Protein AF-0000000083729531 (afdb_homodimer)

Radius of gyration: 39.13 Å; Cα contacts (8 Å, |Δi|>4): 2425; chains: 2; bounding box: 114×126×84 Å

Sequence (1424 aa):
MNERRRVGYNVHRDVLDEGEVDILAEKSNVTVPFSRKIKEAMRCSGPRLKSCMLSCVPVLSWLPRYSFRENTMGDLISGISVGIMHLPQGMAYALLAGVPPVFGLFSSFYPILIYFIFGTSKHISVGTYAVMSVMIGGVTERLAPNLNFMIWDNATNQTVLDIVNRDAERVKVAAAVTFLSGLFQVLLGLVQFGFVVTYLSEPLVRGYTTGAAIHVIVSQLKYTFGISPDRHSGPFSLIFTVIEVCNLLPKTNVGTLVVSLVTIVSLIVVKELNTYLGKKLPVPIPVELLGIIIATVISWQVNLHGKYGVEVVGEIPSGLQPPVLPEASIFGQVIGDAFALSVVGYGIAISLGRIFALKYGYKVDSNQELIALGLSNSIGGIFQCFAISCSMSRSMVQESTGGKTQVAGALSAMVILIITMWIGSLFEELPKAVLAAIIYVNLHGMMKQFMDIPTLWRSNKVDMLVWLATLILTVLFNPDMGLAASIAFSMLTVIFRTQLPKYSLLGQVPETDIYRPVEGYNKVKEIPGIVIFRSSATLYFANAEMYQDALADKSGIDITKLISQKRKAEAKRLRREKKEARNAKKIKNNTAKSPEVEPDQLNKDVEKDGAVSTLPHAIILDLSPVNFLDTVGVKTLRGIQRDYSVIGVEVVLCGCQTAIIENLENCGFFSDGVTKACIFSSIHDAVLYCQTDKAQMDNDDGVKHTLTITHYMNERRRVGYNVHRDVLDEGEVDILAEKSNVTVPFSRKIKEAMRCSGPRLKSCMLSCVPVLSWLPRYSFRENTMGDLISGISVGIMHLPQGMAYALLAGVPPVFGLFSSFYPILIYFIFGTSKHISVGTYAVMSVMIGGVTERLAPNLNFMIWDNATNQTVLDIVNRDAERVKVAAAVTFLSGLFQVLLGLVQFGFVVTYLSEPLVRGYTTGAAIHVIVSQLKYTFGISPDRHSGPFSLIFTVIEVCNLLPKTNVGTLVVSLVTIVSLIVVKELNTYLGKKLPVPIPVELLGIIIATVISWQVNLHGKYGVEVVGEIPSGLQPPVLPEASIFGQVIGDAFALSVVGYGIAISLGRIFALKYGYKVDSNQELIALGLSNSIGGIFQCFAISCSMSRSMVQESTGGKTQVAGALSAMVILIITMWIGSLFEELPKAVLAAIIYVNLHGMMKQFMDIPTLWRSNKVDMLVWLATLILTVLFNPDMGLAASIAFSMLTVIFRTQLPKYSLLGQVPETDIYRPVEGYNKVKEIPGIVIFRSSATLYFANAEMYQDALADKSGIDITKLISQKRKAEAKRLRREKKEARNAKKIKNNTAKSPEVEPDQLNKDVEKDGAVSTLPHAIILDLSPVNFLDTVGVKTLRGIQRDYSVIGVEVVLCGCQTAIIENLENCGFFSDGVTKACIFSSIHDAVLYCQTDKAQMDNDDGVKHTLTITHY

Organism: Esox lucius (NCBI:txid8010)

Structure (mmCIF, N/CA/C/O backbone):
data_AF-0000000083729531-model_v1
#
loop_
_entity.id
_entity.type
_entity.pdbx_description
1 polymer 'STAS domain-containing protein'
#
loop_
_atom_site.group_PDB
_atom_site.id
_atom_site.type_symbol
_atom_site.label_atom_id
_atom_site.label_alt_id
_atom_site.label_comp_id
_atom_site.label_asym_id
_atom_site.label_entity_id
_atom_site.label_seq_id
_atom_site.pdbx_PDB_ins_code
_atom_site.Cartn_x
_atom_site.Cartn_y
_atom_site.Cartn_z
_atom_site.occupancy
_atom_site.B_iso_or_equiv
_atom_site.auth_seq_id
_atom_site.auth_comp_id
_atom_site.auth_asym_id
_atom_site.auth_atom_id
_atom_site.pdbx_PDB_model_num
ATOM 1 N N . MET A 1 1 ? 44.188 -20.906 -1.683 1 27.17 1 MET A N 1
ATOM 2 C CA . MET A 1 1 ? 43.781 -19.531 -1.428 1 27.17 1 MET A CA 1
ATOM 3 C C . MET A 1 1 ? 44.406 -18.578 -2.422 1 27.17 1 MET A C 1
ATOM 5 O O . MET A 1 1 ? 45.625 -18.359 -2.375 1 27.17 1 MET A O 1
ATOM 9 N N . ASN A 1 2 ? 44.031 -18.562 -3.639 1 36.22 2 ASN A N 1
ATOM 10 C CA . ASN A 1 2 ? 44.75 -17.891 -4.723 1 36.22 2 ASN A CA 1
ATOM 11 C C . ASN A 1 2 ? 45.094 -16.438 -4.355 1 36.22 2 ASN A C 1
ATOM 13 O O . ASN A 1 2 ? 44.25 -15.719 -3.828 1 36.22 2 ASN A O 1
ATOM 17 N N . GLU A 1 3 ? 46.25 -16.234 -4.117 1 39.81 3 GLU A N 1
ATOM 18 C CA . GLU A 1 3 ? 46.875 -14.961 -3.812 1 39.81 3 GLU A CA 1
ATOM 19 C C . GLU A 1 3 ? 46.406 -13.867 -4.766 1 39.81 3 GLU A C 1
ATOM 21 O O . GLU A 1 3 ? 46.781 -13.852 -5.941 1 39.81 3 GLU A O 1
ATOM 26 N N . ARG A 1 4 ? 45.188 -13.453 -4.691 1 51.22 4 ARG A N 1
ATOM 27 C CA . ARG A 1 4 ? 44.719 -12.328 -5.508 1 51.22 4 ARG A CA 1
ATOM 28 C C . ARG A 1 4 ? 45.719 -11.164 -5.426 1 51.22 4 ARG A C 1
ATOM 30 O O . ARG A 1 4 ? 46.125 -10.781 -4.332 1 51.22 4 ARG A O 1
ATOM 37 N N . ARG A 1 5 ? 46.562 -10.992 -6.383 1 51.84 5 ARG A N 1
ATOM 38 C CA . ARG A 1 5 ? 47.5 -9.891 -6.465 1 51.84 5 ARG A CA 1
ATOM 39 C C . ARG A 1 5 ? 46.844 -8.57 -6.09 1 51.84 5 ARG A C 1
ATOM 41 O O . ARG A 1 5 ? 45.688 -8.312 -6.461 1 51.84 5 ARG A O 1
ATOM 48 N N . ARG A 1 6 ? 47.406 -7.812 -5.172 1 64.94 6 ARG A N 1
ATOM 49 C CA . ARG A 1 6 ? 47.062 -6.523 -4.586 1 64.94 6 ARG A CA 1
ATOM 50 C C . ARG A 1 6 ? 47 -5.434 -5.652 1 64.94 6 ARG A C 1
ATOM 52 O O . ARG A 1 6 ? 48.031 -5.16 -6.312 1 64.94 6 ARG A O 1
ATOM 59 N N . VAL A 1 7 ? 45.938 -5.172 -6.301 1 72.56 7 VAL A N 1
ATOM 60 C CA . VAL A 1 7 ? 45.719 -4.047 -7.211 1 72.56 7 VAL A CA 1
ATOM 61 C C . VAL A 1 7 ? 45.656 -2.748 -6.414 1 72.56 7 VAL A C 1
ATOM 63 O O . VAL A 1 7 ? 45 -2.695 -5.367 1 72.56 7 VAL A O 1
ATOM 66 N N . GLY A 1 8 ? 46.5 -1.736 -6.828 1 80.94 8 GLY A N 1
ATOM 67 C CA . GLY A 1 8 ? 46.562 -0.464 -6.125 1 80.94 8 GLY A CA 1
ATOM 68 C C . GLY A 1 8 ? 45.438 0.49 -6.527 1 80.94 8 GLY A C 1
ATOM 69 O O . GLY A 1 8 ? 45.031 0.511 -7.688 1 80.94 8 GLY A O 1
ATOM 70 N N . TYR A 1 9 ? 44.844 1.143 -5.66 1 86.44 9 TYR A N 1
ATOM 71 C CA . TYR A 1 9 ? 43.906 2.242 -5.805 1 86.44 9 TYR A CA 1
ATOM 72 C C . TYR A 1 9 ? 44.594 3.586 -5.59 1 86.44 9 TYR A C 1
ATOM 74 O O . TYR A 1 9 ? 45.031 3.896 -4.48 1 86.44 9 TYR A O 1
ATOM 82 N N . ASN A 1 10 ? 44.812 4.324 -6.652 1 84.94 10 ASN A N 1
ATOM 83 C CA . ASN A 1 10 ? 45.469 5.625 -6.578 1 84.94 10 ASN A CA 1
ATOM 84 C C . ASN A 1 10 ? 44.625 6.711 -7.254 1 84.94 10 ASN A C 1
ATOM 86 O O . ASN A 1 10 ? 44.375 6.641 -8.461 1 84.94 10 ASN A O 1
ATOM 90 N N . VAL A 1 11 ? 44.219 7.641 -6.488 1 87.5 11 VAL A N 1
ATOM 91 C CA . VAL A 1 11 ? 43.438 8.734 -7.031 1 87.5 11 VAL A CA 1
ATOM 92 C C . VAL A 1 11 ? 44 10.07 -6.527 1 87.5 11 VAL A C 1
ATOM 94 O O . VAL A 1 11 ? 44.25 10.234 -5.332 1 87.5 11 VAL A O 1
ATOM 97 N N . HIS A 1 12 ? 44.281 11.031 -7.488 1 86.19 12 HIS A N 1
ATOM 98 C CA . HIS A 1 12 ? 44.688 12.406 -7.188 1 86.19 12 HIS A CA 1
ATOM 99 C C . HIS A 1 12 ? 43.812 13.398 -7.953 1 86.19 12 HIS A C 1
ATOM 101 O O . HIS A 1 12 ? 43.906 13.5 -9.18 1 86.19 12 HIS A O 1
ATOM 107 N N . ARG A 1 13 ? 43 14.039 -7.199 1 86.12 13 ARG A N 1
ATOM 108 C CA . ARG A 1 13 ? 42.125 15.023 -7.816 1 86.12 13 ARG A CA 1
ATOM 109 C C . ARG A 1 13 ? 41.688 16.078 -6.805 1 86.12 13 ARG A C 1
ATOM 111 O O . ARG A 1 13 ? 42.031 15.992 -5.625 1 86.12 13 ARG A O 1
ATOM 118 N N . ASP A 1 14 ? 40.812 17.125 -7.223 1 83.44 14 ASP A N 1
ATOM 119 C CA . ASP A 1 14 ? 40.25 18.125 -6.324 1 83.44 14 ASP A CA 1
ATOM 120 C C . ASP A 1 14 ? 38.938 17.609 -5.707 1 83.44 14 ASP A C 1
ATOM 122 O O . ASP A 1 14 ? 38.312 16.703 -6.246 1 83.44 14 ASP A O 1
ATOM 126 N N . VAL A 1 15 ? 38.781 18.078 -4.535 1 81 15 VAL A N 1
ATOM 127 C CA . VAL A 1 15 ? 37.469 17.828 -3.934 1 81 15 VAL A CA 1
ATOM 128 C C . VAL A 1 15 ? 36.375 18.391 -4.832 1 81 15 VAL A C 1
ATOM 130 O O . VAL A 1 15 ? 36.469 19.516 -5.316 1 81 15 VAL A O 1
ATOM 133 N N . LEU A 1 16 ? 35.375 17.609 -5.156 1 80.94 16 LEU A N 1
ATOM 134 C CA . LEU A 1 16 ? 34.406 18 -6.16 1 80.94 16 LEU A CA 1
ATOM 135 C C . LEU A 1 16 ? 33 18.062 -5.551 1 80.94 16 LEU A C 1
ATOM 137 O O . LEU A 1 16 ? 32.531 17.078 -4.984 1 80.94 16 LEU A O 1
ATOM 141 N N . ASP A 1 17 ? 32.375 19.203 -5.672 1 81.06 17 ASP A N 1
ATOM 142 C CA . ASP A 1 17 ? 30.953 19.328 -5.406 1 81.06 17 ASP A CA 1
ATOM 143 C C . ASP A 1 17 ? 30.141 19.047 -6.668 1 81.06 17 ASP A C 1
ATOM 145 O O . ASP A 1 17 ? 30.703 18.828 -7.742 1 81.06 17 ASP A O 1
ATOM 149 N N . GLU A 1 18 ? 28.922 18.938 -6.527 1 85 18 GLU A N 1
ATOM 150 C CA . GLU A 1 18 ? 28.062 18.531 -7.637 1 85 18 GLU A CA 1
ATOM 151 C C . GLU A 1 18 ? 28.125 19.547 -8.773 1 85 18 GLU A C 1
ATOM 153 O O . GLU A 1 18 ? 28 19.188 -9.945 1 85 18 GLU A O 1
ATOM 158 N N . GLY A 1 19 ? 28.172 20.812 -8.414 1 81.25 19 GLY A N 1
ATOM 159 C CA . GLY A 1 19 ? 28.328 21.812 -9.453 1 81.25 19 GLY A CA 1
ATOM 160 C C . GLY A 1 19 ? 29.578 21.625 -10.297 1 81.25 19 GLY A C 1
ATOM 161 O O . GLY A 1 19 ? 29.531 21.734 -11.516 1 81.25 19 GLY A O 1
ATOM 162 N N . GLU A 1 20 ? 30.656 21.312 -9.672 1 83.25 20 GLU A N 1
ATOM 163 C CA . GLU A 1 20 ? 31.922 21.094 -10.344 1 83.25 20 GLU A CA 1
ATOM 164 C C . GLU A 1 20 ? 31.891 19.828 -11.195 1 83.25 20 GLU A C 1
ATOM 166 O O . GLU A 1 20 ? 32.469 19.766 -12.273 1 83.25 20 GLU A O 1
ATOM 171 N N . VAL A 1 21 ? 31.312 18.875 -10.719 1 86.06 21 VAL A N 1
ATOM 172 C CA . VAL A 1 21 ? 31.188 17.641 -11.484 1 86.06 21 VAL A CA 1
ATOM 173 C C . VAL A 1 21 ? 30.375 17.891 -12.758 1 86.06 21 VAL A C 1
ATOM 175 O O . VAL A 1 21 ? 30.719 17.375 -13.82 1 86.06 21 VAL A O 1
ATOM 178 N N . ASP A 1 22 ? 29.281 18.656 -12.633 1 85.44 22 ASP A N 1
ATOM 179 C CA . ASP A 1 22 ? 28.453 18.984 -13.789 1 85.44 22 ASP A CA 1
ATOM 180 C C . ASP A 1 22 ? 29.266 19.688 -14.867 1 85.44 22 ASP A C 1
ATOM 182 O O . ASP A 1 22 ? 29.031 19.484 -16.062 1 85.44 22 ASP A O 1
ATOM 186 N N . ILE A 1 23 ? 30.156 20.516 -14.406 1 83 23 ILE A N 1
ATOM 187 C CA . ILE A 1 23 ? 31 21.266 -15.328 1 83 23 ILE A CA 1
ATOM 188 C C . ILE A 1 23 ? 32.031 20.328 -15.969 1 83 23 ILE A C 1
ATOM 190 O O . ILE A 1 23 ? 32.219 20.344 -17.188 1 83 23 ILE A O 1
ATOM 194 N N . LEU A 1 24 ? 32.656 19.5 -15.125 1 85.31 24 LEU A N 1
ATOM 195 C CA . LEU A 1 24 ? 33.688 18.578 -15.594 1 85.31 24 LEU A CA 1
ATOM 196 C C . LEU A 1 24 ? 33.125 17.547 -16.562 1 85.31 24 LEU A C 1
ATOM 198 O O . LEU A 1 24 ? 33.75 17.188 -17.547 1 85.31 24 LEU A O 1
ATOM 202 N N . ALA A 1 25 ? 31.969 17.062 -16.281 1 88.38 25 ALA A N 1
ATOM 203 C CA . ALA A 1 25 ? 31.328 16.016 -17.062 1 88.38 25 ALA A CA 1
ATOM 204 C C . ALA A 1 25 ? 30.453 16.609 -18.172 1 88.38 25 ALA A C 1
ATOM 206 O O . ALA A 1 25 ? 30.062 15.906 -19.109 1 88.38 25 ALA A O 1
ATOM 207 N N . GLU A 1 26 ? 30.156 17.844 -18.203 1 85.75 26 GLU A N 1
ATOM 208 C CA . GLU A 1 26 ? 29.297 18.547 -19.156 1 85.75 26 GLU A CA 1
ATOM 209 C C . GLU A 1 26 ? 27.906 17.922 -19.188 1 85.75 26 GLU A C 1
ATOM 211 O O . GLU A 1 26 ? 27.609 17.078 -20.047 1 85.75 26 GLU A O 1
ATOM 216 N N . LYS A 1 27 ? 27.094 18.375 -18.344 1 84.88 27 LYS A N 1
ATOM 217 C CA . LYS A 1 27 ? 25.719 17.859 -18.25 1 84.88 27 LYS A CA 1
ATOM 218 C C . LYS A 1 27 ? 24.938 18.188 -19.516 1 84.88 27 LYS A C 1
ATOM 220 O O . LYS A 1 27 ? 25.031 19.281 -20.062 1 84.88 27 LYS A O 1
ATOM 225 N N . SER A 1 28 ? 24.297 17.078 -20.031 1 80.62 28 SER A N 1
ATOM 226 C CA . SER A 1 28 ? 23.516 17.234 -21.25 1 80.62 28 SER A CA 1
ATOM 227 C C . SER A 1 28 ? 22.078 17.609 -20.922 1 80.62 28 SER A C 1
ATOM 229 O O . SER A 1 28 ? 21.484 17.078 -19.984 1 80.62 28 SER A O 1
ATOM 231 N N . ASN A 1 29 ? 21.578 18.656 -21.391 1 70.44 29 ASN A N 1
ATOM 232 C CA . ASN A 1 29 ? 20.203 19.062 -21.172 1 70.44 29 ASN A CA 1
ATOM 233 C C . ASN A 1 29 ? 19.281 18.5 -22.25 1 70.44 29 ASN A C 1
ATOM 235 O O . ASN A 1 29 ? 18.266 19.109 -22.594 1 70.44 29 ASN A O 1
ATOM 239 N N . VAL A 1 30 ? 19.625 17.422 -22.828 1 67.25 30 VAL A N 1
ATOM 240 C CA . VAL A 1 30 ? 18.781 16.938 -23.922 1 67.25 30 VAL A CA 1
ATOM 241 C C . VAL A 1 30 ? 17.547 16.25 -23.359 1 67.25 30 VAL A C 1
ATOM 243 O O . VAL A 1 30 ? 17.656 15.289 -22.594 1 67.25 30 VAL A O 1
ATOM 246 N N . THR A 1 31 ? 16.469 16.953 -23.297 1 67.81 31 THR A N 1
ATOM 247 C CA . THR A 1 31 ? 15.211 16.312 -22.938 1 67.81 31 THR A CA 1
ATOM 248 C C . THR A 1 31 ? 14.461 15.852 -24.172 1 67.81 31 THR A C 1
ATOM 250 O O . THR A 1 31 ? 14.312 16.609 -25.141 1 67.81 31 THR A O 1
ATOM 253 N N . VAL A 1 32 ? 14.328 14.578 -24.328 1 68.44 32 VAL A N 1
ATOM 254 C CA . VAL A 1 32 ? 13.516 14.086 -25.438 1 68.44 32 VAL A CA 1
ATOM 255 C C . VAL A 1 32 ? 12.039 14.344 -25.156 1 68.44 32 VAL A C 1
ATOM 257 O O . VAL A 1 32 ? 11.516 13.898 -24.125 1 68.44 32 VAL A O 1
ATOM 260 N N . PRO A 1 33 ? 11.406 15.117 -25.953 1 72.56 33 PRO A N 1
ATOM 261 C CA . PRO A 1 33 ? 10 15.445 -25.703 1 72.56 33 PRO A CA 1
ATOM 262 C C . PRO A 1 33 ? 9.094 14.219 -25.766 1 72.56 33 PRO A C 1
ATOM 264 O O . PRO A 1 33 ? 9.359 13.289 -26.531 1 72.56 33 PRO A O 1
ATOM 267 N N . PHE A 1 34 ? 8.203 14.109 -24.922 1 72.25 34 PHE A N 1
ATOM 268 C CA . PHE A 1 34 ? 7.23 13.031 -24.812 1 72.25 34 PHE A CA 1
ATOM 269 C C . PHE A 1 34 ? 6.531 12.789 -26.141 1 72.25 34 PHE A C 1
ATOM 271 O O . PHE A 1 34 ? 6.223 11.648 -26.5 1 72.25 34 PHE A O 1
ATOM 278 N N . SER A 1 35 ? 6.266 13.812 -26.938 1 70.31 35 SER A N 1
ATOM 279 C CA . SER A 1 35 ? 5.57 13.711 -28.219 1 70.31 35 SER A CA 1
ATOM 280 C C . SER A 1 35 ? 6.363 12.867 -29.203 1 70.31 35 SER A C 1
ATOM 282 O O . SER A 1 35 ? 5.785 12.086 -29.969 1 70.31 35 SER A O 1
ATOM 284 N N . ARG A 1 36 ? 7.578 12.984 -29.188 1 66.62 36 ARG A N 1
ATOM 285 C CA . ARG A 1 36 ? 8.406 12.211 -30.109 1 66.62 36 ARG A CA 1
ATOM 286 C C . ARG A 1 36 ? 8.391 10.734 -29.766 1 66.62 36 ARG A C 1
ATOM 288 O O . ARG A 1 36 ? 8.359 9.875 -30.656 1 66.62 36 ARG A O 1
ATOM 295 N N . LYS A 1 37 ? 8.32 10.539 -28.453 1 70.56 37 LYS A N 1
ATOM 296 C CA . LYS A 1 37 ? 8.266 9.148 -28.016 1 70.56 37 LYS A CA 1
ATOM 297 C C . LYS A 1 37 ? 6.973 8.477 -28.469 1 70.56 37 LYS A C 1
ATOM 299 O O . LYS A 1 37 ? 6.984 7.328 -28.922 1 70.56 37 LYS A O 1
ATOM 304 N N . ILE A 1 38 ? 5.918 9.227 -28.406 1 71.06 38 ILE A N 1
ATOM 305 C CA . ILE A 1 38 ? 4.621 8.695 -28.797 1 71.06 38 ILE A CA 1
ATOM 306 C C . ILE A 1 38 ? 4.586 8.508 -30.312 1 71.06 38 ILE A C 1
ATOM 308 O O . ILE A 1 38 ? 4.055 7.512 -30.812 1 71.06 38 ILE A O 1
ATOM 312 N N . LYS A 1 39 ? 5.109 9.492 -31.062 1 68.38 39 LYS A N 1
ATOM 313 C CA . LYS A 1 39 ? 5.113 9.414 -32.531 1 68.38 39 LYS A CA 1
ATOM 314 C C . LYS A 1 39 ? 5.918 8.219 -33 1 68.38 39 LYS A C 1
ATOM 316 O O . LYS A 1 39 ? 5.52 7.539 -33.969 1 68.38 39 LYS A O 1
ATOM 321 N N . GLU A 1 40 ? 6.945 7.996 -32.375 1 70.44 40 GLU A N 1
ATOM 322 C CA . GLU A 1 40 ? 7.773 6.855 -32.75 1 70.44 40 GLU A CA 1
ATOM 323 C C . GLU A 1 40 ? 7.086 5.535 -32.406 1 70.44 40 GLU A C 1
ATOM 325 O O . GLU A 1 40 ? 7.207 4.555 -33.125 1 70.44 40 GLU A O 1
ATOM 330 N N . ALA A 1 41 ? 6.359 5.699 -31.297 1 68.12 41 ALA A N 1
ATOM 331 C CA . ALA A 1 41 ? 5.648 4.5 -30.875 1 68.12 41 ALA A CA 1
ATOM 332 C C . ALA A 1 41 ? 4.461 4.207 -31.781 1 68.12 41 ALA A C 1
ATOM 334 O O . ALA A 1 41 ? 4.09 3.045 -31.984 1 68.12 41 ALA A O 1
ATOM 335 N N . MET A 1 42 ? 3.854 5.219 -32.406 1 66.94 42 MET A N 1
ATOM 336 C CA . MET A 1 42 ? 2.648 5.082 -33.219 1 66.94 42 MET A CA 1
ATOM 337 C C . MET A 1 42 ? 3.002 4.859 -34.688 1 66.94 42 MET A C 1
ATOM 339 O O . MET A 1 42 ? 2.115 4.691 -35.531 1 66.94 42 MET A O 1
ATOM 343 N N . ARG A 1 43 ? 4.215 4.871 -35.062 1 67.12 43 ARG A N 1
ATOM 344 C CA . ARG A 1 43 ? 4.566 4.664 -36.438 1 67.12 43 ARG A CA 1
ATOM 345 C C . ARG A 1 43 ? 4.371 3.205 -36.844 1 67.12 43 ARG A C 1
ATOM 347 O O . ARG A 1 43 ? 4.887 2.301 -36.188 1 67.12 43 ARG A O 1
ATOM 354 N N . CYS A 1 44 ? 3.252 2.838 -37.406 1 65 44 CYS A N 1
ATOM 355 C CA . CYS A 1 44 ? 2.912 1.489 -37.875 1 65 44 CYS A CA 1
ATOM 356 C C . CYS A 1 44 ? 3.521 1.191 -39.219 1 65 44 CYS A C 1
ATOM 358 O O . CYS A 1 44 ? 3.23 1.881 -40.219 1 65 44 CYS A O 1
ATOM 360 N N . SER A 1 45 ? 4.734 0.789 -39.312 1 71.62 45 SER A N 1
ATOM 361 C CA . SER A 1 45 ? 5.277 0.333 -40.594 1 71.62 45 SER A CA 1
ATOM 362 C C . SER A 1 45 ? 4.848 -1.099 -40.875 1 71.62 45 SER A C 1
ATOM 364 O O . SER A 1 45 ? 4.434 -1.831 -40 1 71.62 45 SER A O 1
ATOM 366 N N . GLY A 1 46 ? 4.605 -1.515 -42.156 1 66.12 46 GLY A N 1
ATOM 367 C CA . GLY A 1 46 ? 4.254 -2.844 -42.625 1 66.12 46 GLY A CA 1
ATOM 368 C C . GLY A 1 46 ? 4.992 -3.951 -41.875 1 66.12 46 GLY A C 1
ATOM 369 O O . GLY A 1 46 ? 4.367 -4.84 -41.312 1 66.12 46 GLY A O 1
ATOM 370 N N . PRO A 1 47 ? 6.281 -3.826 -41.906 1 74.31 47 PRO A N 1
ATOM 371 C CA . PRO A 1 47 ? 7.02 -4.855 -41.188 1 74.31 47 PRO A CA 1
ATOM 372 C C . PRO A 1 47 ? 6.684 -4.875 -39.688 1 74.31 47 PRO A C 1
ATOM 374 O O . PRO A 1 47 ? 6.672 -5.941 -39.062 1 74.31 47 PRO A O 1
ATOM 377 N N . ARG A 1 48 ? 6.316 -3.771 -39.156 1 74.31 48 ARG A N 1
ATOM 378 C CA . ARG A 1 48 ? 5.941 -3.709 -37.75 1 74.31 48 ARG A CA 1
ATOM 379 C C . ARG A 1 48 ? 4.594 -4.383 -37.5 1 74.31 48 ARG A C 1
ATOM 381 O O . ARG A 1 48 ? 4.383 -5.016 -36.469 1 74.31 48 ARG A O 1
ATOM 388 N N . LEU A 1 49 ? 3.775 -4.191 -38.562 1 75.88 49 LEU A N 1
ATOM 389 C CA . LEU A 1 49 ? 2.473 -4.84 -38.469 1 75.88 49 LEU A CA 1
ATOM 390 C C . LEU A 1 49 ? 2.619 -6.359 -38.531 1 75.88 49 LEU A C 1
ATOM 392 O O . LEU A 1 49 ? 1.938 -7.082 -37.812 1 75.88 49 LEU A O 1
ATOM 396 N N . LYS A 1 50 ? 3.4 -6.824 -39.438 1 76.81 50 LYS A N 1
ATOM 397 C CA . LYS A 1 50 ? 3.643 -8.258 -39.562 1 76.81 50 LYS A CA 1
ATOM 398 C C . LYS A 1 50 ? 4.258 -8.805 -38.25 1 76.81 50 LYS A C 1
ATOM 400 O O . LYS A 1 50 ? 3.855 -9.859 -37.781 1 76.81 50 LYS A O 1
ATOM 405 N N . SER A 1 51 ? 5.152 -8.094 -37.781 1 77.81 51 SER A N 1
ATOM 406 C CA . SER A 1 51 ? 5.773 -8.523 -36.531 1 77.81 51 SER A CA 1
ATOM 407 C C . SER A 1 51 ? 4.77 -8.508 -35.406 1 77.81 51 SER A C 1
ATOM 409 O O . SER A 1 51 ? 4.797 -9.383 -34.531 1 77.81 51 SER A O 1
ATOM 411 N N . CYS A 1 52 ? 3.934 -7.559 -35.5 1 77.38 52 CYS A N 1
ATOM 412 C CA . CYS A 1 52 ? 2.895 -7.469 -34.469 1 77.38 52 CYS A CA 1
ATOM 413 C C . CYS A 1 52 ? 1.907 -8.625 -34.594 1 77.38 52 CYS A C 1
ATOM 415 O O . CYS A 1 52 ? 1.489 -9.195 -33.594 1 77.38 52 CYS A O 1
ATOM 417 N N . MET A 1 53 ? 1.581 -8.969 -35.812 1 74.88 53 MET A N 1
ATOM 418 C CA . MET A 1 53 ? 0.655 -10.07 -36.062 1 74.88 53 MET A CA 1
ATOM 419 C C . MET A 1 53 ? 1.272 -11.398 -35.625 1 74.88 53 MET A C 1
ATOM 421 O O . MET A 1 53 ? 0.599 -12.234 -35.031 1 74.88 53 MET A O 1
ATOM 425 N N . LEU A 1 54 ? 2.482 -11.57 -35.938 1 77.69 54 LEU A N 1
ATOM 426 C CA . LEU A 1 54 ? 3.166 -12.805 -35.562 1 77.69 54 LEU A CA 1
ATOM 427 C C . LEU A 1 54 ? 3.375 -12.891 -34.062 1 77.69 54 LEU A C 1
ATOM 429 O O . LEU A 1 54 ? 3.412 -13.984 -33.5 1 77.69 54 LEU A O 1
ATOM 433 N N . SER A 1 55 ? 3.41 -11.719 -33.531 1 80.75 55 SER A N 1
ATOM 434 C CA . SER A 1 55 ? 3.559 -11.695 -32.062 1 80.75 55 SER A CA 1
ATOM 435 C C . SER A 1 55 ? 2.223 -11.945 -31.375 1 80.75 55 SER A C 1
ATOM 437 O O . SER A 1 55 ? 2.184 -12.445 -30.25 1 80.75 55 SER A O 1
ATOM 439 N N . CYS A 1 56 ? 1.193 -11.688 -32.094 1 85.38 56 CYS A N 1
ATOM 440 C CA . CYS A 1 56 ? -0.137 -11.852 -31.531 1 85.38 56 CYS A CA 1
ATOM 441 C C . CYS A 1 56 ? -0.624 -13.289 -31.688 1 85.38 56 CYS A C 1
ATOM 443 O O . CYS A 1 56 ? -1.465 -13.75 -30.922 1 85.38 56 CYS A O 1
ATOM 445 N N . VAL A 1 57 ? -0.145 -13.984 -32.75 1 92.12 57 VAL A N 1
ATOM 446 C CA . VAL A 1 57 ? -0.486 -15.383 -33 1 92.12 57 VAL A CA 1
ATOM 447 C C . VAL A 1 57 ? 0.791 -16.219 -33.125 1 92.12 57 VAL A C 1
ATOM 449 O O . VAL A 1 57 ? 1.154 -16.641 -34.219 1 92.12 57 VAL A O 1
ATOM 452 N N . PRO A 1 58 ? 1.333 -16.594 -32 1 90.38 58 PRO A N 1
ATOM 453 C CA . PRO A 1 58 ? 2.654 -17.219 -31.953 1 90.38 58 PRO A CA 1
ATOM 454 C C . PRO A 1 58 ? 2.715 -18.516 -32.75 1 90.38 58 PRO A C 1
ATOM 456 O O . PRO A 1 58 ? 3.773 -18.875 -33.281 1 90.38 58 PRO A O 1
ATOM 459 N N . VAL A 1 59 ? 1.626 -19.25 -32.938 1 91.94 59 VAL A N 1
ATOM 460 C CA . VAL A 1 59 ? 1.623 -20.531 -33.656 1 91.94 59 VAL A CA 1
ATOM 461 C C . VAL A 1 59 ? 2.074 -20.344 -35.094 1 91.94 59 VAL A C 1
ATOM 463 O O . VAL A 1 59 ? 2.713 -21.219 -35.688 1 91.94 59 VAL A O 1
ATOM 466 N N . LEU A 1 60 ? 1.826 -19.234 -35.656 1 90.56 60 LEU A N 1
ATOM 467 C CA . LEU A 1 60 ? 2.178 -18.938 -37.031 1 90.56 60 LEU A CA 1
ATOM 468 C C . LEU A 1 60 ? 3.68 -18.703 -37.188 1 90.56 60 LEU A C 1
ATOM 470 O O . LEU A 1 60 ? 4.23 -18.859 -38.281 1 90.56 60 LEU A O 1
ATOM 474 N N . SER A 1 61 ? 4.293 -18.406 -36.094 1 87.06 61 SER A N 1
ATOM 475 C CA . SER A 1 61 ? 5.727 -18.141 -36.125 1 87.06 61 SER A CA 1
ATOM 476 C C . SER A 1 61 ? 6.531 -19.391 -35.844 1 87.06 61 SER A C 1
ATOM 478 O O . SER A 1 61 ? 7.504 -19.688 -36.562 1 87.06 61 SER A O 1
ATOM 480 N N . TRP A 1 62 ? 6.16 -20.188 -34.906 1 87.5 62 TRP A N 1
ATOM 481 C CA . TRP A 1 62 ? 7.027 -21.281 -34.5 1 87.5 62 TRP A CA 1
ATOM 482 C C . TRP A 1 62 ? 6.617 -22.578 -35.188 1 87.5 62 TRP A C 1
ATOM 484 O O . TRP A 1 62 ? 7.438 -23.484 -35.344 1 87.5 62 TRP A O 1
ATOM 494 N N . LEU A 1 63 ? 5.34 -22.781 -35.656 1 90 63 LEU A N 1
ATOM 495 C CA . LEU A 1 63 ? 4.871 -24.047 -36.219 1 90 63 LEU A CA 1
ATOM 496 C C . LEU A 1 63 ? 5.574 -24.344 -37.531 1 90 63 LEU A C 1
ATOM 498 O O . LEU A 1 63 ? 5.945 -25.5 -37.781 1 90 63 LEU A O 1
ATOM 502 N N . PRO A 1 64 ? 5.746 -23.328 -38.375 1 89.38 64 PRO A N 1
ATOM 503 C CA . PRO A 1 64 ? 6.457 -23.594 -39.625 1 89.38 64 PRO A CA 1
ATOM 504 C C . PRO A 1 64 ? 7.918 -23.984 -39.406 1 89.38 64 PRO A C 1
ATOM 506 O O . PRO A 1 64 ? 8.531 -24.625 -40.281 1 89.38 64 PRO A O 1
ATOM 509 N N . ARG A 1 65 ? 8.43 -23.609 -38.312 1 87.69 65 ARG A N 1
ATOM 510 C CA . ARG A 1 65 ? 9.812 -23.922 -38 1 87.69 65 ARG A CA 1
ATOM 511 C C . ARG A 1 65 ? 9.914 -25.172 -37.156 1 87.69 65 ARG A C 1
ATOM 513 O O . ARG A 1 65 ? 10.984 -25.484 -36.594 1 87.69 65 ARG A O 1
ATOM 520 N N . TYR A 1 66 ? 8.891 -25.844 -37.062 1 91 66 TYR A N 1
ATOM 521 C CA . TYR A 1 66 ? 8.844 -27.062 -36.25 1 91 66 TYR A CA 1
ATOM 522 C C . TYR A 1 66 ? 9.727 -28.141 -36.875 1 91 66 TYR A C 1
ATOM 524 O O . TYR A 1 66 ? 9.555 -28.5 -38.031 1 91 66 TYR A O 1
ATOM 532 N N . SER A 1 67 ? 10.711 -28.547 -36.094 1 89 67 SER A N 1
ATOM 533 C CA . SER A 1 67 ? 11.578 -29.625 -36.562 1 89 67 SER A CA 1
ATOM 534 C C . SER A 1 67 ? 10.891 -30.984 -36.406 1 89 67 SER A C 1
ATOM 536 O O . SER A 1 67 ? 10.891 -31.562 -35.312 1 89 67 SER A O 1
ATOM 538 N N . PHE A 1 68 ? 10.422 -31.609 -37.406 1 89.5 68 PHE A N 1
ATOM 539 C CA . PHE A 1 68 ? 9.664 -32.844 -37.406 1 89.5 68 PHE A CA 1
ATOM 540 C C . PHE A 1 68 ? 10.547 -34.031 -36.969 1 89.5 68 PHE A C 1
ATOM 542 O O . PHE A 1 68 ? 10.094 -34.906 -36.219 1 89.5 68 PHE A O 1
ATOM 549 N N . ARG A 1 69 ? 11.742 -34 -37.312 1 86.62 69 ARG A N 1
ATOM 550 C CA . ARG A 1 69 ? 12.625 -35.125 -37 1 86.62 69 ARG A CA 1
ATOM 551 C C . ARG A 1 69 ? 13.07 -35.125 -35.562 1 86.62 69 ARG A C 1
ATOM 553 O O . ARG A 1 69 ? 13.117 -36.156 -34.906 1 86.62 69 ARG A O 1
ATOM 560 N N . GLU A 1 70 ? 13.219 -33.969 -35.031 1 85.31 70 GLU A N 1
ATOM 561 C CA . GLU A 1 70 ? 13.797 -33.844 -33.688 1 85.31 70 GLU A CA 1
ATOM 562 C C . GLU A 1 70 ? 12.703 -33.781 -32.625 1 85.31 70 GLU A C 1
ATOM 564 O O . GLU A 1 70 ? 12.883 -34.281 -31.5 1 85.31 70 GLU A O 1
ATOM 569 N N . ASN A 1 71 ? 11.492 -33.219 -32.969 1 91.19 71 ASN A N 1
ATOM 570 C CA . ASN A 1 71 ? 10.539 -32.906 -31.906 1 91.19 71 ASN A CA 1
ATOM 571 C C . ASN A 1 71 ? 9.305 -33.781 -31.953 1 91.19 71 ASN A C 1
ATOM 573 O O . ASN A 1 71 ? 8.578 -33.906 -30.969 1 91.19 71 ASN A O 1
ATOM 577 N N . THR A 1 72 ? 9.047 -34.5 -33 1 92.94 72 THR A N 1
ATOM 578 C CA . THR A 1 72 ? 7.777 -35.156 -33.188 1 92.94 72 THR A CA 1
ATOM 579 C C . THR A 1 72 ? 7.625 -36.344 -32.219 1 92.94 72 THR A C 1
ATOM 581 O O . THR A 1 72 ? 6.566 -36.531 -31.625 1 92.94 72 THR A O 1
ATOM 584 N N . MET A 1 73 ? 8.648 -37.156 -32.094 1 92.38 73 MET A N 1
ATOM 585 C CA . MET A 1 73 ? 8.555 -38.312 -31.203 1 92.38 73 MET A CA 1
ATOM 586 C C . MET A 1 73 ? 8.383 -37.875 -29.75 1 92.38 73 MET A C 1
ATOM 588 O O . MET A 1 73 ? 7.559 -38.438 -29.031 1 92.38 73 MET A O 1
ATOM 592 N N . GLY A 1 74 ? 9.141 -36.969 -29.312 1 92.75 74 GLY A N 1
ATOM 593 C CA . GLY A 1 74 ? 9.016 -36.438 -27.953 1 92.75 74 GLY A CA 1
ATOM 594 C C . GLY A 1 74 ? 7.66 -35.844 -27.688 1 92.75 74 GLY A C 1
ATOM 595 O O . GLY A 1 74 ? 7.051 -36.094 -26.641 1 92.75 74 GLY A O 1
ATOM 596 N N . ASP A 1 75 ? 7.199 -35.031 -28.578 1 95.62 75 ASP A N 1
ATOM 597 C CA . ASP A 1 75 ? 5.914 -34.375 -28.406 1 95.62 75 ASP A CA 1
ATOM 598 C C . ASP A 1 75 ? 4.762 -35.375 -28.469 1 95.62 75 ASP A C 1
ATOM 600 O O . ASP A 1 75 ? 3.746 -35.188 -27.781 1 95.62 75 ASP A O 1
ATOM 604 N N . LEU A 1 76 ? 4.902 -36.406 -29.25 1 95 76 LEU A N 1
ATOM 605 C CA . LEU A 1 76 ? 3.865 -37.438 -29.344 1 95 76 LEU A CA 1
ATOM 606 C C . LEU A 1 76 ? 3.746 -38.188 -28.031 1 95 76 LEU A C 1
ATOM 608 O O . LEU A 1 76 ? 2.646 -38.344 -27.5 1 95 76 LEU A O 1
ATOM 612 N N . ILE A 1 77 ? 4.855 -38.656 -27.547 1 93.19 77 ILE A N 1
ATOM 613 C CA . ILE A 1 77 ? 4.859 -39.406 -26.297 1 93.19 77 ILE A CA 1
ATOM 614 C C . ILE A 1 77 ? 4.348 -38.531 -25.156 1 93.19 77 ILE A C 1
ATOM 616 O O . ILE A 1 77 ? 3.539 -38.969 -24.344 1 93.19 77 ILE A O 1
ATOM 620 N N . SER A 1 78 ? 4.836 -37.344 -25.156 1 94.75 78 SER A N 1
ATOM 621 C CA . SER A 1 78 ? 4.426 -36.406 -24.125 1 94.75 78 SER A CA 1
ATOM 622 C C . SER A 1 78 ? 2.938 -36.094 -24.234 1 94.75 78 SER A C 1
ATOM 624 O O . SER A 1 78 ? 2.232 -36.031 -23.234 1 94.75 78 SER A O 1
ATOM 626 N N . GLY A 1 79 ? 2.477 -35.812 -25.391 1 95.38 79 GLY A N 1
ATOM 627 C CA . GLY A 1 79 ? 1.071 -35.5 -25.609 1 95.38 79 GLY A CA 1
ATOM 628 C C . GLY A 1 79 ? 0.14 -36.625 -25.156 1 95.38 79 GLY A C 1
ATOM 629 O O . GLY A 1 79 ? -0.891 -36.344 -24.531 1 95.38 79 GLY A O 1
ATOM 630 N N . ILE A 1 80 ? 0.489 -37.781 -25.391 1 93.75 80 ILE A N 1
ATOM 631 C CA . ILE A 1 80 ? -0.318 -38.938 -25 1 93.75 80 ILE A CA 1
ATOM 632 C C . ILE A 1 80 ? -0.273 -39.094 -23.469 1 93.75 80 ILE A C 1
ATOM 634 O O . ILE A 1 80 ? -1.309 -39.281 -22.828 1 93.75 80 ILE A O 1
ATOM 638 N N . SER A 1 81 ? 0.942 -39 -22.953 1 92 81 SER A N 1
ATOM 639 C CA . SER A 1 81 ? 1.106 -39.156 -21.516 1 92 81 SER A CA 1
ATOM 640 C C . SER A 1 81 ? 0.313 -38.094 -20.75 1 92 81 SER A C 1
ATOM 642 O O . SER A 1 81 ? -0.412 -38.406 -19.812 1 92 81 SER A O 1
ATOM 644 N N . VAL A 1 82 ? 0.444 -36.844 -21.141 1 94.31 82 VAL A N 1
ATOM 645 C CA . VAL A 1 82 ? -0.252 -35.75 -20.484 1 94.31 82 VAL A CA 1
ATOM 646 C C . VAL A 1 82 ? -1.753 -35.844 -20.734 1 94.31 82 VAL A C 1
ATOM 648 O O . VAL A 1 82 ? -2.564 -35.531 -19.859 1 94.31 82 VAL A O 1
ATOM 651 N N . GLY A 1 83 ? -2.141 -36.25 -21.953 1 93.94 83 GLY A N 1
ATOM 652 C CA . GLY A 1 83 ? -3.545 -36.469 -22.266 1 93.94 83 GLY A CA 1
ATOM 653 C C . GLY A 1 83 ? -4.207 -37.5 -21.344 1 93.94 83 GLY A C 1
ATOM 654 O O . GLY A 1 83 ? -5.34 -37.281 -20.906 1 93.94 83 GLY A O 1
ATOM 655 N N . ILE A 1 84 ? -3.521 -38.469 -21.109 1 89.62 84 ILE A N 1
ATOM 656 C CA . ILE A 1 84 ? -4.016 -39.5 -20.234 1 89.62 84 ILE A CA 1
ATOM 657 C C . ILE A 1 84 ? -4.199 -38.969 -18.828 1 89.62 84 ILE A C 1
ATOM 659 O O . ILE A 1 84 ? -5.137 -39.344 -18.125 1 89.62 84 ILE A O 1
ATOM 663 N N . MET A 1 85 ? -3.361 -38.094 -18.422 1 90.31 85 MET A N 1
ATOM 664 C CA . MET A 1 85 ? -3.451 -37.5 -17.094 1 90.31 85 MET A CA 1
ATOM 665 C C . MET A 1 85 ? -4.625 -36.531 -17.016 1 90.31 85 MET A C 1
ATOM 667 O O . MET A 1 85 ? -5.223 -36.375 -15.961 1 90.31 85 MET A O 1
ATOM 671 N N . HIS A 1 86 ? -4.977 -35.875 -18.125 1 94.25 86 HIS A N 1
ATOM 672 C CA . HIS A 1 86 ? -6.066 -34.906 -18.188 1 94.25 86 HIS A CA 1
ATOM 673 C C . HIS A 1 86 ? -7.406 -35.562 -17.859 1 94.25 86 HIS A C 1
ATOM 675 O O . HIS A 1 86 ? -8.32 -34.906 -17.359 1 94.25 86 HIS A O 1
ATOM 681 N N . LEU A 1 87 ? -7.516 -36.844 -18.156 1 93.12 87 LEU A N 1
ATOM 682 C CA . LEU A 1 87 ? -8.797 -37.5 -18.031 1 93.12 87 LEU A CA 1
ATOM 683 C C . LEU A 1 87 ? -9.234 -37.562 -16.562 1 93.12 87 LEU A C 1
ATOM 685 O O . LEU A 1 87 ? -10.219 -36.938 -16.172 1 93.12 87 LEU A O 1
ATOM 689 N N . PRO A 1 88 ? -8.453 -38.281 -15.727 1 91.94 88 PRO A N 1
ATOM 690 C CA . PRO A 1 88 ? -8.883 -38.344 -14.328 1 91.94 88 PRO A CA 1
ATOM 691 C C . PRO A 1 88 ? -8.883 -37 -13.648 1 91.94 88 PRO A C 1
ATOM 693 O O . PRO A 1 88 ? -9.805 -36.688 -12.883 1 91.94 88 PRO A O 1
ATOM 696 N N . GLN A 1 89 ? -7.926 -36.156 -13.898 1 92.94 89 GLN A N 1
ATOM 697 C CA . GLN A 1 89 ? -7.836 -34.844 -13.273 1 92.94 89 GLN A CA 1
ATOM 698 C C . GLN A 1 89 ? -8.969 -33.938 -13.727 1 92.94 89 GLN A C 1
ATOM 700 O O . GLN A 1 89 ? -9.547 -33.188 -12.922 1 92.94 89 GLN A O 1
ATOM 705 N N . GLY A 1 90 ? -9.219 -34 -14.984 1 94.31 90 GLY A N 1
ATOM 706 C CA . GLY A 1 90 ? -10.32 -33.188 -15.5 1 94.31 90 GLY A CA 1
ATOM 707 C C . GLY A 1 90 ? -11.648 -33.531 -14.844 1 94.31 90 GLY A C 1
ATOM 708 O O . GLY A 1 90 ? -12.398 -32.625 -14.469 1 94.31 90 GLY A O 1
ATOM 709 N N . MET A 1 91 ? -11.953 -34.781 -14.695 1 93.44 91 MET A N 1
ATOM 710 C CA . MET A 1 91 ? -13.203 -35.188 -14.07 1 93.44 91 MET A CA 1
ATOM 711 C C . MET A 1 91 ? -13.219 -34.812 -12.594 1 93.44 91 MET A C 1
ATOM 713 O O . MET A 1 91 ? -14.227 -34.312 -12.086 1 93.44 91 MET A O 1
ATOM 717 N N . ALA A 1 92 ? -12.094 -35.031 -12 1 93.88 92 ALA A N 1
ATOM 718 C CA . ALA A 1 92 ? -11.992 -34.75 -10.578 1 93.88 92 ALA A CA 1
ATOM 719 C C . ALA A 1 92 ? -12.164 -33.25 -10.32 1 93.88 92 ALA A C 1
ATOM 721 O O . ALA A 1 92 ? -12.875 -32.844 -9.398 1 93.88 92 ALA A O 1
ATOM 722 N N . TYR A 1 93 ? -11.555 -32.406 -11.086 1 95.69 93 TYR A N 1
ATOM 723 C CA . TYR A 1 93 ? -11.562 -30.953 -10.867 1 95.69 93 TYR A CA 1
ATOM 724 C C . TYR A 1 93 ? -12.898 -30.344 -11.289 1 95.69 93 TYR A C 1
ATOM 726 O O . TYR A 1 93 ? -13.273 -29.281 -10.812 1 95.69 93 TYR A O 1
ATOM 734 N N . ALA A 1 94 ? -13.641 -31.047 -12.133 1 95.75 94 ALA A N 1
ATOM 735 C CA . ALA A 1 94 ? -15 -30.609 -12.438 1 95.75 94 ALA A CA 1
ATOM 736 C C . ALA A 1 94 ? -15.891 -30.703 -11.203 1 95.75 94 ALA A C 1
ATOM 738 O O . ALA A 1 94 ? -16.703 -29.812 -10.945 1 95.75 94 ALA A O 1
ATOM 739 N N . LEU A 1 95 ? -15.711 -31.781 -10.523 1 92.44 95 LEU A N 1
ATOM 740 C CA . LEU A 1 95 ? -16.469 -31.938 -9.281 1 92.44 95 LEU A CA 1
ATOM 741 C C . LEU A 1 95 ? -16.109 -30.844 -8.289 1 92.44 95 LEU A C 1
ATOM 743 O O . LEU A 1 95 ? -16.969 -30.344 -7.566 1 92.44 95 LEU A O 1
ATOM 747 N N . LEU A 1 96 ? -14.891 -30.516 -8.305 1 92.69 96 LEU A N 1
ATOM 748 C CA . LEU A 1 96 ? -14.406 -29.453 -7.438 1 92.69 96 LEU A CA 1
ATOM 749 C C . LEU A 1 96 ? -15.016 -28.109 -7.828 1 92.69 96 LEU A C 1
ATOM 751 O O . LEU A 1 96 ? -15.266 -27.266 -6.969 1 92.69 96 LEU A O 1
ATOM 755 N N . ALA A 1 97 ? -15.25 -27.938 -9.062 1 95.62 97 ALA A N 1
ATOM 756 C CA . ALA A 1 97 ? -15.836 -26.719 -9.586 1 95.62 97 ALA A CA 1
ATOM 757 C C . ALA A 1 97 ? -17.359 -26.719 -9.43 1 95.62 97 ALA A C 1
ATOM 759 O O . ALA A 1 97 ? -18.016 -25.719 -9.727 1 95.62 97 ALA A O 1
ATOM 760 N N . GLY A 1 98 ? -17.906 -27.844 -9 1 93.44 98 GLY A N 1
ATOM 761 C CA . GLY A 1 98 ? -19.344 -27.953 -8.766 1 93.44 98 GLY A CA 1
ATOM 762 C C . GLY A 1 98 ? -20.141 -28.25 -10.023 1 93.44 98 GLY A C 1
ATOM 763 O O . GLY A 1 98 ? -21.328 -27.938 -10.102 1 93.44 98 GLY A O 1
ATOM 764 N N . VAL A 1 99 ? -19.5 -28.781 -11.031 1 95.81 99 VAL A N 1
ATOM 765 C CA . VAL A 1 99 ? -20.172 -29.109 -12.289 1 95.81 99 VAL A CA 1
ATOM 766 C C . VAL A 1 99 ? -19.969 -30.578 -12.609 1 95.81 99 VAL A C 1
ATOM 768 O O . VAL A 1 99 ? -19.109 -31.25 -12.023 1 95.81 99 VAL A O 1
ATOM 771 N N . PRO A 1 100 ? -20.781 -31.109 -13.516 1 94.38 100 PRO A N 1
ATOM 772 C CA . PRO A 1 100 ? -20.625 -32.531 -13.875 1 94.38 100 PRO A CA 1
ATOM 773 C C . PRO A 1 100 ? -19.266 -32.812 -14.492 1 94.38 100 PRO A C 1
ATOM 775 O O . PRO A 1 100 ? -18.703 -31.984 -15.195 1 94.38 100 PRO A O 1
ATOM 778 N N . PRO A 1 101 ? -18.734 -34 -14.32 1 93.5 101 PRO A N 1
ATOM 779 C CA . PRO A 1 101 ? -17.375 -34.375 -14.719 1 93.5 101 PRO A CA 1
ATOM 780 C C . PRO A 1 101 ? -17.125 -34.188 -16.219 1 93.5 101 PRO A C 1
ATOM 782 O O . PRO A 1 101 ? -15.984 -33.938 -16.625 1 93.5 101 PRO A O 1
ATOM 785 N N . VAL A 1 102 ? -18.141 -34.281 -17.031 1 93.25 102 VAL A N 1
ATOM 786 C CA . VAL A 1 102 ? -17.969 -34.188 -18.469 1 93.25 102 VAL A CA 1
ATOM 787 C C . VAL A 1 102 ? -17.422 -32.812 -18.828 1 93.25 102 VAL A C 1
ATOM 789 O O . VAL A 1 102 ? -16.656 -32.656 -19.781 1 93.25 102 VAL A O 1
ATOM 792 N N . PHE A 1 103 ? -17.734 -31.828 -18.078 1 95.56 103 PHE A N 1
ATOM 793 C CA . PHE A 1 103 ? -17.297 -30.469 -18.344 1 95.56 103 PHE A CA 1
ATOM 794 C C . PHE A 1 103 ? -15.82 -30.297 -18.016 1 95.56 103 PHE A C 1
ATOM 796 O O . PHE A 1 103 ? -15.18 -29.359 -18.5 1 95.56 103 PHE A O 1
ATOM 803 N N . GLY A 1 104 ? -15.312 -31.156 -17.172 1 95.69 104 GLY A N 1
ATOM 804 C CA . GLY A 1 104 ? -13.867 -31.219 -17 1 95.69 104 GLY A CA 1
ATOM 805 C C . GLY A 1 104 ? -13.133 -31.688 -18.234 1 95.69 104 GLY A C 1
ATOM 806 O O . GLY A 1 104 ? -12.031 -31.234 -18.531 1 95.69 104 GLY A O 1
ATOM 807 N N . LEU A 1 105 ? -13.789 -32.594 -18.938 1 94.44 105 LEU A N 1
ATOM 808 C CA . LEU A 1 105 ? -13.211 -33.094 -20.188 1 94.44 105 LEU A CA 1
ATOM 809 C C . LEU A 1 105 ? -13.227 -32 -21.25 1 94.44 105 LEU A C 1
ATOM 811 O O . LEU A 1 105 ? -12.234 -31.812 -21.969 1 94.44 105 LEU A O 1
ATOM 815 N N . PHE A 1 106 ? -14.336 -31.281 -21.297 1 96.19 106 PHE A N 1
ATOM 816 C CA . PHE A 1 106 ? -14.406 -30.172 -22.234 1 96.19 106 PHE A CA 1
ATOM 817 C C . PHE A 1 106 ? -13.336 -29.141 -21.938 1 96.19 106 PHE A C 1
ATOM 819 O O . PHE A 1 106 ? -12.711 -28.594 -22.859 1 96.19 106 PHE A O 1
ATOM 826 N N . SER A 1 107 ? -13.133 -28.891 -20.656 1 97.5 107 SER A N 1
ATOM 827 C CA . SER A 1 107 ? -12.172 -27.891 -20.219 1 97.5 107 SER A CA 1
ATOM 828 C C . SER A 1 107 ? -10.734 -28.344 -20.484 1 97.5 107 SER A C 1
ATOM 830 O O . SER A 1 107 ? -9.82 -27.516 -20.516 1 97.5 107 SER A O 1
ATOM 832 N N . SER A 1 108 ? -10.562 -29.625 -20.625 1 96.81 108 SER A N 1
ATOM 833 C CA . SER A 1 108 ? -9.258 -30.172 -20.969 1 96.81 108 SER A CA 1
ATOM 834 C C . SER A 1 108 ? -9.094 -30.344 -22.469 1 96.81 108 SER A C 1
ATOM 836 O O . SER A 1 108 ? -8.195 -31.047 -22.922 1 96.81 108 SER A O 1
ATOM 838 N N . PHE A 1 109 ? -9.977 -29.75 -23.25 1 96.69 109 PHE A N 1
ATOM 839 C CA . PHE A 1 109 ? -9.922 -29.891 -24.703 1 96.69 109 PHE A CA 1
ATOM 840 C C . PHE A 1 109 ? -9.898 -28.516 -25.359 1 96.69 109 PHE A C 1
ATOM 842 O O . PHE A 1 109 ? -8.844 -28.031 -25.766 1 96.69 109 PHE A O 1
ATOM 849 N N . TYR A 1 110 ? -10.984 -27.734 -25.281 1 96.81 110 TYR A N 1
ATOM 850 C CA . TYR A 1 110 ? -11.156 -26.5 -26.031 1 96.81 110 TYR A CA 1
ATOM 851 C C . TYR A 1 110 ? -10.117 -25.469 -25.641 1 96.81 110 TYR A C 1
ATOM 853 O O . TYR A 1 110 ? -9.391 -24.953 -26.5 1 96.81 110 TYR A O 1
ATOM 861 N N . PRO A 1 111 ? -10.047 -25.141 -24.359 1 97.5 111 PRO A N 1
ATOM 862 C CA . PRO A 1 111 ? -9.102 -24.094 -24 1 97.5 111 PRO A CA 1
ATOM 863 C C . PRO A 1 111 ? -7.652 -24.453 -24.312 1 97.5 111 PRO A C 1
ATOM 865 O O . PRO A 1 111 ? -6.848 -23.578 -24.641 1 97.5 111 PRO A O 1
ATOM 868 N N . ILE A 1 112 ? -7.32 -25.719 -24.219 1 97.44 112 ILE A N 1
ATOM 869 C CA . ILE A 1 112 ? -5.961 -26.188 -24.5 1 97.44 112 ILE A CA 1
ATOM 870 C C . ILE A 1 112 ? -5.621 -25.938 -25.969 1 97.44 112 ILE A C 1
ATOM 872 O O . ILE A 1 112 ? -4.5 -25.531 -26.281 1 97.44 112 ILE A O 1
ATOM 876 N N . LEU A 1 113 ? -6.586 -26.125 -26.844 1 96.94 113 LEU A N 1
ATOM 877 C CA . LEU A 1 113 ? -6.383 -25.891 -28.266 1 96.94 113 LEU A CA 1
ATOM 878 C C . LEU A 1 113 ? -6.168 -24.422 -28.547 1 96.94 113 LEU A C 1
ATOM 880 O O . LEU A 1 113 ? -5.367 -24.047 -29.422 1 96.94 113 LEU A O 1
ATOM 884 N N . ILE A 1 114 ? -6.879 -23.641 -27.875 1 97.38 114 ILE A N 1
ATOM 885 C CA . ILE A 1 114 ? -6.734 -22.203 -28.062 1 97.38 114 ILE A CA 1
ATOM 886 C C . ILE A 1 114 ? -5.359 -21.75 -27.562 1 97.38 114 ILE A C 1
ATOM 888 O O . ILE A 1 114 ? -4.711 -20.922 -28.203 1 97.38 114 ILE A O 1
ATOM 892 N N . TYR A 1 115 ? -4.949 -22.281 -26.438 1 97.5 115 TYR A N 1
ATOM 893 C CA . TYR A 1 115 ? -3.629 -21.938 -25.922 1 97.5 115 TYR A CA 1
ATOM 894 C C . TYR A 1 115 ? -2.537 -22.359 -26.891 1 97.5 115 TYR A C 1
ATOM 896 O O . TYR A 1 115 ? -1.517 -21.672 -27.031 1 97.5 115 TYR A O 1
ATOM 904 N N . PHE A 1 116 ? -2.738 -23.453 -27.531 1 96.44 116 PHE A N 1
ATOM 905 C CA . PHE A 1 116 ? -1.813 -23.922 -28.562 1 96.44 116 PHE A CA 1
ATOM 906 C C . PHE A 1 116 ? -1.596 -22.859 -29.625 1 96.44 116 PHE A C 1
ATOM 908 O O . PHE A 1 116 ? -0.473 -22.672 -30.094 1 96.44 116 PHE A O 1
ATOM 915 N N . ILE A 1 117 ? -2.562 -22.156 -29.906 1 96.19 117 ILE A N 1
ATOM 916 C CA . ILE A 1 117 ? -2.514 -21.172 -30.969 1 96.19 117 ILE A CA 1
ATOM 917 C C . ILE A 1 117 ? -1.842 -19.891 -30.469 1 96.19 117 ILE A C 1
ATOM 919 O O . ILE A 1 117 ? -1.026 -19.297 -31.172 1 96.19 117 ILE A O 1
ATOM 923 N N . PHE A 1 118 ? -2.141 -19.516 -29.234 1 96.06 118 PHE A N 1
ATOM 924 C CA . PHE A 1 118 ? -1.784 -18.156 -28.828 1 96.06 118 PHE A CA 1
ATOM 925 C C . PHE A 1 118 ? -0.697 -18.188 -27.75 1 96.06 118 PHE A C 1
ATOM 927 O O . PHE A 1 118 ? -0.101 -17.156 -27.453 1 96.06 118 PHE A O 1
ATOM 934 N N . GLY A 1 119 ? -0.386 -19.312 -27.172 1 94.62 119 GLY A N 1
ATOM 935 C CA . GLY A 1 119 ? 0.572 -19.391 -26.094 1 94.62 119 GLY A CA 1
ATOM 936 C C . GLY A 1 119 ? 2.01 -19.25 -26.547 1 94.62 119 GLY A C 1
ATOM 937 O O . GLY A 1 119 ? 2.336 -19.547 -27.688 1 94.62 119 GLY A O 1
ATOM 938 N N . THR A 1 120 ? 2.893 -18.766 -25.578 1 93.19 120 THR A N 1
ATOM 939 C CA . THR A 1 120 ? 4.305 -18.594 -25.906 1 93.19 120 THR A CA 1
ATOM 940 C C . THR A 1 120 ? 5.168 -19.578 -25.109 1 93.19 120 THR A C 1
ATOM 942 O O . THR A 1 120 ? 6.332 -19.797 -25.453 1 93.19 120 THR A O 1
ATOM 945 N N . SER A 1 121 ? 4.609 -20.141 -24.062 1 93.31 121 SER A N 1
ATOM 946 C CA . SER A 1 121 ? 5.359 -21.125 -23.281 1 93.31 121 SER A CA 1
ATOM 947 C C . SER A 1 121 ? 5.402 -22.469 -23.984 1 93.31 121 SER A C 1
ATOM 949 O O . SER A 1 121 ? 4.363 -23.016 -24.375 1 93.31 121 SER A O 1
ATOM 951 N N . LYS A 1 122 ? 6.527 -23.047 -24.062 1 93.12 122 LYS A N 1
ATOM 952 C CA . LYS A 1 122 ? 6.703 -24.266 -24.844 1 93.12 122 LYS A CA 1
ATOM 953 C C . LYS A 1 122 ? 6.477 -25.5 -24 1 93.12 122 LYS A C 1
ATOM 955 O O . LYS A 1 122 ? 6.051 -26.547 -24.5 1 93.12 122 LYS A O 1
ATOM 960 N N . HIS A 1 123 ? 6.75 -25.406 -22.734 1 92.69 123 HIS A N 1
ATOM 961 C CA . HIS A 1 123 ? 6.871 -26.625 -21.938 1 92.69 123 HIS A CA 1
ATOM 962 C C . HIS A 1 123 ? 5.754 -26.719 -20.906 1 92.69 123 HIS A C 1
ATOM 964 O O . HIS A 1 123 ? 5.637 -27.719 -20.203 1 92.69 123 HIS A O 1
ATOM 970 N N . ILE A 1 124 ? 4.883 -25.734 -20.812 1 94.38 124 ILE A N 1
ATOM 971 C CA . ILE A 1 124 ? 3.863 -25.781 -19.766 1 94.38 124 ILE A CA 1
ATOM 972 C C . ILE A 1 124 ? 2.637 -26.531 -20.281 1 94.38 124 ILE A C 1
ATOM 974 O O . ILE A 1 124 ? 2.305 -26.453 -21.469 1 94.38 124 ILE A O 1
ATOM 978 N N . SER A 1 125 ? 2.053 -27.281 -19.422 1 95.75 125 SER A N 1
ATOM 979 C CA . SER A 1 125 ? 0.792 -27.953 -19.719 1 95.75 125 SER A CA 1
ATOM 980 C C . SER A 1 125 ? -0.395 -27.172 -19.156 1 95.75 125 SER A C 1
ATOM 982 O O . SER A 1 125 ? -0.575 -27.109 -17.938 1 95.75 125 SER A O 1
ATOM 984 N N . VAL A 1 126 ? -1.197 -26.656 -20.016 1 96.19 126 VAL A N 1
ATOM 985 C CA . VAL A 1 126 ? -2.373 -25.875 -19.625 1 96.19 126 VAL A CA 1
ATOM 986 C C . VAL A 1 126 ? -3.578 -26.812 -19.484 1 96.19 126 VAL A C 1
ATOM 988 O O . VAL A 1 126 ? -3.725 -27.766 -20.25 1 96.19 126 VAL A O 1
ATOM 991 N N . GLY A 1 127 ? -4.387 -26.609 -18.547 1 96.25 127 GLY A N 1
ATOM 992 C CA . GLY A 1 127 ? -5.57 -27.406 -18.281 1 96.25 127 GLY A CA 1
ATOM 993 C C . GLY A 1 127 ? -6.219 -27.094 -16.953 1 96.25 127 GLY A C 1
ATOM 994 O O . GLY A 1 127 ? -6 -26.016 -16.391 1 96.25 127 GLY A O 1
ATOM 995 N N . THR A 1 128 ? -7.039 -28 -16.547 1 95.88 128 THR A N 1
ATOM 996 C CA . THR A 1 128 ? -7.75 -27.828 -15.289 1 95.88 128 THR A CA 1
ATOM 997 C C . THR A 1 128 ? -6.777 -27.828 -14.117 1 95.88 128 THR A C 1
ATOM 999 O O . THR A 1 128 ? -5.742 -28.484 -14.164 1 95.88 128 THR A O 1
ATOM 1002 N N . TYR A 1 129 ? -7.055 -27.047 -13.203 1 93.44 129 TYR A N 1
ATOM 1003 C CA . TYR A 1 129 ? -6.203 -26.891 -12.023 1 93.44 129 TYR A CA 1
ATOM 1004 C C . TYR A 1 129 ? -7.039 -26.812 -10.75 1 93.44 129 TYR A C 1
ATOM 1006 O O . TYR A 1 129 ? -8.094 -26.172 -10.742 1 93.44 129 TYR A O 1
ATOM 1014 N N . ALA A 1 130 ? -6.566 -27.422 -9.734 1 90.69 130 ALA A N 1
ATOM 1015 C CA . ALA A 1 130 ? -7.32 -27.609 -8.5 1 90.69 130 ALA A CA 1
ATOM 1016 C C . ALA A 1 130 ? -7.719 -26.281 -7.883 1 90.69 130 ALA A C 1
ATOM 1018 O O . ALA A 1 130 ? -8.867 -26.078 -7.492 1 90.69 130 ALA A O 1
ATOM 1019 N N . VAL A 1 131 ? -6.801 -25.391 -7.758 1 87.94 131 VAL A N 1
ATOM 1020 C CA . VAL A 1 131 ? -7.043 -24.125 -7.082 1 87.94 131 VAL A CA 1
ATOM 1021 C C . VAL A 1 131 ? -8.078 -23.312 -7.859 1 87.94 131 VAL A C 1
ATOM 1023 O O . VAL A 1 131 ? -8.992 -22.719 -7.27 1 87.94 131 VAL A O 1
ATOM 1026 N N . MET A 1 132 ? -7.973 -23.297 -9.102 1 93.81 132 MET A N 1
ATOM 1027 C CA . MET A 1 132 ? -8.945 -22.609 -9.938 1 93.81 132 MET A CA 1
ATOM 1028 C C . MET A 1 132 ? -10.328 -23.234 -9.789 1 93.81 132 MET A C 1
ATOM 1030 O O . MET A 1 132 ? -11.336 -22.531 -9.734 1 93.81 132 MET A O 1
ATOM 1034 N N . SER A 1 133 ? -10.359 -24.5 -9.734 1 95.06 133 SER A N 1
ATOM 1035 C CA . SER A 1 133 ? -11.617 -25.234 -9.664 1 95.06 133 SER A CA 1
ATOM 1036 C C . SER A 1 133 ? -12.336 -24.969 -8.344 1 95.06 133 SER A C 1
ATOM 1038 O O . SER A 1 133 ? -13.562 -24.859 -8.312 1 95.06 133 SER A O 1
ATOM 1040 N N . VAL A 1 134 ? -11.578 -24.953 -7.328 1 89.88 134 VAL A N 1
ATOM 1041 C CA . VAL A 1 134 ? -12.211 -24.703 -6.039 1 89.88 134 VAL A CA 1
ATOM 1042 C C . VAL A 1 134 ? -12.773 -23.281 -6.016 1 89.88 134 VAL A C 1
ATOM 1044 O O . VAL A 1 134 ? -13.836 -23.031 -5.438 1 89.88 134 VAL A O 1
ATOM 1047 N N . MET A 1 135 ? -12.062 -22.344 -6.578 1 91.25 135 MET A N 1
ATOM 1048 C CA . MET A 1 135 ? -12.555 -20.969 -6.668 1 91.25 135 MET A CA 1
ATOM 1049 C C . MET A 1 135 ? -13.867 -20.906 -7.441 1 91.25 135 MET A C 1
ATOM 1051 O O . MET A 1 135 ? -14.812 -20.234 -7.023 1 91.25 135 MET A O 1
ATOM 1055 N N . ILE A 1 136 ? -13.938 -21.641 -8.5 1 95.69 136 ILE A N 1
ATOM 1056 C CA . ILE A 1 136 ? -15.148 -21.688 -9.32 1 95.69 136 ILE A CA 1
ATOM 1057 C C . ILE A 1 136 ? -16.266 -22.391 -8.547 1 95.69 136 ILE A C 1
ATOM 1059 O O . ILE A 1 136 ? -17.422 -21.969 -8.609 1 95.69 136 ILE A O 1
ATOM 1063 N N . GLY A 1 137 ? -15.891 -23.438 -7.922 1 93 137 GLY A N 1
ATOM 1064 C CA . GLY A 1 137 ? -16.859 -24.141 -7.098 1 93 137 GLY A CA 1
ATOM 1065 C C . GLY A 1 137 ? -17.516 -23.266 -6.051 1 93 137 GLY A C 1
ATOM 1066 O O . GLY A 1 137 ? -18.703 -23.391 -5.785 1 93 137 GLY A O 1
ATOM 1067 N N . GLY A 1 138 ? -16.703 -22.422 -5.477 1 88.94 138 GLY A N 1
ATOM 1068 C CA . GLY A 1 138 ? -17.25 -21.469 -4.52 1 88.94 138 GLY A CA 1
ATOM 1069 C C . GLY A 1 138 ? -18.297 -20.547 -5.121 1 88.94 138 GLY A C 1
ATOM 1070 O O . GLY A 1 138 ? -19.297 -20.234 -4.477 1 88.94 138 GLY A O 1
ATOM 1071 N N . VAL A 1 139 ? -18.109 -20.188 -6.289 1 92.81 139 VAL A N 1
ATOM 1072 C CA . VAL A 1 139 ? -19.016 -19.266 -6.973 1 92.81 139 VAL A CA 1
ATOM 1073 C C . VAL A 1 139 ? -20.281 -20.016 -7.383 1 92.81 139 VAL A C 1
ATOM 1075 O O . VAL A 1 139 ? -21.391 -19.516 -7.191 1 92.81 139 VAL A O 1
ATOM 1078 N N . THR A 1 140 ? -20.141 -21.203 -7.953 1 95.19 140 THR A N 1
ATOM 1079 C CA . THR A 1 140 ? -21.281 -21.984 -8.43 1 95.19 140 THR A CA 1
ATOM 1080 C C . THR A 1 140 ? -22.188 -22.375 -7.266 1 95.19 140 THR A C 1
ATOM 1082 O O . THR A 1 140 ? -23.422 -22.297 -7.375 1 95.19 140 THR A O 1
ATOM 1085 N N . GLU A 1 141 ? -21.547 -22.75 -6.246 1 90.75 141 GLU A N 1
ATOM 1086 C CA . GLU A 1 141 ? -22.344 -23.172 -5.094 1 90.75 141 GLU A CA 1
ATOM 1087 C C . GLU A 1 141 ? -23.016 -21.984 -4.418 1 90.75 141 GLU A C 1
ATOM 1089 O O . GLU A 1 141 ? -24.094 -22.125 -3.84 1 90.75 141 GLU A O 1
ATOM 1094 N N . ARG A 1 142 ? -22.391 -20.859 -4.434 1 89.06 142 ARG A N 1
ATOM 1095 C CA . ARG A 1 142 ? -22.953 -19.656 -3.844 1 89.06 142 ARG A CA 1
ATOM 1096 C C . ARG A 1 142 ? -24.156 -19.172 -4.645 1 89.06 142 ARG A C 1
ATOM 1098 O O . ARG A 1 142 ? -25.188 -18.797 -4.074 1 89.06 142 ARG A O 1
ATOM 1105 N N . LEU A 1 143 ? -24.125 -19.25 -5.941 1 93.62 143 LEU A N 1
ATOM 1106 C CA . LEU A 1 143 ? -25.172 -18.672 -6.797 1 93.62 143 LEU A CA 1
ATOM 1107 C C . LEU A 1 143 ? -26.234 -19.719 -7.121 1 93.62 143 LEU A C 1
ATOM 1109 O O . LEU A 1 143 ? -27.375 -19.375 -7.441 1 93.62 143 LEU A O 1
ATOM 1113 N N . ALA A 1 144 ? -25.859 -21.016 -7.082 1 94.12 144 ALA A N 1
ATOM 1114 C CA . ALA A 1 144 ? -26.797 -22.109 -7.309 1 94.12 144 ALA A CA 1
ATOM 1115 C C . ALA A 1 144 ? -26.75 -23.125 -6.176 1 94.12 144 ALA A C 1
ATOM 1117 O O . ALA A 1 144 ? -26.406 -24.297 -6.391 1 94.12 144 ALA A O 1
ATOM 1118 N N . PRO A 1 145 ? -27.266 -22.672 -5.047 1 90.69 145 PRO A N 1
ATOM 1119 C CA . PRO A 1 145 ? -27.266 -23.578 -3.9 1 90.69 145 PRO A CA 1
ATOM 1120 C C . PRO A 1 145 ? -28.312 -24.688 -4.023 1 90.69 145 PRO A C 1
ATOM 1122 O O . PRO A 1 145 ? -29.281 -24.531 -4.766 1 90.69 145 PRO A O 1
ATOM 1125 N N . ASN A 1 146 ? -28.078 -25.781 -3.322 1 88.38 146 ASN A N 1
ATOM 1126 C CA . ASN A 1 146 ? -29.016 -26.906 -3.342 1 88.38 146 ASN A CA 1
ATOM 1127 C C . ASN A 1 146 ? -30.422 -26.469 -2.906 1 88.38 146 ASN A C 1
ATOM 1129 O O . ASN A 1 146 ? -31.422 -26.969 -3.438 1 88.38 146 ASN A O 1
ATOM 1133 N N . LEU A 1 147 ? -30.469 -25.562 -2.016 1 86.31 147 LEU A N 1
ATOM 1134 C CA . LEU A 1 147 ? -31.734 -25.125 -1.408 1 86.31 147 LEU A CA 1
ATOM 1135 C C . LEU A 1 147 ? -32.656 -24.531 -2.457 1 86.31 147 LEU A C 1
ATOM 1137 O O . LEU A 1 147 ? -33.875 -24.641 -2.334 1 86.31 147 LEU A O 1
ATOM 1141 N N . ASN A 1 148 ? -32.094 -24 -3.477 1 90.62 148 ASN A N 1
ATOM 1142 C CA . ASN A 1 148 ? -32.875 -23.344 -4.504 1 90.62 148 ASN A CA 1
ATOM 1143 C C . ASN A 1 148 ? -33.5 -24.359 -5.465 1 90.62 148 ASN A C 1
ATOM 1145 O O . ASN A 1 148 ? -34.375 -24.016 -6.262 1 90.62 148 ASN A O 1
ATOM 1149 N N . PHE A 1 149 ? -33.125 -25.656 -5.328 1 92.31 149 PHE A N 1
ATOM 1150 C CA . PHE A 1 149 ? -33.562 -26.625 -6.324 1 92.31 149 PHE A CA 1
ATOM 1151 C C . PHE A 1 149 ? -34.25 -27.812 -5.656 1 92.31 149 PHE A C 1
ATOM 1153 O O . PHE A 1 149 ? -34.25 -28.922 -6.195 1 92.31 149 PHE A O 1
ATOM 1160 N N . MET A 1 150 ? -34.781 -27.547 -4.543 1 90.38 150 MET A N 1
ATOM 1161 C CA . MET A 1 150 ? -35.562 -28.562 -3.855 1 90.38 150 MET A CA 1
ATOM 1162 C C . MET A 1 150 ? -37 -28.641 -4.414 1 90.38 150 MET A C 1
ATOM 1164 O O . MET A 1 150 ? -37.688 -27.625 -4.492 1 90.38 150 MET A O 1
ATOM 1168 N N . ILE A 1 151 ? -37.312 -29.797 -4.965 1 88.5 151 ILE A N 1
ATOM 1169 C CA . ILE A 1 151 ? -38.656 -29.969 -5.523 1 88.5 151 ILE A CA 1
ATOM 1170 C C . ILE A 1 151 ? -39.406 -31.016 -4.727 1 88.5 151 ILE A C 1
ATOM 1172 O O . ILE A 1 151 ? -38.844 -32 -4.273 1 88.5 151 ILE A O 1
ATOM 1176 N N . TRP A 1 152 ? -40.719 -30.781 -4.574 1 84.75 152 TRP A N 1
ATOM 1177 C CA . TRP A 1 152 ? -41.594 -31.703 -3.873 1 84.75 152 TRP A CA 1
ATOM 1178 C C . TRP A 1 152 ? -42.031 -32.875 -4.785 1 84.75 152 TRP A C 1
ATOM 1180 O O . TRP A 1 152 ? -42.531 -32.625 -5.883 1 84.75 152 TRP A O 1
ATOM 1190 N N . ASP A 1 153 ? -41.469 -34.031 -4.41 1 78.5 153 ASP A N 1
ATOM 1191 C CA . ASP A 1 153 ? -41.875 -35.219 -5.148 1 78.5 153 ASP A CA 1
ATOM 1192 C C . ASP A 1 153 ? -43.156 -35.812 -4.578 1 78.5 153 ASP A C 1
ATOM 1194 O O . ASP A 1 153 ? -43.188 -36.281 -3.449 1 78.5 153 ASP A O 1
ATOM 1198 N N . ASN A 1 154 ? -44.312 -35.719 -5.332 1 76.25 154 ASN A N 1
ATOM 1199 C CA . ASN A 1 154 ? -45.625 -36.188 -4.922 1 76.25 154 ASN A CA 1
ATOM 1200 C C . ASN A 1 154 ? -45.656 -37.719 -4.75 1 76.25 154 ASN A C 1
ATOM 1202 O O . ASN A 1 154 ? -46.438 -38.25 -3.959 1 76.25 154 ASN A O 1
ATOM 1206 N N . ALA A 1 155 ? -44.906 -38.406 -5.375 1 75 155 ALA A N 1
ATOM 1207 C CA . ALA A 1 155 ? -44.938 -39.875 -5.328 1 75 155 ALA A CA 1
ATOM 1208 C C . ALA A 1 155 ? -44.344 -40.375 -4.012 1 75 155 ALA A C 1
ATOM 1210 O O . ALA A 1 155 ? -44.875 -41.312 -3.416 1 75 155 ALA A O 1
ATOM 1211 N N . THR A 1 156 ? -43.312 -39.812 -3.514 1 75.81 156 THR A N 1
ATOM 1212 C CA . THR A 1 156 ? -42.656 -40.281 -2.322 1 75.81 156 THR A CA 1
ATOM 1213 C C . THR A 1 156 ? -42.906 -39.375 -1.132 1 75.81 156 THR A C 1
ATOM 1215 O O . THR A 1 156 ? -42.5 -39.688 -0.006 1 75.81 156 THR A O 1
ATOM 1218 N N . ASN A 1 157 ? -43.719 -38.312 -1.313 1 76.31 157 ASN A N 1
ATOM 1219 C CA . ASN A 1 157 ? -44.062 -37.344 -0.283 1 76.31 157 ASN A CA 1
ATOM 1220 C C . ASN A 1 157 ? -42.812 -36.812 0.427 1 76.31 157 ASN A C 1
ATOM 1222 O O . ASN A 1 157 ? -42.812 -36.719 1.655 1 76.31 157 ASN A O 1
ATOM 1226 N N . GLN A 1 158 ? -41.719 -36.812 -0.368 1 82.12 158 GLN A N 1
ATOM 1227 C CA . GLN A 1 158 ? -40.469 -36.281 0.186 1 82.12 158 GLN A CA 1
ATOM 1228 C C . GLN A 1 158 ? -39.906 -35.188 -0.707 1 82.12 158 GLN A C 1
ATOM 1230 O O . GLN A 1 158 ? -40.219 -35.125 -1.9 1 82.12 158 GLN A O 1
ATOM 1235 N N . THR A 1 159 ? -39.25 -34.156 -0.139 1 84.56 159 THR A N 1
ATOM 1236 C CA . THR A 1 159 ? -38.531 -33.156 -0.879 1 84.56 159 THR A CA 1
ATOM 1237 C C . THR A 1 159 ? -37.219 -33.688 -1.42 1 84.56 159 THR A C 1
ATOM 1239 O O . THR A 1 159 ? -36.406 -34.25 -0.667 1 84.56 159 THR A O 1
ATOM 1242 N N . VAL A 1 160 ? -37.219 -33.719 -2.758 1 86.88 160 VAL A N 1
ATOM 1243 C CA . VAL A 1 160 ? -36.031 -34.281 -3.377 1 86.88 160 VAL A CA 1
ATOM 1244 C C . VAL A 1 160 ? -35.25 -33.156 -4.113 1 86.88 160 VAL A C 1
ATOM 1246 O O . VAL A 1 160 ? -35.844 -32.188 -4.539 1 86.88 160 VAL A O 1
ATOM 1249 N N . LEU A 1 161 ? -33.938 -33.312 -4.211 1 87.56 161 LEU A N 1
ATOM 1250 C CA . LEU A 1 161 ? -33.094 -32.375 -4.906 1 87.56 161 LEU A CA 1
ATOM 1251 C C . LEU A 1 161 ? -33.125 -32.594 -6.41 1 87.56 161 LEU A C 1
ATOM 1253 O O . LEU A 1 161 ? -32.969 -33.75 -6.879 1 87.56 161 LEU A O 1
ATOM 1257 N N . ASP A 1 162 ? -33.438 -31.578 -7.172 1 91.62 162 ASP A N 1
ATOM 1258 C CA . ASP A 1 162 ? -33.406 -31.625 -8.625 1 91.62 162 ASP A CA 1
ATOM 1259 C C . ASP A 1 162 ? -31.984 -31.453 -9.141 1 91.62 162 ASP A C 1
ATOM 1261 O O . ASP A 1 162 ? -31.594 -30.344 -9.523 1 91.62 162 ASP A O 1
ATOM 1265 N N . ILE A 1 163 ? -31.297 -32.5 -9.312 1 89.06 163 ILE A N 1
ATOM 1266 C CA . ILE A 1 163 ? -29.875 -32.5 -9.633 1 89.06 163 ILE A CA 1
ATOM 1267 C C . ILE A 1 163 ? -29.672 -31.984 -11.055 1 89.06 163 ILE A C 1
ATOM 1269 O O . ILE A 1 163 ? -28.703 -31.25 -11.312 1 89.06 163 ILE A O 1
ATOM 1273 N N . VAL A 1 164 ? -30.531 -32.25 -11.961 1 90.62 164 VAL A N 1
ATOM 1274 C CA . VAL A 1 164 ? -30.391 -31.906 -13.367 1 90.62 164 VAL A CA 1
ATOM 1275 C C . VAL A 1 164 ? -30.438 -30.391 -13.539 1 90.62 164 VAL A C 1
ATOM 1277 O O . VAL A 1 164 ? -29.562 -29.797 -14.164 1 90.62 164 VAL A O 1
ATOM 1280 N N . ASN A 1 165 ? -31.438 -29.812 -12.938 1 93.88 165 ASN A N 1
ATOM 1281 C CA . ASN A 1 165 ? -31.578 -28.359 -13.055 1 93.88 165 ASN A CA 1
ATOM 1282 C C . ASN A 1 165 ? -30.484 -27.625 -12.281 1 93.88 165 ASN A C 1
ATOM 1284 O O . ASN A 1 165 ? -30.031 -26.562 -12.703 1 93.88 165 ASN A O 1
ATOM 1288 N N . ARG A 1 166 ? -30.156 -28.109 -11.148 1 94.25 166 ARG A N 1
ATOM 1289 C CA . ARG A 1 166 ? -29.062 -27.531 -10.367 1 94.25 166 ARG A CA 1
ATOM 1290 C C . ARG A 1 166 ? -27.766 -27.531 -11.172 1 94.25 166 ARG A C 1
ATOM 1292 O O . ARG A 1 166 ? -27.094 -26.5 -11.258 1 94.25 166 ARG A O 1
ATOM 1299 N N . ASP A 1 167 ? -27.484 -28.688 -11.758 1 94.56 167 ASP A N 1
ATOM 1300 C CA . ASP A 1 167 ? -26.234 -28.828 -12.516 1 94.56 167 ASP A CA 1
ATOM 1301 C C . ASP A 1 167 ? -26.25 -27.938 -13.75 1 94.56 167 ASP A C 1
ATOM 1303 O O . ASP A 1 167 ? -25.219 -27.359 -14.125 1 94.56 167 ASP A O 1
ATOM 1307 N N . ALA A 1 168 ? -27.359 -27.781 -14.344 1 94.62 168 ALA A N 1
ATOM 1308 C CA . ALA A 1 168 ? -27.469 -26.906 -15.508 1 94.62 168 ALA A CA 1
ATOM 1309 C C . ALA A 1 168 ? -27.188 -25.453 -15.141 1 94.62 168 ALA A C 1
ATOM 1311 O O . ALA A 1 168 ? -26.5 -24.734 -15.875 1 94.62 168 ALA A O 1
ATOM 1312 N N . GLU A 1 169 ? -27.719 -25.062 -14.023 1 96.25 169 GLU A N 1
ATOM 1313 C CA . GLU A 1 169 ? -27.484 -23.703 -13.562 1 96.25 169 GLU A CA 1
ATOM 1314 C C . GLU A 1 169 ? -26.031 -23.484 -13.156 1 96.25 169 GLU A C 1
ATOM 1316 O O . GLU A 1 169 ? -25.453 -22.438 -13.414 1 96.25 169 GLU A O 1
ATOM 1321 N N . ARG A 1 170 ? -25.484 -24.469 -12.508 1 96.75 170 ARG A N 1
ATOM 1322 C CA . ARG A 1 170 ? -24.094 -24.375 -12.078 1 96.75 170 ARG A CA 1
ATOM 1323 C C . ARG A 1 170 ? -23.156 -24.297 -13.281 1 96.75 170 ARG A C 1
ATOM 1325 O O . ARG A 1 170 ? -22.156 -23.578 -13.242 1 96.75 170 ARG A O 1
ATOM 1332 N N . VAL A 1 171 ? -23.516 -25 -14.328 1 96.62 171 VAL A N 1
ATOM 1333 C CA . VAL A 1 171 ? -22.703 -24.938 -15.547 1 96.62 171 VAL A CA 1
ATOM 1334 C C . VAL A 1 171 ? -22.781 -23.547 -16.156 1 96.62 171 VAL A C 1
ATOM 1336 O O . VAL A 1 171 ? -21.766 -23 -16.609 1 96.62 171 VAL A O 1
ATOM 1339 N N . LYS A 1 172 ? -23.953 -22.969 -16.109 1 96.81 172 LYS A N 1
ATOM 1340 C CA . LYS A 1 172 ? -24.125 -21.609 -16.625 1 96.81 172 LYS A CA 1
ATOM 1341 C C . LYS A 1 172 ? -23.297 -20.609 -15.844 1 96.81 172 LYS A C 1
ATOM 1343 O O . LYS A 1 172 ? -22.656 -19.734 -16.438 1 96.81 172 LYS A O 1
ATOM 1348 N N . VAL A 1 173 ? -23.297 -20.781 -14.555 1 97.19 173 VAL A N 1
ATOM 1349 C CA . VAL A 1 173 ? -22.562 -19.875 -13.68 1 97.19 173 VAL A CA 1
ATOM 1350 C C . VAL A 1 173 ? -21.062 -20.062 -13.906 1 97.19 173 VAL A C 1
ATOM 1352 O O . VAL A 1 173 ? -20.312 -19.078 -14.023 1 97.19 173 VAL A O 1
ATOM 1355 N N . ALA A 1 174 ? -20.625 -21.297 -13.953 1 97.75 174 ALA A N 1
ATOM 1356 C CA . ALA A 1 174 ? -19.219 -21.609 -14.164 1 97.75 174 ALA A CA 1
ATOM 1357 C C . ALA A 1 174 ? -18.734 -21.047 -15.5 1 97.75 174 ALA A C 1
ATOM 1359 O O . ALA A 1 174 ? -17.641 -20.469 -15.578 1 97.75 174 ALA A O 1
ATOM 1360 N N . ALA A 1 175 ? -19.578 -21.188 -16.516 1 97.31 175 ALA A N 1
ATOM 1361 C CA . ALA A 1 175 ? -19.234 -20.688 -17.844 1 97.31 175 ALA A CA 1
ATOM 1362 C C . ALA A 1 175 ? -19.156 -19.156 -17.859 1 97.31 175 ALA A C 1
ATOM 1364 O O . ALA A 1 175 ? -18.266 -18.578 -18.484 1 97.31 175 ALA A O 1
ATOM 1365 N N . ALA A 1 176 ? -20.031 -18.562 -17.156 1 97.69 176 ALA A N 1
ATOM 1366 C CA . ALA A 1 176 ? -20.094 -17.109 -17.125 1 97.69 176 ALA A CA 1
ATOM 1367 C C . ALA A 1 176 ? -18.875 -16.516 -16.438 1 97.69 176 ALA A C 1
ATOM 1369 O O . ALA A 1 176 ? -18.266 -15.562 -16.922 1 97.69 176 ALA A O 1
ATOM 1370 N N . VAL A 1 177 ? -18.578 -17.031 -15.266 1 97.44 177 VAL A N 1
ATOM 1371 C CA . VAL A 1 177 ? -17.453 -16.516 -14.516 1 97.44 177 VAL A CA 1
ATOM 1372 C C . VAL A 1 177 ? -16.156 -16.781 -15.281 1 97.44 177 VAL A C 1
ATOM 1374 O O . VAL A 1 177 ? -15.234 -15.953 -15.258 1 97.44 177 VAL A O 1
ATOM 1377 N N . THR A 1 178 ? -16.078 -17.891 -15.977 1 98 178 THR A N 1
ATOM 1378 C CA . THR A 1 178 ? -14.922 -18.234 -16.797 1 98 178 THR A CA 1
ATOM 1379 C C . THR A 1 178 ? -14.781 -17.266 -17.969 1 98 178 THR A C 1
ATOM 1381 O O . THR A 1 178 ? -13.688 -16.781 -18.25 1 98 178 THR A O 1
ATOM 1384 N N . PHE A 1 179 ? -15.844 -17 -18.594 1 98 179 PHE A N 1
ATOM 1385 C CA . PHE A 1 179 ? -15.867 -16.094 -19.734 1 98 179 PHE A CA 1
ATOM 1386 C C . PHE A 1 179 ? -15.406 -14.695 -19.312 1 98 179 PHE A C 1
ATOM 1388 O O . PHE A 1 179 ? -14.547 -14.102 -19.969 1 98 179 PHE A O 1
ATOM 1395 N N . LEU A 1 180 ? -15.977 -14.281 -18.25 1 97.56 180 LEU A N 1
ATOM 1396 C CA . LEU A 1 180 ? -15.633 -12.953 -17.75 1 97.56 180 LEU A CA 1
ATOM 1397 C C . LEU A 1 180 ? -14.18 -12.891 -17.297 1 97.56 180 LEU A C 1
ATOM 1399 O O . LEU A 1 180 ? -13.508 -11.875 -17.484 1 97.56 180 LEU A O 1
ATOM 1403 N N . SER A 1 181 ? -13.68 -13.93 -16.656 1 96.94 181 SER A N 1
ATOM 1404 C CA . SER A 1 181 ? -12.273 -14.008 -16.266 1 96.94 181 SER A CA 1
ATOM 1405 C C . SER A 1 181 ? -11.359 -13.914 -17.484 1 96.94 181 SER A C 1
ATOM 1407 O O . SER A 1 181 ? -10.344 -13.211 -17.453 1 96.94 181 SER A O 1
ATOM 1409 N N . GLY A 1 182 ? -11.773 -14.617 -18.516 1 97.88 182 GLY A N 1
ATOM 1410 C CA . GLY A 1 182 ? -11.016 -14.547 -19.766 1 97.88 182 GLY A CA 1
ATOM 1411 C C . GLY A 1 182 ? -11.008 -13.156 -20.375 1 97.88 182 GLY A C 1
ATOM 1412 O O . GLY A 1 182 ? -9.977 -12.695 -20.859 1 97.88 182 GLY A O 1
ATOM 1413 N N . LEU A 1 183 ? -12.102 -12.523 -20.297 1 97 183 LEU A N 1
ATOM 1414 C CA . LEU A 1 183 ? -12.195 -11.172 -20.828 1 97 183 LEU A CA 1
ATOM 1415 C C . LEU A 1 183 ? -11.305 -10.219 -20.062 1 97 183 LEU A C 1
ATOM 1417 O O . LEU A 1 183 ? -10.656 -9.344 -20.656 1 97 183 LEU A O 1
ATOM 1421 N N . PHE A 1 184 ? -11.312 -10.383 -18.781 1 94.88 184 PHE A N 1
ATOM 1422 C CA . PHE A 1 184 ? -10.422 -9.57 -17.969 1 94.88 184 PHE A CA 1
ATOM 1423 C C . PHE A 1 184 ? -8.969 -9.797 -18.359 1 94.88 184 PHE A C 1
ATOM 1425 O O . PHE A 1 184 ? -8.188 -8.844 -18.453 1 94.88 184 PHE A O 1
ATOM 1432 N N . GLN A 1 185 ? -8.617 -11.008 -18.562 1 95.94 185 GLN A N 1
ATOM 1433 C CA . GLN A 1 185 ? -7.242 -11.336 -18.922 1 95.94 185 GLN A CA 1
ATOM 1434 C C . GLN A 1 185 ? -6.879 -10.727 -20.281 1 95.94 185 GLN A C 1
ATOM 1436 O O . GLN A 1 185 ? -5.781 -10.195 -20.453 1 95.94 185 GLN A O 1
ATOM 1441 N N . VAL A 1 186 ? -7.797 -10.773 -21.219 1 95.75 186 VAL A N 1
ATOM 1442 C CA . VAL A 1 186 ? -7.555 -10.203 -22.531 1 95.75 186 VAL A CA 1
ATOM 1443 C C . VAL A 1 186 ? -7.398 -8.688 -22.422 1 95.75 186 VAL A C 1
ATOM 1445 O O . VAL A 1 186 ? -6.473 -8.109 -23 1 95.75 186 VAL A O 1
ATOM 1448 N N . LEU A 1 187 ? -8.281 -8.102 -21.672 1 93.81 187 LEU A N 1
ATOM 1449 C CA . LEU A 1 187 ? -8.234 -6.656 -21.5 1 93.81 187 LEU A CA 1
ATOM 1450 C C . LEU A 1 187 ? -6.945 -6.234 -20.797 1 93.81 187 LEU A C 1
ATOM 1452 O O . LEU A 1 187 ? -6.305 -5.262 -21.219 1 93.81 187 LEU A O 1
ATOM 1456 N N . LEU A 1 188 ? -6.574 -6.977 -19.812 1 90.19 188 LEU A N 1
ATOM 1457 C CA . LEU A 1 188 ? -5.348 -6.664 -19.094 1 90.19 188 LEU A CA 1
ATOM 1458 C C . LEU A 1 188 ? -4.121 -6.887 -19.969 1 90.19 188 LEU A C 1
ATOM 1460 O O . LEU A 1 188 ? -3.135 -6.156 -19.859 1 90.19 188 LEU A O 1
ATOM 1464 N N . GLY A 1 189 ? -4.172 -7.887 -20.797 1 90 189 GLY A N 1
ATOM 1465 C CA . GLY A 1 189 ? -3.08 -8.133 -21.719 1 90 189 GLY A CA 1
ATOM 1466 C C . GLY A 1 189 ? -2.938 -7.043 -22.766 1 90 189 GLY A C 1
ATOM 1467 O O . GLY A 1 189 ? -1.822 -6.66 -23.125 1 90 189 GLY A O 1
ATOM 1468 N N . LEU A 1 190 ? -4.055 -6.531 -23.188 1 89.12 190 LEU A N 1
ATOM 1469 C CA . LEU A 1 190 ? -4.059 -5.5 -24.219 1 89.12 190 LEU A CA 1
ATOM 1470 C C . LEU A 1 190 ? -3.51 -4.184 -23.672 1 89.12 190 LEU A C 1
ATOM 1472 O O . LEU A 1 190 ? -2.834 -3.443 -24.375 1 89.12 190 LEU A O 1
ATOM 1476 N N . VAL A 1 191 ? -3.732 -3.961 -22.406 1 85.19 191 VAL A N 1
ATOM 1477 C CA . VAL A 1 191 ? -3.23 -2.727 -21.812 1 85.19 191 VAL A CA 1
ATOM 1478 C C . VAL A 1 191 ? -1.846 -2.965 -21.219 1 85.19 191 VAL A C 1
ATOM 1480 O O . VAL A 1 191 ? -1.326 -2.121 -20.484 1 85.19 191 VAL A O 1
ATOM 1483 N N . GLN A 1 192 ? -1.27 -4.098 -21.453 1 80.75 192 GLN A N 1
ATOM 1484 C CA . GLN A 1 192 ? 0.085 -4.469 -21.062 1 80.75 192 GLN A CA 1
ATOM 1485 C C . GLN A 1 192 ? 0.227 -4.492 -19.547 1 80.75 192 GLN A C 1
ATOM 1487 O O . GLN A 1 192 ? 1.176 -3.928 -18.984 1 80.75 192 GLN A O 1
ATOM 1492 N N . PHE A 1 193 ? -0.805 -4.988 -18.953 1 74.88 193 PHE A N 1
ATOM 1493 C CA . PHE A 1 193 ? -0.834 -5.094 -17.5 1 74.88 193 PHE A CA 1
ATOM 1494 C C . PHE A 1 193 ? -0.182 -6.391 -17.031 1 74.88 193 PHE A C 1
ATOM 1496 O O . PHE A 1 193 ? -0.422 -6.848 -15.914 1 74.88 193 PHE A O 1
ATOM 1503 N N . GLY A 1 194 ? 0.632 -6.949 -17.859 1 71.81 194 GLY A N 1
ATOM 1504 C CA . GLY A 1 194 ? 1.327 -8.164 -17.469 1 71.81 194 GLY A CA 1
ATOM 1505 C C . GLY A 1 194 ? 2.268 -7.961 -16.297 1 71.81 194 GLY A C 1
ATOM 1506 O O . GLY A 1 194 ? 2.627 -8.922 -15.609 1 71.81 194 GLY A O 1
ATOM 1507 N N . PHE A 1 195 ? 2.463 -6.684 -15.969 1 70.31 195 PHE A N 1
ATOM 1508 C CA . PHE A 1 195 ? 3.396 -6.363 -14.891 1 70.31 195 PHE A CA 1
ATOM 1509 C C . PHE A 1 195 ? 2.742 -6.559 -13.531 1 70.31 195 PHE A C 1
ATOM 1511 O O . PHE A 1 195 ? 3.432 -6.664 -12.516 1 70.31 195 PHE A O 1
ATOM 1518 N N . VAL A 1 196 ? 1.441 -6.645 -13.516 1 70.06 196 VAL A N 1
ATOM 1519 C CA . VAL A 1 196 ? 0.709 -6.75 -12.258 1 70.06 196 VAL A CA 1
ATOM 1520 C C . VAL A 1 196 ? 1.142 -8.016 -11.516 1 70.06 196 VAL A C 1
ATOM 1522 O O . VAL A 1 196 ? 1.103 -8.062 -10.281 1 70.06 196 VAL A O 1
ATOM 1525 N N . VAL A 1 197 ? 1.578 -8.953 -12.289 1 72.94 197 VAL A N 1
ATOM 1526 C CA . VAL A 1 197 ? 1.947 -10.227 -11.68 1 72.94 197 VAL A CA 1
ATOM 1527 C C . VAL A 1 197 ? 3.209 -10.055 -10.844 1 72.94 197 VAL A C 1
ATOM 1529 O O . VAL A 1 197 ? 3.482 -10.859 -9.945 1 72.94 197 VAL A O 1
ATOM 1532 N N . THR A 1 198 ? 3.836 -8.898 -11.086 1 74.81 198 THR A N 1
ATOM 1533 C CA . THR A 1 198 ? 5.062 -8.648 -10.336 1 74.81 198 THR A CA 1
ATOM 1534 C C . THR A 1 198 ? 4.762 -8.453 -8.852 1 74.81 198 THR A C 1
ATOM 1536 O O . THR A 1 198 ? 5.645 -8.617 -8.008 1 74.81 198 THR A O 1
ATOM 1539 N N . TYR A 1 199 ? 3.521 -8.211 -8.594 1 78.5 199 TYR A N 1
ATOM 1540 C CA . TYR A 1 199 ? 3.154 -8 -7.195 1 78.5 199 TYR A CA 1
ATOM 1541 C C . TYR A 1 199 ? 2.895 -9.328 -6.492 1 78.5 199 TYR A C 1
ATOM 1543 O O . TYR A 1 199 ? 2.734 -9.367 -5.27 1 78.5 199 TYR A O 1
ATOM 1551 N N . LEU A 1 200 ? 2.898 -10.367 -7.305 1 84.44 200 LEU A N 1
ATOM 1552 C CA . LEU A 1 200 ? 2.785 -11.703 -6.734 1 84.44 200 LEU A CA 1
ATOM 1553 C C . LEU A 1 200 ? 4.164 -12.305 -6.469 1 84.44 200 LEU A C 1
ATOM 1555 O O . LEU A 1 200 ? 4.668 -13.094 -7.273 1 84.44 200 LEU A O 1
ATOM 1559 N N . SER A 1 201 ? 4.711 -11.984 -5.328 1 87.94 201 SER A N 1
ATOM 1560 C CA . SER A 1 201 ? 6.027 -12.508 -4.973 1 87.94 201 SER A CA 1
ATOM 1561 C C . SER A 1 201 ? 5.984 -14.016 -4.773 1 87.94 201 SER A C 1
ATOM 1563 O O . SER A 1 201 ? 4.922 -14.586 -4.52 1 87.94 201 SER A O 1
ATOM 1565 N N . GLU A 1 202 ? 7.066 -14.617 -4.871 1 87.25 202 GLU A N 1
ATOM 1566 C CA . GLU A 1 202 ? 7.148 -16.078 -4.746 1 87.25 202 GLU A CA 1
ATOM 1567 C C . GLU A 1 202 ? 6.629 -16.547 -3.391 1 87.25 202 GLU A C 1
ATOM 1569 O O . GLU A 1 202 ? 5.812 -17.453 -3.316 1 87.25 202 GLU A O 1
ATOM 1574 N N . PRO A 1 203 ? 7.062 -15.891 -2.287 1 92 203 PRO A N 1
ATOM 1575 C CA . PRO A 1 203 ? 6.508 -16.312 -1.002 1 92 203 PRO A CA 1
ATOM 1576 C C . PRO A 1 203 ? 4.992 -16.141 -0.921 1 92 203 PRO A C 1
ATOM 1578 O O . PRO A 1 203 ? 4.305 -16.969 -0.312 1 92 203 PRO A O 1
ATOM 1581 N N . LEU A 1 204 ? 4.48 -15.078 -1.521 1 92.06 204 LEU A N 1
ATOM 1582 C CA . LEU A 1 204 ? 3.041 -14.844 -1.528 1 92.06 204 LEU A CA 1
ATOM 1583 C C . LEU A 1 204 ? 2.316 -15.938 -2.314 1 92.06 204 LEU A C 1
ATOM 1585 O O . LEU A 1 204 ? 1.324 -16.5 -1.841 1 92.06 204 LEU A O 1
ATOM 1589 N N . VAL A 1 205 ? 2.838 -16.281 -3.516 1 86.44 205 VAL A N 1
ATOM 1590 C CA . VAL A 1 205 ? 2.211 -17.281 -4.371 1 86.44 205 VAL A CA 1
ATOM 1591 C C . VAL A 1 205 ? 2.223 -18.641 -3.67 1 86.44 205 VAL A C 1
ATOM 1593 O O . VAL A 1 205 ? 1.224 -19.359 -3.689 1 86.44 205 VAL A O 1
ATOM 1596 N N . ARG A 1 206 ? 3.307 -18.969 -3.066 1 90.06 206 ARG A N 1
ATOM 1597 C CA . ARG A 1 206 ? 3.438 -20.25 -2.387 1 90.06 206 ARG A CA 1
ATOM 1598 C C . ARG A 1 206 ? 2.523 -20.312 -1.168 1 90.06 206 ARG A C 1
ATOM 1600 O O . ARG A 1 206 ? 1.889 -21.344 -0.92 1 90.06 206 ARG A O 1
ATOM 1607 N N . GLY A 1 207 ? 2.459 -19.25 -0.403 1 93.31 207 GLY A N 1
ATOM 1608 C CA . GLY A 1 207 ? 1.513 -19.203 0.7 1 93.31 207 GLY A CA 1
ATOM 1609 C C . GLY A 1 207 ? 0.066 -19.281 0.25 1 93.31 207 GLY A C 1
ATOM 1610 O O . GLY A 1 207 ? -0.753 -19.938 0.89 1 93.31 207 GLY A O 1
ATOM 1611 N N . TYR A 1 208 ? -0.223 -18.625 -0.791 1 90.62 208 TYR A N 1
ATOM 1612 C CA . TYR A 1 208 ? -1.573 -18.594 -1.339 1 90.62 208 TYR A CA 1
ATOM 1613 C C . TYR A 1 208 ? -1.992 -19.969 -1.834 1 90.62 208 TYR A C 1
ATOM 1615 O O . TYR A 1 208 ? -3.092 -20.438 -1.53 1 90.62 208 TYR A O 1
ATOM 1623 N N . THR A 1 209 ? -1.167 -20.594 -2.645 1 87.94 209 THR A N 1
ATOM 1624 C CA . THR A 1 209 ? -1.489 -21.906 -3.188 1 87.94 209 THR A CA 1
ATOM 1625 C C . THR A 1 209 ? -1.655 -22.938 -2.066 1 87.94 209 THR A C 1
ATOM 1627 O O . THR A 1 209 ? -2.496 -23.828 -2.156 1 87.94 209 THR A O 1
ATOM 1630 N N . THR A 1 210 ? -0.833 -22.812 -1.018 1 92.94 210 THR A N 1
ATOM 1631 C CA . THR A 1 210 ? -0.984 -23.703 0.133 1 92.94 210 THR A CA 1
ATOM 1632 C C . THR A 1 210 ? -2.326 -23.469 0.82 1 92.94 210 THR A C 1
ATOM 1634 O O . THR A 1 210 ? -3.01 -24.422 1.195 1 92.94 210 THR A O 1
ATOM 1637 N N . GLY A 1 211 ? -2.65 -22.234 1.034 1 93.19 211 GLY A N 1
ATOM 1638 C CA . GLY A 1 211 ? -3.953 -21.938 1.6 1 93.19 211 GLY A CA 1
ATOM 1639 C C . GLY A 1 211 ? -5.105 -22.422 0.745 1 93.19 211 GLY A C 1
ATOM 1640 O O . GLY A 1 211 ? -6.082 -22.969 1.266 1 93.19 211 GLY A O 1
ATOM 1641 N N . ALA A 1 212 ? -4.965 -22.25 -0.525 1 88.31 212 ALA A N 1
ATOM 1642 C CA . ALA A 1 212 ? -5.984 -22.719 -1.454 1 88.31 212 ALA A CA 1
ATOM 1643 C C . ALA A 1 212 ? -6.09 -24.25 -1.416 1 88.31 212 ALA A C 1
ATOM 1645 O O . ALA A 1 212 ? -7.18 -24.797 -1.557 1 88.31 212 ALA A O 1
ATOM 1646 N N . ALA A 1 213 ? -4.953 -24.891 -1.291 1 91.56 213 ALA A N 1
ATOM 1647 C CA . ALA A 1 213 ? -4.945 -26.344 -1.182 1 91.56 213 ALA A CA 1
ATOM 1648 C C . ALA A 1 213 ? -5.758 -26.812 0.024 1 91.56 213 ALA A C 1
ATOM 1650 O O . ALA A 1 213 ? -6.441 -27.844 -0.037 1 91.56 213 ALA A O 1
ATOM 1651 N N . ILE A 1 214 ? -5.691 -26.078 1.084 1 94.38 214 ILE A N 1
ATOM 1652 C CA . ILE A 1 214 ? -6.469 -26.422 2.271 1 94.38 214 ILE A CA 1
ATOM 1653 C C . ILE A 1 214 ? -7.957 -26.312 1.961 1 94.38 214 ILE A C 1
ATOM 1655 O O . ILE A 1 214 ? -8.75 -27.156 2.387 1 94.38 214 ILE A O 1
ATOM 1659 N N . HIS A 1 215 ? -8.273 -25.297 1.271 1 91.62 215 HIS A N 1
ATOM 1660 C CA . HIS A 1 215 ? -9.664 -25.172 0.833 1 91.62 215 HIS A CA 1
ATOM 1661 C C . HIS A 1 215 ? -10.086 -26.375 -0.011 1 91.62 215 HIS A C 1
ATOM 1663 O O . HIS A 1 215 ? -11.203 -26.875 0.127 1 91.62 215 HIS A O 1
ATOM 1669 N N . VAL A 1 216 ? -9.227 -26.828 -0.898 1 91.38 216 VAL A N 1
ATOM 1670 C CA . VAL A 1 216 ? -9.508 -27.969 -1.764 1 91.38 216 VAL A CA 1
ATOM 1671 C C . VAL A 1 216 ? -9.688 -29.234 -0.918 1 91.38 216 VAL A C 1
ATOM 1673 O O . VAL A 1 216 ? -10.617 -30.016 -1.136 1 91.38 216 VAL A O 1
ATOM 1676 N N . ILE A 1 217 ? -8.867 -29.406 0.027 1 93.94 217 ILE A N 1
ATOM 1677 C CA . ILE A 1 217 ? -8.922 -30.562 0.905 1 93.94 217 ILE A CA 1
ATOM 1678 C C . ILE A 1 217 ? -10.266 -30.594 1.631 1 93.94 217 ILE A C 1
ATOM 1680 O O . ILE A 1 217 ? -10.945 -31.625 1.649 1 93.94 217 ILE A O 1
ATOM 1684 N N . VAL A 1 218 ? -10.641 -29.5 2.152 1 93 218 VAL A N 1
ATOM 1685 C CA . VAL A 1 218 ? -11.875 -29.422 2.926 1 93 218 VAL A CA 1
ATOM 1686 C C . VAL A 1 218 ? -13.078 -29.641 2.01 1 93 218 VAL A C 1
ATOM 1688 O O . VAL A 1 218 ? -14.039 -30.312 2.391 1 93 218 VAL A O 1
ATOM 1691 N N . SER A 1 219 ? -12.969 -29.172 0.844 1 89.81 219 SER A N 1
ATOM 1692 C CA . SER A 1 219 ? -14.062 -29.297 -0.108 1 89.81 219 SER A CA 1
ATOM 1693 C C . SER A 1 219 ? -14.266 -30.75 -0.521 1 89.81 219 SER A C 1
ATOM 1695 O O . SER A 1 219 ? -15.359 -31.141 -0.924 1 89.81 219 SER A O 1
ATOM 1697 N N . GLN A 1 220 ? -13.234 -31.547 -0.408 1 92.38 220 GLN A N 1
ATOM 1698 C CA . GLN A 1 220 ? -13.312 -32.938 -0.858 1 92.38 220 GLN A CA 1
ATOM 1699 C C . GLN A 1 220 ? -13.75 -33.875 0.274 1 92.38 220 GLN A C 1
ATOM 1701 O O . GLN A 1 220 ? -14.102 -35.031 0.037 1 92.38 220 GLN A O 1
ATOM 1706 N N . LEU A 1 221 ? -13.891 -33.375 1.435 1 94.5 221 LEU A N 1
ATOM 1707 C CA . LEU A 1 221 ? -14.258 -34.219 2.578 1 94.5 221 LEU A CA 1
ATOM 1708 C C . LEU A 1 221 ? -15.664 -34.781 2.412 1 94.5 221 LEU A C 1
ATOM 1710 O O . LEU A 1 221 ? -15.945 -35.875 2.855 1 94.5 221 LEU A O 1
ATOM 1714 N N . LYS A 1 222 ? -16.531 -34.094 1.791 1 92.94 222 LYS A N 1
ATOM 1715 C CA . LYS A 1 222 ? -17.891 -34.562 1.594 1 92.94 222 LYS A CA 1
ATOM 1716 C C . LYS A 1 222 ? -17.922 -35.844 0.739 1 92.94 222 LYS A C 1
ATOM 1718 O O . LYS A 1 222 ? -18.719 -36.75 0.983 1 92.94 222 LYS A O 1
ATOM 1723 N N . TYR A 1 223 ? -17.016 -35.969 -0.197 1 93.31 223 TYR A N 1
ATOM 1724 C CA . TYR A 1 223 ? -16.938 -37.125 -1.061 1 93.31 223 TYR A CA 1
ATOM 1725 C C . TYR A 1 223 ? -16.203 -38.281 -0.375 1 93.31 223 TYR A C 1
ATOM 1727 O O . TYR A 1 223 ? -16.484 -39.438 -0.623 1 93.31 223 TYR A O 1
ATOM 1735 N N . THR A 1 224 ? -15.281 -37.906 0.485 1 95.31 224 THR A N 1
ATOM 1736 C CA . THR A 1 224 ? -14.492 -38.906 1.191 1 95.31 224 THR A CA 1
ATOM 1737 C C . THR A 1 224 ? -15.336 -39.625 2.223 1 95.31 224 THR A C 1
ATOM 1739 O O . THR A 1 224 ? -15.211 -40.844 2.389 1 95.31 224 THR A O 1
ATOM 1742 N N . PHE A 1 225 ? -16.25 -38.906 2.828 1 95.81 225 PHE A N 1
ATOM 1743 C CA . PHE A 1 225 ? -17.047 -39.469 3.902 1 95.81 225 PHE A CA 1
ATOM 1744 C C . PHE A 1 225 ? -18.453 -39.781 3.416 1 95.81 225 PHE A C 1
ATOM 1746 O O . PHE A 1 225 ? -19.219 -40.469 4.102 1 95.81 225 PHE A O 1
ATOM 1753 N N . GLY A 1 226 ? -18.766 -39.406 2.244 1 94.88 226 GLY A N 1
ATOM 1754 C CA . GLY A 1 226 ? -20.109 -39.625 1.724 1 94.88 226 GLY A CA 1
ATOM 1755 C C . GLY A 1 226 ? -21.172 -38.875 2.492 1 94.88 226 GLY A C 1
ATOM 1756 O O . GLY A 1 226 ? -22.219 -39.438 2.83 1 94.88 226 GLY A O 1
ATOM 1757 N N . ILE A 1 227 ? -20.828 -37.625 2.887 1 93 227 ILE A N 1
ATOM 1758 C CA . ILE A 1 227 ? -21.75 -36.781 3.645 1 93 227 ILE A CA 1
ATOM 1759 C C . ILE A 1 227 ? -22.109 -35.562 2.828 1 93 227 ILE A C 1
ATOM 1761 O O . ILE A 1 227 ? -21.484 -35.281 1.812 1 93 227 ILE A O 1
ATOM 1765 N N . SER A 1 228 ? -23.219 -34.906 3.248 1 88.12 228 SER A N 1
ATOM 1766 C CA . SER A 1 228 ? -23.688 -33.688 2.561 1 88.12 228 SER A CA 1
ATOM 1767 C C . SER A 1 228 ? -23.766 -32.5 3.518 1 88.12 228 SER A C 1
ATOM 1769 O O . SER A 1 228 ? -24.859 -32.156 3.984 1 88.12 228 SER A O 1
ATOM 1771 N N . PRO A 1 229 ? -22.625 -31.844 3.736 1 88.38 229 PRO A N 1
ATOM 1772 C CA . PRO A 1 229 ? -22.656 -30.672 4.633 1 88.38 229 PRO A CA 1
ATOM 1773 C C . PRO A 1 229 ? -23.359 -29.469 4.012 1 88.38 229 PRO A C 1
ATOM 1775 O O . PRO A 1 229 ? -23.438 -29.359 2.787 1 88.38 229 PRO A O 1
ATOM 1778 N N . ASP A 1 230 ? -23.844 -28.578 4.941 1 82.62 230 ASP A N 1
ATOM 1779 C CA . ASP A 1 230 ? -24.438 -27.328 4.473 1 82.62 230 ASP A CA 1
ATOM 1780 C C . ASP A 1 230 ? -23.359 -26.391 3.934 1 82.62 230 ASP A C 1
ATOM 1782 O O . ASP A 1 230 ? -22.203 -26.422 4.383 1 82.62 230 ASP A O 1
ATOM 1786 N N . ARG A 1 231 ? -23.734 -25.641 3.008 1 77.25 231 ARG A N 1
ATOM 1787 C CA . ARG A 1 231 ? -22.766 -24.766 2.381 1 77.25 231 ARG A CA 1
ATOM 1788 C C . ARG A 1 231 ? -22.75 -23.391 3.051 1 77.25 231 ARG A C 1
ATOM 1790 O O . ARG A 1 231 ? -23.812 -22.844 3.389 1 77.25 231 ARG A O 1
ATOM 1797 N N . HIS A 1 232 ? -21.578 -22.938 3.322 1 80.62 232 HIS A N 1
ATOM 1798 C CA . HIS A 1 232 ? -21.375 -21.625 3.906 1 80.62 232 HIS A CA 1
ATOM 1799 C C . HIS A 1 232 ? -20.578 -20.719 2.967 1 80.62 232 HIS A C 1
ATOM 1801 O O . HIS A 1 232 ? -19.688 -21.188 2.258 1 80.62 232 HIS A O 1
ATOM 1807 N N . SER A 1 233 ? -21.172 -19.531 2.758 1 77.69 233 SER A N 1
ATOM 1808 C CA . SER A 1 233 ? -20.453 -18.562 1.934 1 77.69 233 SER A CA 1
ATOM 1809 C C . SER A 1 233 ? -19.969 -17.375 2.768 1 77.69 233 SER A C 1
ATOM 1811 O O . SER A 1 233 ? -20.453 -17.156 3.877 1 77.69 233 SER A O 1
ATOM 1813 N N . GLY A 1 234 ? -18.875 -16.703 2.33 1 76.88 234 GLY A N 1
ATOM 1814 C CA . GLY A 1 234 ? -18.375 -15.523 3.023 1 76.88 234 GLY A CA 1
ATOM 1815 C C . GLY A 1 234 ? -17.078 -15.773 3.771 1 76.88 234 GLY A C 1
ATOM 1816 O O . GLY A 1 234 ? -16.469 -16.828 3.615 1 76.88 234 GLY A O 1
ATOM 1817 N N . PRO A 1 235 ? -16.75 -14.758 4.547 1 85.25 235 PRO A N 1
ATOM 1818 C CA . PRO A 1 235 ? -15.531 -14.906 5.344 1 85.25 235 PRO A CA 1
ATOM 1819 C C . PRO A 1 235 ? -15.664 -15.984 6.422 1 85.25 235 PRO A C 1
ATOM 1821 O O . PRO A 1 235 ? -16.734 -16.141 7.008 1 85.25 235 PRO A O 1
ATOM 1824 N N . PHE A 1 236 ? -14.727 -16.844 6.672 1 90.56 236 PHE A N 1
ATOM 1825 C CA . PHE A 1 236 ? -14.625 -17.891 7.676 1 90.56 236 PHE A CA 1
ATOM 1826 C C . PHE A 1 236 ? -15.453 -19.109 7.27 1 90.56 236 PHE A C 1
ATOM 1828 O O . PHE A 1 236 ? -15.773 -19.953 8.102 1 90.56 236 PHE A O 1
ATOM 1835 N N . SER A 1 237 ? -15.875 -19.125 6.07 1 89.88 237 SER A N 1
ATOM 1836 C CA . SER A 1 237 ? -16.703 -20.234 5.57 1 89.88 237 SER A CA 1
ATOM 1837 C C . SER A 1 237 ? -15.992 -21.562 5.734 1 89.88 237 SER A C 1
ATOM 1839 O O . SER A 1 237 ? -16.641 -22.594 5.996 1 89.88 237 SER A O 1
ATOM 1841 N N . LEU A 1 238 ? -14.703 -21.562 5.543 1 92.62 238 LEU A N 1
ATOM 1842 C CA . LEU A 1 238 ? -13.945 -22.797 5.664 1 92.62 238 LEU A CA 1
ATOM 1843 C C . LEU A 1 238 ? -14.062 -23.375 7.07 1 92.62 238 LEU A C 1
ATOM 1845 O O . LEU A 1 238 ? -14.227 -24.594 7.238 1 92.62 238 LEU A O 1
ATOM 1849 N N . ILE A 1 239 ? -13.992 -22.547 8.07 1 92.62 239 ILE A N 1
ATOM 1850 C CA . ILE A 1 239 ? -14.07 -22.984 9.461 1 92.62 239 ILE A CA 1
ATOM 1851 C C . ILE A 1 239 ? -15.453 -23.547 9.75 1 92.62 239 ILE A C 1
ATOM 1853 O O . ILE A 1 239 ? -15.586 -24.609 10.375 1 92.62 239 ILE A O 1
ATOM 1857 N N . PHE A 1 240 ? -16.453 -22.891 9.266 1 92 240 PHE A N 1
ATOM 1858 C CA . PHE A 1 240 ? -17.812 -23.359 9.469 1 92 240 PHE A CA 1
ATOM 1859 C C . PHE A 1 240 ? -18.031 -24.703 8.766 1 92 240 PHE A C 1
ATOM 1861 O O . PHE A 1 240 ? -18.734 -25.578 9.289 1 92 240 PHE A O 1
ATOM 1868 N N . THR A 1 241 ? -17.453 -24.859 7.609 1 92.06 241 THR A N 1
ATOM 1869 C CA . THR A 1 241 ? -17.578 -26.109 6.871 1 92.06 241 THR A CA 1
ATOM 1870 C C . THR A 1 241 ? -16.922 -27.25 7.625 1 92.06 241 THR A C 1
ATOM 1872 O O . THR A 1 241 ? -17.469 -28.359 7.691 1 92.06 241 THR A O 1
ATOM 1875 N N . VAL A 1 242 ? -15.773 -26.953 8.18 1 94.75 242 VAL A N 1
ATOM 1876 C CA . VAL A 1 242 ? -15.062 -27.984 8.93 1 94.75 242 VAL A CA 1
ATOM 1877 C C . VAL A 1 242 ? -15.867 -28.391 10.156 1 94.75 242 VAL A C 1
ATOM 1879 O O . VAL A 1 242 ? -15.961 -29.562 10.492 1 94.75 242 VAL A O 1
ATOM 1882 N N . ILE A 1 243 ? -16.5 -27.406 10.797 1 94.06 243 ILE A N 1
ATOM 1883 C CA . ILE A 1 243 ? -17.328 -27.688 11.969 1 94.06 243 ILE A CA 1
ATOM 1884 C C . ILE A 1 243 ? -18.531 -28.531 11.555 1 94.06 243 ILE A C 1
ATOM 1886 O O . ILE A 1 243 ? -18.875 -29.484 12.242 1 94.06 243 ILE A O 1
ATOM 1890 N N . GLU A 1 244 ? -19.062 -28.203 10.469 1 93.31 244 GLU A N 1
ATOM 1891 C CA . GLU A 1 244 ? -20.219 -28.938 9.969 1 93.31 244 GLU A CA 1
ATOM 1892 C C . GLU A 1 244 ? -19.844 -30.375 9.602 1 93.31 244 GLU A C 1
ATOM 1894 O O . GLU A 1 244 ? -20.578 -31.312 9.883 1 93.31 244 GLU A O 1
ATOM 1899 N N . VAL A 1 245 ? -18.766 -30.562 8.984 1 94.31 245 VAL A N 1
ATOM 1900 C CA . VAL A 1 245 ? -18.297 -31.891 8.609 1 94.31 245 VAL A CA 1
ATOM 1901 C C . VAL A 1 245 ? -18.047 -32.719 9.859 1 94.31 245 VAL A C 1
ATOM 1903 O O . VAL A 1 245 ? -18.391 -33.906 9.906 1 94.31 245 VAL A O 1
ATOM 1906 N N . CYS A 1 246 ? -17.469 -32.094 10.867 1 94.75 246 CYS A N 1
ATOM 1907 C CA . CYS A 1 246 ? -17.203 -32.812 12.117 1 94.75 246 CYS A CA 1
ATOM 1908 C C . CYS A 1 246 ? -18.5 -33.25 12.781 1 94.75 246 CYS A C 1
ATOM 1910 O O . CYS A 1 246 ? -18.578 -34.312 13.367 1 94.75 246 CYS A O 1
ATOM 1912 N N . ASN A 1 247 ? -19.5 -32.438 12.609 1 94.44 247 ASN A N 1
ATOM 1913 C CA . ASN A 1 247 ? -20.797 -32.781 13.18 1 94.44 247 ASN A CA 1
ATOM 1914 C C . ASN A 1 247 ? -21.484 -33.906 12.398 1 94.44 247 ASN A C 1
ATOM 1916 O O . ASN A 1 247 ? -22.266 -34.656 12.961 1 94.44 247 ASN A O 1
ATOM 1920 N N . LEU A 1 248 ? -21.125 -34.031 11.188 1 94.81 248 LEU A N 1
ATOM 1921 C CA . LEU A 1 248 ? -21.781 -35.031 10.328 1 94.81 248 LEU A CA 1
ATOM 1922 C C . LEU A 1 248 ? -20.984 -36.312 10.266 1 94.81 248 LEU A C 1
ATOM 1924 O O . LEU A 1 248 ? -21.406 -37.281 9.648 1 94.81 248 LEU A O 1
ATOM 1928 N N . LEU A 1 249 ? -19.875 -36.438 10.922 1 94.06 249 LEU A N 1
ATOM 1929 C CA . LEU A 1 249 ? -18.969 -37.562 10.828 1 94.06 249 LEU A CA 1
ATOM 1930 C C . LEU A 1 249 ? -19.672 -38.844 11.242 1 94.06 249 LEU A C 1
ATOM 1932 O O . LEU A 1 249 ? -19.422 -39.906 10.656 1 94.06 249 LEU A O 1
ATOM 1936 N N . PRO A 1 250 ? -20.641 -38.75 12.195 1 94.44 250 PRO A N 1
ATOM 1937 C CA . PRO A 1 250 ? -21.344 -39.969 12.57 1 94.44 250 PRO A CA 1
ATOM 1938 C C . PRO A 1 250 ? -22.266 -40.5 11.461 1 94.44 250 PRO A C 1
ATOM 1940 O O . PRO A 1 250 ? -22.609 -41.656 11.445 1 94.44 250 PRO A O 1
ATOM 1943 N N . LYS A 1 251 ? -22.578 -39.688 10.516 1 94.38 251 LYS A N 1
ATOM 1944 C CA . LYS A 1 251 ? -23.438 -40.094 9.406 1 94.38 251 LYS A CA 1
ATOM 1945 C C . LYS A 1 251 ? -22.609 -40.531 8.195 1 94.38 251 LYS A C 1
ATOM 1947 O O . LYS A 1 251 ? -23.125 -40.625 7.078 1 94.38 251 LYS A O 1
ATOM 1952 N N . THR A 1 252 ? -21.406 -40.906 8.406 1 95.94 252 THR A N 1
ATOM 1953 C CA . THR A 1 252 ? -20.484 -41.312 7.348 1 95.94 252 THR A CA 1
ATOM 1954 C C . THR A 1 252 ? -20.938 -42.594 6.695 1 95.94 252 THR A C 1
ATOM 1956 O O . THR A 1 252 ? -21.359 -43.531 7.383 1 95.94 252 THR A O 1
ATOM 1959 N N . ASN A 1 253 ? -20.891 -42.625 5.332 1 96.56 253 ASN A N 1
ATOM 1960 C CA . ASN A 1 253 ? -21.109 -43.844 4.594 1 96.56 253 ASN A CA 1
ATOM 1961 C C . ASN A 1 253 ? -19.859 -44.75 4.605 1 96.56 253 ASN A C 1
ATOM 1963 O O . ASN A 1 253 ? -18.859 -44.406 3.965 1 96.56 253 ASN A O 1
ATOM 1967 N N . VAL A 1 254 ? -19.953 -45.844 5.18 1 95.69 254 VAL A N 1
ATOM 1968 C CA . VAL A 1 254 ? -18.797 -46.719 5.398 1 95.69 254 VAL A CA 1
ATOM 1969 C C . VAL A 1 254 ? -18.266 -47.219 4.055 1 95.69 254 VAL A C 1
ATOM 1971 O O . VAL A 1 254 ? -17.062 -47.344 3.873 1 95.69 254 VAL A O 1
ATOM 1974 N N . GLY A 1 255 ? -19.188 -47.531 3.178 1 95.38 255 GLY A N 1
ATOM 1975 C CA . GLY A 1 255 ? -18.766 -47.938 1.85 1 95.38 255 GLY A CA 1
ATOM 1976 C C . GLY A 1 255 ? -17.906 -46.906 1.157 1 95.38 255 GLY A C 1
ATOM 1977 O O . GLY A 1 255 ? -16.859 -47.219 0.601 1 95.38 255 GLY A O 1
ATOM 1978 N N . THR A 1 256 ? -18.359 -45.719 1.226 1 96.88 256 THR A N 1
ATOM 1979 C CA . THR A 1 256 ? -17.641 -44.594 0.61 1 96.88 256 THR A CA 1
ATOM 1980 C C . THR A 1 256 ? -16.281 -44.375 1.283 1 96.88 256 THR A C 1
ATOM 1982 O O . THR A 1 256 ? -15.289 -44.125 0.61 1 96.88 256 THR A O 1
ATOM 1985 N N . LEU A 1 257 ? -16.219 -44.5 2.547 1 97.19 257 LEU A N 1
ATOM 1986 C CA . LEU A 1 257 ? -14.984 -44.312 3.307 1 97.19 257 LEU A CA 1
ATOM 1987 C C . LEU A 1 257 ? -13.953 -45.375 2.936 1 97.19 257 LEU A C 1
ATOM 1989 O O . LEU A 1 257 ? -12.773 -45.062 2.791 1 97.19 257 LEU A O 1
ATOM 1993 N N . VAL A 1 258 ? -14.414 -46.562 2.814 1 96.44 258 VAL A N 1
ATOM 1994 C CA . VAL A 1 258 ? -13.523 -47.656 2.469 1 96.44 258 VAL A CA 1
ATOM 1995 C C . VAL A 1 258 ? -12.953 -47.438 1.066 1 96.44 258 VAL A C 1
ATOM 1997 O O . VAL A 1 258 ? -11.758 -47.625 0.843 1 96.44 258 VAL A O 1
ATOM 2000 N N . VAL A 1 259 ? -13.852 -47.125 0.173 1 96.62 259 VAL A N 1
ATOM 2001 C CA . VAL A 1 259 ? -13.414 -46.875 -1.194 1 96.62 259 VAL A CA 1
ATOM 2002 C C . VAL A 1 259 ? -12.367 -45.75 -1.196 1 96.62 259 VAL A C 1
ATOM 2004 O O . VAL A 1 259 ? -11.352 -45.844 -1.889 1 96.62 259 VAL A O 1
ATOM 2007 N N . SER A 1 260 ? -12.562 -44.719 -0.459 1 97.31 260 SER A N 1
ATOM 2008 C CA . SER A 1 260 ? -11.656 -43.594 -0.382 1 97.31 260 SER A CA 1
ATOM 2009 C C . SER A 1 260 ? -10.305 -44 0.183 1 97.31 260 SER A C 1
ATOM 2011 O O . SER A 1 260 ? -9.258 -43.688 -0.397 1 97.31 260 SER A O 1
ATOM 2013 N N . LEU A 1 261 ? -10.289 -44.688 1.271 1 97.31 261 LEU A N 1
ATOM 2014 C CA . LEU A 1 261 ? -9.055 -45.094 1.946 1 97.31 261 LEU A CA 1
ATOM 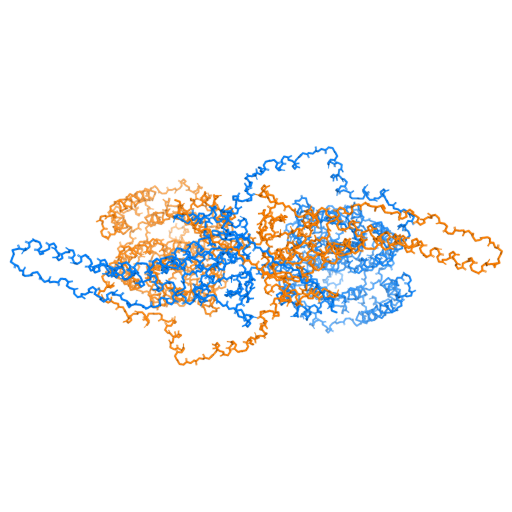2015 C C . LEU A 1 261 ? -8.227 -46.031 1.071 1 97.31 261 LEU A C 1
ATOM 2017 O O . LEU A 1 261 ? -7.008 -45.875 0.96 1 97.31 261 LEU A O 1
ATOM 2021 N N . VAL A 1 262 ? -8.922 -46.938 0.484 1 96.38 262 VAL A N 1
ATOM 2022 C CA . VAL A 1 262 ? -8.234 -47.906 -0.367 1 96.38 262 VAL A CA 1
ATOM 2023 C C . VAL A 1 262 ? -7.637 -47.188 -1.577 1 96.38 262 VAL A C 1
ATOM 2025 O O . VAL A 1 262 ? -6.5 -47.469 -1.971 1 96.38 262 VAL A O 1
ATOM 2028 N N . THR A 1 263 ? -8.43 -46.344 -2.129 1 96.88 263 THR A N 1
ATOM 2029 C CA . THR A 1 263 ? -7.957 -45.594 -3.301 1 96.88 263 THR A CA 1
ATOM 2030 C C . THR A 1 263 ? -6.773 -44.719 -2.938 1 96.88 263 THR A C 1
ATOM 2032 O O . THR A 1 263 ? -5.773 -44.688 -3.66 1 96.88 263 THR A O 1
ATOM 2035 N N . ILE A 1 264 ? -6.809 -43.969 -1.887 1 96.25 264 ILE A N 1
ATOM 2036 C CA . ILE A 1 264 ? -5.754 -43.062 -1.459 1 96.25 264 ILE A CA 1
ATOM 2037 C C . ILE A 1 264 ? -4.461 -43.844 -1.22 1 96.25 264 ILE A C 1
ATOM 2039 O O . ILE A 1 264 ? -3.402 -43.469 -1.729 1 96.25 264 ILE A O 1
ATOM 2043 N N . VAL A 1 265 ? -4.543 -44.906 -0.495 1 95.81 265 VAL A N 1
ATOM 2044 C CA . VAL A 1 265 ? -3.377 -45.719 -0.16 1 95.81 265 VAL A CA 1
ATOM 2045 C C . VAL A 1 265 ? -2.781 -46.312 -1.432 1 95.81 265 VAL A C 1
ATOM 2047 O O . VAL A 1 265 ? -1.562 -46.312 -1.618 1 95.81 265 VAL A O 1
ATOM 2050 N N . SER A 1 266 ? -3.652 -46.844 -2.266 1 95.19 266 SER A N 1
ATOM 2051 C CA . SER A 1 266 ? -3.186 -47.469 -3.51 1 95.19 266 SER A CA 1
ATOM 2052 C C . SER A 1 266 ? -2.473 -46.438 -4.387 1 95.19 266 SER A C 1
ATOM 2054 O O . SER A 1 266 ? -1.418 -46.719 -4.957 1 95.19 266 SER A O 1
ATOM 2056 N N . LEU A 1 267 ? -3.041 -45.281 -4.559 1 94.19 267 LEU A N 1
ATOM 2057 C CA . LEU A 1 267 ? -2.445 -44.219 -5.383 1 94.19 267 LEU A CA 1
ATOM 2058 C C . LEU A 1 267 ? -1.099 -43.781 -4.816 1 94.19 267 LEU A C 1
ATOM 2060 O O . LEU A 1 267 ? -0.137 -43.625 -5.566 1 94.19 267 LEU A O 1
ATOM 2064 N N . ILE A 1 268 ? -0.975 -43.625 -3.527 1 93.12 268 ILE A N 1
ATOM 2065 C CA . ILE A 1 268 ? 0.265 -43.219 -2.883 1 93.12 268 ILE A CA 1
ATOM 2066 C C . ILE A 1 268 ? 1.344 -44.281 -3.098 1 93.12 268 ILE A C 1
ATOM 2068 O O . ILE A 1 268 ? 2.488 -43.938 -3.422 1 93.12 268 ILE A O 1
ATOM 2072 N N . VAL A 1 269 ? 0.998 -45.469 -2.92 1 92.12 269 VAL A N 1
ATOM 2073 C CA . VAL A 1 269 ? 1.937 -46.594 -3.047 1 92.12 269 VAL A CA 1
ATOM 2074 C C . VAL A 1 269 ? 2.455 -46.656 -4.48 1 92.12 269 VAL A C 1
ATOM 2076 O O . VAL A 1 269 ? 3.658 -46.812 -4.707 1 92.12 269 VAL A O 1
ATOM 2079 N N . VAL A 1 270 ? 1.583 -46.562 -5.402 1 89.31 270 VAL A N 1
ATOM 2080 C CA . VAL A 1 270 ? 1.985 -46.688 -6.801 1 89.31 270 VAL A CA 1
ATOM 2081 C C . VAL A 1 270 ? 2.828 -45.469 -7.199 1 89.31 270 VAL A C 1
ATOM 2083 O O . VAL A 1 270 ? 3.771 -45.594 -7.98 1 89.31 270 VAL A O 1
ATOM 2086 N N . LYS A 1 271 ? 2.455 -44.344 -6.77 1 87.06 271 LYS A N 1
ATOM 2087 C CA . LYS A 1 271 ? 3.238 -43.156 -7.055 1 87.06 271 LYS A CA 1
ATOM 2088 C C . LYS A 1 271 ? 4.656 -43.281 -6.504 1 87.06 271 LYS A C 1
ATOM 2090 O O . LYS A 1 271 ? 5.617 -42.844 -7.148 1 87.06 271 LYS A O 1
ATOM 2095 N N . GLU A 1 272 ? 4.82 -43.875 -5.305 1 86.56 272 GLU A N 1
ATOM 2096 C CA . GLU A 1 272 ? 6.137 -44.094 -4.719 1 86.56 272 GLU A CA 1
ATOM 2097 C C . GLU A 1 272 ? 6.922 -45.156 -5.512 1 86.56 272 GLU A C 1
ATOM 2099 O O . GLU A 1 272 ? 8.141 -45.031 -5.645 1 86.56 272 GLU A O 1
ATOM 2104 N N . LEU A 1 273 ? 6.219 -46.062 -5.965 1 85.75 273 LEU A N 1
ATOM 2105 C CA . LEU A 1 273 ? 6.844 -47.094 -6.797 1 85.75 273 LEU A CA 1
ATOM 2106 C C . LEU A 1 273 ? 7.348 -46.469 -8.109 1 85.75 273 LEU A C 1
ATOM 2108 O O . LEU A 1 273 ? 8.414 -46.844 -8.602 1 85.75 273 LEU A O 1
ATOM 2112 N N . ASN A 1 274 ? 6.539 -45.625 -8.641 1 85.06 274 ASN A N 1
ATOM 2113 C CA . ASN A 1 274 ? 6.945 -44.906 -9.844 1 85.06 274 ASN A CA 1
ATOM 2114 C C . ASN A 1 274 ? 8.227 -44.125 -9.617 1 85.06 274 ASN A C 1
ATOM 2116 O O . ASN A 1 274 ? 9.086 -44.031 -10.5 1 85.06 274 ASN A O 1
ATOM 2120 N N . THR A 1 275 ? 8.32 -43.469 -8.523 1 79.19 275 THR A N 1
ATOM 2121 C CA . THR A 1 275 ? 9.5 -42.688 -8.203 1 79.19 275 THR A CA 1
ATOM 2122 C C . THR A 1 275 ? 10.719 -43.562 -8.016 1 79.19 275 THR A C 1
ATOM 2124 O O . THR A 1 275 ? 11.828 -43.188 -8.398 1 79.19 275 THR A O 1
ATOM 2127 N N . TYR A 1 276 ? 10.445 -44.656 -7.465 1 80.62 276 TYR A N 1
ATOM 2128 C CA . TYR A 1 276 ? 11.539 -45.594 -7.223 1 80.62 276 TYR A CA 1
ATOM 2129 C C . TYR A 1 276 ? 12 -46.25 -8.523 1 80.62 276 TYR A C 1
ATOM 2131 O O . TYR A 1 276 ? 13.195 -46.438 -8.734 1 80.62 276 TYR A O 1
ATOM 2139 N N . LEU A 1 277 ? 11.047 -46.531 -9.312 1 76.56 277 LEU A N 1
ATOM 2140 C CA . LEU A 1 277 ? 11.359 -47.219 -10.555 1 76.56 277 LEU A CA 1
ATOM 2141 C C . LEU A 1 277 ? 11.672 -46.25 -11.672 1 76.56 277 LEU A C 1
ATOM 2143 O O . LEU A 1 277 ? 12.062 -46.625 -12.773 1 76.56 277 LEU A O 1
ATOM 2147 N N . GLY A 1 278 ? 11.289 -45.031 -11.484 1 69 278 GLY A N 1
ATOM 2148 C CA . GLY A 1 278 ? 11.383 -43.969 -12.461 1 69 278 GLY A CA 1
ATOM 2149 C C . GLY A 1 278 ? 12.734 -43.906 -13.148 1 69 278 GLY A C 1
ATOM 2150 O O . GLY A 1 278 ? 12.812 -43.562 -14.336 1 69 278 GLY A O 1
ATOM 2151 N N . LYS A 1 279 ? 13.797 -44.25 -12.477 1 63.09 279 LYS A N 1
ATOM 2152 C CA . LYS A 1 279 ? 15.109 -44.219 -13.117 1 63.09 279 LYS A CA 1
ATOM 2153 C C . LYS A 1 279 ? 15.203 -45.25 -14.227 1 63.09 279 LYS A C 1
ATOM 2155 O O . LYS A 1 279 ? 15.969 -45.094 -15.18 1 63.09 279 LYS A O 1
ATOM 2160 N N . LYS A 1 280 ? 14.227 -46.188 -14.141 1 66.44 280 LYS A N 1
ATOM 2161 C CA . LYS A 1 280 ? 14.375 -47.281 -15.07 1 66.44 280 LYS A CA 1
ATOM 2162 C C . LYS A 1 280 ? 13.258 -47.281 -16.109 1 66.44 280 LYS A C 1
ATOM 2164 O O . LYS A 1 280 ? 13.375 -47.938 -17.156 1 66.44 280 LYS A O 1
ATOM 2169 N N . LEU A 1 281 ? 12.18 -46.562 -15.891 1 70 281 LEU A N 1
ATOM 2170 C CA . LEU A 1 281 ? 11.039 -46.594 -16.797 1 70 281 LEU A CA 1
ATOM 2171 C C . LEU A 1 281 ? 11.055 -45.375 -17.719 1 70 281 LEU A C 1
ATOM 2173 O O . LEU A 1 281 ? 11.18 -44.25 -17.25 1 70 281 LEU A O 1
ATOM 2177 N N . PRO A 1 282 ? 11.078 -45.625 -19.016 1 66.19 282 PRO A N 1
ATOM 2178 C CA . PRO A 1 282 ? 11.07 -44.5 -19.953 1 66.19 282 PRO A CA 1
ATOM 2179 C C . PRO A 1 282 ? 9.836 -43.625 -19.828 1 66.19 282 PRO A C 1
ATOM 2181 O O . PRO A 1 282 ? 9.898 -42.406 -20.078 1 66.19 282 PRO A O 1
ATOM 2184 N N . VAL A 1 283 ? 8.586 -44.281 -19.578 1 75.38 283 VAL A N 1
ATOM 2185 C CA . VAL A 1 283 ? 7.344 -43.531 -19.422 1 75.38 283 VAL A CA 1
ATOM 2186 C C . VAL A 1 283 ? 6.742 -43.781 -18.047 1 75.38 283 VAL A C 1
ATOM 2188 O O . VAL A 1 283 ? 6.652 -44.938 -17.625 1 75.38 283 VAL A O 1
ATOM 2191 N N . PRO A 1 284 ? 6.422 -42.688 -17.375 1 77.38 284 PRO A N 1
ATOM 2192 C CA . PRO A 1 284 ? 5.812 -42.906 -16.062 1 77.38 284 PRO A CA 1
ATOM 2193 C C . PRO A 1 284 ? 4.484 -43.656 -16.141 1 77.38 284 PRO A C 1
ATOM 2195 O O . PRO A 1 284 ? 3.729 -43.5 -17.094 1 77.38 284 PRO A O 1
ATOM 2198 N N . ILE A 1 285 ? 4.258 -44.594 -15.266 1 78.81 285 ILE A N 1
ATOM 2199 C CA . ILE A 1 285 ? 3.008 -45.344 -15.188 1 78.81 285 ILE A CA 1
ATOM 2200 C C . ILE A 1 285 ? 1.854 -44.375 -14.875 1 78.81 285 ILE A C 1
ATOM 2202 O O . ILE A 1 285 ? 1.927 -43.594 -13.93 1 78.81 285 ILE A O 1
ATOM 2206 N N . PRO A 1 286 ? 0.869 -44.375 -15.734 1 85.56 286 PRO A N 1
ATOM 2207 C CA . PRO A 1 286 ? -0.292 -43.531 -15.453 1 85.56 286 PRO A CA 1
ATOM 2208 C C . PRO A 1 286 ? -1.14 -44.062 -14.297 1 85.56 286 PRO A C 1
ATOM 2210 O O . PRO A 1 286 ? -2.213 -44.625 -14.523 1 85.56 286 PRO A O 1
ATOM 2213 N N . VAL A 1 287 ? -0.736 -43.781 -13.133 1 87.25 287 VAL A N 1
ATOM 2214 C CA . VAL A 1 287 ? -1.305 -44.344 -11.906 1 87.25 287 VAL A CA 1
ATOM 2215 C C . VAL A 1 287 ? -2.764 -43.938 -11.773 1 87.25 287 VAL A C 1
ATOM 2217 O O . VAL A 1 287 ? -3.621 -44.719 -11.398 1 87.25 287 VAL A O 1
ATOM 2220 N N . GLU A 1 288 ? -3.111 -42.75 -12.07 1 90.56 288 GLU A N 1
ATOM 2221 C CA . GLU A 1 288 ? -4.465 -42.219 -11.914 1 90.56 288 GLU A CA 1
ATOM 2222 C C . GLU A 1 288 ? -5.43 -42.875 -12.891 1 90.56 288 GLU A C 1
ATOM 2224 O O . GLU A 1 288 ? -6.559 -43.219 -12.531 1 90.56 288 GLU A O 1
ATOM 2229 N N . LEU A 1 289 ? -4.953 -43.062 -14.117 1 88.56 289 LEU A N 1
ATOM 2230 C CA . LEU A 1 289 ? -5.797 -43.719 -15.109 1 88.56 289 LEU A CA 1
ATOM 2231 C C . LEU A 1 289 ? -6.102 -45.156 -14.703 1 88.56 289 LEU A C 1
ATOM 2233 O O . LEU A 1 289 ? -7.254 -45.594 -14.766 1 88.56 289 LEU A O 1
ATOM 2237 N N . LEU A 1 290 ? -5.113 -45.812 -14.328 1 89.81 290 LEU A N 1
ATOM 2238 C CA . LEU A 1 290 ? -5.301 -47.188 -13.867 1 89.81 290 LEU A CA 1
ATOM 2239 C C . LEU A 1 290 ? -6.242 -47.25 -12.672 1 89.81 290 LEU A C 1
ATOM 2241 O O . LEU A 1 290 ? -7.082 -48.125 -12.578 1 89.81 290 LEU A O 1
ATOM 2245 N N . GLY A 1 291 ? -6.031 -46.344 -11.805 1 91.69 291 GLY A N 1
ATOM 2246 C CA . GLY A 1 291 ? -6.891 -46.25 -10.633 1 91.69 291 GLY A CA 1
ATOM 2247 C C . GLY A 1 291 ? -8.359 -46.094 -10.984 1 91.69 291 GLY A C 1
ATOM 2248 O O . GLY A 1 291 ? -9.211 -46.781 -10.43 1 91.69 291 GLY A O 1
ATOM 2249 N N . ILE A 1 292 ? -8.695 -45.188 -11.875 1 92.56 292 ILE A N 1
ATOM 2250 C CA . ILE A 1 292 ? -10.094 -44.938 -12.195 1 92.56 292 ILE A CA 1
ATOM 2251 C C . ILE A 1 292 ? -10.672 -46.125 -12.969 1 92.56 292 ILE A C 1
ATOM 2253 O O . ILE A 1 292 ? -11.844 -46.5 -12.789 1 92.56 292 ILE A O 1
ATOM 2257 N N . ILE A 1 293 ? -9.93 -46.781 -13.812 1 92.19 293 ILE A N 1
ATOM 2258 C CA . ILE A 1 293 ? -10.406 -47.938 -14.57 1 92.19 293 ILE A CA 1
ATOM 2259 C C . ILE A 1 293 ? -10.734 -49.094 -13.617 1 92.19 293 ILE A C 1
ATOM 2261 O O . ILE A 1 293 ? -11.82 -49.656 -13.672 1 92.19 293 ILE A O 1
ATOM 2265 N N . ILE A 1 294 ? -9.797 -49.375 -12.766 1 94.94 294 ILE A N 1
ATOM 2266 C CA . ILE A 1 294 ? -9.984 -50.469 -11.828 1 94.94 294 ILE A CA 1
ATOM 2267 C C . ILE A 1 294 ? -11.18 -50.188 -10.914 1 94.94 294 ILE A C 1
ATOM 2269 O O . ILE A 1 294 ? -12.016 -51.062 -10.68 1 94.94 294 ILE A O 1
ATOM 2273 N N . ALA A 1 295 ? -11.203 -49 -10.422 1 95.81 295 ALA A N 1
ATOM 2274 C CA . ALA A 1 295 ? -12.289 -48.625 -9.531 1 95.81 295 ALA A CA 1
ATOM 2275 C C . ALA A 1 295 ? -13.641 -48.719 -10.242 1 95.81 295 ALA A C 1
ATOM 2277 O O . ALA A 1 295 ? -14.641 -49.125 -9.641 1 95.81 295 ALA A O 1
ATOM 2278 N N . THR A 1 296 ? -13.68 -48.281 -11.477 1 94.75 296 THR A N 1
ATOM 2279 C CA . THR A 1 296 ? -14.914 -48.312 -12.25 1 94.75 296 THR A CA 1
ATOM 2280 C C . THR A 1 296 ? -15.375 -49.75 -12.453 1 94.75 296 THR A C 1
ATOM 2282 O O . THR A 1 296 ? -16.562 -50.062 -12.289 1 94.75 296 THR A O 1
ATOM 2285 N N . VAL A 1 297 ? -14.461 -50.625 -12.766 1 95.19 297 VAL A N 1
ATOM 2286 C CA . VAL A 1 297 ? -14.781 -52.031 -13 1 95.19 297 VAL A CA 1
ATOM 2287 C C . VAL A 1 297 ? -15.289 -52.656 -11.703 1 95.19 297 VAL A C 1
ATOM 2289 O O . VAL A 1 297 ? -16.281 -53.375 -11.711 1 95.19 297 VAL A O 1
ATOM 2292 N N . ILE A 1 298 ? -14.641 -52.375 -10.648 1 95.69 298 ILE A N 1
ATOM 2293 C CA . ILE A 1 298 ? -15.047 -52.938 -9.359 1 95.69 298 ILE A CA 1
ATOM 2294 C C . ILE A 1 298 ? -16.438 -52.406 -8.992 1 95.69 298 ILE A C 1
ATOM 2296 O O . ILE A 1 298 ? -17.297 -53.156 -8.539 1 95.69 298 ILE A O 1
ATOM 2300 N N . SER A 1 299 ? -16.609 -51.125 -9.133 1 95.81 299 SER A N 1
ATOM 2301 C CA . SER A 1 299 ? -17.875 -50.531 -8.805 1 95.81 299 SER A CA 1
ATOM 2302 C C . SER A 1 299 ? -19.016 -51.094 -9.633 1 95.81 299 SER A C 1
ATOM 2304 O O . SER A 1 299 ? -20.109 -51.312 -9.133 1 95.81 299 SER A O 1
ATOM 2306 N N . TRP A 1 300 ? -18.688 -51.375 -10.891 1 93.38 300 TRP A N 1
ATOM 2307 C CA . TRP A 1 300 ? -19.672 -51.938 -11.797 1 93.38 300 TRP A CA 1
ATOM 2308 C C . TRP A 1 300 ? -19.969 -53.406 -11.414 1 93.38 300 TRP A C 1
ATOM 2310 O O . TRP A 1 300 ? -21.141 -53.812 -11.359 1 93.38 300 TRP A O 1
ATOM 2320 N N . GLN A 1 301 ? -19.031 -54.188 -11.078 1 95 301 GLN A N 1
ATOM 2321 C CA . GLN A 1 301 ? -19.172 -55.625 -10.789 1 95 301 GLN A CA 1
ATOM 2322 C C . GLN A 1 301 ? -19.859 -55.844 -9.445 1 95 301 GLN A C 1
ATOM 2324 O O . GLN A 1 301 ? -20.672 -56.75 -9.297 1 95 301 GLN A O 1
ATOM 2329 N N . VAL A 1 302 ? -19.531 -55 -8.508 1 94.12 302 VAL A N 1
ATOM 2330 C CA . VAL A 1 302 ? -20.031 -55.188 -7.148 1 94.12 302 VAL A CA 1
ATOM 2331 C C . VAL A 1 302 ? -21.266 -54.312 -6.926 1 94.12 302 VAL A C 1
ATOM 2333 O O . VAL A 1 302 ? -21.969 -54.469 -5.934 1 94.12 302 VAL A O 1
ATOM 2336 N N . ASN A 1 303 ? -21.609 -53.469 -7.789 1 93.88 303 ASN A N 1
ATOM 2337 C CA . ASN A 1 303 ? -22.719 -52.531 -7.66 1 93.88 303 ASN A CA 1
ATOM 2338 C C . ASN A 1 303 ? -22.609 -51.719 -6.367 1 93.88 303 ASN A C 1
ATOM 2340 O O . ASN A 1 303 ? -23.547 -51.688 -5.562 1 93.88 303 ASN A O 1
ATOM 2344 N N . LEU A 1 304 ? -21.594 -51.031 -6.23 1 93.69 304 LEU A N 1
ATOM 2345 C CA . LEU A 1 304 ? -21.312 -50.281 -5.016 1 93.69 304 LEU A CA 1
ATOM 2346 C C . LEU A 1 304 ? -22.375 -49.219 -4.773 1 93.69 304 LEU A C 1
ATOM 2348 O O . LEU A 1 304 ? -22.688 -48.875 -3.625 1 93.69 304 LEU A O 1
ATOM 2352 N N . HIS A 1 305 ? -22.922 -48.625 -5.812 1 92.62 305 HIS A N 1
ATOM 2353 C CA . HIS A 1 305 ? -23.953 -47.625 -5.695 1 92.62 305 HIS A CA 1
ATOM 2354 C C . HIS A 1 305 ? -25.219 -48.188 -5.082 1 92.62 305 HIS A C 1
ATOM 2356 O O . HIS A 1 305 ? -25.781 -47.594 -4.148 1 92.62 305 HIS A O 1
ATOM 2362 N N . GLY A 1 306 ? -25.703 -49.281 -5.547 1 90.69 306 GLY A N 1
ATOM 2363 C CA . GLY A 1 306 ? -26.953 -49.875 -5.109 1 90.69 306 GLY A CA 1
ATOM 2364 C C . GLY A 1 306 ? -26.844 -50.562 -3.764 1 90.69 306 GLY A C 1
ATOM 2365 O O . GLY A 1 306 ? -27.734 -50.438 -2.916 1 90.69 306 GLY A O 1
ATOM 2366 N N . LYS A 1 307 ? -25.734 -51.188 -3.576 1 93.81 307 LYS A N 1
ATOM 2367 C CA . LYS A 1 307 ? -25.594 -52.031 -2.398 1 93.81 307 LYS A CA 1
ATOM 2368 C C . LYS A 1 307 ? -25.078 -51.25 -1.202 1 93.81 307 LYS A C 1
ATOM 2370 O O . LYS A 1 307 ? -25.484 -51.5 -0.065 1 93.81 307 LYS A O 1
ATOM 2375 N N . TYR A 1 308 ? -24.234 -50.344 -1.441 1 93.69 308 TYR A N 1
ATOM 2376 C CA . TYR A 1 308 ? -23.547 -49.719 -0.317 1 93.69 308 TYR A CA 1
ATOM 2377 C C . TYR A 1 308 ? -23.797 -48.219 -0.31 1 93.69 308 TYR A C 1
ATOM 2379 O O . TYR A 1 308 ? -23.281 -47.5 0.555 1 93.69 308 TYR A O 1
ATOM 2387 N N . GLY A 1 309 ? -24.453 -47.719 -1.274 1 92.5 309 GLY A N 1
ATOM 2388 C CA . GLY A 1 309 ? -24.812 -46.312 -1.299 1 92.5 309 GLY A CA 1
ATOM 2389 C C . GLY A 1 309 ? -23.656 -45.406 -1.677 1 92.5 309 GLY A C 1
ATOM 2390 O O . GLY A 1 309 ? -23.625 -44.219 -1.297 1 92.5 309 GLY A O 1
ATOM 2391 N N . VAL A 1 310 ? -22.703 -45.938 -2.311 1 94.62 310 VAL A N 1
ATOM 2392 C CA . VAL A 1 310 ? -21.562 -45.156 -2.76 1 94.62 310 VAL A CA 1
ATOM 2393 C C . VAL A 1 310 ? -21.969 -44.281 -3.957 1 94.62 310 VAL A C 1
ATOM 2395 O O . VAL A 1 310 ? -22.5 -44.812 -4.941 1 94.62 310 VAL A O 1
ATOM 2398 N N . GLU A 1 311 ? -21.719 -43 -3.811 1 93.44 311 GLU A N 1
ATOM 2399 C CA . GLU A 1 311 ? -22.094 -42.094 -4.891 1 93.44 311 GLU A CA 1
ATOM 2400 C C . GLU A 1 311 ? -21.172 -42.25 -6.094 1 93.44 311 GLU A C 1
ATOM 2402 O O . GLU A 1 311 ? -19.953 -42.281 -5.941 1 93.44 311 GLU A O 1
ATOM 2407 N N . VAL A 1 312 ? -21.75 -42.344 -7.273 1 93.62 312 VAL A N 1
ATOM 2408 C CA . VAL A 1 312 ? -20.984 -42.5 -8.5 1 93.62 312 VAL A CA 1
ATOM 2409 C C . VAL A 1 312 ? -21.188 -41.281 -9.398 1 93.62 312 VAL A C 1
ATOM 2411 O O . VAL A 1 312 ? -22.078 -40.438 -9.133 1 93.62 312 VAL A O 1
ATOM 2414 N N . VAL A 1 313 ? -20.438 -41.094 -10.445 1 91 313 VAL A N 1
ATOM 2415 C CA . VAL A 1 313 ? -20.422 -39.938 -11.336 1 91 313 VAL A CA 1
ATOM 2416 C C . VAL A 1 313 ? -21.734 -39.844 -12.094 1 91 313 VAL A C 1
ATOM 2418 O O . VAL A 1 313 ? -22.297 -38.75 -12.25 1 91 313 VAL A O 1
ATOM 2421 N N . GLY A 1 314 ? -22.25 -40.938 -12.516 1 85 314 GLY A N 1
ATOM 2422 C CA . GLY A 1 314 ? -23.516 -40.938 -13.227 1 85 314 GLY A CA 1
ATOM 2423 C C . GLY A 1 314 ? -23.359 -40.844 -14.734 1 85 314 GLY A C 1
ATOM 2424 O O . GLY A 1 314 ? -22.266 -41.062 -15.258 1 85 314 GLY A O 1
ATOM 2425 N N . GLU A 1 315 ? -24.391 -40.344 -15.383 1 83.56 315 GLU A N 1
ATOM 2426 C CA . GLU A 1 315 ? -24.422 -40.375 -16.844 1 83.56 315 GLU A CA 1
ATOM 2427 C C . GLU A 1 315 ? -23.5 -39.344 -17.438 1 83.56 315 GLU A C 1
ATOM 2429 O O . GLU A 1 315 ? -23.547 -38.156 -17.047 1 83.56 315 GLU A O 1
ATOM 2434 N N . ILE A 1 316 ? -22.594 -39.75 -18.266 1 85 316 ILE A N 1
ATOM 2435 C CA . ILE A 1 316 ? -21.719 -38.875 -19.016 1 85 316 ILE A CA 1
ATOM 2436 C C . ILE A 1 316 ? -22.141 -38.875 -20.5 1 85 316 ILE A C 1
ATOM 2438 O O . ILE A 1 316 ? -21.875 -39.844 -21.219 1 85 316 ILE A O 1
ATOM 2442 N N . PRO A 1 317 ? -22.75 -37.812 -20.922 1 82.81 317 PRO A N 1
ATOM 2443 C CA . PRO A 1 317 ? -23.172 -37.75 -22.328 1 82.81 317 PRO A CA 1
ATOM 2444 C C . PRO A 1 317 ? -21.984 -37.812 -23.297 1 82.81 317 PRO A C 1
ATOM 2446 O O . PRO A 1 317 ? -20.922 -37.25 -23.016 1 82.81 317 PRO A O 1
ATOM 2449 N N . SER A 1 318 ? -22.172 -38.594 -24.375 1 85.25 318 SER A N 1
ATOM 2450 C CA . SER A 1 318 ? -21.125 -38.688 -25.391 1 85.25 318 SER A CA 1
ATOM 2451 C C . SER A 1 318 ? -21.281 -37.562 -26.422 1 85.25 318 SER A C 1
ATOM 2453 O O . SER A 1 318 ? -22.391 -37.125 -26.703 1 85.25 318 SER A O 1
ATOM 2455 N N . GLY A 1 319 ? -20.156 -37.094 -26.875 1 85.81 319 GLY A N 1
ATOM 2456 C CA . GLY A 1 319 ? -20.172 -36.062 -27.922 1 85.81 319 GLY A CA 1
ATOM 2457 C C . GLY A 1 319 ? -19.797 -34.688 -27.406 1 85.81 319 GLY A C 1
ATOM 2458 O O . GLY A 1 319 ? -19.484 -34.531 -26.219 1 85.81 319 GLY A O 1
ATOM 2459 N N . LEU A 1 320 ? -19.734 -33.75 -28.328 1 89.38 320 LEU A N 1
ATOM 2460 C CA . LEU A 1 320 ? -19.359 -32.375 -28.031 1 89.38 320 LEU A CA 1
ATOM 2461 C C . LEU A 1 320 ? -20.594 -31.484 -27.875 1 89.38 320 LEU A C 1
ATOM 2463 O O . LEU A 1 320 ? -21.641 -31.766 -28.469 1 89.38 320 LEU A O 1
ATOM 2467 N N . GLN A 1 321 ? -20.562 -30.625 -27.031 1 89.31 321 GLN A N 1
ATOM 2468 C CA . GLN A 1 321 ? -21.672 -29.703 -26.812 1 89.31 321 GLN A CA 1
ATOM 2469 C C . GLN A 1 321 ? -21.484 -28.422 -27.625 1 89.31 321 GLN A C 1
ATOM 2471 O O . GLN A 1 321 ? -20.359 -27.922 -27.766 1 89.31 321 GLN A O 1
ATOM 2476 N N . PRO A 1 322 ? -22.578 -27.969 -28.156 1 91.88 322 PRO A N 1
ATOM 2477 C CA . PRO A 1 322 ? -22.484 -26.719 -28.906 1 91.88 322 PRO A CA 1
ATOM 2478 C C . PRO A 1 322 ? -22.141 -25.516 -28.031 1 91.88 322 PRO A C 1
ATOM 2480 O O . PRO A 1 322 ? -22.438 -25.516 -26.828 1 91.88 322 PRO A O 1
ATOM 2483 N N . PRO A 1 323 ? -21.578 -24.516 -28.641 1 95.38 323 PRO A N 1
ATOM 2484 C CA . PRO A 1 323 ? -21.25 -23.297 -27.891 1 95.38 323 PRO A CA 1
ATOM 2485 C C . PRO A 1 323 ? -22.5 -22.531 -27.453 1 95.38 323 PRO A C 1
ATOM 2487 O O . PRO A 1 323 ? -23.516 -22.531 -28.156 1 95.38 323 PRO A O 1
ATOM 2490 N N . VAL A 1 324 ? -22.484 -22.031 -26.297 1 95.38 324 VAL A N 1
ATOM 2491 C CA . VAL A 1 324 ? -23.547 -21.203 -25.719 1 95.38 324 VAL A CA 1
ATOM 2492 C C . VAL A 1 324 ? -22.953 -19.938 -25.125 1 95.38 324 VAL A C 1
ATOM 2494 O O . VAL A 1 324 ? -22.047 -20 -24.297 1 95.38 324 VAL A O 1
ATOM 2497 N N . LEU A 1 325 ? -23.531 -18.812 -25.547 1 95.44 325 LEU A N 1
ATOM 2498 C CA . LEU A 1 325 ? -23.062 -17.562 -24.984 1 95.44 325 LEU A CA 1
ATOM 2499 C C . LEU A 1 325 ? -23.516 -17.422 -23.531 1 95.44 325 LEU A C 1
ATOM 2501 O O . LEU A 1 325 ? -24.703 -17.578 -23.25 1 95.44 325 LEU A O 1
ATOM 2505 N N . PRO A 1 326 ? -22.578 -17.203 -22.672 1 95.12 326 PRO A N 1
ATOM 2506 C CA . PRO A 1 326 ? -22.969 -17.047 -21.266 1 95.12 326 PRO A CA 1
ATOM 2507 C C . PRO A 1 326 ? -23.922 -15.867 -21.047 1 95.12 326 PRO A C 1
ATOM 2509 O O . PRO A 1 326 ? -23.812 -14.844 -21.734 1 95.12 326 PRO A O 1
ATOM 2512 N N . GLU A 1 327 ? -24.766 -15.969 -20.078 1 93.19 327 GLU A N 1
ATOM 2513 C CA . GLU A 1 327 ? -25.781 -14.961 -19.781 1 93.19 327 GLU A CA 1
ATOM 2514 C C . GLU A 1 327 ? -25.156 -13.734 -19.109 1 93.19 327 GLU A C 1
ATOM 2516 O O . GLU A 1 327 ? -24.547 -13.844 -18.047 1 93.19 327 GLU A O 1
ATOM 2521 N N . ALA A 1 328 ? -25.469 -12.594 -19.625 1 92.25 328 ALA A N 1
ATOM 2522 C CA . ALA A 1 328 ? -24.875 -11.344 -19.172 1 92.25 328 ALA A CA 1
ATOM 2523 C C . ALA A 1 328 ? -25.453 -10.922 -17.828 1 92.25 328 ALA A C 1
ATOM 2525 O O . ALA A 1 328 ? -24.828 -10.164 -17.078 1 92.25 328 ALA A O 1
ATOM 2526 N N . SER A 1 329 ? -26.625 -11.438 -17.469 1 92.5 329 SER A N 1
ATOM 2527 C CA . SER A 1 329 ? -27.297 -11.055 -16.234 1 92.5 329 SER A CA 1
ATOM 2528 C C . SER A 1 329 ? -26.5 -11.531 -15.016 1 92.5 329 SER A C 1
ATOM 2530 O O . SER A 1 329 ? -26.641 -10.969 -13.93 1 92.5 329 SER A O 1
ATOM 2532 N N . ILE A 1 330 ? -25.672 -12.539 -15.297 1 93.94 330 ILE A N 1
ATOM 2533 C CA . ILE A 1 330 ? -24.922 -13.141 -14.203 1 93.94 330 ILE A CA 1
ATOM 2534 C C . ILE A 1 330 ? -23.609 -12.383 -14.008 1 93.94 330 ILE A C 1
ATOM 2536 O O . ILE A 1 330 ? -22.984 -12.477 -12.945 1 93.94 330 ILE A O 1
ATOM 2540 N N . PHE A 1 331 ? -23.219 -11.539 -14.883 1 94.38 331 PHE A N 1
ATOM 2541 C CA . PHE A 1 331 ? -21.906 -10.906 -14.891 1 94.38 331 PHE A CA 1
ATOM 2542 C C . PHE A 1 331 ? -21.734 -9.992 -13.688 1 94.38 331 PHE A C 1
ATOM 2544 O O . PHE A 1 331 ? -20.656 -9.961 -13.078 1 94.38 331 PHE A O 1
ATOM 2551 N N . GLY A 1 332 ? -22.781 -9.297 -13.336 1 92 332 GLY A N 1
ATOM 2552 C CA . GLY A 1 332 ? -22.703 -8.383 -12.211 1 92 332 GLY A CA 1
ATOM 2553 C C . GLY A 1 332 ? -22.453 -9.094 -10.891 1 92 332 GLY A C 1
ATOM 2554 O O . GLY A 1 332 ? -21.75 -8.562 -10.023 1 92 332 GLY A O 1
ATOM 2555 N N . GLN A 1 333 ? -22.891 -10.289 -10.781 1 91.69 333 GLN A N 1
ATOM 2556 C CA . GLN A 1 333 ? -22.797 -11.031 -9.531 1 91.69 333 GLN A CA 1
ATOM 2557 C C . GLN A 1 333 ? -21.438 -11.727 -9.414 1 91.69 333 GLN A C 1
ATOM 2559 O O . GLN A 1 333 ? -21.016 -12.086 -8.312 1 91.69 333 GLN A O 1
ATOM 2564 N N . VAL A 1 334 ? -20.781 -11.867 -10.57 1 94.06 334 VAL A N 1
ATOM 2565 C CA . VAL A 1 334 ? -19.578 -12.68 -10.508 1 94.06 334 VAL A CA 1
ATOM 2566 C C . VAL A 1 334 ? -18.359 -11.836 -10.898 1 94.06 334 VAL A C 1
ATOM 2568 O O . VAL A 1 334 ? -17.266 -12.359 -11.07 1 94.06 334 VAL A O 1
ATOM 2571 N N . ILE A 1 335 ? -18.438 -10.562 -11.016 1 92.62 335 ILE A N 1
ATOM 2572 C CA . ILE A 1 335 ? -17.375 -9.695 -11.531 1 92.62 335 ILE A CA 1
ATOM 2573 C C . ILE A 1 335 ? -16.156 -9.773 -10.633 1 92.62 335 ILE A C 1
ATOM 2575 O O . ILE A 1 335 ? -15.023 -9.836 -11.117 1 92.62 335 ILE A O 1
ATOM 2579 N N . GLY A 1 336 ? -16.375 -9.742 -9.312 1 85.62 336 GLY A N 1
ATOM 2580 C CA . GLY A 1 336 ? -15.266 -9.836 -8.383 1 85.62 336 GLY A CA 1
ATOM 2581 C C . GLY A 1 336 ? -14.562 -11.18 -8.43 1 85.62 336 GLY A C 1
ATOM 2582 O O . GLY A 1 336 ? -13.336 -11.242 -8.398 1 85.62 336 GLY A O 1
ATOM 2583 N N . ASP A 1 337 ? -15.297 -12.203 -8.57 1 90.56 337 ASP A N 1
ATOM 2584 C CA . ASP A 1 337 ? -14.742 -13.555 -8.672 1 90.56 337 ASP A CA 1
ATOM 2585 C C . ASP A 1 337 ? -13.945 -13.727 -9.961 1 90.56 337 ASP A C 1
ATOM 2587 O O . ASP A 1 337 ? -12.867 -14.32 -9.953 1 90.56 337 ASP A O 1
ATOM 2591 N N . ALA A 1 338 ? -14.562 -13.148 -10.961 1 95.44 338 ALA A N 1
ATOM 2592 C CA . ALA A 1 338 ? -13.922 -13.273 -12.273 1 95.44 338 ALA A CA 1
ATOM 2593 C C . ALA A 1 338 ? -12.57 -12.578 -12.289 1 95.44 338 ALA A C 1
ATOM 2595 O O . ALA A 1 338 ? -11.609 -13.078 -12.883 1 95.44 338 ALA A O 1
ATOM 2596 N N . PHE A 1 339 ? -12.438 -11.523 -11.695 1 90.31 339 PHE A N 1
ATOM 2597 C CA . PHE A 1 339 ? -11.18 -10.789 -11.641 1 90.31 339 PHE A CA 1
ATOM 2598 C C . PHE A 1 339 ? -10.133 -11.57 -10.852 1 90.31 339 PHE A C 1
ATOM 2600 O O . PHE A 1 339 ? -8.977 -11.672 -11.273 1 90.31 339 PHE A O 1
ATOM 2607 N N . ALA A 1 340 ? -10.578 -12.07 -9.742 1 86.06 340 ALA A N 1
ATOM 2608 C CA . ALA A 1 340 ? -9.664 -12.859 -8.914 1 86.06 340 ALA A CA 1
ATOM 2609 C C . ALA A 1 340 ? -9.148 -14.078 -9.672 1 86.06 340 ALA A C 1
ATOM 2611 O O . ALA A 1 340 ? -7.957 -14.391 -9.625 1 86.06 340 ALA A O 1
ATOM 2612 N N . LEU A 1 341 ? -10.023 -14.734 -10.359 1 92.81 341 LEU A N 1
ATOM 2613 C CA . LEU A 1 341 ? -9.664 -15.906 -11.156 1 92.81 341 LEU A CA 1
ATOM 2614 C C . LEU A 1 341 ? -8.664 -15.539 -12.242 1 92.81 341 LEU A C 1
ATOM 2616 O O . LEU A 1 341 ? -7.738 -16.297 -12.523 1 92.81 341 LEU A O 1
ATOM 2620 N N . SER A 1 342 ? -8.906 -14.367 -12.82 1 93.56 342 SER A N 1
ATOM 2621 C CA . SER A 1 342 ? -8.031 -13.914 -13.891 1 93.56 342 SER A CA 1
ATOM 2622 C C . SER A 1 342 ? -6.605 -13.703 -13.391 1 93.56 342 SER A C 1
ATOM 2624 O O . SER A 1 342 ? -5.648 -14.125 -14.047 1 93.56 342 SER A O 1
ATOM 2626 N N . VAL A 1 343 ? -6.453 -13.203 -12.258 1 88 343 VAL A N 1
ATOM 2627 C CA . VAL A 1 343 ? -5.141 -12.859 -11.727 1 88 343 VAL A CA 1
ATOM 2628 C C . VAL A 1 343 ? -4.438 -14.117 -11.227 1 88 343 VAL A C 1
ATOM 2630 O O . VAL A 1 343 ? -3.256 -14.328 -11.516 1 88 343 VAL A O 1
ATOM 2633 N N . VAL A 1 344 ? -5.152 -14.945 -10.578 1 85.88 344 VAL A N 1
ATOM 2634 C CA . VAL A 1 344 ? -4.574 -16.156 -10.008 1 85.88 344 VAL A CA 1
ATOM 2635 C C . VAL A 1 344 ? -4.152 -17.109 -11.117 1 85.88 344 VAL A C 1
ATOM 2637 O O . VAL A 1 344 ? -3.035 -17.625 -11.109 1 85.88 344 VAL A O 1
ATOM 2640 N N . GLY A 1 345 ? -5.074 -17.266 -11.977 1 91.31 345 GLY A N 1
ATOM 2641 C CA . GLY A 1 345 ? -4.762 -18.156 -13.086 1 91.31 345 GLY A CA 1
ATOM 2642 C C . GLY A 1 345 ? -3.543 -17.719 -13.875 1 91.31 345 GLY A C 1
ATOM 2643 O O . GLY A 1 345 ? -2.672 -18.531 -14.188 1 91.31 345 GLY A O 1
ATOM 2644 N N . TYR A 1 346 ? -3.461 -16.422 -14.102 1 91.69 346 TYR A N 1
ATOM 2645 C CA . TYR A 1 346 ? -2.33 -15.867 -14.836 1 91.69 346 TYR A CA 1
ATOM 2646 C C . TYR A 1 346 ? -1.04 -16 -14.039 1 91.69 346 TYR A C 1
ATOM 2648 O O . TYR A 1 346 ? 0.001 -16.375 -14.586 1 91.69 346 TYR A O 1
ATOM 2656 N N . GLY A 1 347 ? -1.132 -15.711 -12.836 1 84.81 347 GLY A N 1
ATOM 2657 C CA . GLY A 1 347 ? 0.049 -15.758 -11.984 1 84.81 347 GLY A CA 1
ATOM 2658 C C . GLY A 1 347 ? 0.705 -17.125 -11.961 1 84.81 347 GLY A C 1
ATOM 2659 O O . GLY A 1 347 ? 1.929 -17.234 -12.062 1 84.81 347 GLY A O 1
ATOM 2660 N N . ILE A 1 348 ? -0.058 -18.125 -11.898 1 84.88 348 ILE A N 1
ATOM 2661 C CA . ILE A 1 348 ? 0.46 -19.5 -11.859 1 84.88 348 ILE A CA 1
ATOM 2662 C C . ILE A 1 348 ? 1.063 -19.859 -13.219 1 84.88 348 ILE A C 1
ATOM 2664 O O . ILE A 1 348 ? 2.168 -20.391 -13.289 1 84.88 348 ILE A O 1
ATOM 2668 N N . ALA A 1 349 ? 0.369 -19.484 -14.203 1 91.25 349 ALA A N 1
ATOM 2669 C CA . ALA A 1 349 ? 0.808 -19.828 -15.555 1 91.25 349 ALA A CA 1
ATOM 2670 C C . ALA A 1 349 ? 2.127 -19.141 -15.891 1 91.25 349 ALA A C 1
ATOM 2672 O O . ALA A 1 349 ? 3.049 -19.766 -16.406 1 91.25 349 ALA A O 1
ATOM 2673 N N . ILE A 1 350 ? 2.24 -17.875 -15.609 1 87.19 350 ILE A N 1
ATOM 2674 C CA . ILE A 1 350 ? 3.43 -17.125 -15.984 1 87.19 350 ILE A CA 1
ATOM 2675 C C . ILE A 1 350 ? 4.613 -17.562 -15.125 1 87.19 350 ILE A C 1
ATOM 2677 O O . ILE A 1 350 ? 5.754 -17.578 -15.594 1 87.19 350 ILE A O 1
ATOM 2681 N N . SER A 1 351 ? 4.371 -17.875 -13.922 1 81.19 351 SER A N 1
ATOM 2682 C CA . SER A 1 351 ? 5.426 -18.344 -13.031 1 81.19 351 SER A CA 1
ATOM 2683 C C . SER A 1 351 ? 6.035 -19.641 -13.547 1 81.19 351 SER A C 1
ATOM 2685 O O . SER A 1 351 ? 7.258 -19.781 -13.609 1 81.19 351 SER A O 1
ATOM 2687 N N . LEU A 1 352 ? 5.227 -20.531 -13.922 1 86.5 352 LEU A N 1
ATOM 2688 C CA . LEU A 1 352 ? 5.695 -21.797 -14.453 1 86.5 352 LEU A CA 1
ATOM 2689 C C . LEU A 1 352 ? 6.367 -21.609 -15.812 1 86.5 352 LEU A C 1
ATOM 2691 O O . LEU A 1 352 ? 7.387 -22.234 -16.094 1 86.5 352 LEU A O 1
ATOM 2695 N N . GLY A 1 353 ? 5.75 -20.797 -16.578 1 88.56 353 GLY A N 1
ATOM 2696 C CA . GLY A 1 353 ? 6.352 -20.5 -17.875 1 88.56 353 GLY A CA 1
ATOM 2697 C C . GLY A 1 353 ? 7.762 -19.953 -17.766 1 88.56 353 GLY A C 1
ATOM 2698 O O . GLY A 1 353 ? 8.648 -20.375 -18.516 1 88.56 353 GLY A O 1
ATOM 2699 N N . ARG A 1 354 ? 7.996 -19.203 -16.906 1 78.69 354 ARG A N 1
ATOM 2700 C CA . ARG A 1 354 ? 9.305 -18.578 -16.734 1 78.69 354 ARG A CA 1
ATOM 2701 C C . ARG A 1 354 ? 10.32 -19.578 -16.203 1 78.69 354 ARG A C 1
ATOM 2703 O O . ARG A 1 354 ? 11.5 -19.516 -16.562 1 78.69 354 ARG A O 1
ATOM 2710 N N . ILE A 1 355 ? 9.93 -20.422 -15.398 1 76.31 355 ILE A N 1
ATOM 2711 C CA . ILE A 1 355 ? 10.812 -21.469 -14.867 1 76.31 355 ILE A CA 1
ATOM 2712 C C . ILE A 1 355 ? 11.375 -22.312 -16 1 76.31 355 ILE A C 1
ATOM 2714 O O . ILE A 1 355 ? 12.586 -22.531 -16.094 1 76.31 355 ILE A O 1
ATOM 2718 N N . PHE A 1 356 ? 10.539 -22.688 -16.859 1 85.94 356 PHE A N 1
ATOM 2719 C CA . PHE A 1 356 ? 10.977 -23.531 -17.953 1 85.94 356 PHE A CA 1
ATOM 2720 C C . PHE A 1 356 ? 11.719 -22.719 -19 1 85.94 356 PHE A C 1
ATOM 2722 O O . PHE A 1 356 ? 12.648 -23.219 -19.641 1 85.94 356 PHE A O 1
ATOM 2729 N N . ALA A 1 357 ? 11.273 -21.484 -19.141 1 83.31 357 ALA A N 1
ATOM 2730 C CA . ALA A 1 357 ? 11.977 -20.609 -20.078 1 83.31 357 ALA A CA 1
ATOM 2731 C C . ALA A 1 357 ? 13.43 -20.406 -19.656 1 83.31 357 ALA A C 1
ATOM 2733 O O . ALA A 1 357 ? 14.336 -20.422 -20.484 1 83.31 357 ALA A O 1
ATOM 2734 N N . LEU A 1 358 ? 13.586 -20.234 -18.516 1 69.69 358 LEU A N 1
ATOM 2735 C CA . LEU A 1 358 ? 14.93 -20.062 -17.969 1 69.69 358 LEU A CA 1
ATOM 2736 C C . LEU A 1 358 ? 15.742 -21.344 -18.109 1 69.69 358 LEU A C 1
ATOM 2738 O O . LEU A 1 358 ? 16.922 -21.297 -18.484 1 69.69 358 LEU A O 1
ATOM 2742 N N . LYS A 1 359 ? 15.172 -22.438 -17.859 1 73.56 359 LYS A N 1
ATOM 2743 C CA . LYS A 1 359 ? 15.836 -23.734 -17.922 1 73.56 359 LYS A CA 1
ATOM 2744 C C . LYS A 1 359 ? 16.266 -24.062 -19.359 1 73.56 359 LYS A C 1
ATOM 2746 O O . LYS A 1 359 ? 17.328 -24.625 -19.578 1 73.56 359 LYS A O 1
ATOM 2751 N N . TYR A 1 360 ? 15.445 -23.703 -20.266 1 80.5 360 TYR A N 1
ATOM 2752 C CA . TYR A 1 360 ? 15.695 -24.125 -21.641 1 80.5 360 TYR A CA 1
ATOM 2753 C C . TYR A 1 360 ? 16.141 -22.953 -22.5 1 80.5 360 TYR A C 1
ATOM 2755 O O . TYR A 1 360 ? 16.297 -23.094 -23.719 1 80.5 360 TYR A O 1
ATOM 2763 N N . GLY A 1 361 ? 16.25 -21.812 -21.906 1 73.19 361 GLY A N 1
ATOM 2764 C CA . GLY A 1 361 ? 16.906 -20.688 -22.547 1 73.19 361 GLY A CA 1
ATOM 2765 C C . GLY A 1 361 ? 16.047 -19.984 -23.578 1 73.19 361 GLY A C 1
ATOM 2766 O O . GLY A 1 361 ? 16.469 -19.75 -24.703 1 73.19 361 GLY A O 1
ATOM 2767 N N . TYR A 1 362 ? 14.82 -19.812 -23.344 1 79.75 362 TYR A N 1
ATOM 2768 C CA . TYR A 1 362 ? 13.961 -19 -24.188 1 79.75 362 TYR A CA 1
ATOM 2769 C C . TYR A 1 362 ? 13.203 -17.969 -23.375 1 79.75 362 TYR A C 1
ATOM 2771 O O . TYR A 1 362 ? 13.406 -17.859 -22.156 1 79.75 362 TYR A O 1
ATOM 2779 N N . LYS A 1 363 ? 12.484 -17.078 -24.078 1 79.12 363 LYS A N 1
ATOM 2780 C CA . LYS A 1 363 ? 11.766 -16.016 -23.375 1 79.12 363 LYS A CA 1
ATOM 2781 C C . LYS A 1 363 ? 10.258 -16.188 -23.547 1 79.12 363 LYS A C 1
ATOM 2783 O O . LYS A 1 363 ? 9.781 -16.641 -24.594 1 79.12 363 LYS A O 1
ATOM 2788 N N . VAL A 1 364 ? 9.562 -15.93 -22.5 1 86.94 364 VAL A N 1
ATOM 2789 C CA . VAL A 1 364 ? 8.102 -15.938 -22.516 1 86.94 364 VAL A CA 1
ATOM 2790 C C . VAL A 1 364 ? 7.582 -14.5 -22.422 1 86.94 364 VAL A C 1
ATOM 2792 O O . VAL A 1 364 ? 8.062 -13.711 -21.594 1 86.94 364 VAL A O 1
ATOM 2795 N N . ASP A 1 365 ? 6.727 -14.141 -23.281 1 87.31 365 ASP A N 1
ATOM 2796 C CA . ASP A 1 365 ? 6.117 -12.812 -23.25 1 87.31 365 ASP A CA 1
ATOM 2797 C C . ASP A 1 365 ? 4.949 -12.773 -22.266 1 87.31 365 ASP A C 1
ATOM 2799 O O . ASP A 1 365 ? 3.902 -13.375 -22.5 1 87.31 365 ASP A O 1
ATOM 2803 N N . SER A 1 366 ? 5.086 -12 -21.281 1 86.25 366 SER A N 1
ATOM 2804 C CA . SER A 1 366 ? 4.109 -11.969 -20.203 1 86.25 366 SER A CA 1
ATOM 2805 C C . SER A 1 366 ? 2.756 -11.469 -20.703 1 86.25 366 SER A C 1
ATOM 2807 O O . SER A 1 366 ? 1.714 -12 -20.312 1 86.25 366 SER A O 1
ATOM 2809 N N . ASN A 1 367 ? 2.701 -10.43 -21.547 1 89.31 367 ASN A N 1
ATOM 2810 C CA . ASN A 1 367 ? 1.439 -9.891 -22.031 1 89.31 367 ASN A CA 1
ATOM 2811 C C . ASN A 1 367 ? 0.747 -10.852 -22.984 1 89.31 367 ASN A C 1
ATOM 2813 O O . ASN A 1 367 ? -0.476 -11 -22.953 1 89.31 367 ASN A O 1
ATOM 2817 N N . GLN A 1 368 ? 1.523 -11.484 -23.797 1 91.88 368 GLN A N 1
ATOM 2818 C CA . GLN A 1 368 ? 0.958 -12.453 -24.734 1 91.88 368 GLN A CA 1
ATOM 2819 C C . GLN A 1 368 ? 0.416 -13.672 -23.984 1 91.88 368 GLN A C 1
ATOM 2821 O O . GLN A 1 368 ? -0.587 -14.258 -24.406 1 91.88 368 GLN A O 1
ATOM 2826 N N . GLU A 1 369 ? 1.14 -14.039 -22.969 1 93.25 369 GLU A N 1
ATOM 2827 C CA . GLU A 1 369 ? 0.646 -15.148 -22.156 1 93.25 369 GLU A CA 1
ATOM 2828 C C . GLU A 1 369 ? -0.7 -14.812 -21.531 1 93.25 369 GLU A C 1
ATOM 2830 O O . GLU A 1 369 ? -1.569 -15.68 -21.406 1 93.25 369 GLU A O 1
ATOM 2835 N N . LEU A 1 370 ? -0.782 -13.586 -21.094 1 93.12 370 LEU A N 1
ATOM 2836 C CA . LEU A 1 370 ? -2.037 -13.125 -20.516 1 93.12 370 LEU A CA 1
ATOM 2837 C C . LEU A 1 370 ? -3.164 -13.172 -21.547 1 93.12 370 LEU A C 1
ATOM 2839 O O . LEU A 1 370 ? -4.262 -13.641 -21.234 1 93.12 370 LEU A O 1
ATOM 2843 N N . ILE A 1 371 ? -2.93 -12.781 -22.75 1 95.19 371 ILE A N 1
ATOM 2844 C CA . ILE A 1 371 ? -3.912 -12.805 -23.828 1 95.19 371 ILE A CA 1
ATOM 2845 C C . ILE A 1 371 ? -4.234 -14.25 -24.203 1 95.19 371 ILE A C 1
ATOM 2847 O O . ILE A 1 371 ? -5.398 -14.602 -24.422 1 95.19 371 ILE A O 1
ATOM 2851 N N . ALA A 1 372 ? -3.213 -15.055 -24.266 1 96.5 372 ALA A N 1
ATOM 2852 C CA . ALA A 1 372 ? -3.4 -16.453 -24.625 1 96.5 372 ALA A CA 1
ATOM 2853 C C . ALA A 1 372 ? -4.301 -17.172 -23.625 1 96.5 372 ALA A C 1
ATOM 2855 O O . ALA A 1 372 ? -5.242 -17.859 -24 1 96.5 372 ALA A O 1
ATOM 2856 N N . LEU A 1 373 ? -4.012 -16.969 -22.391 1 96.56 373 LEU A N 1
ATOM 2857 C CA . LEU A 1 373 ? -4.832 -17.578 -21.344 1 96.56 373 LEU A CA 1
ATOM 2858 C C . LEU A 1 373 ? -6.234 -16.984 -21.328 1 96.56 373 LEU A C 1
ATOM 2860 O O . LEU A 1 373 ? -7.215 -17.688 -21.078 1 96.56 373 LEU A O 1
ATOM 2864 N N . GLY A 1 374 ? -6.281 -15.656 -21.516 1 97.5 374 GLY A N 1
ATOM 2865 C CA . GLY A 1 374 ? -7.57 -14.984 -21.578 1 97.5 374 GLY A CA 1
ATOM 2866 C C . GLY A 1 374 ? -8.453 -15.5 -22.703 1 97.5 374 GLY A C 1
ATOM 2867 O O . GLY A 1 374 ? -9.648 -15.742 -22.5 1 97.5 374 GLY A O 1
ATOM 2868 N N . LEU A 1 375 ? -7.863 -15.688 -23.828 1 97.69 375 LEU A N 1
ATOM 2869 C CA . LEU A 1 375 ? -8.617 -16.219 -24.969 1 97.69 375 LEU A CA 1
ATOM 2870 C C . LEU A 1 375 ? -9.016 -17.672 -24.703 1 97.69 375 LEU A C 1
ATOM 2872 O O . LEU A 1 375 ? -10.109 -18.094 -25.078 1 97.69 375 LEU A O 1
ATOM 2876 N N . SER A 1 376 ? -8.141 -18.406 -24.125 1 98.12 376 SER A N 1
ATOM 2877 C CA . SER A 1 376 ? -8.461 -19.797 -23.766 1 98.12 376 SER A CA 1
ATOM 2878 C C . SER A 1 376 ? -9.68 -19.859 -22.859 1 98.12 376 SER A C 1
ATOM 2880 O O . SER A 1 376 ? -10.586 -20.656 -23.078 1 98.12 376 SER A O 1
ATOM 2882 N N . ASN A 1 377 ? -9.703 -19 -21.859 1 98.38 377 ASN A N 1
ATOM 2883 C CA . ASN A 1 377 ? -10.805 -19.016 -20.906 1 98.38 377 ASN A CA 1
ATOM 2884 C C . ASN A 1 377 ? -12.07 -18.375 -21.5 1 98.38 377 ASN A C 1
ATOM 2886 O O . ASN A 1 377 ? -13.18 -18.859 -21.25 1 98.38 377 ASN A O 1
ATOM 2890 N N . SER A 1 378 ? -11.945 -17.297 -22.266 1 97.88 378 SER A N 1
ATOM 2891 C CA . SER A 1 378 ? -13.109 -16.641 -22.844 1 97.88 378 SER A CA 1
ATOM 2892 C C . SER A 1 378 ? -13.805 -17.547 -23.859 1 97.88 378 SER A C 1
ATOM 2894 O O . SER A 1 378 ? -15.023 -17.734 -23.812 1 97.88 378 SER A O 1
ATOM 2896 N N . ILE A 1 379 ? -13.023 -18.109 -24.719 1 97.5 379 ILE A N 1
ATOM 2897 C CA . ILE A 1 379 ? -13.594 -19.016 -25.703 1 97.5 379 ILE A CA 1
ATOM 2898 C C . ILE A 1 379 ? -14.047 -20.297 -25.031 1 97.5 379 ILE A C 1
ATOM 2900 O O . ILE A 1 379 ? -15.078 -20.875 -25.391 1 97.5 379 ILE A O 1
ATOM 2904 N N . GLY A 1 380 ? -13.273 -20.766 -24.094 1 97.06 380 GLY A N 1
ATOM 2905 C CA . GLY A 1 380 ? -13.719 -21.906 -23.297 1 97.06 380 GLY A CA 1
ATOM 2906 C C . GLY A 1 380 ? -15.062 -21.672 -22.641 1 97.06 380 GLY A C 1
ATOM 2907 O O . GLY A 1 380 ? -15.906 -22.578 -22.609 1 97.06 380 GLY A O 1
ATOM 2908 N N . GLY A 1 381 ? -15.211 -20.453 -22.094 1 97.25 381 GLY A N 1
ATOM 2909 C CA . GLY A 1 381 ? -16.484 -20.125 -21.484 1 97.25 381 GLY A CA 1
ATOM 2910 C C . GLY A 1 381 ? -17.656 -20.219 -22.438 1 97.25 381 GLY A C 1
ATOM 2911 O O . GLY A 1 381 ? -18.75 -20.625 -22.047 1 97.25 381 GLY A O 1
ATOM 2912 N N . ILE A 1 382 ? -17.438 -19.953 -23.656 1 97.44 382 ILE A N 1
ATOM 2913 C CA . ILE A 1 382 ? -18.484 -20.047 -24.672 1 97.44 382 ILE A CA 1
ATOM 2914 C C . ILE A 1 382 ? -18.828 -21.516 -24.938 1 97.44 382 ILE A C 1
ATOM 2916 O O . ILE A 1 382 ? -19.984 -21.844 -25.203 1 97.44 382 ILE A O 1
ATOM 2920 N N . PHE A 1 383 ? -17.875 -22.406 -24.734 1 96.81 383 PHE A N 1
ATOM 2921 C CA . PHE A 1 383 ? -18.109 -23.828 -24.891 1 96.81 383 PHE A CA 1
ATOM 2922 C C . PHE A 1 383 ? -18.453 -24.484 -23.562 1 96.81 383 PHE A C 1
ATOM 2924 O O . PHE A 1 383 ? -18.312 -25.688 -23.391 1 96.81 383 PHE A O 1
ATOM 2931 N N . GLN A 1 384 ? -18.766 -23.641 -22.578 1 95.88 384 GLN A N 1
ATOM 2932 C CA . GLN A 1 384 ? -19.266 -24.062 -21.281 1 95.88 384 GLN A CA 1
ATOM 2933 C C . GLN A 1 384 ? -18.172 -24.781 -20.469 1 95.88 384 GLN A C 1
ATOM 2935 O O . GLN A 1 384 ? -18.453 -25.734 -19.75 1 95.88 384 GLN A O 1
ATOM 2940 N N . CYS A 1 385 ? -16.969 -24.422 -20.766 1 97.06 385 CYS A N 1
ATOM 2941 C CA . CYS A 1 385 ? -15.836 -24.891 -19.969 1 97.06 385 CYS A CA 1
ATOM 2942 C C . CYS A 1 385 ? -15.633 -24.016 -18.75 1 97.06 385 CYS A C 1
ATOM 2944 O O . CYS A 1 385 ? -16.219 -22.938 -18.641 1 97.06 385 CYS A O 1
ATOM 2946 N N . PHE A 1 386 ? -14.984 -24.531 -17.75 1 97.06 386 PHE A N 1
ATOM 2947 C CA . PHE A 1 386 ? -14.586 -23.688 -16.641 1 97.06 386 PHE A CA 1
ATOM 2948 C C . PHE A 1 386 ? -13.102 -23.344 -16.719 1 97.06 386 PHE A C 1
ATOM 2950 O O . PHE A 1 386 ? -12.344 -23.984 -17.438 1 97.06 386 PHE A O 1
ATOM 2957 N N . ALA A 1 387 ? -12.781 -22.312 -16.031 1 97.06 387 ALA A N 1
ATOM 2958 C CA . ALA A 1 387 ? -11.492 -21.641 -16.203 1 97.06 387 ALA A CA 1
ATOM 2959 C C . ALA A 1 387 ? -10.344 -22.609 -15.938 1 97.06 387 ALA A C 1
ATOM 2961 O O . ALA A 1 387 ? -10.414 -23.422 -15.016 1 97.06 387 ALA A O 1
ATOM 2962 N N . ILE A 1 388 ? -9.312 -22.438 -16.781 1 96.56 388 ILE A N 1
ATOM 2963 C CA . ILE A 1 388 ? -8.156 -23.312 -16.688 1 96.56 388 ILE A CA 1
ATOM 2964 C C . ILE A 1 388 ? -6.895 -22.5 -16.406 1 96.56 388 ILE A C 1
ATOM 2966 O O . ILE A 1 388 ? -6.914 -21.266 -16.516 1 96.56 388 ILE A O 1
ATOM 2970 N N . SER A 1 389 ? -5.898 -23.141 -15.984 1 95 389 SER A N 1
ATOM 2971 C CA . SER A 1 389 ? -4.547 -22.609 -15.836 1 95 389 SER A CA 1
ATOM 2972 C C . SER A 1 389 ? -3.502 -23.688 -16.109 1 95 389 SER A C 1
ATOM 2974 O O . SER A 1 389 ? -3.674 -24.516 -17 1 95 389 SER A O 1
ATOM 2976 N N . CYS A 1 390 ? -2.402 -23.609 -15.453 1 92.62 390 CYS A N 1
ATOM 2977 C CA . CYS A 1 390 ? -1.333 -24.578 -15.656 1 92.62 390 CYS A CA 1
ATOM 2978 C C . CYS A 1 390 ? -1.069 -25.375 -14.383 1 92.62 390 CYS A C 1
ATOM 2980 O O . CYS A 1 390 ? -1.436 -24.938 -13.289 1 92.62 390 CYS A O 1
ATOM 2982 N N . SER A 1 391 ? -0.575 -26.562 -14.609 1 89.69 391 SER A N 1
ATOM 2983 C CA . SER A 1 391 ? -0.218 -27.438 -13.5 1 89.69 391 SER A CA 1
ATOM 2984 C C . SER A 1 391 ? 1.257 -27.828 -13.555 1 89.69 391 SER A C 1
ATOM 2986 O O . SER A 1 391 ? 1.78 -28.141 -14.625 1 89.69 391 SER A O 1
ATOM 2988 N N . MET A 1 392 ? 1.901 -27.797 -12.43 1 84.81 392 MET A N 1
ATOM 2989 C CA . MET A 1 392 ? 3.309 -28.172 -12.359 1 84.81 392 MET A CA 1
ATOM 2990 C C . MET A 1 392 ? 3.482 -29.672 -12.625 1 84.81 392 MET A C 1
ATOM 2992 O O . MET A 1 392 ? 4.414 -30.078 -13.32 1 84.81 392 MET A O 1
ATOM 2996 N N . SER A 1 393 ? 2.609 -30.453 -12.039 1 83.94 393 SER A N 1
ATOM 2997 C CA . SER A 1 393 ? 2.713 -31.906 -12.18 1 83.94 393 SER A CA 1
ATOM 2998 C C . SER A 1 393 ? 2.621 -32.312 -13.648 1 83.94 393 SER A C 1
ATOM 3000 O O . SER A 1 393 ? 3.473 -33.062 -14.148 1 83.94 393 SER A O 1
ATOM 3002 N N . ARG A 1 394 ? 1.638 -31.797 -14.359 1 91.38 394 ARG A N 1
ATOM 3003 C CA . ARG A 1 394 ? 1.477 -32.156 -15.766 1 91.38 394 ARG A CA 1
ATOM 3004 C C . ARG A 1 394 ? 2.613 -31.562 -16.609 1 91.38 394 ARG A C 1
ATOM 3006 O O . ARG A 1 394 ? 3.082 -32.219 -17.547 1 91.38 394 ARG A O 1
ATOM 3013 N N . SER A 1 395 ? 3.061 -30.375 -16.266 1 93.38 395 SER A N 1
ATOM 3014 C CA . SER A 1 395 ? 4.152 -29.75 -17 1 93.38 395 SER A CA 1
ATOM 3015 C C . SER A 1 395 ? 5.453 -30.531 -16.828 1 93.38 395 SER A C 1
ATOM 3017 O O . SER A 1 395 ? 6.234 -30.656 -17.766 1 93.38 395 SER A O 1
ATOM 3019 N N . MET A 1 396 ? 5.648 -31.078 -15.672 1 87.56 396 MET A N 1
ATOM 3020 C CA . MET A 1 396 ? 6.852 -31.875 -15.422 1 87.56 396 MET A CA 1
ATOM 3021 C C . MET A 1 396 ? 6.828 -33.188 -16.219 1 87.56 396 MET A C 1
ATOM 3023 O O . MET A 1 396 ? 7.859 -33.625 -16.703 1 87.56 396 MET A O 1
ATOM 3027 N N . VAL A 1 397 ? 5.699 -33.75 -16.266 1 88.12 397 VAL A N 1
ATOM 3028 C CA . VAL A 1 397 ? 5.562 -34.969 -17.062 1 88.12 397 VAL A CA 1
ATOM 3029 C C . VAL A 1 397 ? 5.801 -34.656 -18.547 1 88.12 397 VAL A C 1
ATOM 3031 O O . VAL A 1 397 ? 6.461 -35.406 -19.25 1 88.12 397 VAL A O 1
ATOM 3034 N N . GLN A 1 398 ? 5.238 -33.531 -18.969 1 93.44 398 GLN A N 1
ATOM 3035 C CA . GLN A 1 398 ? 5.453 -33.125 -20.344 1 93.44 398 GLN A CA 1
ATOM 3036 C C . GLN A 1 398 ? 6.941 -32.938 -20.625 1 93.44 398 GLN A C 1
ATOM 3038 O O . GLN A 1 398 ? 7.438 -33.375 -21.656 1 93.44 398 GLN A O 1
ATOM 3043 N N . GLU A 1 399 ? 7.621 -32.375 -19.75 1 90.5 399 GLU A N 1
ATOM 3044 C CA . GLU A 1 399 ? 9.055 -32.094 -19.891 1 90.5 399 GLU A CA 1
ATOM 3045 C C . GLU A 1 399 ? 9.859 -33.406 -19.812 1 90.5 399 GLU A C 1
ATOM 3047 O O . GLU A 1 399 ? 10.75 -33.625 -20.625 1 90.5 399 GLU A O 1
ATOM 3052 N N . SER A 1 400 ? 9.547 -34.25 -18.844 1 86 400 SER A N 1
ATOM 3053 C CA . SER A 1 400 ? 10.336 -35.438 -18.594 1 86 400 SER A CA 1
ATOM 3054 C C . SER A 1 400 ? 10.148 -36.469 -19.703 1 86 400 SER A C 1
ATOM 3056 O O . SER A 1 400 ? 11.031 -37.312 -19.938 1 86 400 SER A O 1
ATOM 3058 N N . THR A 1 401 ? 9.062 -36.406 -20.375 1 89.81 401 THR A N 1
ATOM 3059 C CA . THR A 1 401 ? 8.789 -37.375 -21.438 1 89.81 401 THR A CA 1
ATOM 3060 C C . THR A 1 401 ? 9.266 -36.844 -22.781 1 89.81 401 THR A C 1
ATOM 3062 O O . THR A 1 401 ? 9.055 -37.5 -23.812 1 89.81 401 THR A O 1
ATOM 3065 N N . GLY A 1 402 ? 9.758 -35.625 -22.734 1 89.25 402 GLY A N 1
ATOM 3066 C CA . GLY A 1 402 ? 10.461 -35.156 -23.922 1 89.25 402 GLY A CA 1
ATOM 3067 C C . GLY A 1 402 ? 9.703 -34.062 -24.672 1 89.25 402 GLY A C 1
ATOM 3068 O O . GLY A 1 402 ? 10.102 -33.688 -25.781 1 89.25 402 GLY A O 1
ATOM 3069 N N . GLY A 1 403 ? 8.641 -33.625 -24.156 1 93.06 403 GLY A N 1
ATOM 3070 C CA . GLY A 1 403 ? 7.902 -32.562 -24.828 1 93.06 403 GLY A CA 1
ATOM 3071 C C . GLY A 1 403 ? 8.703 -31.281 -24.953 1 93.06 403 GLY A C 1
ATOM 3072 O O . GLY A 1 403 ? 9.344 -30.844 -23.984 1 93.06 403 GLY A O 1
ATOM 3073 N N . LYS A 1 404 ? 8.672 -30.688 -26.203 1 92 404 LYS A N 1
ATOM 3074 C CA . LYS A 1 404 ? 9.5 -29.516 -26.422 1 92 404 LYS A CA 1
ATOM 3075 C C . LYS A 1 404 ? 8.68 -28.344 -26.953 1 92 404 LYS A C 1
ATOM 3077 O O . LYS A 1 404 ? 9.133 -27.203 -26.938 1 92 404 LYS A O 1
ATOM 3082 N N . THR A 1 405 ? 7.52 -28.672 -27.375 1 93.38 405 THR A N 1
ATOM 3083 C CA . THR A 1 405 ? 6.676 -27.609 -27.938 1 93.38 405 THR A CA 1
ATOM 3084 C C . THR A 1 405 ? 5.223 -27.812 -27.5 1 93.38 405 THR A C 1
ATOM 3086 O O . THR A 1 405 ? 4.891 -28.797 -26.844 1 93.38 405 THR A O 1
ATOM 3089 N N . GLN A 1 406 ? 4.332 -26.875 -27.891 1 94.62 406 GLN A N 1
ATOM 3090 C CA . GLN A 1 406 ? 2.918 -26.922 -27.531 1 94.62 406 GLN A CA 1
ATOM 3091 C C . GLN A 1 406 ? 2.162 -27.906 -28.438 1 94.62 406 GLN A C 1
ATOM 3093 O O . GLN A 1 406 ? 0.964 -28.125 -28.234 1 94.62 406 GLN A O 1
ATOM 3098 N N . VAL A 1 407 ? 2.91 -28.516 -29.328 1 95.56 407 VAL A N 1
ATOM 3099 C CA . VAL A 1 407 ? 2.303 -29.609 -30.078 1 95.56 407 VAL A CA 1
ATOM 3100 C C . VAL A 1 407 ? 1.904 -30.734 -29.125 1 95.56 407 VAL A C 1
ATOM 3102 O O . VAL A 1 407 ? 0.891 -31.406 -29.328 1 95.56 407 VAL A O 1
ATOM 3105 N N . ALA A 1 408 ? 2.707 -30.906 -28.125 1 95.69 408 ALA A N 1
ATOM 3106 C CA . ALA A 1 408 ? 2.355 -31.859 -27.078 1 95.69 408 ALA A CA 1
ATOM 3107 C C . ALA A 1 408 ? 1.001 -31.531 -26.469 1 95.69 408 ALA A C 1
ATOM 3109 O O . ALA A 1 408 ? 0.2 -32.438 -26.188 1 95.69 408 ALA A O 1
ATOM 3110 N N . GLY A 1 409 ? 0.739 -30.281 -26.25 1 95.44 409 GLY A N 1
ATOM 3111 C CA . GLY A 1 409 ? -0.542 -29.844 -25.719 1 95.44 409 GLY A CA 1
ATOM 3112 C C . GLY A 1 409 ? -1.701 -30.125 -26.656 1 95.44 409 GLY A C 1
ATOM 3113 O O . GLY A 1 409 ? -2.77 -30.547 -26.219 1 95.44 409 GLY A O 1
ATOM 3114 N N . ALA A 1 410 ? -1.496 -29.844 -27.906 1 96.38 410 ALA A N 1
ATOM 3115 C CA . ALA A 1 410 ? -2.531 -30.109 -28.906 1 96.38 410 ALA A CA 1
ATOM 3116 C C . ALA A 1 410 ? -2.842 -31.594 -29 1 96.38 410 ALA A C 1
ATOM 3118 O O . ALA A 1 410 ? -4 -31.984 -29.156 1 96.38 410 ALA A O 1
ATOM 3119 N N . LEU A 1 411 ? -1.866 -32.344 -28.906 1 96.56 411 LEU A N 1
ATOM 3120 C CA . LEU A 1 411 ? -2.045 -33.812 -28.953 1 96.56 411 LEU A CA 1
ATOM 3121 C C . LEU A 1 411 ? -2.777 -34.312 -27.719 1 96.56 411 LEU A C 1
ATOM 3123 O O . LEU A 1 411 ? -3.592 -35.219 -27.797 1 96.56 411 LEU A O 1
ATOM 3127 N N . SER A 1 412 ? -2.404 -33.75 -26.609 1 96.69 412 SER A N 1
ATOM 3128 C CA . SER A 1 412 ? -3.133 -34.094 -25.391 1 96.69 412 SER A CA 1
ATOM 3129 C C . SER A 1 412 ? -4.621 -33.812 -25.531 1 96.69 412 SER A C 1
ATOM 3131 O O . SER A 1 412 ? -5.465 -34.562 -25.078 1 96.69 412 SER A O 1
ATOM 3133 N N . ALA A 1 413 ? -4.91 -32.656 -26.094 1 96.88 413 ALA A N 1
ATOM 3134 C CA . ALA A 1 413 ? -6.301 -32.281 -26.344 1 96.88 413 ALA A CA 1
ATOM 3135 C C . ALA A 1 413 ? -6.984 -33.281 -27.281 1 96.88 413 ALA A C 1
ATOM 3137 O O . ALA A 1 413 ? -8.164 -33.594 -27.109 1 96.88 413 ALA A O 1
ATOM 3138 N N . MET A 1 414 ? -6.309 -33.781 -28.234 1 96.25 414 MET A N 1
ATOM 3139 C CA . MET A 1 414 ? -6.859 -34.75 -29.172 1 96.25 414 MET A CA 1
ATOM 3140 C C . MET A 1 414 ? -7.16 -36.062 -28.469 1 96.25 414 MET A C 1
ATOM 3142 O O . MET A 1 414 ? -8.148 -36.719 -28.781 1 96.25 414 MET A O 1
ATOM 3146 N N . VAL A 1 415 ? -6.309 -36.406 -27.609 1 95.06 415 VAL A N 1
ATOM 3147 C CA . VAL A 1 415 ? -6.547 -37.594 -26.812 1 95.06 415 VAL A CA 1
ATOM 3148 C C . VAL A 1 415 ? -7.855 -37.469 -26.031 1 95.06 415 VAL A C 1
ATOM 3150 O O . VAL A 1 415 ? -8.664 -38.375 -26 1 95.06 415 VAL A O 1
ATOM 3153 N N . ILE A 1 416 ? -8.039 -36.344 -25.453 1 94.94 416 ILE A N 1
ATOM 3154 C CA . ILE A 1 416 ? -9.258 -36.094 -24.672 1 94.94 416 ILE A CA 1
ATOM 3155 C C . ILE A 1 416 ? -10.469 -36.094 -25.609 1 94.94 416 ILE A C 1
ATOM 3157 O O . ILE A 1 416 ? -11.547 -36.531 -25.219 1 94.94 416 ILE A O 1
ATOM 3161 N N . LEU A 1 417 ? -10.281 -35.562 -26.781 1 94.94 417 LEU A N 1
ATOM 3162 C CA . LEU A 1 417 ? -11.367 -35.594 -27.766 1 94.94 417 LEU A CA 1
ATOM 3163 C C . LEU A 1 417 ? -11.797 -37 -28.047 1 94.94 417 LEU A C 1
ATOM 3165 O O . LEU A 1 417 ? -12.992 -37.312 -28.062 1 94.94 417 LEU A O 1
ATOM 3169 N N . ILE A 1 418 ? -10.867 -37.875 -28.203 1 93.44 418 ILE A N 1
ATOM 3170 C CA . ILE A 1 418 ? -11.148 -39.281 -28.484 1 93.44 418 ILE A CA 1
ATOM 3171 C C . ILE A 1 418 ? -11.852 -39.906 -27.281 1 93.44 418 ILE A C 1
ATOM 3173 O O . ILE A 1 418 ? -12.828 -40.656 -27.438 1 93.44 418 ILE A O 1
ATOM 3177 N N . ILE A 1 419 ? -11.383 -39.562 -26.203 1 89.31 419 ILE A N 1
ATOM 3178 C CA . ILE A 1 419 ? -11.945 -40.125 -24.984 1 89.31 419 ILE A CA 1
ATOM 3179 C C . ILE A 1 419 ? -13.383 -39.625 -24.797 1 89.31 419 ILE A C 1
ATOM 3181 O O . ILE A 1 419 ? -14.281 -40.406 -24.5 1 89.31 419 ILE A O 1
ATOM 3185 N N . THR A 1 420 ? -13.617 -38.406 -24.953 1 90.12 420 THR A N 1
ATOM 3186 C CA . THR A 1 420 ? -14.93 -37.812 -24.766 1 90.12 420 THR A CA 1
ATOM 3187 C C . THR A 1 420 ? -15.93 -38.344 -25.781 1 90.12 420 THR A C 1
ATOM 3189 O O . THR A 1 420 ? -17.109 -38.531 -25.469 1 90.12 420 THR A O 1
ATOM 3192 N N . MET A 1 421 ? -15.492 -38.688 -26.953 1 91 421 MET A N 1
ATOM 3193 C CA . MET A 1 421 ? -16.375 -39.156 -28.016 1 91 421 M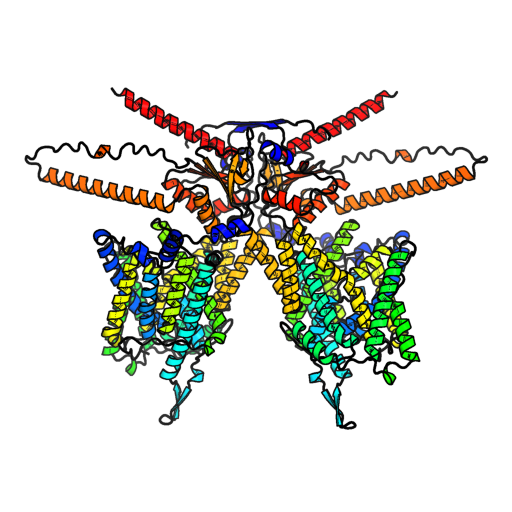ET A CA 1
ATOM 3194 C C . MET A 1 421 ? -16.734 -40.625 -27.844 1 91 421 MET A C 1
ATOM 3196 O O . MET A 1 421 ? -17.859 -41.031 -28.094 1 91 421 MET A O 1
ATOM 3200 N N . TRP A 1 422 ? -15.781 -41.469 -27.297 1 88.31 422 TRP A N 1
ATOM 3201 C CA . TRP A 1 422 ? -16.031 -42.906 -27.422 1 88.31 422 TRP A CA 1
ATOM 3202 C C . TRP A 1 422 ? -15.891 -43.594 -26.062 1 88.31 422 TRP A C 1
ATOM 3204 O O . TRP A 1 422 ? -16.453 -44.688 -25.844 1 88.31 422 TRP A O 1
ATOM 3214 N N . ILE A 1 423 ? -15.219 -43 -25.141 1 84.25 423 ILE A N 1
ATOM 3215 C CA . ILE A 1 423 ? -14.812 -43.75 -23.953 1 84.25 423 ILE A CA 1
ATOM 3216 C C . ILE A 1 423 ? -15.5 -43.156 -22.719 1 84.25 423 ILE A C 1
ATOM 3218 O O . ILE A 1 423 ? -15.664 -43.844 -21.719 1 84.25 423 ILE A O 1
ATOM 3222 N N . GLY A 1 424 ? -15.953 -42.031 -22.797 1 81.69 424 GLY A N 1
ATOM 3223 C CA . GLY A 1 424 ? -16.5 -41.312 -21.641 1 81.69 424 GLY A CA 1
ATOM 3224 C C . GLY A 1 424 ? -17.609 -42.062 -20.953 1 81.69 424 GLY A C 1
ATOM 3225 O O . GLY A 1 424 ? -17.688 -42.062 -19.719 1 81.69 424 GLY A O 1
ATOM 3226 N N . SER A 1 425 ? -18.453 -42.781 -21.609 1 84.56 425 SER A N 1
ATOM 3227 C CA . SER A 1 425 ? -19.625 -43.469 -21.078 1 84.56 425 SER A CA 1
ATOM 3228 C C . SER A 1 425 ? -19.203 -44.656 -20.203 1 84.56 425 SER A C 1
ATOM 3230 O O . SER A 1 425 ? -19.984 -45.094 -19.375 1 84.56 425 SER A O 1
ATOM 3232 N N . LEU A 1 426 ? -17.984 -44.969 -20.344 1 87.25 426 LEU A N 1
ATOM 3233 C CA . LEU A 1 426 ? -17.5 -46.125 -19.594 1 87.25 426 LEU A CA 1
ATOM 3234 C C . LEU A 1 426 ? -17.234 -45.75 -18.141 1 87.25 426 LEU A C 1
ATOM 3236 O O . LEU A 1 426 ? -17.125 -46.625 -17.281 1 87.25 426 LEU A O 1
ATOM 3240 N N . PHE A 1 427 ? -17.188 -44.5 -17.812 1 89.94 427 PHE A N 1
ATOM 3241 C CA . PHE A 1 427 ? -16.797 -44.094 -16.484 1 89.94 427 PHE A CA 1
ATOM 3242 C C . PHE A 1 427 ? -18 -43.625 -15.68 1 89.94 427 PHE A C 1
ATOM 3244 O O . PHE A 1 427 ? -17.859 -42.938 -14.672 1 89.94 427 PHE A O 1
ATOM 3251 N N . GLU A 1 428 ? -19.172 -43.969 -16.062 1 90.44 428 GLU A N 1
ATOM 3252 C CA . GLU A 1 428 ? -20.422 -43.594 -15.391 1 90.44 428 GLU A CA 1
ATOM 3253 C C . GLU A 1 428 ? -20.484 -44.156 -13.977 1 90.44 428 GLU A C 1
ATOM 3255 O O . GLU A 1 428 ? -21.062 -43.562 -13.078 1 90.44 428 GLU A O 1
ATOM 3260 N N . GLU A 1 429 ? -19.859 -45.344 -13.828 1 93.44 429 GLU A N 1
ATOM 3261 C CA . GLU A 1 429 ? -19.953 -46.031 -12.547 1 93.44 429 GLU A CA 1
ATOM 3262 C C . GLU A 1 429 ? -18.75 -45.719 -11.656 1 93.44 429 GLU A C 1
ATOM 3264 O O . GLU A 1 429 ? -18.578 -46.312 -10.602 1 93.44 429 GLU A O 1
ATOM 3269 N N . LEU A 1 430 ? -18.031 -44.781 -12.055 1 95 430 LEU A N 1
ATOM 3270 C CA . LEU A 1 430 ? -16.875 -44.375 -11.281 1 95 430 LEU A CA 1
ATOM 3271 C C . LEU A 1 430 ? -17.281 -43.656 -9.992 1 95 430 LEU A C 1
ATOM 3273 O O . LEU A 1 430 ? -18.031 -42.688 -10.016 1 95 430 LEU A O 1
ATOM 3277 N N . PRO A 1 431 ? -16.875 -44.219 -8.828 1 96.12 431 PRO A N 1
ATOM 3278 C CA . PRO A 1 431 ? -17.219 -43.562 -7.566 1 96.12 431 PRO A CA 1
ATOM 3279 C C . PRO A 1 431 ? -16.594 -42.156 -7.434 1 96.12 431 PRO A C 1
ATOM 3281 O O . PRO A 1 431 ? -15.414 -41.969 -7.754 1 96.12 431 PRO A O 1
ATOM 3284 N N . LYS A 1 432 ? -17.328 -41.188 -6.98 1 95.44 432 LYS A N 1
ATOM 3285 C CA . LYS A 1 432 ? -16.844 -39.844 -6.75 1 95.44 432 LYS A CA 1
ATOM 3286 C C . LYS A 1 432 ? -15.727 -39.812 -5.711 1 95.44 432 LYS A C 1
ATOM 3288 O O . LYS A 1 432 ? -14.828 -38.969 -5.762 1 95.44 432 LYS A O 1
ATOM 3293 N N . ALA A 1 433 ? -15.75 -40.75 -4.832 1 96.69 433 ALA A N 1
ATOM 3294 C CA . ALA A 1 433 ? -14.727 -40.875 -3.799 1 96.69 433 ALA A CA 1
ATOM 3295 C C . ALA A 1 433 ? -13.352 -41.125 -4.418 1 96.69 433 ALA A C 1
ATOM 3297 O O . ALA A 1 433 ? -12.336 -40.656 -3.875 1 96.69 433 ALA A O 1
ATOM 3298 N N . VAL A 1 434 ? -13.344 -41.812 -5.5 1 96.44 434 VAL A N 1
ATOM 3299 C CA . VAL A 1 434 ? -12.086 -42.094 -6.195 1 96.44 434 VAL A CA 1
ATOM 3300 C C . VAL A 1 434 ? -11.516 -40.812 -6.762 1 96.44 434 VAL A C 1
ATOM 3302 O O . VAL A 1 434 ? -10.312 -40.562 -6.68 1 96.44 434 VAL A O 1
ATOM 3305 N N . LEU A 1 435 ? -12.312 -40 -7.309 1 93.38 435 LEU A N 1
ATOM 3306 C CA . LEU A 1 435 ? -11.906 -38.719 -7.844 1 93.38 435 LEU A CA 1
ATOM 3307 C C . LEU A 1 435 ? -11.375 -37.812 -6.734 1 93.38 435 LEU A C 1
ATOM 3309 O O . LEU A 1 435 ? -10.383 -37.094 -6.918 1 93.38 435 LEU A O 1
ATOM 3313 N N . ALA A 1 436 ? -12 -37.781 -5.637 1 95.31 436 ALA A N 1
ATOM 3314 C CA . ALA A 1 436 ? -11.539 -37.031 -4.484 1 95.31 436 ALA A CA 1
ATOM 3315 C C . ALA A 1 436 ? -10.156 -37.469 -4.035 1 95.31 436 ALA A C 1
ATOM 3317 O O . ALA A 1 436 ? -9.305 -36.656 -3.676 1 95.31 436 ALA A O 1
ATOM 3318 N N . ALA A 1 437 ? -9.977 -38.75 -4.051 1 95.88 437 ALA A N 1
ATOM 3319 C CA . ALA A 1 437 ? -8.695 -39.344 -3.67 1 95.88 437 ALA A CA 1
ATOM 3320 C C . ALA A 1 437 ? -7.582 -38.875 -4.602 1 95.88 437 ALA A C 1
ATOM 3322 O O . ALA A 1 437 ? -6.465 -38.594 -4.156 1 95.88 437 ALA A O 1
ATOM 3323 N N . ILE A 1 438 ? -7.91 -38.812 -5.824 1 92.12 438 ILE A N 1
ATOM 3324 C CA . ILE A 1 438 ? -6.949 -38.344 -6.812 1 92.12 438 ILE A CA 1
ATOM 3325 C C . ILE A 1 438 ? -6.547 -36.906 -6.484 1 92.12 438 ILE A C 1
ATOM 3327 O O . ILE A 1 438 ? -5.367 -36.531 -6.543 1 92.12 438 ILE A O 1
ATOM 3331 N N . ILE A 1 439 ? -7.461 -36.062 -6.129 1 91.62 439 ILE A N 1
ATOM 3332 C CA . ILE A 1 439 ? -7.199 -34.688 -5.773 1 91.62 439 ILE A CA 1
ATOM 3333 C C . ILE A 1 439 ? -6.273 -34.625 -4.562 1 91.62 439 ILE A C 1
ATOM 3335 O O . ILE A 1 439 ? -5.297 -33.875 -4.555 1 91.62 439 ILE A O 1
ATOM 3339 N N . TYR A 1 440 ? -6.559 -35.469 -3.574 1 93.56 440 TYR A N 1
ATOM 3340 C CA . TYR A 1 440 ? -5.75 -35.5 -2.357 1 93.56 440 TYR A CA 1
ATOM 3341 C C . TYR A 1 440 ? -4.297 -35.812 -2.674 1 93.56 440 TYR A C 1
ATOM 3343 O O . TYR A 1 440 ? -3.385 -35.125 -2.199 1 93.56 440 TYR A O 1
ATOM 3351 N N . VAL A 1 441 ? -4.121 -36.781 -3.43 1 91.12 441 VAL A N 1
ATOM 3352 C CA . VAL A 1 441 ? -2.773 -37.281 -3.713 1 91.12 441 VAL A CA 1
ATOM 3353 C C . VAL A 1 441 ? -2.014 -36.25 -4.535 1 91.12 441 VAL A C 1
ATOM 3355 O O . VAL A 1 441 ? -0.804 -36.062 -4.359 1 91.12 441 VAL A O 1
ATOM 3358 N N . ASN A 1 442 ? -2.699 -35.531 -5.355 1 86.75 442 ASN A N 1
ATOM 3359 C CA . ASN A 1 442 ? -2.068 -34.531 -6.191 1 86.75 442 ASN A CA 1
ATOM 3360 C C . ASN A 1 442 ? -1.705 -33.281 -5.383 1 86.75 442 ASN A C 1
ATOM 3362 O O . ASN A 1 442 ? -0.857 -32.5 -5.801 1 86.75 442 ASN A O 1
ATOM 3366 N N . LEU A 1 443 ? -2.328 -33.094 -4.27 1 89.69 443 LEU A N 1
ATOM 3367 C CA . LEU A 1 443 ? -2.094 -31.906 -3.445 1 89.69 443 LEU A CA 1
ATOM 3368 C C . LEU A 1 443 ? -0.889 -32.125 -2.531 1 89.69 443 LEU A C 1
ATOM 3370 O O . LEU A 1 443 ? -0.461 -31.188 -1.843 1 89.69 443 LEU A O 1
ATOM 3374 N N . HIS A 1 444 ? -0.314 -33.281 -2.547 1 88.31 444 HIS A N 1
ATOM 3375 C CA . HIS A 1 444 ? 0.795 -33.625 -1.66 1 88.31 444 HIS A CA 1
ATOM 3376 C C . HIS A 1 444 ? 1.967 -32.656 -1.86 1 88.31 444 HIS A C 1
ATOM 3378 O O . HIS A 1 444 ? 2.586 -32.219 -0.889 1 88.31 444 HIS A O 1
ATOM 3384 N N . GLY A 1 445 ? 2.287 -32.344 -3.061 1 83.19 445 GLY A N 1
ATOM 3385 C CA . GLY A 1 445 ? 3.377 -31.406 -3.355 1 83.19 445 GLY A CA 1
ATOM 3386 C C . GLY A 1 445 ? 3.146 -30.016 -2.801 1 83.19 445 GLY A C 1
ATOM 3387 O O . GLY A 1 445 ? 4.086 -29.375 -2.33 1 83.19 445 GLY A O 1
ATOM 3388 N N . MET A 1 446 ? 1.933 -29.594 -2.836 1 86.25 446 MET A N 1
ATOM 3389 C CA . MET A 1 446 ? 1.593 -28.266 -2.34 1 86.25 446 MET A CA 1
ATOM 3390 C C . MET A 1 446 ? 1.675 -28.219 -0.819 1 86.25 446 MET A C 1
ATOM 3392 O O . MET A 1 446 ? 2.08 -27.203 -0.249 1 86.25 446 MET A O 1
ATOM 3396 N N . MET A 1 447 ? 1.355 -29.312 -0.168 1 91 447 MET A N 1
ATOM 3397 C CA . MET A 1 447 ? 1.393 -29.359 1.291 1 91 447 MET A CA 1
ATOM 3398 C C . MET A 1 447 ? 2.83 -29.375 1.799 1 91 447 MET A C 1
ATOM 3400 O O . MET A 1 447 ? 3.102 -28.922 2.914 1 91 447 MET A O 1
ATOM 3404 N N . LYS A 1 448 ? 3.727 -29.781 0.939 1 92.25 448 LYS A N 1
ATOM 3405 C CA . LYS A 1 448 ? 5.141 -29.766 1.301 1 92.25 448 LYS A CA 1
ATOM 3406 C C . LYS A 1 448 ? 5.691 -28.344 1.367 1 92.25 448 LYS A C 1
ATOM 3408 O O . LYS A 1 448 ? 6.75 -28.109 1.949 1 92.25 448 LYS A O 1
ATOM 3413 N N . GLN A 1 449 ? 4.977 -27.453 0.839 1 92.69 449 GLN A N 1
ATOM 3414 C CA . GLN A 1 449 ? 5.402 -26.062 0.835 1 92.69 449 GLN A CA 1
ATOM 3415 C C . GLN A 1 449 ? 5.422 -25.484 2.248 1 92.69 449 GLN A C 1
ATOM 3417 O O . GLN A 1 449 ? 6.016 -24.438 2.488 1 92.69 449 GLN A O 1
ATOM 3422 N N . PHE A 1 450 ? 4.848 -26.203 3.266 1 94.81 450 PHE A N 1
ATOM 3423 C CA . PHE A 1 450 ? 4.934 -25.781 4.66 1 94.81 450 PHE A CA 1
ATOM 3424 C C . PHE A 1 450 ? 6.383 -25.734 5.125 1 94.81 450 PHE A C 1
ATOM 3426 O O . PHE A 1 450 ? 6.711 -25.047 6.09 1 94.81 450 PHE A O 1
ATOM 3433 N N . MET A 1 451 ? 7.219 -26.406 4.383 1 94.81 451 MET A N 1
ATOM 3434 C CA . MET A 1 451 ? 8.641 -26.438 4.727 1 94.81 451 MET A CA 1
ATOM 3435 C C . MET A 1 451 ? 9.312 -25.125 4.379 1 94.81 451 MET A C 1
ATOM 3437 O O . MET A 1 451 ? 10.43 -24.859 4.812 1 94.81 451 MET A O 1
ATOM 3441 N N . ASP A 1 452 ? 8.594 -24.312 3.668 1 94.19 452 ASP A N 1
ATOM 3442 C CA . ASP A 1 452 ? 9.117 -22.984 3.352 1 94.19 452 ASP A CA 1
ATOM 3443 C C . ASP A 1 452 ? 9.234 -22.125 4.609 1 94.19 452 ASP A C 1
ATOM 3445 O O . ASP A 1 452 ? 10.078 -21.234 4.672 1 94.19 452 ASP A O 1
ATOM 3449 N N . ILE A 1 453 ? 8.406 -22.391 5.645 1 95.75 453 ILE A N 1
ATOM 3450 C CA . ILE A 1 453 ? 8.344 -21.547 6.832 1 95.75 453 ILE A CA 1
ATOM 3451 C C . ILE A 1 453 ? 9.68 -21.594 7.562 1 95.75 453 ILE A C 1
ATOM 3453 O O . ILE A 1 453 ? 10.297 -20.547 7.789 1 95.75 453 ILE A O 1
ATOM 3457 N N . PRO A 1 454 ? 10.234 -22.766 7.84 1 95.25 454 PRO A N 1
ATOM 3458 C CA . PRO A 1 454 ? 11.547 -22.766 8.5 1 95.25 454 PRO A CA 1
ATOM 3459 C C . PRO A 1 454 ? 12.664 -22.25 7.598 1 95.25 454 PRO A C 1
ATOM 3461 O O . PRO A 1 454 ? 13.609 -21.625 8.078 1 95.25 454 PRO A O 1
ATOM 3464 N N . THR A 1 455 ? 12.547 -22.469 6.324 1 93.56 455 THR A N 1
ATOM 3465 C CA . THR A 1 455 ? 13.539 -21.984 5.383 1 93.56 455 THR A CA 1
ATOM 3466 C C . THR A 1 455 ? 13.539 -20.453 5.34 1 93.56 455 THR A C 1
ATOM 3468 O O . THR A 1 455 ? 14.594 -19.812 5.379 1 93.56 455 THR A O 1
ATOM 3471 N N . LEU A 1 456 ? 12.375 -19.891 5.285 1 94.56 456 LEU A N 1
ATOM 3472 C CA . LEU A 1 456 ? 12.25 -18.438 5.219 1 94.56 456 LEU A CA 1
ATOM 3473 C C . LEU A 1 456 ? 12.609 -17.812 6.559 1 94.56 456 LEU A C 1
ATOM 3475 O O . LEU A 1 456 ? 13.109 -16.688 6.605 1 94.56 456 LEU A O 1
ATOM 3479 N N . TRP A 1 457 ? 12.336 -18.578 7.66 1 93.69 457 TRP A N 1
ATOM 3480 C CA . TRP A 1 457 ? 12.695 -18.094 8.984 1 93.69 457 TRP A CA 1
ATOM 3481 C C . TRP A 1 457 ? 14.195 -17.844 9.086 1 93.69 457 TRP A C 1
ATOM 3483 O O . TRP A 1 457 ? 14.633 -16.875 9.703 1 93.69 457 TRP A O 1
ATOM 3493 N N . ARG A 1 458 ? 14.953 -18.609 8.375 1 91.75 458 ARG A N 1
ATOM 3494 C CA . ARG A 1 458 ? 16.406 -18.5 8.406 1 91.75 458 ARG A CA 1
ATOM 3495 C C . ARG A 1 458 ? 16.922 -17.5 7.379 1 91.75 458 ARG A C 1
ATOM 3497 O O . ARG A 1 458 ? 17.938 -16.844 7.586 1 91.75 458 ARG A O 1
ATOM 3504 N N . SER A 1 459 ? 16.219 -17.375 6.348 1 92.06 459 SER A N 1
ATOM 3505 C CA . SER A 1 459 ? 16.703 -16.547 5.246 1 92.06 459 SER A CA 1
ATOM 3506 C C . SER A 1 459 ? 16.172 -15.117 5.34 1 92.06 459 SER A C 1
ATOM 3508 O O . SER A 1 459 ? 16.953 -14.156 5.281 1 92.06 459 SER A O 1
ATOM 3510 N N . ASN A 1 460 ? 14.836 -14.969 5.469 1 94.62 460 ASN A N 1
ATOM 3511 C CA . ASN A 1 460 ? 14.203 -13.656 5.477 1 94.62 460 ASN A CA 1
ATOM 3512 C C . ASN A 1 460 ? 12.906 -13.656 6.277 1 94.62 460 ASN A C 1
ATOM 3514 O O . ASN A 1 460 ? 11.867 -14.094 5.777 1 94.62 460 ASN A O 1
ATOM 3518 N N . LYS A 1 461 ? 12.875 -13.016 7.328 1 93.94 461 LYS A N 1
ATOM 3519 C CA . LYS A 1 461 ? 11.75 -13.047 8.258 1 93.94 461 LYS A CA 1
ATOM 3520 C C . LYS A 1 461 ? 10.547 -12.297 7.699 1 93.94 461 LYS A C 1
ATOM 3522 O O . LYS A 1 461 ? 9.398 -12.664 7.957 1 93.94 461 LYS A O 1
ATOM 3527 N N . VAL A 1 462 ? 10.781 -11.266 7.012 1 93.56 462 VAL A N 1
ATOM 3528 C CA . VAL A 1 462 ? 9.68 -10.508 6.43 1 93.56 462 VAL A CA 1
ATOM 3529 C C . VAL A 1 462 ? 8.953 -11.367 5.391 1 93.56 462 VAL A C 1
ATOM 3531 O O . VAL A 1 462 ? 7.719 -11.383 5.34 1 93.56 462 VAL A O 1
ATOM 3534 N N . ASP A 1 463 ? 9.672 -12.055 4.57 1 94.62 463 ASP A N 1
ATOM 3535 C CA . ASP A 1 463 ? 9.07 -12.938 3.578 1 94.62 463 ASP A CA 1
ATOM 3536 C C . ASP A 1 463 ? 8.328 -14.094 4.25 1 94.62 463 ASP A C 1
ATOM 3538 O O . ASP A 1 463 ? 7.332 -14.586 3.723 1 94.62 463 ASP A O 1
ATOM 3542 N N . MET A 1 464 ? 8.875 -14.555 5.395 1 96.25 464 MET A N 1
ATOM 3543 C CA . MET A 1 464 ? 8.156 -15.562 6.164 1 96.25 464 MET A CA 1
ATOM 3544 C C . MET A 1 464 ? 6.793 -15.031 6.609 1 96.25 464 MET A C 1
ATOM 3546 O O . MET A 1 464 ? 5.793 -15.75 6.523 1 96.25 464 MET A O 1
ATOM 3550 N N . LEU A 1 465 ? 6.789 -13.82 7.055 1 96.38 465 LEU A N 1
ATOM 3551 C CA . LEU A 1 465 ? 5.543 -13.195 7.488 1 96.38 465 LEU A CA 1
ATOM 3552 C C . LEU A 1 465 ? 4.559 -13.086 6.332 1 96.38 465 LEU A C 1
ATOM 3554 O O . LEU A 1 465 ? 3.354 -13.258 6.516 1 96.38 465 LEU A O 1
ATOM 3558 N N . VAL A 1 466 ? 5.066 -12.727 5.176 1 95.81 466 VAL A N 1
ATOM 3559 C CA . VAL A 1 466 ? 4.215 -12.641 3.99 1 95.81 466 VAL A CA 1
ATOM 3560 C C . VAL A 1 466 ? 3.619 -14.008 3.682 1 95.81 466 VAL A C 1
ATOM 3562 O O . VAL A 1 466 ? 2.426 -14.125 3.396 1 95.81 466 VAL A O 1
ATOM 3565 N N . TRP A 1 467 ? 4.469 -15.031 3.729 1 96.06 467 TRP A N 1
ATOM 3566 C CA . TRP A 1 467 ? 4.016 -16.391 3.498 1 96.06 467 TRP A CA 1
ATOM 3567 C C . TRP A 1 467 ? 2.922 -16.781 4.492 1 96.06 467 TRP A C 1
ATOM 3569 O O . TRP A 1 467 ? 1.853 -17.25 4.098 1 96.06 467 TRP A O 1
ATOM 3579 N N . LEU A 1 468 ? 3.107 -16.5 5.75 1 97.44 468 LEU A N 1
ATOM 3580 C CA . LEU A 1 468 ? 2.188 -16.875 6.816 1 97.44 468 LEU A CA 1
ATOM 3581 C C . LEU A 1 468 ? 0.896 -16.078 6.73 1 97.44 468 LEU A C 1
ATOM 3583 O O . LEU A 1 468 ? -0.196 -16.625 6.891 1 97.44 468 LEU A O 1
ATOM 3587 N N . ALA A 1 469 ? 1.047 -14.805 6.562 1 96.94 469 ALA A N 1
ATOM 3588 C CA . ALA A 1 469 ? -0.132 -13.953 6.449 1 96.94 469 ALA A CA 1
ATOM 3589 C C . ALA A 1 469 ? -0.998 -14.359 5.262 1 96.94 469 ALA A C 1
ATOM 3591 O O . ALA A 1 469 ? -2.229 -14.367 5.355 1 96.94 469 ALA A O 1
ATOM 3592 N N . THR A 1 470 ? -0.35 -14.648 4.129 1 95.19 470 THR A N 1
ATOM 3593 C CA . THR A 1 470 ? -1.082 -15.086 2.943 1 95.19 470 THR A CA 1
ATOM 3594 C C . THR A 1 470 ? -1.855 -16.375 3.23 1 95.19 470 THR A C 1
ATOM 3596 O O . THR A 1 470 ? -3.021 -16.5 2.852 1 95.19 470 THR A O 1
ATOM 3599 N N . LEU A 1 471 ? -1.218 -17.312 3.902 1 96.25 471 LEU A N 1
ATOM 3600 C CA . LEU A 1 471 ? -1.874 -18.562 4.285 1 96.25 471 LEU A CA 1
ATOM 3601 C C . LEU A 1 471 ? -3.096 -18.281 5.156 1 96.25 471 LEU A C 1
ATOM 3603 O O . LEU A 1 471 ? -4.188 -18.781 4.875 1 96.25 471 LEU A O 1
ATOM 3607 N N . ILE A 1 472 ? -2.939 -17.484 6.152 1 97.06 472 ILE A N 1
ATOM 3608 C CA . ILE A 1 472 ? -3.984 -17.219 7.133 1 97.06 472 ILE A CA 1
ATOM 3609 C C . ILE A 1 472 ? -5.129 -16.453 6.469 1 97.06 472 ILE A C 1
ATOM 3611 O O . ILE A 1 472 ? -6.301 -16.781 6.656 1 97.06 472 ILE A O 1
ATOM 3615 N N . LEU A 1 473 ? -4.77 -15.438 5.695 1 95.81 473 LEU A N 1
ATOM 3616 C CA . LEU A 1 473 ? -5.785 -14.617 5.043 1 95.81 473 LEU A CA 1
ATOM 3617 C C . LEU A 1 473 ? -6.574 -15.43 4.027 1 95.81 473 LEU A C 1
ATOM 3619 O O . LEU A 1 473 ? -7.789 -15.258 3.887 1 95.81 473 LEU A O 1
ATOM 3623 N N . THR A 1 474 ? -5.91 -16.312 3.281 1 92.25 474 THR A N 1
ATOM 3624 C CA . THR A 1 474 ? -6.59 -17.156 2.305 1 92.25 474 THR A CA 1
ATOM 3625 C C . THR A 1 474 ? -7.527 -18.141 2.998 1 92.25 474 THR A C 1
ATOM 3627 O O . THR A 1 474 ? -8.656 -18.344 2.559 1 92.25 474 THR A O 1
ATOM 3630 N N . VAL A 1 475 ? -7.094 -18.688 4.102 1 94.31 475 VAL A N 1
ATOM 3631 C CA . VAL A 1 475 ? -7.883 -19.688 4.836 1 94.31 475 VAL A CA 1
ATOM 3632 C C . VAL A 1 475 ? -9.078 -19 5.492 1 94.31 475 VAL A C 1
ATOM 3634 O O . VAL A 1 475 ? -10.188 -19.547 5.484 1 94.31 475 VAL A O 1
ATOM 3637 N N . LEU A 1 476 ? -8.922 -17.781 5.914 1 94.38 476 LEU A N 1
ATOM 3638 C CA . LEU A 1 476 ? -9.969 -17.094 6.676 1 94.38 476 LEU A CA 1
ATOM 3639 C C . LEU A 1 476 ? -10.953 -16.406 5.742 1 94.38 476 LEU A C 1
ATOM 3641 O O . LEU A 1 476 ? -12.156 -16.391 6.012 1 94.38 476 LEU A O 1
ATOM 3645 N N . PHE A 1 477 ? -10.539 -15.789 4.625 1 90.56 477 PHE A N 1
ATOM 3646 C CA . PHE A 1 477 ? -11.406 -14.945 3.811 1 90.56 477 PHE A CA 1
ATOM 3647 C C . PHE A 1 477 ? -11.742 -15.633 2.494 1 90.56 477 PHE A C 1
ATOM 3649 O O . PHE A 1 477 ? -12.328 -15.016 1.6 1 90.56 477 PHE A O 1
ATOM 3656 N N . ASN A 1 478 ? -11.414 -16.844 2.248 1 85.25 478 ASN A N 1
ATOM 3657 C CA . ASN A 1 478 ? -11.602 -17.516 0.971 1 85.25 478 ASN A CA 1
ATOM 3658 C C . ASN A 1 478 ? -10.523 -17.125 -0.034 1 85.25 478 ASN A C 1
ATOM 3660 O O . ASN A 1 478 ? -9.875 -16.094 0.117 1 85.25 478 ASN A O 1
ATOM 3664 N N . PRO A 1 479 ? -10.422 -17.797 -1.055 1 82.44 479 PRO A N 1
ATOM 3665 C CA . PRO A 1 479 ? -9.305 -17.594 -1.981 1 82.44 479 PRO A CA 1
ATOM 3666 C C . PRO A 1 479 ? -9.391 -16.25 -2.713 1 82.44 479 PRO A C 1
ATOM 3668 O O . PRO A 1 479 ? -8.359 -15.625 -2.971 1 82.44 479 PRO A O 1
ATOM 3671 N N . ASP A 1 480 ? -10.523 -15.766 -3.096 1 81.31 480 ASP A N 1
ATOM 3672 C CA . ASP A 1 480 ? -10.625 -14.523 -3.855 1 81.31 480 ASP A CA 1
ATOM 3673 C C . ASP A 1 480 ? -10.25 -13.32 -2.992 1 81.31 480 ASP A C 1
ATOM 3675 O O . ASP A 1 480 ? -9.328 -12.57 -3.326 1 81.31 480 ASP A O 1
ATOM 3679 N N . MET A 1 481 ? -10.898 -13.227 -1.879 1 84.88 481 MET A N 1
ATOM 3680 C CA . MET A 1 481 ? -10.602 -12.109 -0.98 1 84.88 481 MET A CA 1
ATOM 3681 C C . MET A 1 481 ? -9.25 -12.297 -0.311 1 84.88 481 MET A C 1
ATOM 3683 O O . MET A 1 481 ? -8.562 -11.32 -0.013 1 84.88 481 MET A O 1
ATOM 3687 N N . GLY A 1 482 ? -8.93 -13.5 -0.102 1 88.62 482 GLY A N 1
ATOM 3688 C CA . GLY A 1 482 ? -7.629 -13.789 0.48 1 88.62 482 GLY A CA 1
ATOM 3689 C C . GLY A 1 482 ? -6.473 -13.32 -0.384 1 88.62 482 GLY A C 1
ATOM 3690 O O . GLY A 1 482 ? -5.48 -12.797 0.128 1 88.62 482 GLY A O 1
ATOM 3691 N N . LEU A 1 483 ? -6.641 -13.484 -1.627 1 85.25 483 LEU A N 1
ATOM 3692 C CA . LEU A 1 483 ? -5.586 -13.039 -2.531 1 85.25 483 LEU A CA 1
ATOM 3693 C C . LEU A 1 483 ? -5.434 -11.523 -2.484 1 85.25 483 LEU A C 1
ATOM 3695 O O . LEU A 1 483 ? -4.316 -11.008 -2.369 1 85.25 483 LEU A O 1
ATOM 3699 N N . ALA A 1 484 ? -6.535 -10.852 -2.621 1 85.12 484 ALA A N 1
ATOM 3700 C CA . ALA A 1 484 ? -6.512 -9.391 -2.58 1 85.12 484 ALA A CA 1
ATOM 3701 C C . ALA A 1 484 ? -5.879 -8.883 -1.286 1 85.12 484 ALA A C 1
ATOM 3703 O O . ALA A 1 484 ? -5.047 -7.977 -1.308 1 85.12 484 ALA A O 1
ATOM 3704 N N . ALA A 1 485 ? -6.266 -9.508 -0.227 1 90.31 485 ALA A N 1
ATOM 3705 C CA . ALA A 1 485 ? -5.734 -9.117 1.077 1 90.31 485 ALA A CA 1
ATOM 3706 C C . ALA A 1 485 ? -4.242 -9.422 1.171 1 90.31 485 ALA A C 1
ATOM 3708 O O . ALA A 1 485 ? -3.49 -8.672 1.801 1 90.31 485 ALA A O 1
ATOM 3709 N N . SER A 1 486 ? -3.871 -10.516 0.618 1 92.25 486 SER A N 1
ATOM 3710 C CA . SER A 1 486 ? -2.465 -10.906 0.647 1 92.25 486 SER A CA 1
ATOM 3711 C C . SER A 1 486 ? -1.605 -9.938 -0.155 1 92.25 486 SER A C 1
ATOM 3713 O O . SER A 1 486 ? -0.492 -9.594 0.255 1 92.25 486 SER A O 1
ATOM 3715 N N . ILE A 1 487 ? -2.082 -9.508 -1.294 1 88.06 487 ILE A N 1
ATOM 3716 C CA . ILE A 1 487 ? -1.363 -8.531 -2.105 1 88.06 487 ILE A CA 1
ATOM 3717 C C . ILE A 1 487 ? -1.218 -7.223 -1.333 1 88.06 487 ILE A C 1
ATOM 3719 O O . ILE A 1 487 ? -0.13 -6.645 -1.279 1 88.06 487 ILE A O 1
ATOM 3723 N N . ALA A 1 488 ? -2.293 -6.824 -0.73 1 88.5 488 ALA A N 1
ATOM 3724 C CA . ALA A 1 488 ? -2.271 -5.605 0.074 1 88.5 488 ALA A CA 1
ATOM 3725 C C . ALA A 1 488 ? -1.258 -5.715 1.21 1 88.5 488 ALA A C 1
ATOM 3727 O O . ALA A 1 488 ? -0.513 -4.77 1.479 1 88.5 488 ALA A O 1
ATOM 3728 N N . PHE A 1 489 ? -1.207 -6.793 1.836 1 92.38 489 PHE A N 1
ATOM 3729 C CA . PHE A 1 489 ? -0.282 -7.02 2.939 1 92.38 489 PHE A CA 1
ATOM 3730 C C . PHE A 1 489 ? 1.161 -6.992 2.451 1 92.38 489 PHE A C 1
ATOM 3732 O O . PHE A 1 489 ? 2.033 -6.422 3.107 1 92.38 489 PHE A O 1
ATOM 3739 N N . SER A 1 490 ? 1.322 -7.703 1.386 1 91.94 490 SER A N 1
ATOM 3740 C CA . SER A 1 490 ? 2.664 -7.723 0.81 1 91.94 490 SER A CA 1
ATOM 3741 C C . SER A 1 490 ? 3.15 -6.309 0.502 1 91.94 490 SER A C 1
ATOM 3743 O O . SER A 1 490 ? 4.309 -5.973 0.769 1 91.94 490 SER A O 1
ATOM 3745 N N . MET A 1 491 ? 2.332 -5.512 -0.035 1 88 491 MET A N 1
ATOM 3746 C CA . MET A 1 491 ? 2.676 -4.125 -0.335 1 88 491 MET A CA 1
ATOM 3747 C C . MET A 1 491 ? 2.945 -3.342 0.946 1 88 491 MET A C 1
ATOM 3749 O O . MET A 1 491 ? 3.844 -2.498 0.986 1 88 491 MET A O 1
ATOM 3753 N N . LEU A 1 492 ? 2.17 -3.611 1.948 1 87.88 492 LEU A N 1
ATOM 3754 C CA . LEU A 1 492 ? 2.342 -2.936 3.229 1 87.88 492 LEU A CA 1
ATOM 3755 C C . LEU A 1 492 ? 3.697 -3.27 3.842 1 87.88 492 LEU A C 1
ATOM 3757 O O . LEU A 1 492 ? 4.309 -2.426 4.504 1 87.88 492 LEU A O 1
ATOM 3761 N N . THR A 1 493 ? 4.133 -4.473 3.67 1 90.44 493 THR A N 1
ATOM 3762 C CA . THR A 1 493 ? 5.422 -4.867 4.223 1 90.44 493 THR A CA 1
ATOM 3763 C C . THR A 1 493 ? 6.555 -4.078 3.574 1 90.44 493 THR A C 1
ATOM 3765 O O . THR A 1 493 ? 7.566 -3.791 4.219 1 90.44 493 THR A O 1
ATOM 3768 N N . VAL A 1 494 ? 6.422 -3.727 2.334 1 88.69 494 VAL A N 1
ATOM 3769 C CA . VAL A 1 494 ? 7.434 -2.932 1.645 1 88.69 494 VAL A CA 1
ATOM 3770 C C . VAL A 1 494 ? 7.488 -1.53 2.252 1 88.69 494 VAL A C 1
ATOM 3772 O O . VAL A 1 494 ? 8.57 -0.988 2.479 1 88.69 494 VAL A O 1
ATOM 3775 N N . ILE A 1 495 ? 6.355 -1.013 2.52 1 86.94 495 ILE A N 1
ATOM 3776 C CA . ILE A 1 495 ? 6.266 0.317 3.113 1 86.94 495 ILE A CA 1
ATOM 3777 C C . ILE A 1 495 ? 6.836 0.29 4.527 1 86.94 495 ILE A C 1
ATOM 3779 O O . ILE A 1 495 ? 7.566 1.201 4.926 1 86.94 495 ILE A O 1
ATOM 3783 N N . PHE A 1 496 ? 6.609 -0.731 5.242 1 85.75 496 PHE A N 1
ATOM 3784 C CA . PHE A 1 496 ? 7.082 -0.833 6.621 1 85.75 496 PHE A CA 1
ATOM 3785 C C . PHE A 1 496 ? 8.602 -0.953 6.664 1 85.75 496 PHE A C 1
ATOM 3787 O O . PHE A 1 496 ? 9.242 -0.407 7.562 1 85.75 496 PHE A O 1
ATOM 3794 N N . ARG A 1 497 ? 9.133 -1.61 5.727 1 86.5 497 ARG A N 1
ATOM 3795 C CA . ARG A 1 497 ? 10.586 -1.774 5.672 1 86.5 497 ARG A CA 1
ATOM 3796 C C . ARG A 1 497 ? 11.273 -0.449 5.367 1 86.5 497 ARG A C 1
ATOM 3798 O O . ARG A 1 497 ? 12.383 -0.2 5.836 1 86.5 497 ARG A O 1
ATOM 3805 N N . THR A 1 498 ? 10.664 0.307 4.66 1 87.06 498 THR A N 1
ATOM 3806 C CA . THR A 1 498 ? 11.273 1.575 4.273 1 87.06 498 THR A CA 1
ATOM 3807 C C . THR A 1 498 ? 10.984 2.654 5.312 1 87.06 498 THR A C 1
ATOM 3809 O O . THR A 1 498 ? 11.734 3.627 5.43 1 87.06 498 THR A O 1
ATOM 3812 N N . GLN A 1 499 ? 9.914 2.471 6.027 1 85.5 499 GLN A N 1
ATOM 3813 C CA . GLN A 1 499 ? 9.539 3.441 7.051 1 85.5 499 GLN A CA 1
ATOM 3814 C C . GLN A 1 499 ? 10.438 3.318 8.281 1 85.5 499 GLN A C 1
ATOM 3816 O O . GLN A 1 499 ? 10.672 4.301 8.984 1 85.5 499 GLN A O 1
ATOM 3821 N N . LEU A 1 500 ? 10.891 2.076 8.547 1 86.56 500 LEU A N 1
ATOM 3822 C CA . LEU A 1 500 ? 11.719 1.852 9.727 1 86.56 500 LEU A CA 1
ATOM 3823 C C . LEU A 1 500 ? 13.148 1.495 9.32 1 86.56 500 LEU A C 1
ATOM 3825 O O . LEU A 1 500 ? 13.609 0.384 9.586 1 86.56 500 LEU A O 1
ATOM 3829 N N . PRO A 1 501 ? 13.812 2.547 8.82 1 90.44 501 PRO A N 1
ATOM 3830 C CA . PRO A 1 501 ? 15.203 2.297 8.43 1 90.44 501 PRO A CA 1
ATOM 3831 C C . PRO A 1 501 ? 16.141 2.219 9.625 1 90.44 501 PRO A C 1
ATOM 3833 O O . PRO A 1 501 ? 15.75 2.525 10.758 1 90.44 501 PRO A O 1
ATOM 3836 N N . LYS A 1 502 ? 17.281 1.703 9.477 1 91.75 502 LYS A N 1
ATOM 3837 C CA . LYS A 1 502 ? 18.359 1.789 10.453 1 91.75 502 LYS A CA 1
ATOM 3838 C C . LYS A 1 502 ? 19.172 3.072 10.266 1 91.75 502 LYS A C 1
ATOM 3840 O O . LYS A 1 502 ? 19.625 3.367 9.156 1 91.75 502 LYS A O 1
ATOM 3845 N N . TYR A 1 503 ? 19.203 3.83 11.281 1 94.62 503 TYR A N 1
ATOM 3846 C CA . TYR A 1 503 ? 20 5.047 11.258 1 94.62 503 TYR A CA 1
ATOM 3847 C C . TYR A 1 503 ? 21.375 4.809 11.867 1 94.62 503 TYR A C 1
ATOM 3849 O O . TYR A 1 503 ? 21.5 4.141 12.898 1 94.62 503 TYR A O 1
ATOM 3857 N N . SER A 1 504 ? 22.453 5.305 11.195 1 95.19 504 SER A N 1
ATOM 3858 C CA . SER A 1 504 ? 23.812 5.031 11.68 1 95.19 504 SER A CA 1
ATOM 3859 C C . SER A 1 504 ? 24.703 6.266 11.547 1 95.19 504 SER A C 1
ATOM 3861 O O . SER A 1 504 ? 24.469 7.121 10.695 1 95.19 504 SER A O 1
ATOM 3863 N N . LEU A 1 505 ? 25.625 6.316 12.469 1 96.69 505 LEU A N 1
ATOM 3864 C CA . LEU A 1 505 ? 26.75 7.238 12.336 1 96.69 505 LEU A CA 1
ATOM 3865 C C . LEU A 1 505 ? 27.938 6.559 11.656 1 96.69 505 LEU A C 1
ATOM 3867 O O . LEU A 1 505 ? 28.281 5.422 11.992 1 96.69 505 LEU A O 1
ATOM 3871 N N . LEU A 1 506 ? 28.438 7.242 10.68 1 96.75 506 LEU A N 1
ATOM 3872 C CA . LEU A 1 506 ? 29.531 6.641 9.922 1 96.75 506 LEU A CA 1
ATOM 3873 C C . LEU A 1 506 ? 30.875 7.148 10.422 1 96.75 506 LEU A C 1
ATOM 3875 O O . LEU A 1 506 ? 30.984 8.273 10.914 1 96.75 506 LEU A O 1
ATOM 3879 N N . GLY A 1 507 ? 31.828 6.305 10.414 1 95.94 507 GLY A N 1
ATOM 3880 C CA . GLY A 1 507 ? 33.219 6.605 10.688 1 95.94 507 GLY A CA 1
ATOM 3881 C C . GLY A 1 507 ? 34.156 6.141 9.586 1 95.94 507 GLY A C 1
ATOM 3882 O O . GLY A 1 507 ? 33.719 5.484 8.633 1 95.94 507 GLY A O 1
ATOM 3883 N N . GLN A 1 508 ? 35.375 6.535 9.711 1 95.06 508 GLN A N 1
ATOM 3884 C CA . GLN A 1 508 ? 36.344 6.227 8.664 1 95.06 508 GLN A CA 1
ATOM 3885 C C . GLN A 1 508 ? 37.125 4.949 8.992 1 95.06 508 GLN A C 1
ATOM 3887 O O . GLN A 1 508 ? 37.531 4.742 10.133 1 95.06 508 GLN A O 1
ATOM 3892 N N . VAL A 1 509 ? 37.156 4.035 7.98 1 92.12 509 VAL A N 1
ATOM 3893 C CA . VAL A 1 509 ? 38.031 2.895 8.078 1 92.12 509 VAL A CA 1
ATOM 3894 C C . VAL A 1 509 ? 39.5 3.379 8.047 1 92.12 509 VAL A C 1
ATOM 3896 O O . VAL A 1 509 ?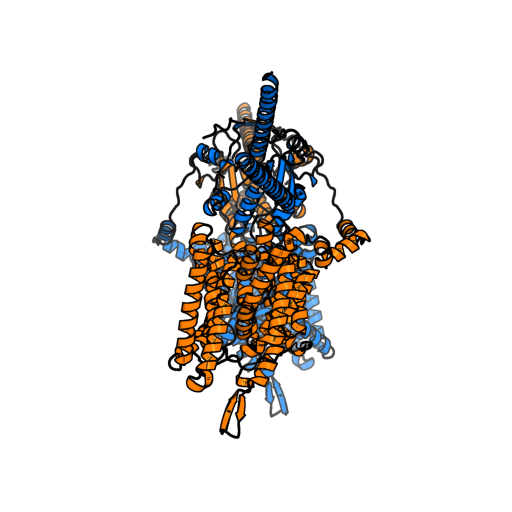 39.875 4.199 7.203 1 92.12 509 VAL A O 1
ATOM 3899 N N . PRO A 1 510 ? 40.344 2.896 8.906 1 88.19 510 PRO A N 1
ATOM 3900 C CA . PRO A 1 510 ? 41.688 3.432 9.031 1 88.19 510 PRO A CA 1
ATOM 3901 C C . PRO A 1 510 ? 42.438 3.453 7.699 1 88.19 510 PRO A C 1
ATOM 3903 O O . PRO A 1 510 ? 42.469 2.443 6.988 1 88.19 510 PRO A O 1
ATOM 3906 N N . GLU A 1 511 ? 42.938 4.598 7.254 1 85.31 511 GLU A N 1
ATOM 3907 C CA . GLU A 1 511 ? 43.844 4.82 6.129 1 85.31 511 GLU A CA 1
ATOM 3908 C C . GLU A 1 511 ? 43.125 4.57 4.801 1 85.31 511 GLU A C 1
ATOM 3910 O O . GLU A 1 511 ? 43.719 4.07 3.852 1 85.31 511 GLU A O 1
ATOM 3915 N N . THR A 1 512 ? 41.812 4.723 4.84 1 90.25 512 THR A N 1
ATOM 3916 C CA . THR A 1 512 ? 41.062 4.562 3.598 1 90.25 512 THR A CA 1
ATOM 3917 C C . THR A 1 512 ? 40.031 5.691 3.422 1 90.25 512 THR A C 1
ATOM 3919 O O . THR A 1 512 ? 39.906 6.559 4.289 1 90.25 512 THR A O 1
ATOM 3922 N N . ASP A 1 513 ? 39.438 5.797 2.25 1 91.81 513 ASP A N 1
ATOM 3923 C CA . ASP A 1 513 ? 38.375 6.762 1.965 1 91.81 513 ASP A CA 1
ATOM 3924 C C . ASP A 1 513 ? 37 6.125 2.125 1 91.81 513 ASP A C 1
ATOM 3926 O O . ASP A 1 513 ? 36 6.625 1.576 1 91.81 513 ASP A O 1
ATOM 3930 N N . ILE A 1 514 ? 37.031 4.961 2.842 1 92.62 514 ILE A N 1
ATOM 3931 C CA . ILE A 1 514 ? 35.812 4.203 3.023 1 92.62 514 ILE A CA 1
ATOM 3932 C C . ILE A 1 514 ? 35.219 4.496 4.402 1 92.62 514 ILE A C 1
ATOM 3934 O O . ILE A 1 514 ? 35.938 4.551 5.395 1 92.62 514 ILE A O 1
ATOM 3938 N N . TYR A 1 515 ? 33.938 4.707 4.441 1 94.31 515 TYR A N 1
ATOM 3939 C CA . TYR A 1 515 ? 33.25 5.02 5.68 1 94.31 515 TYR A CA 1
ATOM 3940 C C . TYR A 1 515 ? 32.188 3.953 5.996 1 94.31 515 TYR A C 1
ATOM 3942 O O . TYR A 1 515 ? 31.453 3.518 5.109 1 94.31 515 TYR A O 1
ATOM 3950 N N . ARG A 1 516 ? 32.188 3.479 7.23 1 93.75 516 ARG A N 1
ATOM 3951 C CA . ARG A 1 516 ? 31.281 2.428 7.691 1 93.75 516 ARG A CA 1
ATOM 3952 C C . ARG A 1 516 ? 30.641 2.795 9.031 1 93.75 516 ARG A C 1
ATOM 3954 O O . ARG A 1 516 ? 31.141 3.684 9.727 1 93.75 516 ARG A O 1
ATOM 3961 N N . PRO A 1 517 ? 29.469 2.152 9.352 1 93.19 517 PRO A N 1
ATOM 3962 C CA . PRO A 1 517 ? 28.844 2.432 10.648 1 93.19 517 PRO A CA 1
ATOM 3963 C C . PRO A 1 517 ? 29.75 2.127 11.828 1 93.19 517 PRO A C 1
ATOM 3965 O O . PRO A 1 517 ? 30.375 1.058 11.883 1 93.19 517 PRO A O 1
ATOM 3968 N N . VAL A 1 518 ? 29.766 3.031 12.727 1 93.31 518 VAL A N 1
ATOM 3969 C CA . VAL A 1 518 ? 30.656 2.918 13.875 1 93.31 518 VAL A CA 1
ATOM 3970 C C . VAL A 1 518 ? 30.188 1.779 14.781 1 93.31 518 VAL A C 1
ATOM 3972 O O . VAL A 1 518 ? 31 1.088 15.391 1 93.31 518 VAL A O 1
ATOM 3975 N N . GLU A 1 519 ? 28.922 1.542 14.922 1 88.19 519 GLU A N 1
ATOM 3976 C CA . GLU A 1 519 ? 28.344 0.537 15.805 1 88.19 519 GLU A CA 1
ATOM 3977 C C . GLU A 1 519 ? 28.688 -0.875 15.336 1 88.19 519 GLU A C 1
ATOM 3979 O O . GLU A 1 519 ? 28.781 -1.798 16.141 1 88.19 519 GLU A O 1
ATOM 3984 N N . GLY A 1 520 ? 29.078 -1.108 14.148 1 85.19 520 GLY A N 1
ATOM 3985 C CA . GLY A 1 520 ? 29.266 -2.449 13.625 1 85.19 520 GLY A CA 1
ATOM 3986 C C . GLY A 1 520 ? 30.734 -2.82 13.453 1 85.19 520 GLY A C 1
ATOM 3987 O O . GLY A 1 520 ? 31.047 -3.951 13.086 1 85.19 520 GLY A O 1
ATOM 3988 N N . TYR A 1 521 ? 31.625 -1.91 13.766 1 89.31 521 TYR A N 1
ATOM 3989 C CA . TYR A 1 521 ? 33.031 -2.152 13.547 1 89.31 521 TYR A CA 1
ATOM 3990 C C . TYR A 1 521 ? 33.875 -1.62 14.719 1 89.31 521 TYR A C 1
ATOM 3992 O O . TYR A 1 521 ? 33.562 -0.561 15.266 1 89.31 521 TYR A O 1
ATOM 4000 N N . ASN A 1 522 ? 34.938 -2.244 15.031 1 89.69 522 ASN A N 1
ATOM 4001 C CA . ASN A 1 522 ? 35.75 -1.878 16.188 1 89.69 522 ASN A CA 1
ATOM 4002 C C . ASN A 1 522 ? 36.844 -0.865 15.797 1 89.69 522 ASN A C 1
ATOM 4004 O O . ASN A 1 522 ? 37.281 -0.088 16.641 1 89.69 522 ASN A O 1
ATOM 4008 N N . LYS A 1 523 ? 37.219 -0.826 14.57 1 91.12 523 LYS A N 1
ATOM 4009 C CA . LYS A 1 523 ? 38.375 0.012 14.195 1 91.12 523 LYS A CA 1
ATOM 4010 C C . LYS A 1 523 ? 37.906 1.256 13.438 1 91.12 523 LYS A C 1
ATOM 4012 O O . LYS A 1 523 ? 38.719 2.111 13.086 1 91.12 523 LYS A O 1
ATOM 4017 N N . VAL A 1 524 ? 36.688 1.342 13.258 1 93.12 524 VAL A N 1
ATOM 4018 C CA . VAL A 1 524 ? 36.125 2.516 12.586 1 93.12 524 VAL A CA 1
ATOM 4019 C C . VAL A 1 524 ? 36.031 3.68 13.57 1 93.12 524 VAL A C 1
ATOM 4021 O O . VAL A 1 524 ? 35.5 3.533 14.672 1 93.12 524 VAL A O 1
ATOM 4024 N N . LYS A 1 525 ? 36.594 4.805 13.172 1 93.06 525 LYS A N 1
ATOM 4025 C CA . LYS A 1 525 ? 36.656 5.941 14.086 1 93.06 525 LYS A CA 1
ATOM 4026 C C . LYS A 1 525 ? 35.875 7.133 13.539 1 93.06 525 LYS A C 1
ATOM 4028 O O . LYS A 1 525 ? 35.938 7.41 12.336 1 93.06 525 LYS A O 1
ATOM 4033 N N . GLU A 1 526 ? 35.281 7.711 14.383 1 93.75 526 GLU A N 1
ATOM 4034 C CA . GLU A 1 526 ? 34.594 8.945 14.031 1 93.75 526 GLU A CA 1
ATOM 4035 C C . GLU A 1 526 ? 35.562 10.102 13.844 1 93.75 526 GLU A C 1
ATOM 4037 O O . GLU A 1 526 ? 36.625 10.109 14.453 1 93.75 526 GLU A O 1
ATOM 4042 N N . ILE A 1 527 ? 35.281 10.977 13.047 1 93.38 527 ILE A N 1
ATOM 4043 C CA . ILE A 1 527 ? 36.125 12.156 12.82 1 93.38 527 ILE A CA 1
ATOM 4044 C C . ILE A 1 527 ? 35.719 13.25 13.805 1 93.38 527 ILE A C 1
ATOM 4046 O O . ILE A 1 527 ? 34.562 13.656 13.867 1 93.38 527 ILE A O 1
ATOM 4050 N N . PRO A 1 528 ? 36.656 13.68 14.531 1 91.81 528 PRO A N 1
ATOM 4051 C CA . PRO A 1 528 ? 36.344 14.719 15.516 1 91.81 528 PRO A CA 1
ATOM 4052 C C . PRO A 1 528 ? 35.75 15.969 14.883 1 91.81 528 PRO A C 1
ATOM 4054 O O . PRO A 1 528 ? 36.25 16.469 13.883 1 91.81 528 PRO A O 1
ATOM 4057 N N . GLY A 1 529 ? 34.625 16.453 15.367 1 92.31 529 GLY A N 1
ATOM 4058 C CA . GLY A 1 529 ? 33.969 17.688 14.945 1 92.31 529 GLY A CA 1
ATOM 4059 C C . GLY A 1 529 ? 33.062 17.5 13.75 1 92.31 529 GLY A C 1
ATOM 4060 O O . GLY A 1 529 ? 32.406 18.453 13.312 1 92.31 529 GLY A O 1
ATOM 4061 N N . ILE A 1 530 ? 33.125 16.328 13.156 1 95.56 530 ILE A N 1
ATOM 4062 C CA . ILE A 1 530 ? 32.281 16.062 11.992 1 95.56 530 ILE A CA 1
ATOM 4063 C C . ILE A 1 530 ? 31.375 14.867 12.273 1 95.56 530 ILE A C 1
ATOM 4065 O O . ILE A 1 530 ? 31.859 13.805 12.672 1 95.56 530 ILE A O 1
ATOM 4069 N N . VAL A 1 531 ? 30.109 15.078 12.102 1 96.75 531 VAL A N 1
ATOM 4070 C CA . VAL A 1 531 ? 29.141 14 12.258 1 96.75 531 VAL A CA 1
ATOM 4071 C C . VAL A 1 531 ? 28.641 13.555 10.883 1 96.75 531 VAL A C 1
ATOM 4073 O O . VAL A 1 531 ? 28.141 14.367 10.102 1 96.75 531 VAL A O 1
ATOM 4076 N N . ILE A 1 532 ? 28.844 12.305 10.547 1 97.88 532 ILE A N 1
ATOM 4077 C CA . ILE A 1 532 ? 28.344 11.734 9.297 1 97.88 532 ILE A CA 1
ATOM 4078 C C . ILE A 1 532 ? 27.141 10.836 9.586 1 97.88 532 ILE A C 1
ATOM 4080 O O . ILE A 1 532 ? 27.281 9.805 10.25 1 97.88 532 ILE A O 1
ATOM 4084 N N . PHE A 1 533 ? 25.969 11.227 9.094 1 97.69 533 PHE A N 1
ATOM 4085 C CA . PHE A 1 533 ? 24.703 10.562 9.398 1 97.69 533 PHE A CA 1
ATOM 4086 C C . PHE A 1 533 ? 24.109 9.914 8.148 1 97.69 533 PHE A C 1
ATOM 4088 O O . PHE A 1 533 ? 24.094 10.523 7.078 1 97.69 533 PHE A O 1
ATOM 4095 N N . ARG A 1 534 ? 23.656 8.656 8.297 1 96.69 534 ARG A N 1
ATOM 4096 C CA . ARG A 1 534 ? 23.078 7.953 7.152 1 96.69 534 ARG A CA 1
ATOM 4097 C C . ARG A 1 534 ? 21.828 7.172 7.551 1 96.69 534 ARG A C 1
ATOM 4099 O O . ARG A 1 534 ? 21.797 6.547 8.617 1 96.69 534 ARG A O 1
ATOM 4106 N N . SER A 1 535 ? 20.812 7.352 6.703 1 95.75 535 SER A N 1
ATOM 4107 C CA . SER A 1 535 ? 19.641 6.48 6.766 1 95.75 535 SER A CA 1
ATOM 4108 C C . SER A 1 535 ? 19.766 5.324 5.781 1 95.75 535 SER A C 1
ATOM 4110 O O . SER A 1 535 ? 20.219 5.504 4.652 1 95.75 535 SER A O 1
ATOM 4112 N N . SER A 1 536 ? 19.406 4.102 6.156 1 94.81 536 SER A N 1
ATOM 4113 C CA . SER A 1 536 ? 19.531 2.934 5.293 1 94.81 536 SER A CA 1
ATOM 4114 C C . SER A 1 536 ? 18.453 2.926 4.207 1 94.81 536 SER A C 1
ATOM 4116 O O . SER A 1 536 ? 18.547 2.158 3.246 1 94.81 536 SER A O 1
ATOM 4118 N N . ALA A 1 537 ? 17.516 3.789 4.391 1 94.19 537 ALA A N 1
ATOM 4119 C CA . ALA A 1 537 ? 16.422 3.799 3.424 1 94.19 537 ALA A CA 1
ATOM 4120 C C . ALA A 1 537 ? 16.141 5.215 2.932 1 94.19 537 ALA A C 1
ATOM 4122 O O . ALA A 1 537 ? 16.734 6.18 3.408 1 94.19 537 ALA A O 1
ATOM 4123 N N . THR A 1 538 ? 15.25 5.273 1.937 1 94.62 538 THR A N 1
ATOM 4124 C CA . THR A 1 538 ? 14.852 6.52 1.292 1 94.62 538 THR A CA 1
ATOM 4125 C C . THR A 1 538 ? 14.133 7.434 2.279 1 94.62 538 THR A C 1
ATOM 4127 O O . THR A 1 538 ? 13.445 6.961 3.186 1 94.62 538 THR A O 1
ATOM 4130 N N . LEU A 1 539 ? 14.406 8.75 2.18 1 94.56 539 LEU A N 1
ATOM 4131 C CA . LEU A 1 539 ? 13.734 9.773 2.973 1 94.56 539 LEU A CA 1
ATOM 4132 C C . LEU A 1 539 ? 12.492 10.289 2.252 1 94.56 539 LEU A C 1
ATOM 4134 O O . LEU A 1 539 ? 12.586 10.805 1.137 1 94.56 539 LEU A O 1
ATOM 4138 N N . TYR A 1 540 ? 11.367 10.125 2.824 1 92.56 540 TYR A N 1
ATOM 4139 C CA . TYR A 1 540 ? 10.109 10.617 2.271 1 92.56 540 TYR A CA 1
ATOM 4140 C C . TYR A 1 540 ? 9.086 10.859 3.377 1 92.56 540 TYR A C 1
ATOM 4142 O O . TYR A 1 540 ? 9.438 10.867 4.562 1 92.56 540 TYR A O 1
ATOM 4150 N N . PHE A 1 541 ? 7.918 11.117 3.094 1 89.19 541 PHE A N 1
ATOM 4151 C CA . PHE A 1 541 ? 6.945 11.617 4.059 1 89.19 541 PHE A CA 1
ATOM 4152 C C . PHE A 1 541 ? 6.742 10.617 5.191 1 89.19 541 PHE A C 1
ATOM 4154 O O . PHE A 1 541 ? 6.48 11 6.332 1 89.19 541 PHE A O 1
ATOM 4161 N N . ALA A 1 542 ? 6.875 9.32 4.953 1 88.06 542 ALA A N 1
ATOM 4162 C CA . ALA A 1 542 ? 6.523 8.289 5.926 1 88.06 542 ALA A CA 1
ATOM 4163 C C . ALA A 1 542 ? 7.574 8.195 7.027 1 88.06 542 ALA A C 1
ATOM 4165 O O . ALA A 1 542 ? 7.309 7.645 8.102 1 88.06 542 ALA A O 1
ATOM 4166 N N . ASN A 1 543 ? 8.82 8.703 6.809 1 90.44 543 ASN A N 1
ATOM 4167 C CA . ASN A 1 543 ? 9.852 8.586 7.836 1 90.44 543 ASN A CA 1
ATOM 4168 C C . ASN A 1 543 ? 10.555 9.922 8.078 1 90.44 543 ASN A C 1
ATOM 4170 O O . ASN A 1 543 ? 11.617 9.961 8.695 1 90.44 543 ASN A O 1
ATOM 4174 N N . ALA A 1 544 ? 10.047 10.969 7.551 1 89.25 544 ALA A N 1
ATOM 4175 C CA . ALA A 1 544 ? 10.672 12.289 7.652 1 89.25 544 ALA A CA 1
ATOM 4176 C C . ALA A 1 544 ? 10.836 12.703 9.109 1 89.25 544 ALA A C 1
ATOM 4178 O O . ALA A 1 544 ? 11.906 13.188 9.5 1 89.25 544 ALA A O 1
ATOM 4179 N N . GLU A 1 545 ? 9.859 12.5 9.898 1 83.12 545 GLU A N 1
ATOM 4180 C CA . GLU A 1 545 ? 9.922 12.867 11.305 1 83.12 545 GLU A CA 1
ATOM 4181 C C . GLU A 1 545 ? 10.922 12 12.062 1 83.12 545 GLU A C 1
ATOM 4183 O O . GLU A 1 545 ? 11.688 12.5 12.891 1 83.12 545 GLU A O 1
ATOM 4188 N N . MET A 1 546 ? 10.875 10.797 11.781 1 87 546 MET A N 1
ATOM 4189 C CA . MET A 1 546 ? 11.805 9.875 12.43 1 87 546 MET A CA 1
ATOM 4190 C C . MET A 1 546 ? 13.242 10.195 12.039 1 87 546 MET A C 1
ATOM 4192 O O . MET A 1 546 ? 14.164 10.023 12.844 1 87 546 MET A O 1
ATOM 4196 N N . TYR A 1 547 ? 13.422 10.609 10.828 1 92.5 547 TYR A N 1
ATOM 4197 C CA . TYR A 1 547 ? 14.742 11 10.344 1 92.5 547 TYR A CA 1
ATOM 4198 C C . TYR A 1 547 ? 15.297 12.156 11.156 1 92.5 547 TYR A C 1
ATOM 4200 O O . TYR A 1 547 ? 16.453 12.117 11.586 1 92.5 547 TYR A O 1
ATOM 4208 N N . GLN A 1 548 ? 14.477 13.148 11.406 1 89.19 548 GLN A N 1
ATOM 4209 C CA . GLN A 1 548 ? 14.891 14.305 12.188 1 89.19 548 GLN A CA 1
ATOM 4210 C C . GLN A 1 548 ? 15.188 13.93 13.633 1 89.19 548 GLN A C 1
ATOM 4212 O O . GLN A 1 548 ? 16.172 14.383 14.219 1 89.19 548 GLN A O 1
ATOM 4217 N N . ASP A 1 549 ? 14.32 13.086 14.156 1 86.25 549 ASP A N 1
ATOM 4218 C CA . ASP A 1 549 ? 14.5 12.641 15.539 1 86.25 549 ASP A CA 1
ATOM 4219 C C . ASP A 1 549 ? 15.773 11.805 15.688 1 86.25 549 ASP A C 1
ATOM 4221 O O . ASP A 1 549 ? 16.516 11.953 16.656 1 86.25 549 ASP A O 1
ATOM 4225 N N . ALA A 1 550 ? 15.992 10.977 14.734 1 92.75 550 ALA A N 1
ATOM 4226 C CA . ALA A 1 550 ? 17.172 10.117 14.773 1 92.75 550 ALA A CA 1
ATOM 4227 C C . ALA A 1 550 ? 18.453 10.938 14.633 1 92.75 550 ALA A C 1
ATOM 4229 O O . ALA A 1 550 ? 19.453 10.648 15.281 1 92.75 550 ALA A O 1
ATOM 4230 N N . LEU A 1 551 ? 18.406 11.914 13.742 1 94.69 551 LEU A N 1
ATOM 4231 C CA . LEU A 1 551 ? 19.562 12.789 13.586 1 94.69 551 LEU A CA 1
ATOM 4232 C C . LEU A 1 551 ? 19.875 13.508 14.891 1 94.69 551 LEU A C 1
ATOM 4234 O O . LEU A 1 551 ? 21.047 13.578 15.289 1 94.69 551 LEU A O 1
ATOM 4238 N N . ALA A 1 552 ? 18.891 14.023 15.547 1 90.56 552 ALA A N 1
ATOM 4239 C CA . ALA A 1 552 ? 19.078 14.727 16.812 1 90.56 552 ALA A CA 1
ATOM 4240 C C . ALA A 1 552 ? 19.609 13.781 17.891 1 90.56 552 ALA A C 1
ATOM 4242 O O . ALA A 1 552 ? 20.531 14.141 18.625 1 90.56 552 ALA A O 1
ATOM 4243 N N . ASP A 1 553 ? 19.078 12.617 17.906 1 90.94 553 ASP A N 1
ATOM 4244 C CA . ASP A 1 553 ? 19.469 11.633 18.906 1 90.94 553 ASP A CA 1
ATOM 4245 C C . ASP A 1 553 ? 20.906 11.172 18.703 1 90.94 553 ASP A C 1
ATOM 4247 O O . ASP A 1 553 ? 21.688 11.078 19.656 1 90.94 553 ASP A O 1
ATOM 4251 N N . LYS A 1 554 ? 21.25 10.922 17.469 1 92.94 554 LYS A N 1
ATOM 4252 C CA . LYS A 1 554 ? 22.562 10.367 17.172 1 92.94 554 LYS A CA 1
ATOM 4253 C C . LYS A 1 554 ? 23.641 11.453 17.234 1 92.94 554 LYS A C 1
ATOM 4255 O O . LYS A 1 554 ? 24.781 11.18 17.641 1 92.94 554 LYS A O 1
ATOM 4260 N N . SER A 1 555 ? 23.328 12.617 16.844 1 91.56 555 SER A N 1
ATOM 4261 C CA . SER A 1 555 ? 24.281 13.711 16.906 1 91.56 555 SER A CA 1
ATOM 4262 C C . SER A 1 555 ? 24.406 14.258 18.328 1 91.56 555 SER A C 1
ATOM 4264 O O . SER A 1 555 ? 25.375 14.945 18.656 1 91.56 555 SER A O 1
ATOM 4266 N N . GLY A 1 556 ? 23.391 14.031 19.172 1 88.31 556 GLY A N 1
ATOM 4267 C CA . GLY A 1 556 ? 23.391 14.547 20.531 1 88.31 556 GLY A CA 1
ATOM 4268 C C . GLY A 1 556 ? 23.031 16.016 20.609 1 88.31 556 GLY A C 1
ATOM 4269 O O . GLY A 1 556 ? 23.25 16.656 21.641 1 88.31 556 GLY A O 1
ATOM 4270 N N . ILE A 1 557 ? 22.594 16.531 19.562 1 87.56 557 ILE A N 1
ATOM 4271 C CA . ILE A 1 557 ? 22.266 17.953 19.5 1 87.56 557 ILE A CA 1
ATOM 4272 C C . ILE A 1 557 ? 20.75 18.141 19.625 1 87.56 557 ILE A C 1
ATOM 4274 O O . ILE A 1 557 ? 19.984 17.641 18.812 1 87.56 557 ILE A O 1
ATOM 4278 N N . ASP A 1 558 ? 20.344 18.75 20.625 1 82.19 558 ASP A N 1
ATOM 4279 C CA . ASP A 1 558 ? 18.953 19.141 20.734 1 82.19 558 ASP A CA 1
ATOM 4280 C C . ASP A 1 558 ? 18.719 20.5 20.062 1 82.19 558 ASP A C 1
ATOM 4282 O O . ASP A 1 558 ? 18.797 21.547 20.719 1 82.19 558 ASP A O 1
ATOM 4286 N N . ILE A 1 559 ? 18.359 20.453 18.875 1 80.75 559 ILE A N 1
ATOM 4287 C CA . ILE A 1 559 ? 18.266 21.641 18.031 1 80.75 559 ILE A CA 1
ATOM 4288 C C . ILE A 1 559 ? 17.188 22.578 18.547 1 80.75 559 ILE A C 1
ATOM 4290 O O . ILE A 1 559 ? 17.344 23.797 18.531 1 80.75 559 ILE A O 1
ATOM 4294 N N . THR A 1 560 ? 16.109 22.109 18.984 1 74.75 560 THR A N 1
ATOM 4295 C CA . THR A 1 560 ? 15.008 22.938 19.469 1 74.75 560 THR A CA 1
ATOM 4296 C C . THR A 1 560 ? 15.414 23.719 20.703 1 74.75 560 THR A C 1
ATOM 4298 O O . THR A 1 560 ? 15.094 24.906 20.812 1 74.75 560 THR A O 1
ATOM 4301 N N . LYS A 1 561 ? 16.078 23.125 21.578 1 77.38 561 LYS A N 1
ATOM 4302 C CA . LYS A 1 561 ? 16.531 23.781 22.797 1 77.38 561 LYS A CA 1
ATOM 4303 C C . LYS A 1 561 ? 17.578 24.859 22.484 1 77.38 561 LYS A C 1
ATOM 4305 O O . LYS A 1 561 ? 17.531 25.953 23.062 1 77.38 561 LYS A O 1
ATOM 4310 N N . LEU A 1 562 ? 18.438 24.516 21.609 1 84.12 562 LEU A N 1
ATOM 4311 C CA . LEU A 1 562 ? 19.531 25.438 21.312 1 84.12 562 LEU A CA 1
ATOM 4312 C C . LEU A 1 562 ? 19.016 26.672 20.562 1 84.12 562 LEU A C 1
ATOM 4314 O O . LEU A 1 562 ? 19.516 27.781 20.781 1 84.12 562 LEU A O 1
ATOM 4318 N N . ILE A 1 563 ? 18.062 26.438 19.703 1 81.5 563 ILE A N 1
ATOM 4319 C CA . ILE A 1 563 ? 17.469 27.562 18.969 1 81.5 563 ILE A CA 1
ATOM 4320 C C . ILE A 1 563 ? 16.719 28.469 19.953 1 81.5 563 ILE A C 1
ATOM 4322 O O . ILE A 1 563 ? 16.797 29.703 19.844 1 81.5 563 ILE A O 1
ATOM 4326 N N . SER A 1 564 ? 15.992 27.906 20.859 1 77.12 564 SER A N 1
ATOM 4327 C CA . SER A 1 564 ? 15.25 28.688 21.859 1 77.12 564 SER A CA 1
ATOM 4328 C C . SER A 1 564 ? 16.188 29.5 22.734 1 77.12 564 SER A C 1
ATOM 4330 O O . SER A 1 564 ? 15.883 30.641 23.078 1 77.12 564 SER A O 1
ATOM 4332 N N . GLN A 1 565 ? 17.219 28.906 23.125 1 81.12 565 GLN A N 1
ATOM 4333 C CA . GLN A 1 565 ? 18.203 29.594 23.953 1 81.12 565 GLN A CA 1
ATOM 4334 C C . GLN A 1 565 ? 18.828 30.766 23.203 1 81.12 565 GLN A C 1
ATOM 4336 O O . GLN A 1 565 ? 19.031 31.844 23.781 1 81.12 565 GLN A O 1
ATOM 4341 N N . LYS A 1 566 ? 19.125 30.469 21.969 1 82.12 566 LYS A N 1
ATOM 4342 C CA . LYS A 1 566 ? 19.719 31.531 21.156 1 82.12 566 LYS A CA 1
ATOM 4343 C C . LYS A 1 566 ? 18.734 32.688 20.969 1 82.12 566 LYS A C 1
ATOM 4345 O O . LYS A 1 566 ? 19.125 33.844 21.031 1 82.12 566 LYS A O 1
ATOM 4350 N N . ARG A 1 567 ? 17.531 32.375 20.719 1 77.56 567 ARG A N 1
ATOM 4351 C CA . ARG A 1 567 ? 16.516 33.375 20.516 1 77.56 567 ARG A CA 1
ATOM 4352 C C . ARG A 1 567 ? 16.281 34.188 21.797 1 77.56 567 ARG A C 1
ATOM 4354 O O . ARG A 1 567 ? 16.078 35.406 21.766 1 77.56 567 ARG A O 1
ATOM 4361 N N . LYS A 1 568 ? 16.281 33.5 22.922 1 78.62 568 LYS A N 1
ATOM 4362 C CA . LYS A 1 568 ? 16.125 34.156 24.219 1 78.62 568 LYS A CA 1
ATOM 4363 C C . LYS A 1 568 ? 17.297 35.125 24.484 1 78.62 568 LYS A C 1
ATOM 4365 O O . LYS A 1 568 ? 17.094 36.219 25 1 78.62 568 LYS A O 1
ATOM 4370 N N . ALA A 1 569 ? 18.391 34.625 24.188 1 82.31 569 ALA A N 1
ATOM 4371 C CA . ALA A 1 569 ? 19.594 35.438 24.375 1 82.31 569 ALA A CA 1
ATOM 4372 C C . ALA A 1 569 ? 19.562 36.656 23.469 1 82.31 569 ALA A C 1
ATOM 4374 O O . ALA A 1 569 ? 19.969 37.75 23.891 1 82.31 569 ALA A O 1
ATOM 4375 N N . GLU A 1 570 ? 19.141 36.406 22.297 1 83.19 570 GLU A N 1
ATOM 4376 C CA . GLU A 1 570 ? 19.031 37.531 21.359 1 83.19 570 GLU A CA 1
ATOM 4377 C C . GLU A 1 570 ? 17.969 38.531 21.812 1 83.19 570 GLU A C 1
ATOM 4379 O O . GLU A 1 570 ? 18.156 39.75 21.688 1 83.19 570 GLU A O 1
ATOM 4384 N N . ALA A 1 571 ? 16.906 38.062 22.344 1 80.12 571 ALA A N 1
ATOM 4385 C CA . ALA A 1 571 ? 15.836 38.938 22.844 1 80.12 571 ALA A CA 1
ATOM 4386 C C . ALA A 1 571 ? 16.312 39.719 24.047 1 80.12 571 ALA A C 1
ATOM 4388 O O . ALA A 1 571 ? 15.977 40.906 24.188 1 80.12 571 ALA A O 1
ATOM 4389 N N . LYS A 1 572 ? 17.016 39.094 24.875 1 82.19 572 LYS A N 1
ATOM 4390 C CA . LYS A 1 572 ? 17.578 39.781 26.031 1 82.19 572 LYS A CA 1
ATOM 4391 C C . LYS A 1 572 ? 18.547 40.875 25.609 1 82.19 572 LYS A C 1
ATOM 4393 O O . LYS A 1 572 ? 18.578 41.969 26.203 1 82.19 572 LYS A O 1
ATOM 4398 N N . ARG A 1 573 ? 19.359 40.469 24.641 1 85.19 573 ARG A N 1
ATOM 4399 C CA . ARG A 1 573 ? 20.328 41.406 24.109 1 85.19 573 ARG A CA 1
ATOM 4400 C C . ARG A 1 573 ? 19.625 42.625 23.516 1 85.19 573 ARG A C 1
ATOM 4402 O O . ARG A 1 573 ? 20.016 43.781 23.75 1 85.19 573 ARG A O 1
ATOM 4409 N N . LEU A 1 574 ? 18.594 42.312 22.797 1 85.06 574 LEU A N 1
ATOM 4410 C CA . LEU A 1 574 ? 17.844 43.406 22.156 1 85.06 574 LEU A CA 1
ATOM 4411 C C . LEU A 1 574 ? 17.156 44.281 23.203 1 85.06 574 LEU A C 1
ATOM 4413 O O . LEU A 1 574 ? 17.094 45.5 23.047 1 85.06 574 LEU A O 1
ATOM 4417 N N . ARG A 1 575 ? 16.703 43.75 24.266 1 83.75 575 ARG A N 1
ATOM 4418 C CA . ARG A 1 575 ? 16.062 44.5 25.344 1 83.75 575 ARG A CA 1
ATOM 4419 C C . ARG A 1 575 ? 17.078 45.375 26.062 1 83.75 575 ARG A C 1
ATOM 4421 O O . ARG A 1 575 ? 16.781 46.531 26.422 1 83.75 575 ARG A O 1
ATOM 4428 N N . ARG A 1 576 ? 18.141 44.781 26.312 1 84.19 576 ARG A N 1
ATOM 4429 C CA . ARG A 1 576 ? 19.203 45.562 26.969 1 84.19 576 ARG A CA 1
ATOM 4430 C C . ARG A 1 576 ? 19.641 46.719 26.109 1 84.19 576 ARG A C 1
ATOM 4432 O O . ARG A 1 576 ? 19.875 47.812 26.625 1 84.19 576 ARG A O 1
ATOM 4439 N N . GLU A 1 577 ? 19.812 46.406 24.844 1 86.31 577 GLU A N 1
ATOM 4440 C CA . GLU A 1 577 ? 20.203 47.438 23.922 1 86.31 577 GLU A CA 1
ATOM 4441 C C . GLU A 1 577 ? 19.172 48.562 23.859 1 86.31 577 GLU A C 1
ATOM 4443 O O . GLU A 1 577 ? 19.516 49.75 23.797 1 86.31 577 GLU A O 1
ATOM 4448 N N . LYS A 1 578 ? 17.969 48.188 23.891 1 85 578 LYS A N 1
ATOM 4449 C CA . LYS A 1 578 ? 16.891 49.188 23.875 1 85 578 LYS A CA 1
ATOM 4450 C C . LYS A 1 578 ? 16.875 50 25.156 1 85 578 LYS A C 1
ATOM 4452 O O . LYS A 1 578 ? 16.625 51.188 25.141 1 85 578 LYS A O 1
ATOM 4457 N N . LYS A 1 579 ? 17.094 49.312 26.234 1 85.5 579 LYS A N 1
ATOM 4458 C CA . LYS A 1 579 ? 17.172 50 27.516 1 85.5 579 LYS A CA 1
ATOM 4459 C C . LYS A 1 579 ? 18.344 50.969 27.562 1 85.5 579 LYS A C 1
ATOM 4461 O O . LYS A 1 579 ? 18.203 52.094 28.062 1 85.5 579 LYS A O 1
ATOM 4466 N N . GLU A 1 580 ? 19.406 50.5 27.125 1 83.56 580 GLU A N 1
ATOM 4467 C CA . GLU A 1 580 ? 20.609 51.344 27.078 1 83.56 580 GLU A CA 1
ATOM 4468 C C . GLU A 1 580 ? 20.391 52.531 26.156 1 83.56 580 GLU A C 1
ATOM 4470 O O . GLU A 1 580 ? 20.828 53.656 26.469 1 83.56 580 GLU A O 1
ATOM 4475 N N . ALA A 1 581 ? 19.719 52.281 25.094 1 85.12 581 ALA A N 1
ATOM 4476 C CA . ALA A 1 581 ? 19.422 53.375 24.156 1 85.12 581 ALA A CA 1
ATOM 4477 C C . ALA A 1 581 ? 18.453 54.375 24.766 1 85.12 581 ALA A C 1
ATOM 4479 O O . ALA A 1 581 ? 18.609 55.594 24.578 1 85.12 581 ALA A O 1
ATOM 4480 N N . ARG A 1 582 ? 17.516 53.938 25.484 1 83.12 582 ARG A N 1
ATOM 4481 C CA . ARG A 1 582 ? 16.562 54.812 26.156 1 83.12 582 ARG A CA 1
ATOM 4482 C C . ARG A 1 582 ? 17.25 55.625 27.25 1 83.12 582 ARG A C 1
ATOM 4484 O O . ARG A 1 582 ? 16.969 56.812 27.422 1 83.12 582 ARG A O 1
ATOM 4491 N N . ASN A 1 583 ? 18.078 54.906 27.984 1 82 583 ASN A N 1
ATOM 4492 C CA . ASN A 1 583 ? 18.828 55.594 29.016 1 82 583 ASN A CA 1
ATOM 4493 C C . ASN A 1 583 ? 19.75 56.656 28.422 1 82 583 ASN A C 1
ATOM 4495 O O . ASN A 1 583 ? 19.891 57.75 28.984 1 82 583 ASN A O 1
ATOM 4499 N N . ALA A 1 584 ? 20.375 56.281 27.375 1 79.06 584 ALA A N 1
ATOM 4500 C CA . ALA A 1 584 ? 21.266 57.219 26.703 1 79.06 584 ALA A CA 1
ATOM 4501 C C . ALA A 1 584 ? 20.484 58.438 26.203 1 79.06 584 ALA A C 1
ATOM 4503 O O . ALA A 1 584 ? 20.969 59.562 26.281 1 79.06 584 ALA A O 1
ATOM 4504 N N . LYS A 1 585 ? 19.344 58.344 25.719 1 79.62 585 LYS A N 1
ATOM 4505 C CA . LYS A 1 585 ? 18.5 59.438 25.266 1 79.62 585 LYS A CA 1
ATOM 4506 C C . LYS A 1 585 ? 18.047 60.312 26.438 1 79.62 585 LYS A C 1
ATOM 4508 O O . LYS A 1 585 ? 17.969 61.531 26.312 1 79.62 585 LYS A O 1
ATOM 4513 N N . LYS A 1 586 ? 17.719 59.75 27.562 1 77 586 LYS A N 1
ATOM 4514 C CA . LYS A 1 586 ? 17.328 60.5 28.75 1 77 586 LYS A CA 1
ATOM 4515 C C . LYS A 1 586 ? 18.484 61.344 29.281 1 77 586 LYS A C 1
ATOM 4517 O O . LYS A 1 586 ? 18.297 62.5 29.688 1 77 586 LYS A O 1
ATOM 4522 N N . ILE A 1 587 ? 19.609 60.75 29.359 1 67.12 587 ILE A N 1
ATOM 4523 C CA . ILE A 1 587 ? 20.781 61.5 29.812 1 67.12 587 ILE A CA 1
ATOM 4524 C C . ILE A 1 587 ? 21.062 62.656 28.875 1 67.12 587 ILE A C 1
ATOM 4526 O O . ILE A 1 587 ? 21.422 63.75 29.328 1 67.12 587 ILE A O 1
ATOM 4530 N N . LYS A 1 588 ? 20.938 62.344 27.625 1 60.72 588 LYS A N 1
ATOM 4531 C CA . LYS A 1 588 ? 21.141 63.469 26.688 1 60.72 588 LYS A CA 1
ATOM 4532 C C . LYS A 1 588 ? 20.156 64.562 26.938 1 60.72 588 LYS A C 1
ATOM 4534 O O . LYS A 1 588 ? 20.5 65.75 26.797 1 60.72 588 LYS A O 1
ATOM 4539 N N . ASN A 1 589 ? 18.922 64.312 27.25 1 63.25 589 ASN A N 1
ATOM 4540 C CA . ASN A 1 589 ? 17.938 65.312 27.531 1 63.25 589 ASN A CA 1
ATOM 4541 C C . ASN A 1 589 ? 18.141 65.938 28.906 1 63.25 589 ASN A C 1
ATOM 4543 O O . ASN A 1 589 ? 17.719 67.062 29.141 1 63.25 589 ASN A O 1
ATOM 4547 N N . ASN A 1 590 ? 18.562 65.25 29.797 1 54.38 590 ASN A N 1
ATOM 4548 C CA . ASN A 1 590 ? 18.828 65.812 31.125 1 54.38 590 ASN A CA 1
ATOM 4549 C C . ASN A 1 590 ? 20.281 66.25 31.297 1 54.38 590 ASN A C 1
ATOM 4551 O O . ASN A 1 590 ? 20.766 66.375 32.406 1 54.38 590 ASN A O 1
ATOM 4555 N N . THR A 1 591 ? 21.047 66.188 30.391 1 41.53 591 THR A N 1
ATOM 4556 C CA . THR A 1 591 ? 22.453 66.438 30.625 1 41.53 591 THR A CA 1
ATOM 4557 C C . THR A 1 591 ? 22.656 67.875 31.047 1 41.53 591 THR A C 1
ATOM 4559 O O . THR A 1 591 ? 22.969 68.75 30.219 1 41.53 591 THR A O 1
ATOM 4562 N N . ALA A 1 592 ? 21.797 68.562 31.844 1 34.31 592 ALA A N 1
ATOM 4563 C CA . ALA A 1 592 ? 22.812 69.438 32.438 1 34.31 592 ALA A CA 1
ATOM 4564 C C . ALA A 1 592 ? 23.938 68.562 33.062 1 34.31 592 ALA A C 1
ATOM 4566 O O . ALA A 1 592 ? 25.109 68.812 32.812 1 34.31 592 ALA A O 1
ATOM 4567 N N . LYS A 1 593 ? 24.094 68.375 34.531 1 33.78 593 LYS A N 1
ATOM 4568 C CA . LYS A 1 593 ? 25.297 68.25 35.344 1 33.78 593 LYS A CA 1
ATOM 4569 C C . LYS A 1 593 ? 25.719 66.75 35.438 1 33.78 593 LYS A C 1
ATOM 4571 O O . LYS A 1 593 ? 26.656 66.438 36.188 1 33.78 593 LYS A O 1
ATOM 4576 N N . SER A 1 594 ? 24.734 65.75 35.531 1 34.16 594 SER A N 1
ATOM 4577 C CA . SER A 1 594 ? 25.125 64.625 36.375 1 34.16 594 SER A CA 1
ATOM 4578 C C . SER A 1 594 ? 26.25 63.844 35.719 1 34.16 594 SER A C 1
ATOM 4580 O O . SER A 1 594 ? 26.391 63.812 34.5 1 34.16 594 SER A O 1
ATOM 4582 N N . PRO A 1 595 ? 27.297 63.312 36.656 1 36.22 595 PRO A N 1
ATOM 4583 C CA . PRO A 1 595 ? 28.578 62.625 36.375 1 36.22 595 PRO A CA 1
ATOM 4584 C C . PRO A 1 595 ? 28.422 61.406 35.5 1 36.22 595 PRO A C 1
ATOM 4586 O O . PRO A 1 595 ? 27.344 60.781 35.5 1 36.22 595 PRO A O 1
ATOM 4589 N N . GLU A 1 596 ? 29.141 61.25 34.438 1 36.03 596 GLU A N 1
ATOM 4590 C CA . GLU A 1 596 ? 29.422 60.219 33.469 1 36.03 596 GLU A CA 1
ATOM 4591 C C . GLU A 1 596 ? 29.547 58.844 34.125 1 36.03 596 GLU A C 1
ATOM 4593 O O . GLU A 1 596 ? 30.469 58.625 34.906 1 36.03 596 GLU A O 1
ATOM 4598 N N . VAL A 1 597 ? 28.469 58.219 34.75 1 35.62 597 VAL A N 1
ATOM 4599 C CA . VAL A 1 597 ? 28.672 56.812 35.156 1 35.62 597 VAL A CA 1
ATOM 4600 C C . VAL A 1 597 ? 29.281 56 34.031 1 35.62 597 VAL A C 1
ATOM 4602 O O . VAL A 1 597 ? 28.859 56.125 32.875 1 35.62 597 VAL A O 1
ATOM 4605 N N . GLU A 1 598 ? 30.547 55.562 34.125 1 33.03 598 GLU A N 1
ATOM 4606 C CA . GLU A 1 598 ? 31.391 54.719 33.281 1 33.03 598 GLU A CA 1
ATOM 4607 C C . GLU A 1 598 ? 30.656 53.406 32.906 1 33.03 598 GLU A C 1
ATOM 4609 O O . GLU A 1 598 ? 30.125 52.719 33.781 1 33.03 598 GLU A O 1
ATOM 4614 N N . PRO A 1 599 ? 30.047 53.281 31.781 1 39.94 599 PRO A N 1
ATOM 4615 C CA . PRO A 1 599 ? 29.469 52.031 31.25 1 39.94 599 PRO A CA 1
ATOM 4616 C C . PRO A 1 599 ? 30.391 50.844 31.406 1 39.94 599 PRO A C 1
ATOM 4618 O O . PRO A 1 599 ? 30.266 49.875 30.656 1 39.94 599 PRO A O 1
ATOM 4621 N N . ASP A 1 600 ? 31.312 50.781 32.438 1 32.75 600 ASP A N 1
ATOM 4622 C CA . ASP A 1 600 ? 32.438 49.844 32.438 1 32.75 600 ASP A CA 1
ATOM 4623 C C . ASP A 1 600 ? 31.938 48.406 32.25 1 32.75 600 ASP A C 1
ATOM 4625 O O . ASP A 1 600 ? 32.438 47.656 31.422 1 32.75 600 ASP A O 1
ATOM 4629 N N . GLN A 1 601 ? 31.578 47.719 33.469 1 33.03 601 GLN A N 1
ATOM 4630 C CA . GLN A 1 601 ? 31.938 46.344 33.812 1 33.03 601 GLN A CA 1
ATOM 4631 C C . GLN A 1 601 ? 31.016 45.344 33.156 1 33.03 601 GLN A C 1
ATOM 4633 O O . GLN A 1 601 ? 31.188 44.125 33.281 1 33.03 601 GLN A O 1
ATOM 4638 N N . LEU A 1 602 ? 29.859 45.625 32.781 1 33.88 602 LEU A N 1
ATOM 4639 C CA . LEU A 1 602 ? 28.953 44.5 32.562 1 33.88 602 LEU A CA 1
ATOM 4640 C C . LEU A 1 602 ? 29.234 43.812 31.25 1 33.88 602 LEU A C 1
ATOM 4642 O O . LEU A 1 602 ? 28.641 42.781 30.953 1 33.88 602 LEU A O 1
ATOM 4646 N N . ASN A 1 603 ? 30.062 44.5 30.484 1 33.09 603 ASN A N 1
ATOM 4647 C CA . ASN A 1 603 ? 30.203 43.781 29.219 1 33.09 603 ASN A CA 1
ATOM 4648 C C . ASN A 1 603 ? 31.078 42.531 29.375 1 33.09 603 ASN A C 1
ATOM 4650 O O . ASN A 1 603 ? 31.422 41.875 28.391 1 33.09 603 ASN A O 1
ATOM 4654 N N . LYS A 1 604 ? 31.828 42.469 30.5 1 33.47 604 LYS A N 1
ATOM 4655 C CA . LYS A 1 604 ? 32.781 41.375 30.469 1 33.47 604 LYS A CA 1
ATOM 4656 C C . LYS A 1 604 ? 32.062 40.031 30.516 1 33.47 604 LYS A C 1
ATOM 4658 O O . LYS A 1 604 ? 32.688 38.969 30.391 1 33.47 604 LYS A O 1
ATOM 4663 N N . ASP A 1 605 ? 31.031 40.094 31.219 1 32.88 605 ASP A N 1
ATOM 4664 C CA . ASP A 1 605 ? 30.562 38.75 31.469 1 32.88 605 ASP A CA 1
ATOM 4665 C C . ASP A 1 605 ? 30.062 38.094 30.188 1 32.88 605 ASP A C 1
ATOM 4667 O O . ASP A 1 605 ? 29.516 36.969 30.234 1 32.88 605 ASP A O 1
ATOM 4671 N N . VAL A 1 606 ? 29.719 38.844 29.328 1 37 606 VAL A N 1
ATOM 4672 C CA . VAL A 1 606 ? 29.281 38.094 28.156 1 37 606 VAL A CA 1
ATOM 4673 C C . VAL A 1 606 ? 30.469 37.344 27.562 1 37 606 VAL A C 1
ATOM 4675 O O . VAL A 1 606 ? 30.422 36.938 26.391 1 37 606 VAL A O 1
ATOM 4678 N N . GLU A 1 607 ? 31.75 37.656 28.125 1 31.91 607 GLU A N 1
ATOM 4679 C CA . GLU A 1 607 ? 32.906 37.062 27.453 1 31.91 607 GLU A CA 1
ATOM 4680 C C . GLU A 1 607 ? 32.625 35.625 27.078 1 31.91 607 GLU A C 1
ATOM 4682 O O . GLU A 1 607 ? 32.594 35.25 25.891 1 31.91 607 GLU A O 1
ATOM 4687 N N . LYS A 1 608 ? 33.906 34.844 27.609 1 34.19 608 LYS A N 1
ATOM 4688 C CA . LYS A 1 608 ? 34.469 33.531 27.266 1 34.19 608 LYS A CA 1
ATOM 4689 C C . LYS A 1 608 ? 33.531 32.406 27.703 1 34.19 608 LYS A C 1
ATOM 4691 O O . LYS A 1 608 ? 33.781 31.734 28.703 1 34.19 608 LYS A O 1
ATOM 4696 N N . ASP A 1 609 ? 32.406 32.719 28.156 1 33.84 609 ASP A N 1
ATOM 4697 C CA . ASP A 1 609 ? 31.984 31.344 28.25 1 33.84 609 ASP A CA 1
ATOM 4698 C C . ASP A 1 609 ? 32.594 30.5 27.141 1 33.84 609 ASP A C 1
ATOM 4700 O O . ASP A 1 609 ? 32.125 30.578 25.984 1 33.84 609 ASP A O 1
ATOM 4704 N N . GLY A 1 610 ? 33.781 30.516 26.969 1 35.06 610 GLY A N 1
ATOM 4705 C CA . GLY A 1 610 ? 34.594 29.5 26.312 1 35.06 610 GLY A CA 1
ATOM 4706 C C . GLY A 1 610 ? 33.938 28.141 26.266 1 35.06 610 GLY A C 1
ATOM 4707 O O . GLY A 1 610 ? 34.531 27.141 26.656 1 35.06 610 GLY A O 1
ATOM 4708 N N . ALA A 1 611 ? 32.781 28.031 26.75 1 38.38 611 ALA A N 1
ATOM 4709 C CA . ALA A 1 611 ? 32.281 26.672 26.578 1 38.38 611 ALA A CA 1
ATOM 4710 C C . ALA A 1 611 ? 32.75 26.078 25.25 1 38.38 611 ALA A C 1
ATOM 4712 O O . ALA A 1 611 ? 32.531 26.641 24.188 1 38.38 611 ALA A O 1
ATOM 4713 N N . VAL A 1 612 ? 33.938 25.578 25.141 1 42.94 612 VAL A N 1
ATOM 4714 C CA . VAL A 1 612 ? 34.312 24.578 24.141 1 42.94 612 VAL A CA 1
ATOM 4715 C C . VAL A 1 612 ? 33.062 24.094 23.422 1 42.94 612 VAL A C 1
ATOM 4717 O O . VAL A 1 612 ? 32.156 23.5 24.031 1 42.94 612 VAL A O 1
ATOM 4720 N N . SER A 1 613 ? 32.5 24.75 22.609 1 55.38 613 SER A N 1
ATOM 4721 C CA . SER A 1 613 ? 31.344 24.422 21.797 1 55.38 613 SER A CA 1
ATOM 4722 C C . SER A 1 613 ? 31.297 22.938 21.453 1 55.38 613 SER A C 1
ATOM 4724 O O . SER A 1 613 ? 32.188 22.438 20.75 1 55.38 613 SER A O 1
ATOM 4726 N N . THR A 1 614 ? 30.922 22.109 22.312 1 72.81 614 THR A N 1
ATOM 4727 C CA . THR A 1 614 ? 30.734 20.656 22.219 1 72.81 614 THR A CA 1
ATOM 4728 C C . THR A 1 614 ? 29.906 20.297 20.984 1 72.81 614 THR A C 1
ATOM 4730 O O . THR A 1 614 ? 29.656 19.125 20.719 1 72.81 614 THR A O 1
ATOM 4733 N N . LEU A 1 615 ? 29.734 21.391 20.188 1 86.44 615 LEU A N 1
ATOM 4734 C CA . LEU A 1 615 ? 28.953 21.109 19 1 86.44 615 LEU A CA 1
ATOM 4735 C C . LEU A 1 615 ? 29.859 20.766 17.828 1 86.44 615 LEU A C 1
ATOM 4737 O O . LEU A 1 615 ? 30.953 21.328 17.688 1 86.44 615 LEU A O 1
ATOM 4741 N N . PRO A 1 616 ? 29.438 19.859 17.078 1 92.25 616 PRO A N 1
ATOM 4742 C CA . PRO A 1 616 ? 30.203 19.594 15.859 1 92.25 616 PRO A CA 1
ATOM 4743 C C . PRO A 1 616 ? 30.172 20.766 14.883 1 92.25 616 PRO A C 1
ATOM 4745 O O . PRO A 1 616 ? 29.203 21.531 14.859 1 92.25 616 PRO A O 1
ATOM 4748 N N . HIS A 1 617 ? 31.25 21 14.227 1 91.19 617 HIS A N 1
ATOM 4749 C CA . HIS A 1 617 ? 31.312 22.141 13.312 1 91.19 617 HIS A CA 1
ATOM 4750 C C . HIS A 1 617 ? 30.562 21.828 12.016 1 91.19 617 HIS A C 1
ATOM 4752 O O . HIS A 1 617 ? 30.156 22.75 11.305 1 91.19 617 HIS A O 1
ATOM 4758 N N . ALA A 1 618 ? 30.469 20.469 11.68 1 95 618 ALA A N 1
ATOM 4759 C CA . ALA A 1 618 ? 29.781 20.125 10.438 1 95 618 ALA A CA 1
ATOM 4760 C C . ALA A 1 618 ? 29.016 18.812 10.57 1 95 618 ALA A C 1
ATOM 4762 O O . ALA A 1 618 ? 29.438 17.922 11.312 1 95 618 ALA A O 1
ATOM 4763 N N . ILE A 1 619 ? 27.906 18.75 9.891 1 96.75 619 ILE A N 1
ATOM 4764 C CA . ILE A 1 619 ? 27.125 17.531 9.758 1 96.75 619 ILE A CA 1
ATOM 4765 C C . ILE A 1 619 ? 27.016 17.141 8.281 1 96.75 619 ILE A C 1
ATOM 4767 O O . ILE A 1 619 ? 26.625 17.969 7.449 1 96.75 619 ILE A O 1
ATOM 4771 N N . ILE A 1 620 ? 27.406 15.938 7.98 1 97.44 620 ILE A N 1
ATOM 4772 C CA . ILE A 1 620 ? 27.297 15.414 6.621 1 97.44 620 ILE A CA 1
ATOM 4773 C C . ILE A 1 620 ? 26.141 14.422 6.535 1 97.44 620 ILE A C 1
ATOM 4775 O O . ILE A 1 620 ? 26.125 13.414 7.246 1 97.44 620 ILE A O 1
ATOM 4779 N N . LEU A 1 621 ? 25.141 14.734 5.727 1 98 621 LEU A N 1
ATOM 4780 C CA . LEU A 1 621 ? 24.031 13.812 5.477 1 98 621 LEU A CA 1
ATOM 4781 C C . LEU A 1 621 ? 24.281 12.977 4.23 1 98 621 LEU A C 1
ATOM 4783 O O . LEU A 1 621 ? 24.328 13.5 3.117 1 98 621 LEU A O 1
ATOM 4787 N N . ASP A 1 622 ? 24.5 11.68 4.441 1 97.38 622 ASP A N 1
ATOM 4788 C CA . ASP A 1 622 ? 24.703 10.766 3.322 1 97.38 622 ASP A CA 1
ATOM 4789 C C . ASP A 1 622 ? 23.375 10.344 2.709 1 97.38 622 ASP A C 1
ATOM 4791 O O . ASP A 1 622 ? 22.641 9.562 3.307 1 97.38 622 ASP A O 1
ATOM 4795 N N . LEU A 1 623 ? 23.078 10.758 1.506 1 96.81 623 LEU A N 1
ATOM 4796 C CA . LEU A 1 623 ? 21.812 10.469 0.839 1 96.81 623 LEU A CA 1
ATOM 4797 C C . LEU A 1 623 ? 22 9.438 -0.264 1 96.81 623 LEU A C 1
ATOM 4799 O O . LEU A 1 623 ? 21.203 9.352 -1.19 1 96.81 623 LEU A O 1
ATOM 4803 N N . SER A 1 624 ? 23.078 8.625 -0.165 1 94.25 624 SER A N 1
ATOM 4804 C CA . SER A 1 624 ? 23.375 7.598 -1.159 1 94.25 624 SER A CA 1
ATOM 4805 C C . SER A 1 624 ? 22.234 6.578 -1.264 1 94.25 624 SER A C 1
ATOM 4807 O O . SER A 1 624 ? 21.922 6.117 -2.357 1 94.25 624 SER A O 1
ATOM 4809 N N . PRO A 1 625 ? 21.562 6.25 -0.147 1 94.56 625 PRO A N 1
ATOM 4810 C CA . PRO A 1 625 ? 20.516 5.234 -0.232 1 94.56 625 PRO A CA 1
ATOM 4811 C C . PRO A 1 625 ? 19.172 5.816 -0.688 1 94.56 625 PRO A C 1
ATOM 4813 O O . PRO A 1 625 ? 18.203 5.074 -0.855 1 94.56 625 PRO A O 1
ATOM 4816 N N . VAL A 1 626 ? 19.062 7.078 -0.906 1 95.62 626 VAL A N 1
ATOM 4817 C CA . VAL A 1 626 ? 17.797 7.73 -1.21 1 95.62 626 VAL A CA 1
ATOM 4818 C C . VAL A 1 626 ? 17.422 7.492 -2.674 1 95.62 626 VAL A C 1
ATOM 4820 O O . VAL A 1 626 ? 18.203 7.812 -3.574 1 95.62 626 VAL A O 1
ATOM 4823 N N . ASN A 1 627 ? 16.219 6.922 -2.918 1 94.69 627 ASN A N 1
ATOM 4824 C CA . ASN A 1 627 ? 15.758 6.562 -4.258 1 94.69 627 ASN A CA 1
ATOM 4825 C C . ASN A 1 627 ? 14.992 7.711 -4.91 1 94.69 627 ASN A C 1
ATOM 4827 O O . ASN A 1 627 ? 15.031 7.871 -6.133 1 94.69 627 ASN A O 1
ATOM 4831 N N . PHE A 1 628 ? 14.305 8.406 -4.168 1 93.12 628 PHE A N 1
ATOM 4832 C CA . PHE A 1 628 ? 13.516 9.555 -4.594 1 93.12 628 PHE A CA 1
ATOM 4833 C C . PHE A 1 628 ? 13.305 10.523 -3.434 1 93.12 628 PHE A C 1
ATOM 4835 O O . PHE A 1 628 ? 13.562 10.18 -2.277 1 93.12 628 PHE A O 1
ATOM 4842 N N . LEU A 1 629 ? 12.914 11.75 -3.789 1 94.12 629 LEU A N 1
ATOM 4843 C CA . LEU A 1 629 ? 12.555 12.734 -2.771 1 94.12 629 LEU A CA 1
ATOM 4844 C C . LEU A 1 629 ? 11.195 13.359 -3.074 1 94.12 629 LEU A C 1
ATOM 4846 O O . LEU A 1 629 ? 10.977 13.883 -4.168 1 94.12 629 LEU A O 1
ATOM 4850 N N . ASP A 1 630 ? 10.289 13.211 -2.164 1 92.81 630 ASP A N 1
ATOM 4851 C CA . ASP A 1 630 ? 9.023 13.93 -2.287 1 92.81 630 ASP A CA 1
ATOM 4852 C C . ASP A 1 630 ? 9.125 15.32 -1.67 1 92.81 630 ASP A C 1
ATOM 4854 O O . ASP A 1 630 ? 10.188 15.727 -1.199 1 92.81 630 ASP A O 1
ATOM 4858 N N . THR A 1 631 ? 8.07 16.078 -1.711 1 92.88 631 THR A N 1
ATOM 4859 C CA . THR A 1 631 ? 8.086 17.453 -1.226 1 92.88 631 THR A CA 1
ATOM 4860 C C . THR A 1 631 ? 8.352 17.484 0.276 1 92.88 631 THR A C 1
ATOM 4862 O O . THR A 1 631 ? 9.062 18.375 0.76 1 92.88 631 THR A O 1
ATOM 4865 N N . VAL A 1 632 ? 7.816 16.578 1.01 1 90.75 632 VAL A N 1
ATOM 4866 C CA . VAL A 1 632 ? 8.016 16.516 2.455 1 90.75 632 VAL A CA 1
ATOM 4867 C C . VAL A 1 632 ? 9.477 16.203 2.768 1 90.75 632 VAL A C 1
ATOM 4869 O O . VAL A 1 632 ? 10.055 16.781 3.693 1 90.75 632 VAL A O 1
ATOM 4872 N N . GLY A 1 633 ? 10.016 15.281 2.018 1 93.5 633 GLY A N 1
ATOM 4873 C CA . GLY A 1 633 ? 11.43 14.977 2.184 1 93.5 633 GLY A CA 1
ATOM 4874 C C . GLY A 1 633 ? 12.328 16.172 1.951 1 93.5 633 GLY A C 1
ATOM 4875 O O . GLY A 1 633 ? 13.25 16.422 2.734 1 93.5 633 GLY A O 1
ATOM 4876 N N . VAL A 1 634 ? 12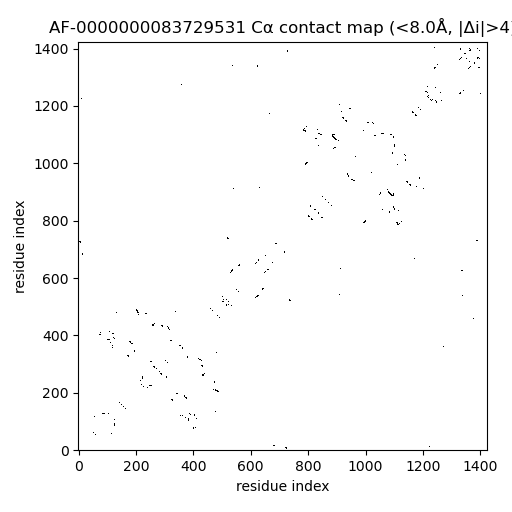.102 16.906 0.911 1 94.38 634 VAL A N 1
ATOM 4877 C CA . VAL A 1 634 ? 12.914 18.078 0.583 1 94.38 634 VAL A CA 1
ATOM 4878 C C . VAL A 1 634 ? 12.734 19.156 1.656 1 94.38 634 VAL A C 1
ATOM 4880 O O . VAL A 1 634 ? 13.703 19.797 2.07 1 94.38 634 VAL A O 1
ATOM 4883 N N . LYS A 1 635 ? 11.539 19.344 2.064 1 90.56 635 LYS A N 1
ATOM 4884 C CA . LYS A 1 635 ? 11.266 20.312 3.123 1 90.56 635 LYS A CA 1
ATOM 4885 C C . LYS A 1 635 ? 12 19.953 4.41 1 90.56 635 LYS A C 1
ATOM 4887 O O . LYS A 1 635 ? 12.477 20.828 5.133 1 90.56 635 LYS A O 1
ATOM 4892 N N . THR A 1 636 ? 12.023 18.688 4.715 1 91.5 636 THR A N 1
ATOM 4893 C CA . THR A 1 636 ? 12.727 18.203 5.895 1 91.5 636 THR A CA 1
ATOM 4894 C C . THR A 1 636 ? 14.219 18.516 5.801 1 91.5 636 THR A C 1
ATOM 4896 O O . THR A 1 636 ? 14.828 19 6.758 1 91.5 636 THR A O 1
ATOM 4899 N N . LEU A 1 637 ? 14.789 18.25 4.641 1 94.75 637 LEU A N 1
ATOM 4900 C CA . LEU A 1 637 ? 16.203 18.531 4.43 1 94.75 637 LEU A CA 1
ATOM 4901 C C . LEU A 1 637 ? 16.484 20.031 4.52 1 94.75 637 LEU A C 1
ATOM 4903 O O . LEU A 1 637 ? 17.5 20.453 5.098 1 94.75 637 LEU A O 1
ATOM 4907 N N . ARG A 1 638 ? 15.609 20.781 3.959 1 92 638 ARG A N 1
ATOM 4908 C CA . ARG A 1 638 ? 15.742 22.234 4.031 1 92 638 ARG A CA 1
ATOM 4909 C C . ARG A 1 638 ? 15.641 22.719 5.477 1 92 638 ARG A C 1
ATOM 4911 O O . ARG A 1 638 ? 16.391 23.609 5.887 1 92 638 ARG A O 1
ATOM 4918 N N . GLY A 1 639 ? 14.695 22.156 6.195 1 88.75 639 GLY A N 1
ATOM 4919 C CA . GLY A 1 639 ? 14.555 22.5 7.602 1 88.75 639 GLY A CA 1
ATOM 4920 C C . GLY A 1 639 ? 15.781 22.156 8.43 1 88.75 639 GLY A C 1
ATOM 4921 O O . GLY A 1 639 ? 16.188 22.938 9.289 1 88.75 639 GLY A O 1
ATOM 4922 N N . ILE A 1 640 ? 16.375 21.047 8.148 1 92.38 640 ILE A N 1
ATOM 4923 C CA . ILE A 1 640 ? 17.594 20.641 8.844 1 92.38 640 ILE A CA 1
ATOM 4924 C C . ILE A 1 640 ? 18.719 21.609 8.531 1 92.38 640 ILE A C 1
ATOM 4926 O O . ILE A 1 640 ? 19.438 22.062 9.43 1 92.38 640 ILE A O 1
ATOM 4930 N N . GLN A 1 641 ? 18.906 21.938 7.285 1 92.06 641 GLN A N 1
ATOM 4931 C CA . GLN A 1 641 ? 19.953 22.859 6.867 1 92.06 641 GLN A CA 1
ATOM 4932 C C . GLN A 1 641 ? 19.781 24.219 7.527 1 92.06 641 GLN A C 1
ATOM 4934 O O . GLN A 1 641 ? 20.734 24.812 8.016 1 92.06 641 GLN A O 1
ATOM 4939 N N . ARG A 1 642 ? 18.609 24.703 7.543 1 87.94 642 ARG A N 1
ATOM 4940 C CA . ARG A 1 642 ? 18.297 26.016 8.102 1 87.94 642 ARG A CA 1
ATOM 4941 C C . ARG A 1 642 ? 18.484 26.016 9.617 1 87.94 642 ARG A C 1
ATOM 4943 O O . ARG A 1 642 ? 19.172 26.891 10.164 1 87.94 642 ARG A O 1
ATOM 4950 N N . ASP A 1 643 ? 17.953 25.062 10.312 1 86.62 643 ASP A N 1
ATOM 4951 C CA . ASP A 1 643 ? 17.953 25.031 11.773 1 86.62 643 ASP A CA 1
ATOM 4952 C C . ASP A 1 643 ? 19.359 24.844 12.32 1 86.62 643 ASP A C 1
ATOM 4954 O O . ASP A 1 643 ? 19.734 25.484 13.297 1 86.62 643 ASP A O 1
ATOM 4958 N N . TYR A 1 644 ? 20.109 24 11.719 1 90.31 644 TYR A N 1
ATOM 4959 C CA . TYR A 1 644 ? 21.453 23.766 12.203 1 90.31 644 TYR A CA 1
ATOM 4960 C C . TYR A 1 644 ? 22.391 24.906 11.836 1 90.31 644 TYR A C 1
ATOM 4962 O O . TYR A 1 644 ? 23.344 25.188 12.547 1 90.31 644 TYR A O 1
ATOM 4970 N N . SER A 1 645 ? 22.094 25.562 10.742 1 87.88 645 SER A N 1
ATOM 4971 C CA . SER A 1 645 ? 22.891 26.719 10.359 1 87.88 645 SER A CA 1
ATOM 4972 C C . SER A 1 645 ? 22.734 27.859 11.367 1 87.88 645 SER A C 1
ATOM 4974 O O . SER A 1 645 ? 23.672 28.625 11.594 1 87.88 645 SER A O 1
ATOM 4976 N N . VAL A 1 646 ? 21.594 28 11.961 1 85 646 VAL A N 1
ATOM 4977 C CA . VAL A 1 646 ? 21.281 29.047 12.93 1 85 646 VAL A CA 1
ATOM 4978 C C . VAL A 1 646 ? 22.172 28.875 14.164 1 85 646 VAL A C 1
ATOM 4980 O O . VAL A 1 646 ? 22.578 29.859 14.789 1 85 646 VAL A O 1
ATOM 4983 N N . ILE A 1 647 ? 22.547 27.672 14.453 1 86.31 647 ILE A N 1
ATOM 4984 C CA . ILE A 1 647 ? 23.344 27.422 15.648 1 86.31 647 ILE A CA 1
ATOM 4985 C C . ILE A 1 647 ? 24.828 27.344 15.266 1 86.31 647 ILE A C 1
ATOM 4987 O O . ILE A 1 647 ? 25.672 26.938 16.078 1 86.31 647 ILE A O 1
ATOM 4991 N N . GLY A 1 648 ? 25.156 27.516 14.016 1 87.44 648 GLY A N 1
ATOM 4992 C CA . GLY A 1 648 ? 26.547 27.594 13.578 1 87.44 648 GLY A CA 1
ATOM 4993 C C . GLY A 1 648 ? 27.094 26.266 13.102 1 87.44 648 GLY A C 1
ATOM 4994 O O . GLY A 1 648 ? 28.312 26.094 13.008 1 87.44 648 GLY A O 1
ATOM 4995 N N . VAL A 1 649 ? 26.281 25.312 12.898 1 92.38 649 VAL A N 1
ATOM 4996 C CA . VAL A 1 649 ? 26.703 24.016 12.383 1 92.38 649 VAL A CA 1
ATOM 4997 C C . VAL A 1 649 ? 26.438 23.953 10.883 1 92.38 649 VAL A C 1
ATOM 4999 O O . VAL A 1 649 ? 25.312 24.188 10.438 1 92.38 649 VAL A O 1
ATOM 5002 N N . GLU A 1 650 ? 27.406 23.641 10.102 1 93.06 650 GLU A N 1
ATOM 5003 C CA . GLU A 1 650 ? 27.25 23.531 8.656 1 93.06 650 GLU A CA 1
ATOM 5004 C C . GLU A 1 650 ? 26.734 22.156 8.258 1 93.06 650 GLU A C 1
ATOM 5006 O O . GLU A 1 650 ? 27.219 21.125 8.742 1 93.06 650 GLU A O 1
ATOM 5011 N N . VAL A 1 651 ? 25.703 22.156 7.465 1 95 651 VAL A N 1
ATOM 5012 C CA . VAL A 1 651 ? 25.141 20.906 6.996 1 95 651 VAL A CA 1
ATOM 5013 C C . VAL A 1 651 ? 25.438 20.719 5.508 1 95 651 VAL A C 1
ATOM 5015 O O . VAL A 1 651 ? 25.141 21.594 4.695 1 95 651 VAL A O 1
ATOM 5018 N N . VAL A 1 652 ? 26.062 19.656 5.16 1 95.25 652 VAL A N 1
ATOM 5019 C CA . VAL A 1 652 ? 26.375 19.344 3.764 1 95.25 652 VAL A CA 1
ATOM 5020 C C . VAL A 1 652 ? 25.781 18 3.381 1 95.25 652 VAL A C 1
ATOM 5022 O O . VAL A 1 652 ? 25.594 17.125 4.238 1 95.25 652 VAL A O 1
ATOM 5025 N N . LEU A 1 653 ? 25.391 17.875 2.131 1 96.38 653 LEU A N 1
ATOM 5026 C CA . LEU A 1 653 ? 24.828 16.641 1.595 1 96.38 653 LEU A CA 1
ATOM 5027 C C . LEU A 1 653 ? 25.859 15.922 0.711 1 96.38 653 LEU A C 1
ATOM 5029 O O . LEU A 1 653 ? 26.766 16.562 0.177 1 96.38 653 LEU A O 1
ATOM 5033 N N . CYS A 1 654 ? 25.75 14.617 0.605 1 94.88 654 CYS A N 1
ATOM 5034 C CA . CYS A 1 654 ? 26.656 13.898 -0.285 1 94.88 654 CYS A CA 1
ATOM 5035 C C . CYS A 1 654 ? 25.984 12.641 -0.837 1 94.88 654 CYS A C 1
ATOM 5037 O O . CYS A 1 654 ? 24.953 12.203 -0.32 1 94.88 654 CYS A O 1
ATOM 5039 N N . GLY A 1 655 ? 26.5 12.117 -1.909 1 93.38 655 GLY A N 1
ATOM 5040 C CA . GLY A 1 655 ? 26.109 10.836 -2.473 1 93.38 655 GLY A CA 1
ATOM 5041 C C . GLY A 1 655 ? 24.734 10.867 -3.135 1 93.38 655 GLY A C 1
ATOM 5042 O O . GLY A 1 655 ? 24.031 9.859 -3.146 1 93.38 655 GLY A O 1
ATOM 5043 N N . CYS A 1 656 ? 24.328 11.969 -3.656 1 93.19 656 CYS A N 1
ATOM 5044 C CA . CYS A 1 656 ? 23.016 12.094 -4.277 1 93.19 656 CYS A CA 1
ATOM 5045 C C . CYS A 1 656 ? 23.047 11.617 -5.727 1 93.19 656 CYS A C 1
ATOM 5047 O O . CYS A 1 656 ? 23.969 11.938 -6.465 1 93.19 656 CYS A O 1
ATOM 5049 N N . GLN A 1 657 ? 22.062 10.82 -6.051 1 92.31 657 GLN A N 1
ATOM 5050 C CA . GLN A 1 657 ? 21.875 10.484 -7.457 1 92.31 657 GLN A CA 1
ATOM 5051 C C . GLN A 1 657 ? 21.422 11.703 -8.258 1 92.31 657 GLN A C 1
ATOM 5053 O O . GLN A 1 657 ? 20.906 12.672 -7.691 1 92.31 657 GLN A O 1
ATOM 5058 N N . THR A 1 658 ? 21.625 11.648 -9.555 1 89.19 658 THR A N 1
ATOM 5059 C CA . THR A 1 658 ? 21.266 12.766 -10.422 1 89.19 658 THR A CA 1
ATOM 5060 C C . THR A 1 658 ? 19.781 13.102 -10.297 1 89.19 658 THR A C 1
ATOM 5062 O O . THR A 1 658 ? 19.406 14.273 -10.281 1 89.19 658 THR A O 1
ATOM 5065 N N . ALA A 1 659 ? 19.031 12.102 -10.211 1 89.38 659 ALA A N 1
ATOM 5066 C CA . ALA A 1 659 ? 17.578 12.305 -10.102 1 89.38 659 ALA A CA 1
ATOM 5067 C C . ALA A 1 659 ? 17.234 13.008 -8.797 1 89.38 659 ALA A C 1
ATOM 5069 O O . ALA A 1 659 ? 16.281 13.797 -8.75 1 89.38 659 ALA A O 1
ATOM 5070 N N . ILE A 1 660 ? 17.922 12.773 -7.742 1 94.06 660 ILE A N 1
ATOM 5071 C CA . ILE A 1 660 ? 17.688 13.375 -6.438 1 94.06 660 ILE A CA 1
ATOM 5072 C C . ILE A 1 660 ? 18.062 14.859 -6.473 1 94.06 660 ILE A C 1
ATOM 5074 O O . ILE A 1 660 ? 17.375 15.695 -5.898 1 94.06 660 ILE A O 1
ATOM 5078 N N . ILE A 1 661 ? 19.156 15.164 -7.184 1 92.25 661 ILE A N 1
ATOM 5079 C CA . ILE A 1 661 ? 19.594 16.547 -7.328 1 92.25 661 ILE A CA 1
ATOM 5080 C C . ILE A 1 661 ? 18.531 17.344 -8.094 1 92.25 661 ILE A C 1
ATOM 5082 O O . ILE A 1 661 ? 18.234 18.484 -7.746 1 92.25 661 ILE A O 1
ATOM 5086 N N . GLU A 1 662 ? 17.984 16.672 -9.055 1 90.12 662 GLU A N 1
ATOM 5087 C CA . GLU A 1 662 ? 16.922 17.312 -9.82 1 90.12 662 GLU A CA 1
ATOM 5088 C C . GLU A 1 662 ? 15.688 17.562 -8.945 1 90.12 662 GLU A C 1
ATOM 5090 O O . GLU A 1 662 ? 15.039 18.594 -9.062 1 90.12 662 GLU A O 1
ATOM 5095 N N . ASN A 1 663 ? 15.367 16.625 -8.102 1 92.94 663 ASN A N 1
ATOM 5096 C CA . ASN A 1 663 ? 14.25 16.797 -7.176 1 92.94 663 ASN A CA 1
ATOM 5097 C C . ASN A 1 663 ? 14.484 17.953 -6.215 1 92.94 663 ASN A C 1
ATOM 5099 O O . ASN A 1 663 ? 13.562 18.719 -5.914 1 92.94 663 ASN A O 1
ATOM 5103 N N . LEU A 1 664 ? 15.711 18.047 -5.715 1 94 664 LEU A N 1
ATOM 5104 C CA . LEU A 1 664 ? 16.078 19.125 -4.809 1 94 664 LEU A CA 1
ATOM 5105 C C . LEU A 1 664 ? 15.945 20.484 -5.504 1 94 664 LEU A C 1
ATOM 5107 O O . LEU A 1 664 ? 15.438 21.438 -4.914 1 94 664 LEU A O 1
ATOM 5111 N N . GLU A 1 665 ? 16.375 20.484 -6.734 1 91.19 665 GLU A N 1
ATOM 5112 C CA . GLU A 1 665 ? 16.297 21.719 -7.512 1 91.19 665 GLU A CA 1
ATOM 5113 C C . GLU A 1 665 ? 14.859 22.109 -7.789 1 91.19 665 GLU A C 1
ATOM 5115 O O . GLU A 1 665 ? 14.477 23.266 -7.586 1 91.19 665 GLU A O 1
ATOM 5120 N N . ASN A 1 666 ? 14.062 21.203 -8.188 1 91.69 666 ASN A N 1
ATOM 5121 C CA . ASN A 1 666 ? 12.672 21.469 -8.562 1 91.69 666 ASN A CA 1
ATOM 5122 C C . ASN A 1 666 ? 11.836 21.859 -7.348 1 91.69 666 ASN A C 1
ATOM 5124 O O . ASN A 1 666 ? 10.883 22.641 -7.473 1 91.69 666 ASN A O 1
ATOM 5128 N N . CYS A 1 667 ? 12.227 21.344 -6.176 1 91.25 667 CYS A N 1
ATOM 5129 C CA . CYS A 1 667 ? 11.438 21.609 -4.977 1 91.25 667 CYS A CA 1
ATOM 5130 C C . CYS A 1 667 ? 11.969 22.812 -4.223 1 91.25 667 CYS A C 1
ATOM 5132 O O . CYS A 1 667 ? 11.578 23.062 -3.078 1 91.25 667 CYS A O 1
ATOM 5134 N N . GLY A 1 668 ? 12.914 23.516 -4.754 1 88 668 GLY A N 1
ATOM 5135 C CA . GLY A 1 668 ? 13.352 24.797 -4.215 1 88 668 GLY A CA 1
ATOM 5136 C C . GLY A 1 668 ? 14.328 24.656 -3.061 1 88 668 GLY A C 1
ATOM 5137 O O . GLY A 1 668 ? 14.359 25.5 -2.162 1 88 668 GLY A O 1
ATOM 5138 N N . PHE A 1 669 ? 15.039 23.609 -3.004 1 90 669 PHE A N 1
ATOM 5139 C CA . PHE A 1 669 ? 16.047 23.422 -1.966 1 90 669 PHE A CA 1
ATOM 5140 C C . PHE A 1 669 ? 17.141 24.484 -2.092 1 90 669 PHE A C 1
ATOM 5142 O O . PHE A 1 669 ? 17.656 24.984 -1.086 1 90 669 PHE A O 1
ATOM 5149 N N . PHE A 1 670 ? 17.562 24.812 -3.32 1 88.31 670 PHE A N 1
ATOM 5150 C CA . PHE A 1 670 ? 18.656 25.734 -3.582 1 88.31 670 PHE A CA 1
ATOM 5151 C C . PHE A 1 670 ? 18.156 27.188 -3.596 1 88.31 670 PHE A C 1
ATOM 5153 O O . PHE A 1 670 ? 18.266 27.875 -4.613 1 88.31 670 PHE A O 1
ATOM 5160 N N . SER A 1 671 ? 17.391 27.516 -2.586 1 81.06 671 SER A N 1
ATOM 5161 C CA . SER A 1 671 ? 16.891 28.875 -2.426 1 81.06 671 SER A CA 1
ATOM 5162 C C . SER A 1 671 ? 17.562 29.578 -1.246 1 81.06 671 SER A C 1
ATOM 5164 O O . SER A 1 671 ? 18.188 28.922 -0.406 1 81.06 671 SER A O 1
ATOM 5166 N N . ASP A 1 672 ? 17.609 30.859 -1.143 1 76.12 672 ASP A N 1
ATOM 5167 C CA . ASP A 1 672 ? 18.031 31.672 -0.017 1 76.12 672 ASP A CA 1
ATOM 5168 C C . ASP A 1 672 ? 19.516 31.5 0.259 1 76.12 672 ASP A C 1
ATOM 5170 O O . ASP A 1 672 ? 19.922 31.25 1.396 1 76.12 672 ASP A O 1
ATOM 5174 N N . GLY A 1 673 ? 20.375 31.266 -0.785 1 74.31 673 GLY A N 1
ATOM 5175 C CA . GLY A 1 673 ? 21.828 31.25 -0.608 1 74.31 673 GLY A CA 1
ATOM 5176 C C . GLY A 1 673 ? 22.406 29.844 -0.64 1 74.31 673 GLY A C 1
ATOM 5177 O O . GLY A 1 673 ? 23.625 29.688 -0.644 1 74.31 673 GLY A O 1
ATOM 5178 N N . VAL A 1 674 ? 21.578 28.906 -0.608 1 82.88 674 VAL A N 1
ATOM 5179 C CA . VAL A 1 674 ? 22.062 27.531 -0.703 1 82.88 674 VAL A CA 1
ATOM 5180 C C . VAL A 1 674 ? 22.266 27.156 -2.17 1 82.88 674 VAL A C 1
ATOM 5182 O O . VAL A 1 674 ? 21.375 27.344 -2.994 1 82.88 674 VAL A O 1
ATOM 5185 N N . THR A 1 675 ? 23.422 26.75 -2.535 1 84.06 675 THR A N 1
ATOM 5186 C CA . THR A 1 675 ? 23.734 26.359 -3.904 1 84.06 675 THR A CA 1
ATOM 5187 C C . THR A 1 675 ? 24.172 24.906 -3.961 1 84.06 675 THR A C 1
ATOM 5189 O O . THR A 1 675 ? 24.25 24.234 -2.93 1 84.06 675 THR A O 1
ATOM 5192 N N . LYS A 1 676 ? 24.422 24.469 -5.082 1 86.81 676 LYS A N 1
ATOM 5193 C CA . LYS A 1 676 ? 24.828 23.078 -5.312 1 86.81 676 LYS A CA 1
ATOM 5194 C C . LYS A 1 676 ? 26.203 22.797 -4.699 1 86.81 676 LYS A C 1
ATOM 5196 O O . LYS A 1 676 ? 26.609 21.641 -4.582 1 86.81 676 LYS A O 1
ATOM 5201 N N . ALA A 1 677 ? 26.812 23.812 -4.188 1 83.25 677 ALA A N 1
ATOM 5202 C CA . ALA A 1 677 ? 28.141 23.688 -3.576 1 83.25 677 ALA A CA 1
ATOM 5203 C C . ALA A 1 677 ? 28.062 22.922 -2.254 1 83.25 677 ALA A C 1
ATOM 5205 O O . ALA A 1 677 ? 29.078 22.438 -1.752 1 83.25 677 ALA A O 1
ATOM 5206 N N . CYS A 1 678 ? 26.875 22.812 -1.771 1 89.94 678 CYS A N 1
ATOM 5207 C CA . CYS A 1 678 ? 26.719 22.125 -0.496 1 89.94 678 CYS A CA 1
ATOM 5208 C C . CYS A 1 678 ? 26.531 20.625 -0.705 1 89.94 678 CYS A C 1
ATOM 5210 O O . CYS A 1 678 ? 26.453 19.859 0.262 1 89.94 678 CYS A O 1
ATOM 5212 N N . ILE A 1 679 ? 26.547 20.172 -1.973 1 93.69 679 ILE A N 1
ATOM 5213 C CA . ILE A 1 679 ? 26.359 18.766 -2.281 1 93.69 679 ILE A CA 1
ATOM 5214 C C . ILE A 1 679 ? 27.656 18.188 -2.852 1 93.69 679 ILE A C 1
ATOM 5216 O O . ILE A 1 679 ? 28.188 18.703 -3.85 1 93.69 679 ILE A O 1
ATOM 5220 N N . PHE A 1 680 ? 28.125 17.156 -2.229 1 92.69 680 PHE A N 1
ATOM 5221 C CA . PHE A 1 680 ? 29.375 16.562 -2.666 1 92.69 680 PHE A CA 1
ATOM 5222 C C . PHE A 1 680 ? 29.125 15.195 -3.297 1 92.69 680 PHE A C 1
ATOM 5224 O O . PHE A 1 680 ? 28.109 14.562 -3.045 1 92.69 680 PHE A O 1
ATOM 5231 N N . SER A 1 681 ? 30 14.773 -4.059 1 90.44 681 SER A N 1
ATOM 5232 C CA . SER A 1 681 ? 29.844 13.531 -4.816 1 90.44 681 SER A CA 1
ATOM 5233 C C . SER A 1 681 ? 30.016 12.312 -3.92 1 90.44 681 SER A C 1
ATOM 5235 O O . SER A 1 681 ? 29.328 11.305 -4.098 1 90.44 681 SER A O 1
ATOM 5237 N N . SER A 1 682 ? 31 12.391 -3.02 1 92.12 682 SER A N 1
ATOM 5238 C CA . SER A 1 682 ? 31.266 11.289 -2.109 1 92.12 682 SER A CA 1
ATOM 5239 C C . SER A 1 682 ? 31.375 11.766 -0.667 1 92.12 682 SER A C 1
ATOM 5241 O O . SER A 1 682 ? 31.531 12.969 -0.42 1 92.12 682 SER A O 1
ATOM 5243 N N . ILE A 1 683 ? 31.297 10.852 0.253 1 94.38 683 ILE A N 1
ATOM 5244 C CA . ILE A 1 683 ? 31.438 11.172 1.67 1 94.38 683 ILE A CA 1
ATOM 5245 C C . ILE A 1 683 ? 32.812 11.766 1.932 1 94.38 683 ILE A C 1
ATOM 5247 O O . ILE A 1 683 ? 32.938 12.742 2.674 1 94.38 683 ILE A O 1
ATOM 5251 N N . HIS A 1 684 ? 33.812 11.172 1.315 1 92.81 684 HIS A N 1
ATOM 5252 C CA . HIS A 1 684 ? 35.188 11.602 1.546 1 92.81 684 HIS A CA 1
ATOM 5253 C C . HIS A 1 684 ? 35.406 13.016 1.023 1 92.81 684 HIS A C 1
ATOM 5255 O O . HIS A 1 684 ? 36.156 13.797 1.632 1 92.81 684 HIS A O 1
ATOM 5261 N N . ASP A 1 685 ? 34.844 13.383 -0.115 1 92.19 685 ASP A N 1
ATOM 5262 C CA . ASP A 1 685 ? 34.906 14.758 -0.604 1 92.19 685 ASP A CA 1
ATOM 5263 C C . ASP A 1 685 ? 34.344 15.734 0.43 1 92.19 685 ASP A C 1
ATOM 5265 O O . ASP A 1 685 ? 34.938 16.797 0.667 1 92.19 685 ASP A O 1
ATOM 5269 N N . ALA A 1 686 ? 33.25 15.375 0.988 1 93.38 686 ALA A N 1
ATOM 5270 C CA . ALA A 1 686 ? 32.594 16.234 1.975 1 93.38 686 ALA A CA 1
ATOM 5271 C C . ALA A 1 686 ? 33.438 16.359 3.238 1 93.38 686 ALA A C 1
ATOM 5273 O O . ALA A 1 686 ? 33.531 17.453 3.811 1 93.38 686 ALA A O 1
ATOM 5274 N N . VAL A 1 687 ? 34 15.273 3.689 1 94.19 687 VAL A N 1
ATOM 5275 C CA . VAL A 1 687 ? 34.812 15.273 4.898 1 94.19 687 VAL A CA 1
ATOM 5276 C C . VAL A 1 687 ? 36.031 16.188 4.699 1 94.19 687 VAL A C 1
ATOM 5278 O O . VAL A 1 687 ? 36.344 16.984 5.57 1 94.19 687 VAL A O 1
ATOM 5281 N N . LEU A 1 688 ? 36.719 16.031 3.539 1 91.56 688 LEU A N 1
ATOM 5282 C CA . LEU A 1 688 ? 37.906 16.828 3.246 1 91.56 688 LEU A CA 1
ATOM 5283 C C . LEU A 1 688 ? 37.531 18.312 3.195 1 91.56 688 LEU A C 1
ATOM 5285 O O . LEU A 1 688 ? 38.312 19.156 3.682 1 91.56 688 LEU A O 1
ATOM 5289 N N . TYR A 1 689 ? 36.438 18.562 2.645 1 89.81 689 TYR A N 1
ATOM 5290 C CA . TYR A 1 689 ? 35.969 19.938 2.584 1 89.81 689 TYR A CA 1
ATOM 5291 C C . TYR A 1 689 ? 35.75 20.5 3.98 1 89.81 689 TYR A C 1
ATOM 5293 O O . TYR A 1 689 ? 36.188 21.609 4.293 1 89.81 689 TYR A O 1
ATOM 5301 N N . CYS A 1 690 ? 35.094 19.781 4.82 1 91 690 CYS A N 1
ATOM 5302 C CA . CYS A 1 690 ? 34.719 20.234 6.16 1 91 690 CYS A CA 1
ATOM 5303 C C . CYS A 1 690 ? 35.969 20.375 7.031 1 91 690 CYS A C 1
ATOM 5305 O O . CYS A 1 690 ? 36.031 21.25 7.898 1 91 690 CYS A O 1
ATOM 5307 N N . GLN A 1 691 ? 36.969 19.516 6.828 1 89.81 691 GLN A N 1
ATOM 5308 C CA . GLN A 1 691 ? 38.219 19.594 7.602 1 89.81 691 GLN A CA 1
ATOM 5309 C C . GLN A 1 691 ? 39.031 20.828 7.234 1 89.81 691 GLN A C 1
ATOM 5311 O O . GLN A 1 691 ? 39.656 21.453 8.102 1 89.81 691 GLN A O 1
ATOM 5316 N N . THR A 1 692 ? 39.031 21.125 6 1 84.38 692 THR A N 1
ATOM 5317 C CA . THR A 1 692 ? 39.781 22.297 5.543 1 84.38 692 THR A CA 1
ATOM 5318 C C . THR A 1 692 ? 39.094 23.594 5.973 1 84.38 692 THR A C 1
ATOM 5320 O O . THR A 1 692 ? 39.75 24.562 6.32 1 84.38 692 THR A O 1
ATOM 5323 N N . ASP A 1 693 ? 37.875 23.641 5.895 1 74.88 693 ASP A N 1
ATOM 5324 C CA . ASP A 1 693 ? 37.094 24.812 6.297 1 74.88 693 ASP A CA 1
ATOM 5325 C C . ASP A 1 693 ? 37.312 25.125 7.773 1 74.88 693 ASP A C 1
ATOM 5327 O O . ASP A 1 693 ? 37.406 26.297 8.148 1 74.88 693 ASP A O 1
ATOM 5331 N N . LYS A 1 694 ? 37.375 24.156 8.555 1 74.69 694 LYS A N 1
ATOM 5332 C CA . LYS A 1 694 ? 37.656 24.344 9.984 1 74.69 694 LYS A CA 1
ATOM 5333 C C . LYS A 1 694 ? 39.062 24.891 10.211 1 74.69 694 LYS A C 1
ATOM 5335 O O . LYS A 1 694 ? 39.25 25.766 11.055 1 74.69 694 LYS A O 1
ATOM 5340 N N . ALA A 1 695 ? 39.938 24.297 9.516 1 69.38 695 ALA A N 1
ATOM 5341 C CA . ALA A 1 695 ? 41.312 24.734 9.672 1 69.38 695 ALA A CA 1
ATOM 5342 C C . ALA A 1 695 ? 41.469 26.219 9.305 1 69.38 695 ALA A C 1
ATOM 5344 O O . ALA A 1 695 ? 42.219 26.953 9.953 1 69.38 695 ALA A O 1
ATOM 5345 N N . GLN A 1 696 ? 40.719 26.578 8.414 1 68.38 696 GLN A N 1
ATOM 5346 C CA . GLN A 1 696 ? 40.75 27.984 8.008 1 68.38 696 GLN A CA 1
ATOM 5347 C C . GLN A 1 696 ? 40.094 28.859 9.055 1 68.38 696 GLN A C 1
ATOM 5349 O O . GLN A 1 696 ? 40.562 29.969 9.344 1 68.38 696 GLN A O 1
ATOM 5354 N N . MET A 1 697 ? 39.031 28.391 9.578 1 68 697 MET A N 1
ATOM 5355 C CA . MET A 1 697 ? 38.312 29.156 10.609 1 68 697 MET A CA 1
ATOM 5356 C C . MET A 1 697 ? 39.188 29.312 11.852 1 68 697 MET A C 1
ATOM 5358 O O . MET A 1 697 ? 39.219 30.375 12.469 1 68 697 MET A O 1
ATOM 5362 N N . ASP A 1 698 ? 39.938 28.281 12.141 1 68.38 698 ASP A N 1
ATOM 5363 C CA . ASP A 1 698 ? 40.844 28.328 13.281 1 68.38 698 ASP A CA 1
ATOM 5364 C C . ASP A 1 698 ? 42 29.266 13.008 1 68.38 698 ASP A C 1
ATOM 5366 O O . ASP A 1 698 ? 42.469 29.984 13.906 1 68.38 698 ASP A O 1
ATOM 5370 N N . ASN A 1 699 ? 42.438 29.219 11.742 1 63.06 699 ASN A N 1
ATOM 5371 C CA . ASN A 1 699 ? 43.531 30.109 11.367 1 63.06 699 ASN A CA 1
ATOM 5372 C C . ASN A 1 699 ? 43.062 31.562 11.344 1 63.06 699 ASN A C 1
ATOM 5374 O O . ASN A 1 699 ? 43.812 32.469 11.75 1 63.06 699 ASN A O 1
ATOM 5378 N N . ASP A 1 700 ? 41.875 31.688 10.914 1 61.28 700 ASP A N 1
ATOM 5379 C CA . ASP A 1 700 ? 41.344 33.031 10.898 1 61.28 700 ASP A CA 1
ATOM 5380 C C . ASP A 1 700 ? 41.125 33.562 12.32 1 61.28 700 ASP A C 1
ATOM 5382 O O . ASP A 1 700 ? 41.375 34.719 12.609 1 61.28 700 ASP A O 1
ATOM 5386 N N . ASP A 1 701 ? 40.656 32.75 13.148 1 57.28 701 ASP A N 1
ATOM 5387 C CA . ASP A 1 701 ? 40.5 33.125 14.547 1 57.28 701 ASP A CA 1
ATOM 5388 C C . ASP A 1 701 ? 41.844 33.312 15.242 1 57.28 701 ASP A C 1
ATOM 5390 O O . ASP A 1 701 ? 42 34.156 16.109 1 57.28 701 ASP A O 1
ATOM 5394 N N . GLY A 1 702 ? 42.844 32.469 14.812 1 50.78 702 GLY A N 1
ATOM 5395 C CA . GLY A 1 702 ? 44.188 32.625 15.328 1 50.78 702 GLY A CA 1
ATOM 5396 C C . GLY A 1 702 ? 44.844 33.938 14.875 1 50.78 702 GLY A C 1
ATOM 5397 O O . GLY A 1 702 ? 45.562 34.562 15.656 1 50.78 702 GLY A O 1
ATOM 5398 N N . VAL A 1 703 ? 44.625 34.25 13.656 1 52.44 703 VAL A N 1
ATOM 5399 C CA . VAL A 1 703 ? 45.25 35.469 13.148 1 52.44 703 VAL A CA 1
ATOM 5400 C C . VAL A 1 703 ? 44.594 36.688 13.82 1 52.44 703 VAL A C 1
ATOM 5402 O O . VAL A 1 703 ? 45.25 37.688 14.094 1 52.44 703 VAL A O 1
ATOM 5405 N N . LYS A 1 704 ? 43.406 36.469 14.078 1 50.09 704 LYS A N 1
ATOM 5406 C CA . LYS A 1 704 ? 42.75 37.594 14.727 1 50.09 704 LYS A CA 1
ATOM 5407 C C . LYS A 1 704 ? 43.25 37.781 16.156 1 50.09 704 LYS A C 1
ATOM 5409 O O . LYS A 1 704 ? 43.344 38.906 16.641 1 50.09 704 LYS A O 1
ATOM 5414 N N . HIS A 1 705 ? 43.375 36.625 16.703 1 48.72 705 HIS A N 1
ATOM 5415 C CA . HIS A 1 705 ? 43.906 36.719 18.062 1 48.72 705 HIS A CA 1
ATOM 5416 C C . HIS A 1 705 ? 45.312 37.312 18.047 1 48.72 705 HIS A C 1
ATOM 5418 O O . HIS A 1 705 ? 45.688 38.062 18.969 1 48.72 705 HIS A O 1
ATOM 5424 N N . THR A 1 706 ? 46 37 17.016 1 47.53 706 THR A N 1
ATOM 5425 C CA . THR A 1 706 ? 47.344 37.562 16.938 1 47.53 706 THR A CA 1
ATOM 5426 C C . THR A 1 706 ? 47.312 39.062 16.594 1 47.53 706 THR A C 1
ATOM 5428 O O . THR A 1 706 ? 48.125 39.844 17.094 1 47.53 706 THR A O 1
ATOM 5431 N N . LEU A 1 707 ? 46.344 39.375 15.805 1 43.97 707 LEU A N 1
ATOM 5432 C CA . LEU A 1 707 ? 46.281 40.781 15.445 1 43.97 707 LEU A CA 1
ATOM 5433 C C . LEU A 1 707 ? 45.781 41.625 16.625 1 43.97 707 LEU A C 1
ATOM 5435 O O . LEU A 1 707 ? 46.156 42.781 16.75 1 43.97 707 LEU A O 1
ATOM 5439 N N . THR A 1 708 ? 44.906 41.062 17.438 1 41.78 708 THR A N 1
ATOM 5440 C CA . THR A 1 708 ? 44.469 41.844 18.578 1 41.78 708 THR A CA 1
ATOM 5441 C C . THR A 1 708 ? 45.594 42.031 19.594 1 41.78 708 THR A C 1
ATOM 5443 O O . THR A 1 708 ? 45.531 42.906 20.453 1 41.78 708 THR A O 1
ATOM 5446 N N . ILE A 1 709 ? 46.562 41.094 19.562 1 39.62 709 ILE A N 1
ATOM 5447 C CA . ILE A 1 709 ? 47.656 41.25 20.531 1 39.62 709 ILE A CA 1
ATOM 5448 C C . ILE A 1 709 ? 48.625 42.344 20.062 1 39.62 709 ILE A C 1
ATOM 5450 O O . ILE A 1 709 ? 49.406 42.844 20.844 1 39.62 709 ILE A O 1
ATOM 5454 N N . THR A 1 710 ? 48.75 42.594 18.719 1 35.44 710 THR A N 1
ATOM 5455 C CA . THR A 1 710 ? 49.812 43.469 18.328 1 35.44 710 THR A CA 1
ATOM 5456 C C . THR A 1 710 ? 49.406 44.938 18.484 1 35.44 710 THR A C 1
ATOM 5458 O O . THR A 1 710 ? 50.125 45.844 18.125 1 35.44 710 THR A O 1
ATOM 5461 N N . HIS A 1 711 ? 48.125 45.219 18.75 1 32.03 711 HIS A N 1
ATOM 5462 C CA . HIS A 1 711 ? 47.906 46.656 18.875 1 32.03 711 HIS A CA 1
ATOM 5463 C C . HIS A 1 711 ? 48.312 47.188 20.25 1 32.03 711 HIS A C 1
ATOM 5465 O O . HIS A 1 711 ? 48 48.312 20.609 1 32.03 711 HIS A O 1
ATOM 5471 N N . TYR A 1 712 ? 49.406 46.594 20.891 1 27.72 712 TYR A N 1
ATOM 5472 C CA . TYR A 1 712 ? 50 47.531 21.859 1 27.72 712 TYR A CA 1
ATOM 5473 C C . TYR A 1 712 ? 50.844 48.594 21.156 1 27.72 712 TYR A C 1
ATOM 5475 O O . TYR A 1 712 ? 51.594 48.281 20.234 1 27.72 712 TYR A O 1
ATOM 5483 N N . MET B 1 1 ? 32.25 35.875 -5.855 1 27.2 1 MET B N 1
ATOM 5484 C CA . MET B 1 1 ? 32.375 34.469 -6.113 1 27.2 1 MET B CA 1
ATOM 5485 C C . MET B 1 1 ? 33.531 33.844 -5.301 1 27.2 1 MET B C 1
ATOM 5487 O O . MET B 1 1 ? 34.688 34.125 -5.57 1 27.2 1 MET B O 1
ATOM 5491 N N . ASN B 1 2 ? 33.406 33.688 -4.039 1 36.12 2 ASN B N 1
ATOM 5492 C CA . ASN B 1 2 ? 34.5 33.375 -3.129 1 36.12 2 ASN B CA 1
ATOM 5493 C C . ASN B 1 2 ? 35.312 32.188 -3.611 1 36.12 2 ASN B C 1
ATOM 5495 O O . ASN B 1 2 ? 34.719 31.156 -4.008 1 36.12 2 ASN B O 1
ATOM 5499 N N . GLU B 1 3 ? 36.406 32.438 -4.066 1 39.84 3 GLU B N 1
ATOM 5500 C CA . GLU B 1 3 ? 37.406 31.5 -4.531 1 39.84 3 GLU B CA 1
ATOM 5501 C C . GLU B 1 3 ? 37.594 30.344 -3.551 1 39.84 3 GLU B C 1
ATOM 5503 O O . GLU B 1 3 ? 38.156 30.516 -2.465 1 39.84 3 GLU B O 1
ATOM 5508 N N . ARG B 1 4 ? 36.625 29.469 -3.424 1 50.78 4 ARG B N 1
ATOM 5509 C CA . ARG B 1 4 ? 36.812 28.297 -2.588 1 50.78 4 ARG B CA 1
ATOM 5510 C C . ARG B 1 4 ? 38.156 27.594 -2.902 1 50.78 4 ARG B C 1
ATOM 5512 O O . ARG B 1 4 ? 38.469 27.359 -4.07 1 50.78 4 ARG B O 1
ATOM 5519 N N . ARG B 1 5 ? 39.156 27.812 -2.123 1 51.72 5 ARG B N 1
ATOM 5520 C CA . ARG B 1 5 ? 40.438 27.156 -2.264 1 51.72 5 ARG B CA 1
ATOM 5521 C C . ARG B 1 5 ? 40.312 25.672 -2.559 1 51.72 5 ARG B C 1
ATOM 5523 O O . ARG B 1 5 ? 39.438 25.016 -1.989 1 51.72 5 ARG B O 1
ATOM 5530 N N . ARG B 1 6 ? 40.938 25.172 -3.588 1 64.56 6 ARG B N 1
ATOM 5531 C CA . ARG B 1 6 ? 41 23.828 -4.152 1 64.56 6 ARG B CA 1
ATOM 5532 C C . ARG B 1 6 ? 41.562 22.828 -3.137 1 64.56 6 ARG B C 1
ATOM 5534 O O . ARG B 1 6 ? 42.688 23 -2.664 1 64.56 6 ARG B O 1
ATOM 5541 N N . VAL B 1 7 ? 40.781 22.203 -2.318 1 72.56 7 VAL B N 1
ATOM 5542 C CA . VAL B 1 7 ? 41.219 21.109 -1.43 1 72.56 7 VAL B CA 1
ATOM 5543 C C . VAL B 1 7 ? 41.5 19.859 -2.244 1 72.56 7 VAL B C 1
ATOM 5545 O O . VAL B 1 7 ? 40.719 19.516 -3.154 1 72.56 7 VAL B O 1
ATOM 5548 N N . GLY B 1 8 ? 42.719 19.266 -2.035 1 80.44 8 GLY B N 1
ATOM 5549 C CA . GLY B 1 8 ? 43.156 18.094 -2.783 1 80.44 8 GLY B CA 1
ATOM 5550 C C . GLY B 1 8 ? 42.594 16.797 -2.223 1 80.44 8 GLY B C 1
ATOM 5551 O O . GLY B 1 8 ? 42.438 16.656 -1.007 1 80.44 8 GLY B O 1
ATOM 5552 N N . TYR B 1 9 ? 42.125 15.938 -2.996 1 86.44 9 TYR B N 1
ATOM 5553 C CA . TYR B 1 9 ? 41.719 14.562 -2.725 1 86.44 9 TYR B CA 1
ATOM 5554 C C . TYR B 1 9 ? 42.812 13.578 -3.111 1 86.44 9 TYR B C 1
ATOM 5556 O O . TYR B 1 9 ? 43.125 13.422 -4.293 1 86.44 9 TYR B O 1
ATOM 5564 N N . ASN B 1 10 ? 43.5 13.031 -2.143 1 84.88 10 ASN B N 1
ATOM 5565 C CA . ASN B 1 10 ? 44.562 12.078 -2.389 1 84.88 10 ASN B CA 1
ATOM 5566 C C . ASN B 1 10 ? 44.375 10.781 -1.613 1 84.88 10 ASN B C 1
ATOM 5568 O O . ASN B 1 10 ? 44.344 10.789 -0.381 1 84.88 10 ASN B O 1
ATOM 5572 N N . VAL B 1 11 ? 44.219 9.742 -2.332 1 87.88 11 VAL B N 1
ATOM 5573 C CA . VAL B 1 11 ? 44 8.445 -1.691 1 87.88 11 VAL B CA 1
ATOM 5574 C C . VAL B 1 11 ? 44.938 7.41 -2.338 1 87.88 11 VAL B C 1
ATOM 5576 O O . VAL B 1 11 ? 45 7.305 -3.564 1 87.88 11 VAL B O 1
ATOM 5579 N N . HIS B 1 12 ? 45.75 6.676 -1.485 1 86.44 12 HIS B N 1
ATOM 5580 C CA . HIS B 1 12 ? 46.562 5.547 -1.903 1 86.44 12 HIS B CA 1
ATOM 5581 C C . HIS B 1 12 ? 46.312 4.324 -1.029 1 86.44 12 HIS B C 1
ATOM 5583 O O . HIS B 1 12 ? 46.688 4.312 0.149 1 86.44 12 HIS B O 1
ATOM 5589 N N . ARG B 1 13 ? 45.688 3.387 -1.646 1 86.38 13 ARG B N 1
ATOM 5590 C CA . ARG B 1 13 ? 45.375 2.162 -0.916 1 86.38 13 ARG B CA 1
ATOM 5591 C C . ARG B 1 13 ? 45.219 0.986 -1.869 1 86.38 13 ARG B C 1
ATOM 5593 O O . ARG B 1 13 ? 45.281 1.153 -3.09 1 86.38 13 ARG B O 1
ATOM 5600 N N . ASP B 1 14 ? 44.906 -0.289 -1.33 1 83.56 14 ASP B N 1
ATOM 5601 C CA . ASP B 1 14 ? 44.594 -1.461 -2.145 1 83.56 14 ASP B CA 1
ATOM 5602 C C . ASP B 1 14 ? 43.125 -1.513 -2.494 1 83.56 14 ASP B C 1
ATOM 5604 O O . ASP B 1 14 ? 42.281 -0.897 -1.815 1 83.56 14 ASP B O 1
ATOM 5608 N N . VAL B 1 15 ? 42.938 -2.061 -3.625 1 81.06 15 VAL B N 1
ATOM 5609 C CA . VAL B 1 15 ? 41.531 -2.35 -3.969 1 81.06 15 VAL B CA 1
ATOM 5610 C C . VAL B 1 15 ? 40.906 -3.252 -2.902 1 81.06 15 VAL B C 1
ATOM 5612 O O . VAL B 1 15 ? 41.531 -4.242 -2.49 1 81.06 15 VAL B O 1
ATOM 5615 N N . LEU B 1 16 ? 39.781 -2.91 -2.373 1 80.94 16 LEU B N 1
ATOM 5616 C CA . LEU B 1 16 ? 39.219 -3.615 -1.226 1 80.94 16 LEU B CA 1
ATOM 5617 C C . LEU B 1 16 ? 37.875 -4.227 -1.571 1 80.94 16 LEU B C 1
ATOM 5619 O O . LEU B 1 16 ? 36.969 -3.521 -2.014 1 80.94 16 LEU B O 1
ATOM 5623 N N . ASP B 1 17 ? 37.781 -5.508 -1.378 1 81.12 17 ASP B N 1
ATOM 5624 C CA . ASP B 1 17 ? 36.469 -6.18 -1.384 1 81.12 17 ASP B CA 1
ATOM 5625 C C . ASP B 1 17 ? 35.875 -6.184 0.012 1 81.12 17 ASP B C 1
ATOM 5627 O O . ASP B 1 17 ? 36.469 -5.723 0.973 1 81.12 17 ASP B O 1
ATOM 5631 N N . GLU B 1 18 ? 34.688 -6.547 0.09 1 85.12 18 GLU B N 1
ATOM 5632 C CA . GLU B 1 18 ? 33.938 -6.465 1.351 1 85.12 18 GLU B CA 1
ATOM 5633 C C . GLU B 1 18 ? 34.594 -7.344 2.42 1 85.12 18 GLU B C 1
ATOM 5635 O O . GLU B 1 18 ? 34.562 -7.016 3.607 1 85.12 18 GLU B O 1
ATOM 5640 N N . GLY B 1 19 ? 35.062 -8.492 2.018 1 81.25 19 GLY B N 1
ATOM 5641 C CA . GLY B 1 19 ? 35.781 -9.32 2.975 1 81.25 19 GLY B CA 1
ATOM 5642 C C . GLY B 1 19 ? 36.969 -8.633 3.582 1 81.25 19 GLY B C 1
ATOM 5643 O O . GLY B 1 19 ? 37.219 -8.719 4.793 1 81.25 19 GLY B O 1
ATOM 5644 N N . GLU B 1 20 ? 37.719 -7.965 2.787 1 83.31 20 GLU B N 1
ATOM 5645 C CA . GLU B 1 20 ? 38.938 -7.25 3.229 1 83.31 20 GLU B CA 1
ATOM 5646 C C . GLU B 1 20 ? 38.562 -6.059 4.113 1 83.31 20 GLU B C 1
ATOM 5648 O O . GLU B 1 20 ? 39.281 -5.746 5.066 1 83.31 20 GLU B O 1
ATOM 5653 N N . VAL B 1 21 ? 37.594 -5.426 3.781 1 85.94 21 VAL B N 1
ATOM 5654 C CA . VAL B 1 21 ? 37.125 -4.301 4.594 1 85.94 21 VAL B CA 1
ATOM 5655 C C . VAL B 1 21 ? 36.75 -4.797 5.984 1 85.94 21 VAL B C 1
ATOM 5657 O O . VAL B 1 21 ? 37.031 -4.145 6.988 1 85.94 21 VAL B O 1
ATOM 5660 N N . ASP B 1 22 ? 36 -5.922 6.031 1 85.5 22 ASP B N 1
ATOM 5661 C CA . ASP B 1 22 ? 35.594 -6.5 7.305 1 85.5 22 ASP B CA 1
ATOM 5662 C C . ASP B 1 22 ? 36.781 -6.805 8.195 1 85.5 22 ASP B C 1
ATOM 5664 O O . ASP B 1 22 ? 36.719 -6.656 9.414 1 85.5 22 ASP B O 1
ATOM 5668 N N . ILE B 1 23 ? 37.844 -7.242 7.551 1 83.06 23 ILE B N 1
ATOM 5669 C CA . ILE B 1 23 ? 39.031 -7.578 8.289 1 83.06 23 ILE B CA 1
ATOM 5670 C C . ILE B 1 23 ? 39.719 -6.297 8.758 1 83.06 23 ILE B C 1
ATOM 5672 O O . ILE B 1 23 ? 40.125 -6.191 9.922 1 83.06 23 ILE B O 1
ATOM 5676 N N . LEU B 1 24 ? 39.844 -5.316 7.855 1 85.31 24 LEU B N 1
ATOM 5677 C CA . LEU B 1 24 ? 40.5 -4.059 8.164 1 85.31 24 LEU B CA 1
ATOM 5678 C C . LEU B 1 24 ? 39.75 -3.299 9.25 1 85.31 24 LEU B C 1
ATOM 5680 O O . LEU B 1 24 ? 40.375 -2.689 10.133 1 85.31 24 LEU B O 1
ATOM 5684 N N . ALA B 1 25 ? 38.5 -3.287 9.203 1 88.5 25 ALA B N 1
ATOM 5685 C CA . ALA B 1 25 ? 37.656 -2.539 10.125 1 88.5 25 ALA B CA 1
ATOM 5686 C C . ALA B 1 25 ? 37.312 -3.381 11.352 1 88.5 25 ALA B C 1
ATOM 5688 O O . ALA B 1 25 ? 36.844 -2.852 12.375 1 88.5 25 ALA B O 1
ATOM 5689 N N . GLU B 1 26 ? 37.5 -4.637 11.391 1 85.69 26 GLU B N 1
ATOM 5690 C CA . GLU B 1 26 ? 37.156 -5.578 12.453 1 85.69 26 GLU B CA 1
ATOM 5691 C C . GLU B 1 26 ? 35.688 -5.543 12.766 1 85.69 26 GLU B C 1
ATOM 5693 O O . GLU B 1 26 ? 35.25 -4.852 13.688 1 85.69 26 GLU B O 1
ATOM 5698 N N . LYS B 1 27 ? 34.969 -6.297 12.055 1 84.69 27 LYS B N 1
ATOM 5699 C CA . LYS B 1 27 ? 33.5 -6.352 12.227 1 84.69 27 LYS B CA 1
ATOM 5700 C C . LYS B 1 27 ? 33.125 -6.906 13.602 1 84.69 27 LYS B C 1
ATOM 5702 O O . LYS B 1 27 ? 33.75 -7.871 14.07 1 84.69 27 LYS B O 1
ATOM 5707 N N . SER B 1 28 ? 32.25 -6.109 14.266 1 80.56 28 SER B N 1
ATOM 5708 C CA . SER B 1 28 ? 31.812 -6.52 15.602 1 80.56 28 SER B CA 1
ATOM 5709 C C . SER B 1 28 ? 30.594 -7.43 15.539 1 80.56 28 SER B C 1
ATOM 5711 O O . SER B 1 28 ? 29.688 -7.203 14.742 1 80.56 28 SER B O 1
ATOM 5713 N N . ASN B 1 29 ? 30.641 -8.562 16.031 1 70.44 29 ASN B N 1
ATOM 5714 C CA . ASN B 1 29 ? 29.5 -9.484 16.062 1 70.44 29 ASN B CA 1
ATOM 5715 C C . ASN B 1 29 ? 28.641 -9.289 17.312 1 70.44 29 ASN B C 1
ATOM 5717 O O . ASN B 1 29 ? 27.969 -10.219 17.75 1 70.44 29 ASN B O 1
ATOM 5721 N N . VAL B 1 30 ? 28.656 -8.133 17.859 1 67.38 30 VAL B N 1
ATOM 5722 C CA . VAL B 1 30 ? 27.906 -7.988 19.109 1 67.38 30 VAL B CA 1
ATOM 5723 C C . VAL B 1 30 ? 26.422 -7.828 18.797 1 67.38 30 VAL B C 1
ATOM 5725 O O . VAL B 1 30 ? 26.031 -6.918 18.078 1 67.38 30 VAL B O 1
ATOM 5728 N N . THR B 1 31 ? 25.703 -8.883 18.891 1 67.44 31 THR B N 1
ATOM 5729 C CA . THR B 1 31 ? 24.25 -8.789 18.797 1 67.44 31 THR B CA 1
ATOM 5730 C C . THR B 1 31 ? 23.625 -8.602 20.172 1 67.44 31 THR B C 1
ATOM 5732 O O . THR B 1 31 ? 23.953 -9.32 21.109 1 67.44 31 THR B O 1
ATOM 5735 N N . VAL B 1 32 ? 23.047 -7.461 20.391 1 68.56 32 VAL B N 1
ATOM 5736 C CA . VAL B 1 32 ? 22.328 -7.277 21.656 1 68.56 32 VAL B CA 1
ATOM 5737 C C . VAL B 1 32 ? 21.031 -8.086 21.625 1 68.56 32 VAL B C 1
ATOM 5739 O O . VAL B 1 32 ? 20.203 -7.906 20.734 1 68.56 32 VAL B O 1
ATOM 5742 N N . PRO B 1 33 ? 20.891 -9.016 22.5 1 72.19 33 PRO B N 1
ATOM 5743 C CA . PRO B 1 33 ? 19.703 -9.859 22.5 1 72.19 33 PRO B CA 1
ATOM 5744 C C . PRO B 1 33 ? 18.422 -9.07 22.781 1 72.19 33 PRO B C 1
ATOM 5746 O O . PRO B 1 33 ? 18.453 -8.078 23.516 1 72.19 33 PRO B O 1
ATOM 5749 N N . PHE B 1 34 ? 17.422 -9.328 22.094 1 71.75 34 PHE B N 1
ATOM 5750 C CA . PHE B 1 34 ? 16.109 -8.711 22.203 1 71.75 34 PHE B CA 1
ATOM 5751 C C . PHE B 1 34 ? 15.633 -8.711 23.656 1 71.75 34 PHE B C 1
ATOM 5753 O O . PHE B 1 34 ? 14.984 -7.758 24.094 1 71.75 34 PHE B O 1
ATOM 5760 N N . SER B 1 35 ? 15.938 -9.727 24.469 1 70.62 35 SER B N 1
ATOM 5761 C CA . SER B 1 35 ? 15.508 -9.852 25.859 1 70.62 35 SER B CA 1
ATOM 5762 C C . SER B 1 35 ? 16.078 -8.734 26.719 1 70.62 35 SER B C 1
ATOM 5764 O O . SER B 1 35 ? 15.406 -8.211 27.609 1 70.62 35 SER B O 1
ATOM 5766 N N . ARG B 1 36 ? 17.219 -8.391 26.422 1 67.25 36 ARG B N 1
ATOM 5767 C CA . ARG B 1 36 ? 17.844 -7.332 27.219 1 67.25 36 ARG B CA 1
ATOM 5768 C C . ARG B 1 36 ? 17.188 -5.984 26.922 1 67.25 36 ARG B C 1
ATOM 5770 O O . ARG B 1 36 ? 17 -5.176 27.844 1 67.25 36 ARG B O 1
ATOM 5777 N N . LYS B 1 37 ? 16.812 -5.895 25.688 1 68.06 37 LYS B N 1
ATOM 5778 C CA . LYS B 1 37 ? 16.156 -4.645 25.328 1 68.06 37 LYS B CA 1
ATOM 5779 C C . LYS B 1 37 ? 14.805 -4.504 26.031 1 68.06 37 LYS B C 1
ATOM 5781 O O . LYS B 1 37 ? 14.461 -3.422 26.516 1 68.06 37 LYS B O 1
ATOM 5786 N N . ILE B 1 38 ? 14.133 -5.582 26.109 1 70.62 38 ILE B N 1
ATOM 5787 C CA . ILE B 1 38 ? 12.836 -5.582 26.75 1 70.62 38 ILE B CA 1
ATOM 5788 C C . ILE B 1 38 ? 13.008 -5.363 28.25 1 70.62 38 ILE B C 1
ATOM 5790 O O . ILE B 1 38 ? 12.234 -4.633 28.875 1 70.62 38 ILE B O 1
ATOM 5794 N N . LYS B 1 39 ? 13.984 -6.047 28.859 1 67.69 39 LYS B N 1
ATOM 5795 C CA . LYS B 1 39 ? 14.234 -5.922 30.297 1 67.69 39 LYS B CA 1
ATOM 5796 C C . LYS B 1 39 ? 14.578 -4.488 30.672 1 67.69 39 LYS B C 1
ATOM 5798 O O . LYS B 1 39 ? 14.133 -3.984 31.703 1 67.69 39 LYS B O 1
ATOM 5803 N N . GLU B 1 40 ? 15.305 -3.908 29.875 1 70.25 40 GLU B N 1
ATOM 5804 C CA . GLU B 1 40 ? 15.68 -2.521 30.141 1 70.25 40 GLU B CA 1
ATOM 5805 C C . GLU B 1 40 ? 14.492 -1.584 29.969 1 70.25 40 GLU B C 1
ATOM 5807 O O . GLU B 1 40 ? 14.352 -0.605 30.703 1 70.25 40 GLU B O 1
ATOM 5812 N N . ALA B 1 41 ? 13.703 -2.061 29.016 1 67.81 41 ALA B N 1
ATOM 5813 C CA . ALA B 1 41 ? 12.516 -1.242 28.766 1 67.81 41 ALA B CA 1
ATOM 5814 C C . ALA B 1 41 ? 11.5 -1.398 29.891 1 67.81 41 ALA B C 1
ATOM 5816 O O . ALA B 1 41 ? 10.75 -0.467 30.203 1 67.81 41 ALA B O 1
ATOM 5817 N N . MET B 1 42 ? 11.461 -2.545 30.578 1 66.25 42 MET B N 1
ATOM 5818 C CA . MET B 1 42 ? 10.461 -2.855 31.594 1 66.25 42 MET B CA 1
ATOM 5819 C C . MET B 1 42 ? 10.969 -2.467 32.969 1 66.25 42 MET B C 1
ATOM 5821 O O . MET B 1 42 ? 10.258 -2.627 33.969 1 66.25 42 MET B O 1
ATOM 5825 N N . ARG B 1 43 ? 12.133 -1.996 33.125 1 66.44 43 ARG B N 1
ATOM 5826 C CA . ARG B 1 43 ? 12.633 -1.628 34.438 1 66.44 43 ARG B CA 1
ATOM 5827 C C . ARG B 1 43 ? 11.969 -0.346 34.938 1 66.44 43 ARG B C 1
ATOM 5829 O O . ARG B 1 43 ? 11.977 0.67 34.219 1 66.44 43 ARG B O 1
ATOM 5836 N N . CYS B 1 44 ? 10.906 -0.421 35.688 1 64.62 44 CYS B N 1
ATOM 5837 C CA . CYS B 1 44 ? 10.164 0.704 36.25 1 64.62 44 CYS B CA 1
ATOM 5838 C C . CYS B 1 44 ? 10.852 1.253 37.5 1 64.62 44 CYS B C 1
ATOM 5840 O O . CYS B 1 44 ? 11.039 0.529 38.469 1 64.62 44 CYS B O 1
ATOM 5842 N N . SER B 1 45 ? 11.812 2.076 37.375 1 71.25 45 SER B N 1
ATOM 5843 C CA . SER B 1 45 ? 12.359 2.744 38.562 1 71.25 45 SER B CA 1
ATOM 5844 C C . SER B 1 45 ? 11.484 3.914 39 1 71.25 45 SER B C 1
ATOM 5846 O O . SER B 1 45 ? 10.664 4.406 38.219 1 71.25 45 SER B O 1
ATOM 5848 N N . GLY B 1 46 ? 11.328 4.242 40.281 1 65.75 46 GLY B N 1
ATOM 5849 C CA . GLY B 1 46 ? 10.594 5.355 40.875 1 65.75 46 GLY B CA 1
ATOM 5850 C C . GLY B 1 46 ? 10.711 6.637 40.062 1 65.75 46 GLY B C 1
ATOM 5851 O O . GLY B 1 46 ? 9.711 7.203 39.625 1 65.75 46 GLY B O 1
ATOM 5852 N N . PRO B 1 47 ? 11.93 7 39.844 1 74.31 47 PRO B N 1
ATOM 5853 C CA . PRO B 1 47 ? 12.078 8.211 39.031 1 74.31 47 PRO B CA 1
ATOM 5854 C C . PRO B 1 47 ? 11.5 8.055 37.625 1 74.31 47 PRO B C 1
ATOM 5856 O O . PRO B 1 47 ? 10.969 9.016 37.062 1 74.31 47 PRO B O 1
ATOM 5859 N N . ARG B 1 48 ? 11.5 6.875 37.125 1 74.38 48 ARG B N 1
ATOM 5860 C CA . ARG B 1 48 ? 10.922 6.625 35.812 1 74.38 48 ARG B CA 1
ATOM 5861 C C . ARG B 1 48 ? 9.398 6.73 35.875 1 74.38 48 ARG B C 1
ATOM 5863 O O . ARG B 1 48 ? 8.781 7.203 34.906 1 74.38 48 ARG B O 1
ATOM 5870 N N . LEU B 1 49 ? 8.914 6.281 37.031 1 75.5 49 LEU B N 1
ATOM 5871 C CA . LEU B 1 49 ? 7.473 6.383 37.188 1 75.5 49 LEU B CA 1
ATOM 5872 C C . LEU B 1 49 ? 7.039 7.844 37.281 1 75.5 49 LEU B C 1
ATOM 5874 O O . LEU B 1 49 ? 6.012 8.227 36.719 1 75.5 49 LEU B O 1
ATOM 5878 N N . LYS B 1 50 ? 7.738 8.609 38.062 1 76.69 50 LYS B N 1
ATOM 5879 C CA . LYS B 1 50 ? 7.43 10.031 38.156 1 76.69 50 LYS B CA 1
ATOM 5880 C C . LYS B 1 50 ? 7.547 10.727 36.812 1 76.69 50 LYS B C 1
ATOM 5882 O O . LYS B 1 50 ? 6.688 11.531 36.438 1 76.69 50 LYS B O 1
ATOM 5887 N N . SER B 1 51 ? 8.539 10.391 36.156 1 77.5 51 SER B N 1
ATOM 5888 C CA . SER B 1 51 ? 8.711 10.977 34.844 1 77.5 51 SER B CA 1
ATOM 5889 C C . SER B 1 51 ? 7.602 10.547 33.906 1 77.5 51 SER B C 1
ATOM 5891 O O . SER B 1 51 ? 7.133 11.336 33.062 1 77.5 51 SER B O 1
ATOM 5893 N N . CYS B 1 52 ? 7.223 9.352 34.094 1 77.25 52 CYS B N 1
ATOM 5894 C CA . CYS B 1 52 ? 6.133 8.836 33.281 1 77.25 52 CYS B CA 1
ATOM 5895 C C . CYS B 1 52 ? 4.82 9.531 33.625 1 77.25 52 CYS B C 1
ATOM 5897 O O . CYS B 1 52 ? 4.039 9.867 32.75 1 77.25 52 CYS B O 1
ATOM 5899 N N . MET B 1 53 ? 4.625 9.773 34.906 1 74.88 53 MET B N 1
ATOM 5900 C CA . MET B 1 53 ? 3.408 10.445 35.344 1 74.88 53 MET B CA 1
ATOM 5901 C C . MET B 1 53 ? 3.383 11.898 34.875 1 74.88 53 MET B C 1
ATOM 5903 O O . MET B 1 53 ? 2.344 12.391 34.438 1 74.88 53 MET B O 1
ATOM 5907 N N . LEU B 1 54 ? 4.469 12.523 34.969 1 77.69 54 LEU B N 1
ATOM 5908 C CA . LEU B 1 54 ? 4.547 13.914 34.531 1 77.69 54 LEU B CA 1
ATOM 5909 C C . LEU B 1 54 ? 4.43 14.016 33.031 1 77.69 54 LEU B C 1
ATOM 5911 O O . LEU B 1 54 ? 3.945 15.023 32.5 1 77.69 54 LEU B O 1
ATOM 5915 N N . SER B 1 55 ? 4.812 12.93 32.438 1 80.62 55 SER B N 1
ATOM 5916 C CA . SER B 1 55 ? 4.691 12.922 30.984 1 80.62 55 SER B CA 1
ATOM 5917 C C . SER B 1 55 ? 3.262 12.609 30.547 1 80.62 55 SER B C 1
ATOM 5919 O O . SER B 1 55 ? 2.83 13.023 29.469 1 80.62 55 SER B O 1
ATOM 5921 N N . CYS B 1 56 ? 2.564 12 31.453 1 85.25 56 CYS B N 1
ATOM 5922 C CA . CYS B 1 56 ? 1.191 11.625 31.125 1 85.25 56 CYS B CA 1
ATOM 5923 C C . CYS B 1 56 ? 0.227 12.766 31.422 1 85.25 56 CYS B C 1
ATOM 5925 O O . CYS B 1 56 ? -0.853 12.844 30.828 1 85.25 56 CYS B O 1
ATOM 5927 N N . VAL B 1 57 ? 0.595 13.633 32.406 1 92 57 VAL B N 1
ATOM 5928 C CA . VAL B 1 57 ? -0.208 14.805 32.75 1 92 57 VAL B CA 1
ATOM 5929 C C . VAL B 1 57 ? 0.653 16.062 32.688 1 92 57 VAL B C 1
ATOM 5931 O O . VAL B 1 57 ? 1.016 16.641 33.688 1 92 57 VAL B O 1
ATOM 5934 N N . PRO B 1 58 ? 0.79 16.578 31.5 1 90.19 58 PRO B N 1
ATOM 5935 C CA . PRO B 1 58 ? 1.737 17.656 31.234 1 90.19 58 PRO B CA 1
ATOM 5936 C C . PRO B 1 58 ? 1.446 18.906 32.062 1 90.19 58 PRO B C 1
ATOM 5938 O O . PRO B 1 58 ? 2.365 19.656 32.406 1 90.19 58 PRO B O 1
ATOM 5941 N N . VAL B 1 59 ? 0.22 19.172 32.5 1 91.75 59 VAL B N 1
ATOM 5942 C CA . VAL B 1 59 ? -0.144 20.375 33.219 1 91.75 59 VAL B CA 1
ATOM 5943 C C . VAL B 1 59 ? 0.604 20.406 34.562 1 91.75 59 VAL B C 1
ATOM 5945 O O . VAL B 1 59 ? 0.957 21.484 35.031 1 91.75 59 VAL B O 1
ATOM 5948 N N . LEU B 1 60 ? 0.902 19.312 35.094 1 90.44 60 LEU B N 1
ATOM 5949 C CA . LEU B 1 60 ? 1.586 19.219 36.375 1 90.44 60 LEU B CA 1
ATOM 5950 C C . LEU B 1 60 ? 3.059 19.594 36.25 1 90.44 60 LEU B C 1
ATOM 5952 O O . LEU B 1 60 ? 3.699 19.984 37.219 1 90.44 60 LEU B O 1
ATOM 5956 N N . SER B 1 61 ? 3.533 19.516 35.062 1 87 61 SER B N 1
ATOM 5957 C CA . SER B 1 61 ? 4.941 19.812 34.812 1 87 61 SER B CA 1
ATOM 5958 C C . SER B 1 61 ? 5.141 21.281 34.438 1 87 61 SER B C 1
ATOM 5960 O O . SER B 1 61 ? 6.035 21.938 34.969 1 87 61 SER B O 1
ATOM 5962 N N . TRP B 1 62 ? 4.328 21.828 33.594 1 87.38 62 TRP B N 1
ATOM 5963 C CA . TRP B 1 62 ? 4.617 23.156 33.094 1 87.38 62 TRP B CA 1
ATOM 5964 C C . TRP B 1 62 ? 3.877 24.234 33.875 1 87.38 62 TRP B C 1
ATOM 5966 O O . TRP B 1 62 ? 4.309 25.391 33.938 1 87.38 62 TRP B O 1
ATOM 5976 N N . LEU B 1 63 ? 2.73 23.938 34.594 1 89.94 63 LEU B N 1
ATOM 5977 C CA . LEU B 1 63 ? 1.927 24.953 35.281 1 89.94 63 LEU B CA 1
ATOM 5978 C C . LEU B 1 63 ? 2.689 25.547 36.469 1 89.94 63 LEU B C 1
ATOM 5980 O O . LEU B 1 63 ? 2.633 26.75 36.688 1 89.94 63 LEU B O 1
ATOM 5984 N N . PRO B 1 64 ? 3.4 24.703 37.219 1 89.25 64 PRO B N 1
ATOM 5985 C CA . PRO B 1 64 ? 4.172 25.266 38.312 1 89.25 64 PRO B CA 1
ATOM 5986 C C . PRO B 1 64 ? 5.309 26.172 37.844 1 89.25 64 PRO B C 1
ATOM 5988 O O . PRO B 1 64 ? 5.77 27.031 38.594 1 89.25 64 PRO B O 1
ATOM 5991 N N . ARG B 1 65 ? 5.703 25.984 36.688 1 87.5 65 ARG B N 1
ATOM 5992 C CA . ARG B 1 65 ? 6.789 26.781 36.094 1 87.5 65 ARG B CA 1
ATOM 5993 C C . ARG B 1 65 ? 6.242 27.953 35.312 1 87.5 65 ARG B C 1
ATOM 5995 O O . ARG B 1 65 ? 6.992 28.625 34.594 1 87.5 65 ARG B O 1
ATOM 6002 N N . TYR B 1 66 ? 5.043 28.172 35.406 1 90.94 66 TYR B N 1
ATOM 6003 C CA . TYR B 1 66 ? 4.391 29.266 34.688 1 90.94 66 TYR B CA 1
ATOM 6004 C C . TYR B 1 66 ? 4.879 30.625 35.188 1 90.94 66 TYR B C 1
ATOM 6006 O O . TYR B 1 66 ? 4.801 30.922 36.375 1 90.94 66 TYR B O 1
ATOM 6014 N N . SER B 1 67 ? 5.48 31.344 34.281 1 89 67 SER B N 1
ATOM 6015 C CA . SER B 1 67 ? 5.934 32.688 34.625 1 89 67 SER B CA 1
ATOM 6016 C C . SER B 1 67 ? 4.766 33.656 34.656 1 89 67 SER B C 1
ATOM 6018 O O . SER B 1 67 ? 4.348 34.156 33.594 1 89 67 SER B O 1
ATOM 6020 N N . PHE B 1 68 ? 4.285 34.094 35.719 1 89.44 68 PHE B N 1
ATOM 6021 C CA . PHE B 1 68 ? 3.115 34.969 35.906 1 89.44 68 PHE B CA 1
ATOM 6022 C C . PHE B 1 68 ? 3.387 36.344 35.344 1 89.44 68 PHE B C 1
ATOM 6024 O O . PHE B 1 68 ? 2.512 36.969 34.75 1 89.44 68 PHE B O 1
ATOM 6031 N N . ARG B 1 69 ? 4.543 36.812 35.469 1 86.69 69 ARG B N 1
ATOM 6032 C CA . ARG B 1 69 ? 4.867 38.188 35.062 1 86.69 69 ARG B CA 1
ATOM 6033 C C . ARG B 1 69 ? 5.008 38.281 33.531 1 86.69 69 ARG B C 1
ATOM 6035 O O . ARG B 1 69 ? 4.543 39.25 32.938 1 86.69 69 ARG B O 1
ATOM 6042 N N . GLU B 1 70 ? 5.477 37.25 32.938 1 85.38 70 GLU B N 1
ATOM 6043 C CA . GLU B 1 70 ? 5.801 37.312 31.531 1 85.38 70 GLU B CA 1
ATOM 6044 C C . GLU B 1 70 ? 4.648 36.781 30.672 1 85.38 70 GLU B C 1
ATOM 6046 O O . GLU B 1 70 ? 4.406 37.281 29.578 1 85.38 70 GLU B O 1
ATOM 6051 N N . ASN B 1 71 ? 3.82 35.844 31.219 1 91.12 71 ASN B N 1
ATOM 6052 C CA . ASN B 1 71 ? 2.898 35.125 30.344 1 91.12 71 ASN B CA 1
ATOM 6053 C C . ASN B 1 71 ? 1.446 35.5 30.641 1 91.12 71 ASN B C 1
ATOM 6055 O O . ASN B 1 71 ? 0.564 35.281 29.812 1 91.12 71 ASN B O 1
ATOM 6059 N N . THR B 1 72 ? 1.136 36.062 31.734 1 92.94 72 THR B N 1
ATOM 6060 C CA . THR B 1 72 ? -0.24 36.219 32.188 1 92.94 72 THR B CA 1
ATOM 6061 C C . THR B 1 72 ? -1 37.219 31.312 1 92.94 72 THR B C 1
ATOM 6063 O O . THR B 1 72 ? -2.139 36.938 30.922 1 92.94 72 THR B O 1
ATOM 6066 N N . MET B 1 73 ? -0.407 38.344 31 1 92.31 73 MET B N 1
ATOM 6067 C CA . MET B 1 73 ? -1.1 39.344 30.203 1 92.31 73 MET B CA 1
ATOM 6068 C C . MET B 1 73 ? -1.353 38.812 28.797 1 92.31 73 MET B C 1
ATOM 6070 O O . MET B 1 73 ? -2.443 39 28.25 1 92.31 73 MET B O 1
ATOM 6074 N N . GLY B 1 74 ? -0.405 38.25 28.188 1 92.62 74 GLY B N 1
ATOM 6075 C CA . GLY B 1 74 ? -0.566 37.688 26.859 1 92.62 74 GLY B CA 1
ATOM 6076 C C . GLY B 1 74 ? -1.604 36.594 26.812 1 92.62 74 GLY B C 1
ATOM 6077 O O . GLY B 1 74 ? -2.447 36.562 25.922 1 92.62 74 GLY B O 1
ATOM 6078 N N . ASP B 1 75 ? -1.551 35.719 27.75 1 95.56 75 ASP B N 1
ATOM 6079 C CA . ASP B 1 75 ? -2.488 34.594 27.812 1 95.56 75 ASP B CA 1
ATOM 6080 C C . ASP B 1 75 ? -3.906 35.094 28.109 1 95.56 75 ASP B C 1
ATOM 6082 O O . ASP B 1 75 ? -4.879 34.5 27.609 1 95.56 75 ASP B O 1
ATOM 6086 N N . LEU B 1 76 ? -4.035 36.125 28.891 1 94.88 76 LEU B N 1
ATOM 6087 C CA . LEU B 1 76 ? -5.348 36.688 29.203 1 94.88 76 LEU B CA 1
ATOM 6088 C C . LEU B 1 76 ? -5.988 37.312 27.969 1 94.88 76 LEU B C 1
ATOM 6090 O O . LEU B 1 76 ? -7.141 37 27.656 1 94.88 76 LEU B O 1
ATOM 6094 N N . ILE B 1 77 ? -5.25 38.125 27.297 1 93 77 ILE B N 1
ATOM 6095 C CA . ILE B 1 77 ? -5.758 38.781 26.094 1 93 77 ILE B CA 1
ATOM 6096 C C . ILE B 1 77 ? -6.094 37.719 25.047 1 93 77 ILE B C 1
ATOM 6098 O O . ILE B 1 77 ? -7.145 37.781 24.406 1 93 77 ILE B O 1
ATOM 6102 N N . SER B 1 78 ? -5.207 36.844 24.922 1 94.75 78 SER B N 1
ATOM 6103 C CA . SER B 1 78 ? -5.406 35.75 23.953 1 94.75 78 SER B CA 1
ATOM 6104 C C . SER B 1 78 ? -6.609 34.906 24.312 1 94.75 78 SER B C 1
ATOM 6106 O O . SER B 1 78 ? -7.41 34.531 23.453 1 94.75 78 SER B O 1
ATOM 6108 N N . GLY B 1 79 ? -6.723 34.531 25.516 1 95.31 79 GLY B N 1
ATOM 6109 C CA . GLY B 1 79 ? -7.836 33.719 25.969 1 95.31 79 GLY B CA 1
ATOM 6110 C C . GLY B 1 79 ? -9.188 34.375 25.734 1 95.31 79 GLY B C 1
ATOM 6111 O O . GLY B 1 79 ? -10.133 33.688 25.297 1 95.31 79 GLY B O 1
ATOM 6112 N N . ILE B 1 80 ? -9.273 35.594 25.953 1 93.69 80 ILE B N 1
ATOM 6113 C CA . ILE B 1 80 ? -10.516 36.312 25.75 1 93.69 80 ILE B CA 1
ATOM 6114 C C . ILE B 1 80 ? -10.812 36.438 24.25 1 93.69 80 ILE B C 1
ATOM 6116 O O . ILE B 1 80 ? -11.938 36.188 23.812 1 93.69 80 ILE B O 1
ATOM 6120 N N . SER B 1 81 ? -9.766 36.781 23.531 1 91.88 81 SER B N 1
ATOM 6121 C CA . SER B 1 81 ? -9.938 36.938 22.078 1 91.88 81 SER B CA 1
ATOM 6122 C C . SER B 1 81 ? -10.391 35.625 21.438 1 91.88 81 SER B C 1
ATOM 6124 O O . SER B 1 81 ? -11.344 35.625 20.656 1 91.88 81 SER B O 1
ATOM 6126 N N . VAL B 1 82 ? -9.734 34.562 21.75 1 94.25 82 VAL B N 1
ATOM 6127 C CA . VAL B 1 82 ? -10.062 33.25 21.188 1 94.25 82 VAL B CA 1
ATOM 6128 C C . VAL B 1 82 ? -11.414 32.781 21.719 1 94.25 82 VAL B C 1
ATOM 6130 O O . VAL B 1 82 ? -12.188 32.156 21 1 94.25 82 VAL B O 1
ATOM 6133 N N . GLY B 1 83 ? -11.695 33.031 23 1 93.81 83 GLY B N 1
ATOM 6134 C CA . GLY B 1 83 ? -12.992 32.719 23.562 1 93.81 83 GLY B CA 1
ATOM 6135 C C . GLY B 1 83 ? -14.148 33.375 22.828 1 93.81 83 GLY B C 1
ATOM 6136 O O . GLY B 1 83 ? -15.18 32.719 22.594 1 93.81 83 GLY B O 1
ATOM 6137 N N . ILE B 1 84 ? -13.945 34.531 22.5 1 89.5 84 ILE B N 1
ATOM 6138 C CA . ILE B 1 84 ? -14.953 35.281 21.766 1 89.5 84 ILE B CA 1
ATOM 6139 C C . ILE B 1 84 ? -15.172 34.625 20.391 1 89.5 84 ILE B C 1
ATOM 6141 O O . ILE B 1 84 ? -16.297 34.594 19.891 1 89.5 84 ILE B O 1
ATOM 6145 N N . MET B 1 85 ? -14.164 34.156 19.828 1 90.19 85 MET B N 1
ATOM 6146 C CA . MET B 1 85 ? -14.25 33.5 18.516 1 90.19 85 MET B CA 1
ATOM 6147 C C . MET B 1 85 ? -14.961 32.156 18.609 1 90.19 85 MET B C 1
ATOM 6149 O O . MET B 1 85 ? -15.633 31.734 17.672 1 90.19 85 MET B O 1
ATOM 6153 N N . HIS B 1 86 ? -14.836 31.469 19.734 1 94.12 86 HIS B N 1
ATOM 6154 C CA . HIS B 1 86 ? -15.438 30.172 19.953 1 94.12 86 HIS B CA 1
ATOM 6155 C C . HIS B 1 86 ? -16.969 30.25 19.922 1 94.12 86 HIS B C 1
ATOM 6157 O O . HIS B 1 86 ? -17.625 29.281 19.547 1 94.12 86 HIS B O 1
ATOM 6163 N N . LEU B 1 87 ? -17.484 31.375 20.266 1 93.06 87 LEU B N 1
ATOM 6164 C CA . LEU B 1 87 ? -18.938 31.5 20.406 1 93.06 87 LEU B CA 1
ATOM 6165 C C . LEU B 1 87 ? -19.625 31.344 19.047 1 93.06 87 LEU B C 1
ATOM 6167 O O . LEU B 1 87 ? -20.359 30.391 18.828 1 93.06 87 LEU B O 1
ATOM 6171 N N . PRO B 1 88 ? -19.328 32.281 18.109 1 91.81 88 PRO B N 1
ATOM 6172 C CA . PRO B 1 88 ? -20 32.125 16.812 1 91.81 88 PRO B CA 1
ATOM 6173 C C . PRO B 1 88 ? -19.609 30.844 16.094 1 91.81 88 PRO B C 1
ATOM 6175 O O . PRO B 1 88 ? -20.469 30.172 15.508 1 91.81 88 PRO B O 1
ATOM 6178 N N . GLN B 1 89 ? -18.391 30.453 16.141 1 92.81 89 GLN B N 1
ATOM 6179 C CA . GLN B 1 89 ? -17.922 29.25 15.453 1 92.81 89 GLN B CA 1
ATOM 6180 C C . GLN B 1 89 ? -18.516 27.984 16.078 1 92.81 89 GLN B C 1
ATOM 6182 O O . GLN B 1 89 ? -18.906 27.062 15.359 1 92.81 89 GLN B O 1
ATOM 6187 N N . GLY B 1 90 ? -18.531 28 17.359 1 94.25 90 GLY B N 1
ATOM 6188 C CA . GLY B 1 90 ? -19.125 26.859 18.031 1 94.25 90 GLY B CA 1
ATOM 6189 C C . GLY B 1 90 ? -20.578 26.625 17.641 1 94.25 90 GLY B C 1
ATOM 6190 O O . GLY B 1 90 ? -20.984 25.5 17.375 1 94.25 90 GLY B O 1
ATOM 6191 N N . MET B 1 91 ? -21.359 27.672 17.609 1 93.44 91 MET B N 1
ATOM 6192 C CA . MET B 1 91 ? -22.766 27.562 17.234 1 93.44 91 MET B CA 1
ATOM 6193 C C . MET B 1 91 ? -22.922 27.156 15.766 1 93.44 91 MET B C 1
ATOM 6195 O O . MET B 1 91 ? -23.734 26.281 15.438 1 93.44 91 MET B O 1
ATOM 6199 N N . ALA B 1 92 ? -22.078 27.766 14.992 1 93.81 92 ALA B N 1
ATOM 6200 C CA . ALA B 1 92 ? -22.141 27.469 13.562 1 93.81 92 ALA B CA 1
ATOM 6201 C C . ALA B 1 92 ? -21.766 26.016 13.289 1 93.81 92 ALA B C 1
ATOM 6203 O O . ALA B 1 92 ? -22.422 25.328 12.492 1 93.81 92 ALA B O 1
ATOM 6204 N N . TYR B 1 93 ? -20.766 25.484 13.898 1 95.62 93 TYR B N 1
ATOM 6205 C CA . TYR B 1 93 ? -20.266 24.141 13.625 1 95.62 93 TYR B CA 1
ATOM 6206 C C . TYR B 1 93 ? -21.156 23.094 14.258 1 95.62 93 TYR B C 1
ATOM 6208 O O . TYR B 1 93 ? -21.172 21.938 13.828 1 95.62 93 TYR B O 1
ATOM 6216 N N . ALA B 1 94 ? -21.922 23.484 15.258 1 95.69 94 ALA B N 1
ATOM 6217 C CA . ALA B 1 94 ? -22.938 22.578 15.789 1 95.69 94 ALA B CA 1
ATOM 6218 C C . ALA B 1 94 ? -24.016 22.281 14.75 1 95.69 94 ALA B C 1
ATOM 6220 O O . ALA B 1 94 ? -24.453 21.141 14.609 1 95.69 94 ALA B O 1
ATOM 6221 N N . LEU B 1 95 ? -24.391 23.328 14.094 1 92.38 95 LEU B N 1
ATOM 6222 C CA . LEU B 1 95 ? -25.359 23.141 13.016 1 92.38 95 LEU B CA 1
ATOM 6223 C C . LEU B 1 95 ? -24.797 22.219 11.93 1 92.38 95 LEU B C 1
ATOM 6225 O O . LEU B 1 95 ? -25.516 21.406 11.359 1 92.38 95 LEU B O 1
ATOM 6229 N N . LEU B 1 96 ? -23.562 22.391 11.711 1 92.56 96 LEU B N 1
ATOM 6230 C CA . LEU B 1 96 ? -22.875 21.562 10.719 1 92.56 96 LEU B CA 1
ATOM 6231 C C . LEU B 1 96 ? -22.844 20.109 11.164 1 92.56 96 LEU B C 1
ATOM 6233 O O . LEU B 1 96 ? -22.922 19.203 10.336 1 92.56 96 LEU B O 1
ATOM 6237 N N . ALA B 1 97 ? -22.766 19.906 12.414 1 95.56 97 ALA B N 1
ATOM 6238 C CA . ALA B 1 97 ? -22.734 18.562 12.992 1 95.56 97 ALA B CA 1
ATOM 6239 C C . ALA B 1 97 ? -24.141 17.969 13.109 1 95.56 97 ALA B C 1
ATOM 6241 O O . ALA B 1 97 ? -24.297 16.812 13.477 1 95.56 97 ALA B O 1
ATOM 6242 N N . GLY B 1 98 ? -25.156 18.797 12.844 1 93.44 98 GLY B N 1
ATOM 6243 C CA . GLY B 1 98 ? -26.531 18.328 12.875 1 93.44 98 GLY B CA 1
ATOM 6244 C C . GLY B 1 98 ? -27.125 18.344 14.266 1 93.44 98 GLY B C 1
ATOM 6245 O O . GLY B 1 98 ? -28.078 17.609 14.547 1 93.44 98 GLY B O 1
ATOM 6246 N N . VAL B 1 99 ? -26.562 19.125 15.164 1 95.75 99 VAL B N 1
ATOM 6247 C CA . VAL B 1 99 ? -27.078 19.219 16.531 1 95.75 99 VAL B CA 1
ATOM 6248 C C . VAL B 1 99 ? -27.406 20.672 16.875 1 95.75 99 VAL B C 1
ATOM 6250 O O . VAL B 1 99 ? -26.984 21.578 16.156 1 95.75 99 VAL B O 1
ATOM 6253 N N . PRO B 1 100 ? -28.172 20.875 17.938 1 94.31 100 PRO B N 1
ATOM 6254 C CA . PRO B 1 100 ? -28.5 22.25 18.312 1 94.31 100 PRO B CA 1
ATOM 6255 C C . PRO B 1 100 ? -27.266 23.062 18.688 1 94.31 100 PRO B C 1
ATOM 6257 O O . PRO B 1 100 ? -26.312 22.531 19.234 1 94.31 100 PRO B O 1
ATOM 6260 N N . PRO B 1 101 ? -27.266 24.328 18.453 1 93.5 101 PRO B N 1
ATOM 6261 C CA . PRO B 1 101 ? -26.109 25.219 18.609 1 93.5 101 PRO B CA 1
ATOM 6262 C C . PRO B 1 101 ? -25.531 25.203 20.031 1 93.5 101 PRO B C 1
ATOM 6264 O O . PRO B 1 101 ? -24.328 25.422 20.203 1 93.5 101 PRO B O 1
ATOM 6267 N N . VAL B 1 102 ? -26.344 24.938 21.016 1 93.19 102 VAL B N 1
ATOM 6268 C CA . VAL B 1 102 ? -25.891 24.953 22.391 1 93.19 102 VAL B CA 1
ATOM 6269 C C . VAL B 1 102 ? -24.797 23.891 22.594 1 93.19 102 VAL B C 1
ATOM 6271 O O . VAL B 1 102 ? -23.875 24.094 23.375 1 93.19 102 VAL B O 1
ATOM 6274 N N . PHE B 1 103 ? -24.844 22.859 21.875 1 95.5 103 PHE B N 1
ATOM 6275 C CA . PHE B 1 103 ? -23.891 21.781 22.016 1 95.5 103 PHE B CA 1
ATOM 6276 C C . PHE B 1 103 ? -22.531 22.172 21.422 1 95.5 103 PHE B C 1
ATOM 6278 O O . PHE B 1 103 ? -21.516 21.562 21.734 1 95.5 103 PHE B O 1
ATOM 6285 N N . GLY B 1 104 ? -22.562 23.125 20.531 1 95.62 104 GLY B N 1
ATOM 6286 C CA . GLY B 1 104 ? -21.312 23.734 20.094 1 95.62 104 GLY B CA 1
ATOM 6287 C C . GLY B 1 104 ? -20.594 24.484 21.188 1 95.62 104 GLY B C 1
ATOM 6288 O O . GLY B 1 104 ? -19.359 24.484 21.266 1 95.62 104 GLY B O 1
ATOM 6289 N N . LEU B 1 105 ? -21.391 25.094 22.031 1 94.44 105 LEU B N 1
ATOM 6290 C CA . LEU B 1 105 ? -20.844 25.828 23.172 1 94.44 105 LEU B CA 1
ATOM 6291 C C . LEU B 1 105 ? -20.234 24.859 24.188 1 94.44 105 LEU B C 1
ATOM 6293 O O . LEU B 1 105 ? -19.141 25.078 24.688 1 94.44 105 LEU B O 1
ATOM 6297 N N . PHE B 1 106 ? -20.969 23.766 24.391 1 96.06 106 PHE B N 1
ATOM 6298 C CA . PHE B 1 106 ? -20.438 22.75 25.297 1 96.06 106 PHE B CA 1
ATOM 6299 C C . PHE B 1 106 ? -19.125 22.188 24.766 1 96.06 106 PHE B C 1
ATOM 6301 O O . PHE B 1 106 ? -18.188 21.953 25.531 1 96.06 106 PHE B O 1
ATOM 6308 N N . SER B 1 107 ? -19.078 22 23.453 1 97.44 107 SER B N 1
ATOM 6309 C CA . SER B 1 107 ? -17.906 21.422 22.828 1 97.44 107 SER B CA 1
ATOM 6310 C C . SER B 1 107 ? -16.734 22.391 22.844 1 97.44 107 SER B C 1
ATOM 6312 O O . SER B 1 107 ? -15.578 21.984 22.688 1 97.44 107 SER B O 1
ATOM 6314 N N . SER B 1 108 ? -17.047 23.656 23 1 96.69 108 SER B N 1
ATOM 6315 C CA . SER B 1 108 ? -16 24.688 23.109 1 96.69 108 SER B CA 1
ATOM 6316 C C . SER B 1 108 ? -15.641 24.953 24.562 1 96.69 108 SER B C 1
ATOM 6318 O O . SER B 1 108 ? -15.023 25.969 24.875 1 96.69 108 SER B O 1
ATOM 6320 N N . PHE B 1 109 ? -16.078 24.094 25.469 1 96.62 109 PHE B N 1
ATOM 6321 C CA . PHE B 1 109 ? -15.812 24.281 26.891 1 96.62 109 PHE B CA 1
ATOM 6322 C C . PHE B 1 109 ? -15.148 23.047 27.484 1 96.62 109 PHE B C 1
ATOM 6324 O O . PHE B 1 109 ? -13.922 23.016 27.656 1 96.62 109 PHE B O 1
ATOM 6331 N N . TYR B 1 110 ? -15.844 21.922 27.562 1 96.69 110 TYR B N 1
ATOM 6332 C CA . TYR B 1 110 ? -15.398 20.734 28.281 1 96.69 110 TYR B CA 1
ATOM 6333 C C . TYR B 1 110 ? -14.125 20.156 27.672 1 96.69 110 TYR B C 1
ATOM 6335 O O . TYR B 1 110 ? -13.117 20 28.359 1 96.69 110 TYR B O 1
ATOM 6343 N N . PRO B 1 111 ? -14.18 19.844 26.391 1 97.5 111 PRO B N 1
ATOM 6344 C CA . PRO B 1 111 ? -12.984 19.219 25.812 1 97.5 111 PRO B CA 1
ATOM 6345 C C . PRO B 1 111 ? -11.758 20.125 25.891 1 97.5 111 PRO B C 1
ATOM 6347 O O . PRO B 1 111 ? -10.633 19.641 26.016 1 97.5 111 PRO B O 1
ATOM 6350 N N . ILE B 1 112 ? -11.953 21.422 25.781 1 97.38 112 ILE B N 1
ATOM 6351 C CA . ILE B 1 112 ? -10.852 22.375 25.812 1 97.38 112 ILE B CA 1
ATOM 6352 C C . ILE B 1 112 ? -10.18 22.328 27.188 1 97.38 112 ILE B C 1
ATOM 6354 O O . ILE B 1 112 ? -8.953 22.391 27.281 1 97.38 112 ILE B O 1
ATOM 6358 N N . LEU B 1 113 ? -10.969 22.172 28.234 1 96.81 113 LEU B N 1
ATOM 6359 C CA . LEU B 1 113 ? -10.43 22.078 29.594 1 96.81 113 LEU B CA 1
ATOM 6360 C C . LEU B 1 113 ? -9.625 20.797 29.781 1 96.81 113 LEU B C 1
ATOM 6362 O O . LEU B 1 113 ? -8.594 20.812 30.453 1 96.81 113 LEU B O 1
ATOM 6366 N N . ILE B 1 114 ? -10.094 19.797 29.203 1 97.31 114 ILE B N 1
ATOM 6367 C CA . ILE B 1 114 ? -9.375 18.531 29.312 1 97.31 114 ILE B CA 1
ATOM 6368 C C . ILE B 1 114 ? -8.055 18.625 28.562 1 97.31 114 ILE B C 1
ATOM 6370 O O . ILE B 1 114 ? -7.027 18.125 29.031 1 97.31 114 ILE B O 1
ATOM 6374 N N . TYR B 1 115 ? -8.086 19.219 27.391 1 97.44 115 TYR B N 1
ATOM 6375 C CA . TYR B 1 115 ? -6.848 19.391 26.625 1 97.44 115 TYR B CA 1
ATOM 6376 C C . TYR B 1 115 ? -5.844 20.234 27.406 1 97.44 115 TYR B C 1
ATOM 6378 O O . TYR B 1 115 ? -4.633 20 27.328 1 97.44 115 TYR B O 1
ATOM 6386 N N . PHE B 1 116 ? -6.336 21.203 28.109 1 96.38 116 PHE B N 1
ATOM 6387 C CA . PHE B 1 116 ? -5.492 22.016 28.969 1 96.38 116 PHE B CA 1
ATOM 6388 C C . PHE B 1 116 ? -4.691 21.156 29.938 1 96.38 116 PHE B C 1
ATOM 6390 O O . PHE B 1 116 ? -3.514 21.422 30.188 1 96.38 116 PHE B O 1
ATOM 6397 N N . ILE B 1 117 ? -5.246 20.141 30.359 1 96.12 117 ILE B N 1
ATOM 6398 C CA . ILE B 1 117 ? -4.633 19.297 31.375 1 96.12 117 ILE B CA 1
ATOM 6399 C C . ILE B 1 117 ? -3.627 18.359 30.703 1 96.12 117 ILE B C 1
ATOM 6401 O O . ILE B 1 117 ? -2.531 18.141 31.219 1 96.12 117 ILE B O 1
ATOM 6405 N N . PHE B 1 118 ? -3.977 17.844 29.516 1 96.06 118 PHE B N 1
ATOM 6406 C CA . PHE B 1 118 ? -3.211 16.719 29 1 96.06 118 PHE B CA 1
ATOM 6407 C C . PHE B 1 118 ? -2.43 17.109 27.766 1 96.06 118 PHE B C 1
ATOM 6409 O O . PHE B 1 118 ? -1.549 16.375 27.312 1 96.06 118 PHE B O 1
ATOM 6416 N N . GLY B 1 119 ? -2.678 18.25 27.188 1 94.62 119 GLY B N 1
ATOM 6417 C CA . GLY B 1 119 ? -2.043 18.656 25.938 1 94.62 119 GLY B CA 1
ATOM 6418 C C . GLY B 1 119 ? -0.599 19.078 26.125 1 94.62 119 GLY B C 1
ATOM 6419 O O . GLY B 1 119 ? -0.209 19.531 27.203 1 94.62 119 GLY B O 1
ATOM 6420 N N . THR B 1 120 ? 0.195 18.953 24.984 1 93.12 120 THR B N 1
ATOM 6421 C CA . THR B 1 120 ? 1.602 19.328 25.031 1 93.12 120 THR B CA 1
ATOM 6422 C C . THR B 1 120 ? 1.864 20.547 24.141 1 93.12 120 THR B C 1
ATOM 6424 O O . THR B 1 120 ? 2.898 21.203 24.266 1 93.12 120 THR B O 1
ATOM 6427 N N . SER B 1 121 ? 0.945 20.812 23.25 1 93.31 121 SER B N 1
ATOM 6428 C CA . SER B 1 121 ? 1.106 21.969 22.375 1 93.31 121 SER B CA 1
ATOM 6429 C C . SER B 1 121 ? 0.756 23.266 23.109 1 93.31 121 SER B C 1
ATOM 6431 O O . SER B 1 121 ? -0.32 23.375 23.703 1 93.31 121 SER B O 1
ATOM 6433 N N . LYS B 1 122 ? 1.581 24.234 23 1 93.06 122 LYS B N 1
ATOM 6434 C CA . LYS B 1 122 ? 1.421 25.453 23.781 1 93.06 122 LYS B CA 1
ATOM 6435 C C . LYS B 1 122 ? 0.583 26.484 23.031 1 93.06 122 LYS B C 1
ATOM 6437 O O . LYS B 1 122 ? -0.104 27.297 23.656 1 93.06 122 LYS B O 1
ATOM 6442 N N . HIS B 1 123 ? 0.634 26.438 21.75 1 92.62 123 HIS B N 1
ATOM 6443 C CA . HIS B 1 123 ? 0.135 27.578 20.984 1 92.62 123 HIS B CA 1
ATOM 6444 C C . HIS B 1 123 ? -1.104 27.203 20.172 1 92.62 123 HIS B C 1
ATOM 6446 O O . HIS B 1 123 ? -1.724 28.062 19.547 1 92.62 123 HIS B O 1
ATOM 6452 N N . ILE B 1 124 ? -1.538 25.953 20.203 1 94.31 124 ILE B N 1
ATOM 6453 C CA . ILE B 1 124 ? -2.672 25.578 19.375 1 94.31 124 ILE B CA 1
ATOM 6454 C C . ILE B 1 124 ? -3.975 25.812 20.141 1 94.31 124 ILE B C 1
ATOM 6456 O O . ILE B 1 124 ? -4.027 25.656 21.359 1 94.31 124 ILE B O 1
ATOM 6460 N N . SER B 1 125 ? -4.941 26.25 19.422 1 95.69 125 SER B N 1
ATOM 6461 C CA . SER B 1 125 ? -6.285 26.406 19.969 1 95.69 125 SER B CA 1
ATOM 6462 C C . SER B 1 125 ? -7.168 25.219 19.594 1 95.69 125 SER B C 1
ATOM 6464 O O . SER B 1 125 ? -7.527 25.031 18.438 1 95.69 125 SER B O 1
ATOM 6466 N N . VAL B 1 126 ? -7.543 24.453 20.562 1 96.12 126 VAL B N 1
ATOM 6467 C CA . VAL B 1 126 ? -8.391 23.281 20.375 1 96.12 126 VAL B CA 1
ATOM 6468 C C . VAL B 1 126 ? -9.859 23.672 20.484 1 96.12 126 VAL B C 1
ATOM 6470 O O . VAL B 1 126 ? -10.211 24.531 21.312 1 96.12 126 VAL B O 1
ATOM 6473 N N . GLY B 1 127 ? -10.68 23.141 19.703 1 96.25 127 GLY B N 1
ATOM 6474 C CA . GLY B 1 127 ? -12.102 23.422 19.688 1 96.25 127 GLY B CA 1
ATOM 6475 C C . GLY B 1 127 ? -12.812 22.844 18.484 1 96.25 127 GLY B C 1
ATOM 6476 O O . GLY B 1 127 ? -12.312 21.906 17.844 1 96.25 127 GLY B O 1
ATOM 6477 N N . THR B 1 128 ? -13.984 23.344 18.266 1 95.88 128 THR B N 1
ATOM 6478 C CA . THR B 1 128 ? -14.789 22.859 17.156 1 95.88 128 THR B CA 1
ATOM 6479 C C . THR B 1 128 ? -14.125 23.203 15.82 1 95.88 128 THR B C 1
ATOM 6481 O O . THR B 1 128 ? -13.438 24.219 15.703 1 95.88 128 THR B O 1
ATOM 6484 N N . TYR B 1 129 ? -14.25 22.344 14.961 1 93.38 129 TYR B N 1
ATOM 6485 C CA . TYR B 1 129 ? -13.633 22.484 13.648 1 93.38 129 TYR B CA 1
ATOM 6486 C C . TYR B 1 129 ? -14.586 22.031 12.539 1 93.38 129 TYR B C 1
ATOM 6488 O O . TYR B 1 129 ? -15.305 21.047 12.695 1 93.38 129 TYR B O 1
ATOM 6496 N N . ALA B 1 130 ? -14.586 22.75 11.469 1 90.44 130 ALA B N 1
ATOM 6497 C CA . ALA B 1 130 ? -15.57 22.594 10.398 1 90.44 130 ALA B CA 1
ATOM 6498 C C . ALA B 1 130 ? -15.531 21.188 9.82 1 90.44 130 ALA B C 1
ATOM 6500 O O . ALA B 1 130 ? -16.562 20.547 9.641 1 90.44 130 ALA B O 1
ATOM 6501 N N . VAL B 1 131 ? -14.383 20.703 9.492 1 87.88 131 VAL B N 1
ATOM 6502 C CA . VAL B 1 131 ? -14.234 19.422 8.828 1 87.88 131 VAL B CA 1
ATOM 6503 C C . VAL B 1 131 ? -14.719 18.297 9.75 1 87.88 131 VAL B C 1
ATOM 6505 O O . VAL B 1 131 ? -15.43 17.391 9.312 1 87.88 131 VAL B O 1
ATOM 6508 N N . MET B 1 132 ? -14.398 18.375 10.953 1 93.81 132 MET B N 1
ATOM 6509 C CA . MET B 1 132 ? -14.867 17.391 11.922 1 93.81 132 MET B CA 1
ATOM 6510 C C . MET B 1 132 ? -16.391 17.453 12.062 1 93.81 132 MET B C 1
ATOM 6512 O O . MET B 1 132 ? -17.031 16.406 12.156 1 93.81 132 MET B O 1
ATOM 6516 N N . SER B 1 133 ? -16.906 18.609 12.062 1 95 133 SER B N 1
ATOM 6517 C CA . SER B 1 133 ? -18.328 18.797 12.242 1 95 133 SER B CA 1
ATOM 6518 C C . SER B 1 133 ? -19.125 18.234 11.07 1 95 133 SER B C 1
ATOM 6520 O O . SER B 1 133 ? -20.203 17.656 11.258 1 95 133 SER B O 1
ATOM 6522 N N . VAL B 1 134 ? -18.625 18.469 9.938 1 89.75 134 VAL B N 1
ATOM 6523 C CA . VAL B 1 134 ? -19.328 17.953 8.773 1 89.75 134 VAL B CA 1
ATOM 6524 C C . VAL B 1 134 ? -19.297 16.422 8.797 1 89.75 134 VAL B C 1
ATOM 6526 O O . VAL B 1 134 ? -20.281 15.766 8.414 1 89.75 134 VAL B O 1
ATOM 6529 N N . MET B 1 135 ? -18.203 15.852 9.188 1 91.19 135 MET B N 1
ATOM 6530 C CA . MET B 1 135 ? -18.109 14.398 9.312 1 91.19 135 MET B CA 1
ATOM 6531 C C . MET B 1 135 ? -19.125 13.867 10.312 1 91.19 135 MET B C 1
ATOM 6533 O O . MET B 1 135 ? -19.812 12.875 10.047 1 91.19 135 MET B O 1
ATOM 6537 N N . ILE B 1 136 ? -19.266 14.555 11.391 1 95.62 136 ILE B N 1
ATOM 6538 C CA . ILE B 1 136 ? -20.234 14.172 12.414 1 95.62 136 ILE B CA 1
ATOM 6539 C C . ILE B 1 136 ? -21.656 14.359 11.891 1 95.62 136 ILE B C 1
ATOM 6541 O O . ILE B 1 136 ? -22.531 13.539 12.148 1 95.62 136 ILE B O 1
ATOM 6545 N N . GLY B 1 137 ? -21.844 15.453 11.242 1 92.88 137 GLY B N 1
ATOM 6546 C CA . GLY B 1 137 ? -23.141 15.711 10.633 1 92.88 137 GLY B CA 1
ATOM 6547 C C . GLY B 1 137 ? -23.578 14.609 9.688 1 92.88 137 GLY B C 1
ATOM 6548 O O . GLY B 1 137 ? -24.766 14.258 9.656 1 92.88 137 GLY B O 1
ATOM 6549 N N . GLY B 1 138 ? -22.641 14.125 8.953 1 88.81 138 GLY B N 1
ATOM 6550 C CA . GLY B 1 138 ? -22.953 13.008 8.078 1 88.81 138 GLY B CA 1
ATOM 6551 C C . GLY B 1 138 ? -23.422 11.773 8.828 1 88.81 138 GLY B C 1
ATOM 6552 O O . GLY B 1 138 ? -24.328 11.07 8.367 1 88.81 138 GLY B O 1
ATOM 6553 N N . VAL B 1 139 ? -22.906 11.547 9.922 1 92.75 139 VAL B N 1
ATOM 6554 C CA . VAL B 1 139 ? -23.25 10.383 10.727 1 92.75 139 VAL B CA 1
ATOM 6555 C C . VAL B 1 139 ? -24.609 10.602 11.391 1 92.75 139 VAL B C 1
ATOM 6557 O O . VAL B 1 139 ? -25.453 9.703 11.383 1 92.75 139 VAL B O 1
ATOM 6560 N N . THR B 1 140 ? -24.828 11.766 11.977 1 95.12 140 THR B N 1
ATOM 6561 C CA . THR B 1 140 ? -26.078 12.07 12.68 1 95.12 140 THR B CA 1
ATOM 6562 C C . THR B 1 140 ? -27.25 12.039 11.719 1 95.12 140 THR B C 1
ATOM 6564 O O . THR B 1 140 ? -28.312 11.508 12.047 1 95.12 140 THR B O 1
ATOM 6567 N N . GLU B 1 141 ? -27.016 12.586 10.609 1 90.69 141 GLU B N 1
ATOM 6568 C CA . GLU B 1 141 ? -28.094 12.641 9.641 1 90.69 141 GLU B CA 1
ATOM 6569 C C . GLU B 1 141 ? -28.375 11.258 9.055 1 90.69 141 GLU B C 1
ATOM 6571 O O . GLU B 1 141 ? -29.516 10.953 8.688 1 90.69 141 GLU B O 1
ATOM 6576 N N . ARG B 1 142 ? -27.375 10.461 8.906 1 88.94 142 ARG B N 1
ATOM 6577 C CA . ARG B 1 142 ? -27.547 9.102 8.391 1 88.94 142 ARG B CA 1
ATOM 6578 C C . ARG B 1 142 ? -28.297 8.234 9.383 1 88.94 142 ARG B C 1
ATOM 6580 O O . ARG B 1 142 ? -29.188 7.473 8.992 1 88.94 142 ARG B O 1
ATOM 6587 N N . LEU B 1 143 ? -28.062 8.352 10.648 1 93.5 143 LEU B N 1
ATOM 6588 C CA . LEU B 1 143 ? -28.641 7.465 11.656 1 93.5 143 LEU B CA 1
ATOM 6589 C C . LEU B 1 143 ? -29.938 8.023 12.211 1 93.5 143 LEU B C 1
ATOM 6591 O O . LEU B 1 143 ? -30.781 7.281 12.719 1 93.5 143 LEU B O 1
ATOM 6595 N N . ALA B 1 144 ? -30.094 9.375 12.148 1 94 144 ALA B N 1
ATOM 6596 C CA . ALA B 1 144 ? -31.328 10.039 12.586 1 94 144 ALA B CA 1
ATOM 6597 C C . ALA B 1 144 ? -31.875 10.953 11.5 1 94 144 ALA B C 1
ATOM 6599 O O . ALA B 1 144 ? -31.953 12.172 11.695 1 94 144 ALA B O 1
ATOM 6600 N N . PRO B 1 145 ? -32.375 10.289 10.484 1 90.5 145 PRO B N 1
ATOM 6601 C CA . PRO B 1 145 ? -32.938 11.094 9.391 1 90.5 145 PRO B CA 1
ATOM 6602 C C . PRO B 1 145 ? -34.281 11.711 9.742 1 90.5 145 PRO B C 1
ATOM 6604 O O . PRO B 1 145 ? -34.969 11.227 10.648 1 90.5 145 PRO B O 1
ATOM 6607 N N . ASN B 1 146 ? -34.625 12.789 9.047 1 88 146 ASN B N 1
ATOM 6608 C CA . ASN B 1 146 ? -35.906 13.461 9.281 1 88 146 ASN B CA 1
ATOM 6609 C C . ASN B 1 146 ? -37.094 12.516 9.094 1 88 146 ASN B C 1
ATOM 6611 O O . ASN B 1 146 ? -38.094 12.609 9.812 1 88 146 ASN B O 1
ATOM 6615 N N . LEU B 1 147 ? -36.938 11.625 8.203 1 86.12 147 LEU B N 1
ATOM 6616 C CA . LEU B 1 147 ? -38.031 10.727 7.812 1 86.12 147 LEU B CA 1
ATOM 6617 C C . LEU B 1 147 ? -38.469 9.859 8.992 1 86.12 147 LEU B C 1
ATOM 6619 O O . LEU B 1 147 ? -39.625 9.477 9.094 1 86.12 147 LEU B O 1
ATOM 6623 N N . ASN B 1 148 ? -37.562 9.625 9.867 1 90.44 148 ASN B N 1
ATOM 6624 C CA . ASN B 1 148 ? -37.844 8.75 11 1 90.44 148 ASN B CA 1
ATOM 6625 C C . ASN B 1 148 ? -38.625 9.484 12.094 1 90.44 148 ASN B C 1
ATOM 6627 O O . ASN B 1 148 ? -39.125 8.859 13.016 1 90.44 148 ASN B O 1
ATOM 6631 N N . PHE B 1 149 ? -38.781 10.82 11.938 1 92.19 149 PHE B N 1
ATOM 6632 C CA . PHE B 1 149 ? -39.375 11.586 13.031 1 92.19 149 PHE B CA 1
ATOM 6633 C C . PHE B 1 149 ? -40.562 12.391 12.547 1 92.19 149 PHE B C 1
ATOM 6635 O O . PHE B 1 149 ? -40.875 13.438 13.117 1 92.19 149 PHE B O 1
ATOM 6642 N N . MET B 1 150 ? -41.156 11.891 11.547 1 90.12 150 MET B N 1
ATOM 6643 C CA . MET B 1 150 ? -42.375 12.516 11.055 1 90.12 150 MET B CA 1
ATOM 6644 C C . MET B 1 150 ? -43.594 12.062 11.867 1 90.12 150 MET B C 1
ATOM 6646 O O . MET B 1 150 ? -43.812 10.867 12.047 1 90.12 150 MET B O 1
ATOM 6650 N N . ILE B 1 151 ? -44.219 13.023 12.508 1 88.25 151 ILE B N 1
ATOM 6651 C CA . ILE B 1 151 ? -45.406 12.695 13.312 1 88.25 151 ILE B CA 1
ATOM 6652 C C . ILE B 1 151 ? -46.625 13.344 12.695 1 88.25 151 ILE B C 1
ATOM 6654 O O . ILE B 1 151 ? -46.562 14.461 12.172 1 88.25 151 ILE B O 1
ATOM 6658 N N . TRP B 1 152 ? -47.75 12.617 12.789 1 83.94 152 TRP B N 1
ATOM 6659 C CA . TRP B 1 152 ? -49.031 13.109 12.289 1 83.94 152 TRP B CA 1
ATOM 6660 C C . TRP B 1 152 ? -49.688 14.047 13.305 1 83.94 152 TRP B C 1
ATOM 6662 O O . TRP B 1 152 ? -49.875 13.68 14.469 1 83.94 152 TRP B O 1
ATOM 6672 N N . ASP B 1 153 ? -49.688 15.32 12.875 1 78.19 153 ASP B N 1
ATOM 6673 C CA . ASP B 1 153 ? -50.375 16.281 13.719 1 78.19 153 ASP B CA 1
ATOM 6674 C C . ASP B 1 153 ? -51.875 16.312 13.406 1 78.19 153 ASP B C 1
ATOM 6676 O O . ASP B 1 153 ? -52.281 16.719 12.32 1 78.19 153 ASP B O 1
ATOM 6680 N N . ASN B 1 154 ? -52.719 15.852 14.336 1 76 154 ASN B N 1
ATOM 6681 C CA . ASN B 1 154 ? -54.188 15.758 14.18 1 76 154 ASN B CA 1
ATOM 6682 C C . ASN B 1 154 ? -54.812 17.141 14.07 1 76 154 ASN B C 1
ATOM 6684 O O . ASN B 1 154 ? -55.875 17.297 13.453 1 76 154 ASN B O 1
ATOM 6688 N N . ALA B 1 155 ? -54.312 18.078 14.578 1 74.88 155 ALA B N 1
ATOM 6689 C CA . ALA B 1 155 ? -54.906 19.422 14.586 1 74.88 155 ALA B CA 1
ATOM 6690 C C . ALA B 1 155 ? -54.812 20.062 13.211 1 74.88 155 ALA B C 1
ATOM 6692 O O . ALA B 1 155 ? -55.75 20.703 12.75 1 74.88 155 ALA B O 1
ATOM 6693 N N . THR B 1 156 ? -53.75 19.906 12.523 1 75.44 156 THR B N 1
ATOM 6694 C CA . THR B 1 156 ? -53.531 20.578 11.25 1 75.44 156 THR B CA 1
ATOM 6695 C C . THR B 1 156 ? -53.625 19.594 10.094 1 75.44 156 THR B C 1
ATOM 6697 O O . THR B 1 156 ? -53.562 19.984 8.922 1 75.44 156 THR B O 1
ATOM 6700 N N . ASN B 1 157 ? -53.938 18.312 10.398 1 75.75 157 ASN B N 1
ATOM 6701 C CA . ASN B 1 157 ? -54.062 17.25 9.406 1 75.75 157 ASN B CA 1
ATOM 6702 C C . ASN B 1 157 ? -52.875 17.203 8.469 1 75.75 157 ASN B C 1
ATOM 6704 O O . ASN B 1 157 ? -53.031 17.078 7.254 1 75.75 157 ASN B O 1
ATOM 6708 N N . GLN B 1 158 ? -51.719 17.656 9.039 1 81.44 158 GLN B N 1
ATOM 6709 C CA . GLN B 1 158 ? -50.469 17.625 8.258 1 81.44 158 GLN B CA 1
ATOM 6710 C C . GLN B 1 158 ? -49.375 16.859 8.992 1 81.44 158 GLN B C 1
ATOM 6712 O O . GLN B 1 158 ? -49.406 16.734 10.219 1 81.44 158 GLN B O 1
ATOM 6717 N N . THR B 1 159 ? -48.5 16.156 8.281 1 84.12 159 THR B N 1
ATOM 6718 C CA . THR B 1 159 ? -47.344 15.516 8.844 1 84.12 159 THR B CA 1
ATOM 6719 C C . THR B 1 159 ? -46.25 16.547 9.164 1 84.12 159 THR B C 1
ATOM 6721 O O . THR B 1 159 ? -45.875 17.344 8.297 1 84.12 159 THR B O 1
ATOM 6724 N N . VAL B 1 160 ? -46.031 16.625 10.484 1 86.56 160 VAL B N 1
ATOM 6725 C CA . VAL B 1 160 ? -45.031 17.609 10.898 1 86.56 160 VAL B CA 1
ATOM 6726 C C . VAL B 1 160 ? -43.812 16.906 11.438 1 86.56 160 VAL B C 1
ATOM 6728 O O . VAL B 1 160 ? -43.875 15.781 11.93 1 86.56 160 VAL B O 1
ATOM 6731 N N . LEU B 1 161 ? -42.656 17.547 11.289 1 87.38 161 LEU B N 1
ATOM 6732 C CA . LEU B 1 161 ? -41.375 17.031 11.773 1 87.38 161 LEU B CA 1
ATOM 6733 C C . LEU B 1 161 ? -41.219 17.281 13.273 1 87.38 161 LEU B C 1
ATOM 6735 O O . LEU B 1 161 ? -41.438 18.406 13.75 1 87.38 161 LEU B O 1
ATOM 6739 N N . ASP B 1 162 ? -41 16.234 14.031 1 91.44 162 ASP B N 1
ATOM 6740 C CA . ASP B 1 162 ? -40.719 16.344 15.461 1 91.44 162 ASP B CA 1
ATOM 6741 C C . ASP B 1 162 ? -39.25 16.75 15.703 1 91.44 162 ASP B C 1
ATOM 6743 O O . ASP B 1 162 ? -38.406 15.891 15.953 1 91.44 162 ASP B O 1
ATOM 6747 N N . ILE B 1 163 ? -39 17.984 15.781 1 88.81 163 ILE B N 1
ATOM 6748 C CA . ILE B 1 163 ? -37.656 18.547 15.836 1 88.81 163 ILE B CA 1
ATOM 6749 C C . ILE B 1 163 ? -37 18.188 17.172 1 88.81 163 ILE B C 1
ATOM 6751 O O . ILE B 1 163 ? -35.812 17.906 17.219 1 88.81 163 ILE B O 1
ATOM 6755 N N . VAL B 1 164 ? -37.719 18.141 18.219 1 90.56 164 VAL B N 1
ATOM 6756 C CA . VAL B 1 164 ? -37.188 17.922 19.562 1 90.56 164 VAL B CA 1
ATOM 6757 C C . VAL B 1 164 ? -36.656 16.516 19.688 1 90.56 164 VAL B C 1
ATOM 6759 O O . VAL B 1 164 ? -35.5 16.312 20.125 1 90.56 164 VAL B O 1
ATOM 6762 N N . ASN B 1 165 ? -37.438 15.57 19.25 1 93.75 165 ASN B N 1
ATOM 6763 C CA . ASN B 1 165 ? -37 14.18 19.344 1 93.75 165 ASN B CA 1
ATOM 6764 C C . ASN B 1 165 ? -35.875 13.891 18.359 1 93.75 165 ASN B C 1
ATOM 6766 O O . ASN B 1 165 ? -34.969 13.078 18.641 1 93.75 165 ASN B O 1
ATOM 6770 N N . ARG B 1 166 ? -35.969 14.438 17.203 1 94.12 166 ARG B N 1
ATOM 6771 C CA . ARG B 1 166 ? -34.875 14.297 16.219 1 94.12 166 ARG B CA 1
ATOM 6772 C C . ARG B 1 166 ? -33.562 14.812 16.766 1 94.12 166 ARG B C 1
ATOM 6774 O O . ARG B 1 166 ? -32.531 14.133 16.688 1 94.12 166 ARG B O 1
ATOM 6781 N N . ASP B 1 167 ? -33.625 16.016 17.344 1 94.44 167 ASP B N 1
ATOM 6782 C CA . ASP B 1 167 ? -32.438 16.641 17.859 1 94.44 167 ASP B CA 1
ATOM 6783 C C . ASP B 1 167 ? -31.859 15.859 19.047 1 94.44 167 ASP B C 1
ATOM 6785 O O . ASP B 1 167 ? -30.641 15.742 19.188 1 94.44 167 ASP B O 1
ATOM 6789 N N . ALA B 1 168 ? -32.719 15.305 19.812 1 94.5 168 ALA B N 1
ATOM 6790 C CA . ALA B 1 168 ? -32.25 14.5 20.938 1 94.5 168 ALA B CA 1
ATOM 6791 C C . ALA B 1 168 ? -31.516 13.258 20.469 1 94.5 168 ALA B C 1
ATOM 6793 O O . ALA B 1 168 ? -30.484 12.883 21.047 1 94.5 168 ALA B O 1
ATOM 6794 N N . GLU B 1 169 ? -32.062 12.664 19.453 1 96.12 169 GLU B N 1
ATOM 6795 C CA . GLU B 1 169 ? -31.406 11.469 18.922 1 96.12 169 GLU B CA 1
ATOM 6796 C C . GLU B 1 169 ? -30.078 11.82 18.234 1 96.12 169 GLU B C 1
ATOM 6798 O O . GLU B 1 169 ? -29.109 11.07 18.344 1 96.12 169 GLU B O 1
ATOM 6803 N N . ARG B 1 170 ? -30.094 12.914 17.547 1 96.69 170 ARG B N 1
ATOM 6804 C CA . ARG B 1 170 ? -28.875 13.344 16.859 1 96.69 170 ARG B CA 1
ATOM 6805 C C . ARG B 1 170 ? -27.766 13.656 17.875 1 96.69 170 ARG B C 1
ATOM 6807 O O . ARG B 1 170 ? -26.594 13.375 17.625 1 96.69 170 ARG B O 1
ATOM 6814 N N . VAL B 1 171 ? -28.156 14.211 18.984 1 96.56 171 VAL B N 1
ATOM 6815 C CA . VAL B 1 171 ? -27.188 14.516 20.031 1 96.56 171 VAL B CA 1
ATOM 6816 C C . VAL B 1 171 ? -26.609 13.219 20.594 1 96.56 171 VAL B C 1
ATOM 6818 O O . VAL B 1 171 ? -25.406 13.117 20.844 1 96.56 171 VAL B O 1
ATOM 6821 N N . LYS B 1 172 ? -27.453 12.234 20.734 1 96.69 172 LYS B N 1
ATOM 6822 C CA . LYS B 1 172 ? -27.016 10.938 21.234 1 96.69 172 LYS B CA 1
ATOM 6823 C C . LYS B 1 172 ? -26 10.297 20.266 1 96.69 172 LYS B C 1
ATOM 6825 O O . LYS B 1 172 ? -24.984 9.75 20.703 1 96.69 172 LYS B O 1
ATOM 6830 N N . VAL B 1 173 ? -26.312 10.406 19.016 1 97.19 173 VAL B N 1
ATOM 6831 C CA . VAL B 1 173 ? -25.453 9.828 17.984 1 97.19 173 VAL B CA 1
ATOM 6832 C C . VAL B 1 173 ? -24.125 10.57 17.938 1 97.19 173 VAL B C 1
ATOM 6834 O O . VAL B 1 173 ? -23.062 9.953 17.891 1 97.19 173 VAL B O 1
ATOM 6837 N N . ALA B 1 174 ? -24.203 11.883 17.953 1 97.69 174 ALA B N 1
ATOM 6838 C CA . ALA B 1 174 ? -23 12.711 17.922 1 97.69 174 ALA B CA 1
ATOM 6839 C C . ALA B 1 174 ? -22.109 12.422 19.125 1 97.69 174 ALA B C 1
ATOM 6841 O O . ALA B 1 174 ? -20.891 12.32 18.984 1 97.69 174 ALA B O 1
ATOM 6842 N N . ALA B 1 175 ? -22.734 12.266 20.281 1 97.31 175 ALA B N 1
ATOM 6843 C CA . ALA B 1 175 ? -22 11.984 21.5 1 97.31 175 ALA B CA 1
ATOM 6844 C C . ALA B 1 175 ? -21.344 10.602 21.438 1 97.31 175 ALA B C 1
ATOM 6846 O O . ALA B 1 175 ? -20.203 10.422 21.859 1 97.31 175 ALA B O 1
ATOM 6847 N N . ALA B 1 176 ? -22.031 9.695 20.891 1 97.69 176 ALA B N 1
ATOM 6848 C CA . ALA B 1 176 ? -21.547 8.328 20.812 1 97.69 176 ALA B CA 1
ATOM 6849 C C . ALA B 1 176 ? -20.344 8.219 19.891 1 97.69 176 ALA B C 1
ATOM 6851 O O . ALA B 1 176 ? -19.344 7.594 20.234 1 97.69 176 ALA B O 1
ATOM 6852 N N . VAL B 1 177 ? -20.5 8.766 18.719 1 97.38 177 VAL B N 1
ATOM 6853 C CA . VAL B 1 177 ? -19.406 8.695 17.75 1 97.38 177 VAL B CA 1
ATOM 6854 C C . VAL B 1 177 ? -18.188 9.461 18.281 1 97.38 177 VAL B C 1
ATOM 6856 O O . VAL B 1 177 ? -17.047 9.055 18.047 1 97.38 177 VAL B O 1
ATOM 6859 N N . THR B 1 178 ? -18.422 10.539 18.984 1 98 178 THR B N 1
ATOM 6860 C CA . THR B 1 178 ? -17.344 11.336 19.594 1 98 178 THR B CA 1
ATOM 6861 C C . THR B 1 178 ? -16.641 10.539 20.688 1 98 178 THR B C 1
ATOM 6863 O O . THR B 1 178 ? -15.414 10.508 20.734 1 98 178 THR B O 1
ATOM 6866 N N . PHE B 1 179 ? -17.391 9.906 21.484 1 97.94 179 PHE B N 1
ATOM 6867 C CA . PHE B 1 179 ? -16.844 9.094 22.562 1 97.94 179 PHE B CA 1
ATOM 6868 C C . PHE B 1 179 ? -15.977 7.973 22.016 1 97.94 179 PHE B C 1
ATOM 6870 O O . PHE B 1 179 ? -14.852 7.773 22.484 1 97.94 179 PHE B O 1
ATOM 6877 N N . LEU B 1 180 ? -16.531 7.332 21.062 1 97.5 180 LEU B N 1
ATOM 6878 C CA . LEU B 1 180 ? -15.805 6.215 20.469 1 97.5 180 LEU B CA 1
ATOM 6879 C C . LEU B 1 180 ? -14.547 6.699 19.75 1 97.5 180 LEU B C 1
ATOM 6881 O O . LEU B 1 180 ? -13.516 6.023 19.781 1 97.5 180 LEU B O 1
ATOM 6885 N N . SER B 1 181 ? -14.602 7.828 19.078 1 96.94 181 SER B N 1
ATOM 6886 C CA . SER B 1 181 ? -13.43 8.414 18.438 1 96.94 181 SER B CA 1
ATOM 6887 C C . SER B 1 181 ? -12.344 8.727 19.469 1 96.94 181 SER B C 1
ATOM 6889 O O . SER B 1 181 ? -11.164 8.469 19.219 1 96.94 181 SER B O 1
ATOM 6891 N N . GLY B 1 182 ? -12.805 9.258 20.578 1 97.81 182 GLY B N 1
ATOM 6892 C CA . GLY B 1 182 ? -11.867 9.523 21.656 1 97.81 182 GLY B CA 1
ATOM 6893 C C . GLY B 1 182 ? -11.219 8.273 22.203 1 97.81 182 GLY B C 1
ATOM 6894 O O . GLY B 1 182 ? -10.016 8.25 22.469 1 97.81 182 GLY B O 1
ATOM 6895 N N . LEU B 1 183 ? -11.977 7.266 22.297 1 96.94 183 LEU B N 1
ATOM 6896 C CA . LEU B 1 183 ? -11.445 6 22.797 1 96.94 183 LEU B CA 1
ATOM 6897 C C . LEU B 1 183 ? -10.406 5.43 21.828 1 96.94 183 LEU B C 1
ATOM 6899 O O . LEU B 1 183 ? -9.383 4.895 22.266 1 96.94 183 LEU B O 1
ATOM 6903 N N . PHE B 1 184 ? -10.719 5.527 20.594 1 94.88 184 PHE B N 1
ATOM 6904 C CA . PHE B 1 184 ? -9.75 5.09 19.594 1 94.88 184 PHE B CA 1
ATOM 6905 C C . PHE B 1 184 ? -8.445 5.871 19.719 1 94.88 184 PHE B C 1
ATOM 6907 O O . PHE B 1 184 ? -7.359 5.293 19.641 1 94.88 184 PHE B O 1
ATOM 6914 N N . GLN B 1 185 ? -8.562 7.133 19.906 1 95.94 185 GLN B N 1
ATOM 6915 C CA . GLN B 1 185 ? -7.371 7.973 20.016 1 95.94 185 GLN B CA 1
ATOM 6916 C C . GLN B 1 185 ? -6.562 7.602 21.266 1 95.94 185 GLN B C 1
ATOM 6918 O O . GLN B 1 185 ? -5.332 7.531 21.203 1 95.94 185 GLN B O 1
ATOM 6923 N N . VAL B 1 186 ? -7.242 7.328 22.344 1 95.75 186 VAL B N 1
ATOM 6924 C CA . VAL B 1 186 ? -6.562 6.941 23.578 1 95.75 186 VAL B CA 1
ATOM 6925 C C . VAL B 1 186 ? -5.863 5.598 23.391 1 95.75 186 VAL B C 1
ATOM 6927 O O . VAL B 1 186 ? -4.699 5.438 23.766 1 95.75 186 VAL B O 1
ATOM 6930 N N . LEU B 1 187 ? -6.578 4.703 22.797 1 93.81 187 LEU B N 1
ATOM 6931 C CA . LEU B 1 187 ? -6.02 3.375 22.562 1 93.81 187 LEU B CA 1
ATOM 6932 C C . LEU B 1 187 ? -4.812 3.449 21.625 1 93.81 187 LEU B C 1
ATOM 6934 O O . LEU B 1 187 ? -3.787 2.811 21.891 1 93.81 187 LEU B O 1
ATOM 6938 N N . LEU B 1 188 ? -4.941 4.23 20.609 1 90.25 188 LEU B N 1
ATOM 6939 C CA . LEU B 1 188 ? -3.846 4.383 19.656 1 90.25 188 LEU B CA 1
ATOM 6940 C C . LEU B 1 188 ? -2.66 5.09 20.312 1 90.25 188 LEU B C 1
ATOM 6942 O O . LEU B 1 188 ? -1.506 4.793 19.984 1 90.25 188 LEU B O 1
ATOM 6946 N N . GLY B 1 189 ? -2.941 6.031 21.172 1 90.06 189 GLY B N 1
ATOM 6947 C CA . GLY B 1 189 ? -1.876 6.707 21.906 1 90.06 189 GLY B CA 1
ATOM 6948 C C . GLY B 1 189 ? -1.141 5.793 22.859 1 90.06 189 GLY B C 1
ATOM 6949 O O . GLY B 1 189 ? 0.083 5.875 22.984 1 90.06 189 GLY B O 1
ATOM 6950 N N . LEU B 1 190 ? -1.875 4.902 23.438 1 89.19 190 LEU B N 1
ATOM 6951 C CA . LEU B 1 190 ? -1.294 3.986 24.422 1 89.19 190 LEU B CA 1
ATOM 6952 C C . LEU B 1 190 ? -0.397 2.961 23.734 1 89.19 190 LEU B C 1
ATOM 6954 O O . LEU B 1 190 ? 0.632 2.564 24.281 1 89.19 190 LEU B O 1
ATOM 6958 N N . VAL B 1 191 ? -0.753 2.629 22.531 1 85.38 191 VAL B N 1
ATOM 6959 C CA . VAL B 1 191 ? 0.063 1.657 21.812 1 85.38 191 VAL B CA 1
ATOM 6960 C C . VAL B 1 191 ? 1.116 2.385 20.969 1 85.38 191 VAL B C 1
ATOM 6962 O O . VAL B 1 191 ? 1.771 1.777 20.125 1 85.38 191 VAL B O 1
ATOM 6965 N N . GLN B 1 192 ? 1.247 3.668 21.141 1 80.81 192 GLN B N 1
ATOM 6966 C CA . GLN B 1 192 ? 2.258 4.516 20.516 1 80.81 192 GLN B CA 1
ATOM 6967 C C . GLN B 1 192 ? 2.098 4.535 19 1 80.81 192 GLN B C 1
ATOM 6969 O O . GLN B 1 192 ? 3.07 4.355 18.266 1 80.81 192 GLN B O 1
ATOM 6974 N N . PHE B 1 193 ? 0.875 4.578 18.641 1 75.31 193 PHE B N 1
ATOM 6975 C CA . PHE B 1 193 ? 0.539 4.609 17.219 1 75.31 193 PHE B CA 1
ATOM 6976 C C . PHE B 1 193 ? 0.555 6.035 16.688 1 75.31 193 PHE B C 1
ATOM 6978 O O . PHE B 1 193 ? -0.04 6.324 15.641 1 75.31 193 PHE B O 1
ATOM 6985 N N . GLY B 1 194 ? 1.239 6.887 17.359 1 72.12 194 GLY B N 1
ATOM 6986 C CA . GLY B 1 194 ? 1.332 8.258 16.891 1 72.12 194 GLY B CA 1
ATOM 6987 C C . GLY B 1 194 ? 2.047 8.391 15.562 1 72.12 194 GLY B C 1
ATOM 6988 O O . GLY B 1 194 ? 1.876 9.383 14.859 1 72.12 194 GLY B O 1
ATOM 6989 N N . PHE B 1 195 ? 2.652 7.262 15.164 1 70.62 195 PHE B N 1
ATOM 6990 C CA . PHE B 1 195 ? 3.424 7.285 13.922 1 70.62 195 PHE B CA 1
ATOM 6991 C C . PHE B 1 195 ? 2.508 7.164 12.711 1 70.62 195 PHE B C 1
ATOM 6993 O O . PHE B 1 195 ? 2.906 7.492 11.594 1 70.62 195 PHE B O 1
ATOM 7000 N N . VAL B 1 196 ? 1.298 6.75 12.93 1 70.5 196 VAL B N 1
ATOM 7001 C CA . VAL B 1 196 ? 0.365 6.52 11.8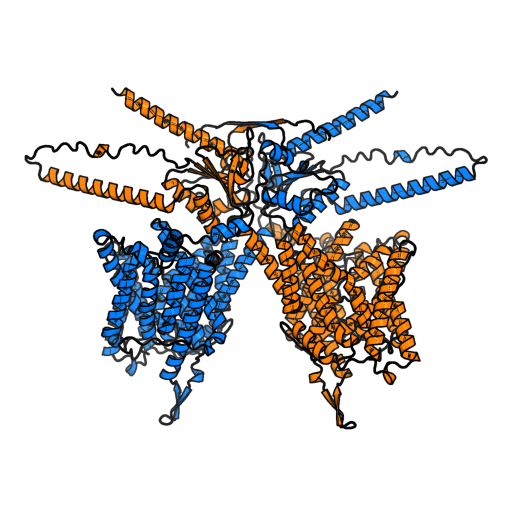28 1 70.5 196 VAL B CA 1
ATOM 7002 C C . VAL B 1 196 ? 0.131 7.824 11.07 1 70.5 196 VAL B C 1
ATOM 7004 O O . VAL B 1 196 ? -0.145 7.809 9.875 1 70.5 196 VAL B O 1
ATOM 7007 N N . VAL B 1 197 ? 0.302 8.883 11.789 1 72.94 197 VAL B N 1
ATOM 7008 C CA . VAL B 1 197 ? 0.031 10.18 11.172 1 72.94 197 VAL B CA 1
ATOM 7009 C C . VAL B 1 197 ? 1.085 10.477 10.109 1 72.94 197 VAL B C 1
ATOM 7011 O O . VAL B 1 197 ? 0.856 11.289 9.211 1 72.94 197 VAL B O 1
ATOM 7014 N N . THR B 1 198 ? 2.15 9.672 10.188 1 75.06 198 THR B N 1
ATOM 7015 C CA . THR B 1 198 ? 3.217 9.898 9.219 1 75.06 198 THR B CA 1
ATOM 7016 C C . THR B 1 198 ? 2.748 9.547 7.812 1 75.06 198 THR B C 1
ATOM 7018 O O . THR B 1 198 ? 3.332 10.008 6.828 1 75.06 198 THR B O 1
ATOM 7021 N N . TYR B 1 199 ? 1.673 8.828 7.77 1 78.62 199 TYR B N 1
ATOM 7022 C CA . TYR B 1 199 ? 1.166 8.438 6.461 1 78.62 199 TYR B CA 1
ATOM 7023 C C . TYR B 1 199 ? 0.295 9.539 5.863 1 78.62 199 TYR B C 1
ATOM 7025 O O . TYR B 1 199 ? -0.086 9.469 4.691 1 78.62 199 TYR B O 1
ATOM 7033 N N . LEU B 1 200 ? 0.047 10.539 6.699 1 84.44 200 LEU B N 1
ATOM 7034 C CA . LEU B 1 200 ? -0.673 11.711 6.211 1 84.44 200 LEU B CA 1
ATOM 7035 C C . LEU B 1 200 ? 0.297 12.781 5.723 1 84.44 200 LEU B C 1
ATOM 7037 O O . LEU B 1 200 ? 0.594 13.734 6.449 1 84.44 200 LEU B O 1
ATOM 7041 N N . SER B 1 201 ? 0.716 12.648 4.496 1 87.94 201 SER B N 1
ATOM 7042 C CA . SER B 1 201 ? 1.642 13.625 3.924 1 87.94 201 SER B CA 1
ATOM 7043 C C . SER B 1 201 ? 0.988 14.992 3.793 1 87.94 201 SER B C 1
ATOM 7045 O O . SER B 1 201 ? -0.239 15.102 3.764 1 87.94 201 SER B O 1
ATOM 7047 N N . GLU B 1 202 ? 1.745 15.969 3.719 1 87.19 202 GLU B N 1
ATOM 7048 C CA . GLU B 1 202 ? 1.242 17.328 3.637 1 87.19 202 GLU B CA 1
ATOM 7049 C C . GLU B 1 202 ? 0.343 17.516 2.418 1 87.19 202 GLU B C 1
ATOM 7051 O O . GLU B 1 202 ? -0.763 18.047 2.533 1 87.19 202 GLU B O 1
ATOM 7056 N N . PRO B 1 203 ? 0.779 17.047 1.226 1 92 203 PRO B N 1
ATOM 7057 C CA . PRO B 1 203 ? -0.122 17.188 0.08 1 92 203 PRO B CA 1
ATOM 7058 C C . PRO B 1 203 ? -1.442 16.438 0.273 1 92 203 PRO B C 1
ATOM 7060 O O . PRO B 1 203 ? -2.492 16.922 -0.169 1 92 203 PRO B O 1
ATOM 7063 N N . LEU B 1 204 ? -1.387 15.281 0.917 1 92 204 LEU B N 1
ATOM 7064 C CA . LEU B 1 204 ? -2.6 14.516 1.18 1 92 204 LEU B CA 1
ATOM 7065 C C . LEU B 1 204 ? -3.525 15.273 2.127 1 92 204 LEU B C 1
ATOM 7067 O O . LEU B 1 204 ? -4.727 15.391 1.866 1 92 204 LEU B O 1
ATOM 7071 N N . VAL B 1 205 ? -2.963 15.828 3.223 1 86.31 205 VAL B N 1
ATOM 7072 C CA . VAL B 1 205 ? -3.756 16.547 4.215 1 86.31 205 VAL B CA 1
ATOM 7073 C C . VAL B 1 205 ? -4.391 17.781 3.578 1 86.31 205 VAL B C 1
ATOM 7075 O O . VAL B 1 205 ? -5.566 18.078 3.811 1 86.31 205 VAL B O 1
ATOM 7078 N N . ARG B 1 206 ? -3.643 18.469 2.801 1 89.94 206 ARG B N 1
ATOM 7079 C CA . ARG B 1 206 ? -4.141 19.688 2.158 1 89.94 206 ARG B CA 1
ATOM 7080 C C . ARG B 1 206 ? -5.219 19.359 1.132 1 89.94 206 ARG B C 1
ATOM 7082 O O . ARG B 1 206 ? -6.23 20.047 1.041 1 89.94 206 ARG B O 1
ATOM 7089 N N . GLY B 1 207 ? -5.012 18.312 0.352 1 93.19 207 GLY B N 1
ATOM 7090 C CA . GLY B 1 207 ? -6.055 17.875 -0.562 1 93.19 207 GLY B CA 1
ATOM 7091 C C . GLY B 1 207 ? -7.312 17.406 0.148 1 93.19 207 GLY B C 1
ATOM 7092 O O . GLY B 1 207 ? -8.422 17.688 -0.304 1 93.19 207 GLY B O 1
ATOM 7093 N N . TYR B 1 208 ? -7.141 16.734 1.201 1 90.44 208 TYR B N 1
ATOM 7094 C CA . TYR B 1 208 ? -8.25 16.203 1.988 1 90.44 208 TYR B CA 1
ATOM 7095 C C . TYR B 1 208 ? -9.062 17.344 2.602 1 90.44 208 TYR B C 1
ATOM 7097 O O . TYR B 1 208 ? -10.297 17.344 2.525 1 90.44 208 TYR B O 1
ATOM 7105 N N . THR B 1 209 ? -8.398 18.266 3.271 1 87.62 209 THR B N 1
ATOM 7106 C CA . THR B 1 209 ? -9.094 19.375 3.912 1 87.62 209 THR B CA 1
ATOM 7107 C C . THR B 1 209 ? -9.844 20.219 2.879 1 87.62 209 THR B C 1
ATOM 7109 O O . THR B 1 209 ? -10.93 20.719 3.154 1 87.62 209 THR B O 1
ATOM 7112 N N . THR B 1 210 ? -9.242 20.375 1.692 1 92.69 210 THR B N 1
ATOM 7113 C CA . THR B 1 210 ? -9.93 21.078 0.622 1 92.69 210 THR B CA 1
ATOM 7114 C C . THR B 1 210 ? -11.18 20.328 0.183 1 92.69 210 THR B C 1
ATOM 7116 O O . THR B 1 210 ? -12.234 20.938 -0.029 1 92.69 210 THR B O 1
ATOM 7119 N N . GLY B 1 211 ? -11.039 19.062 -0.009 1 93.12 211 GLY B N 1
ATOM 7120 C CA . GLY B 1 211 ? -12.211 18.266 -0.338 1 93.12 211 GLY B CA 1
ATOM 7121 C C . GLY B 1 211 ? -13.289 18.312 0.728 1 93.12 211 GLY B C 1
ATOM 7122 O O . GLY B 1 211 ? -14.477 18.422 0.413 1 93.12 211 GLY B O 1
ATOM 7123 N N . ALA B 1 212 ? -12.859 18.25 1.936 1 88.06 212 ALA B N 1
ATOM 7124 C CA . ALA B 1 212 ? -13.797 18.344 3.051 1 88.06 212 ALA B CA 1
ATOM 7125 C C . ALA B 1 212 ? -14.477 19.703 3.088 1 88.06 212 ALA B C 1
ATOM 7127 O O . ALA B 1 212 ? -15.656 19.797 3.447 1 88.06 212 ALA B O 1
ATOM 7128 N N . ALA B 1 213 ? -13.719 20.719 2.791 1 91.38 213 ALA B N 1
ATOM 7129 C CA . ALA B 1 213 ? -14.281 22.078 2.734 1 91.38 213 ALA B CA 1
ATOM 7130 C C . ALA B 1 213 ? -15.414 22.141 1.714 1 91.38 213 ALA B C 1
ATOM 7132 O O . ALA B 1 213 ? -16.422 22.844 1.936 1 91.38 213 ALA B O 1
ATOM 7133 N N . ILE B 1 214 ? -15.266 21.453 0.635 1 94.25 214 ILE B N 1
ATOM 7134 C CA . ILE B 1 214 ? -16.312 21.422 -0.379 1 94.25 214 ILE B CA 1
ATOM 7135 C C . ILE B 1 214 ? -17.562 20.766 0.194 1 94.25 214 ILE B C 1
ATOM 7137 O O . ILE B 1 214 ? -18.688 21.234 -0.048 1 94.25 214 ILE B O 1
ATOM 7141 N N . HIS B 1 215 ? -17.344 19.75 0.895 1 91.5 215 HIS B N 1
ATOM 7142 C CA . HIS B 1 215 ? -18.484 19.109 1.572 1 91.5 215 HIS B CA 1
ATOM 7143 C C . HIS B 1 215 ? -19.172 20.094 2.523 1 91.5 215 HIS B C 1
ATOM 7145 O O . HIS B 1 215 ? -20.391 20.109 2.609 1 91.5 215 HIS B O 1
ATOM 7151 N N . VAL B 1 216 ? -18.406 20.875 3.25 1 91.12 216 VAL B N 1
ATOM 7152 C CA . VAL B 1 216 ? -18.938 21.859 4.195 1 91.12 216 VAL B CA 1
ATOM 7153 C C . VAL B 1 216 ? -19.734 22.922 3.443 1 91.12 216 VAL B C 1
ATOM 7155 O O . VAL B 1 216 ? -20.828 23.281 3.855 1 91.12 216 VAL B O 1
ATOM 7158 N N . ILE B 1 217 ? -19.219 23.359 2.379 1 93.88 217 ILE B N 1
ATOM 7159 C CA . ILE B 1 217 ? -19.875 24.375 1.568 1 93.88 217 ILE B CA 1
ATOM 7160 C C . ILE B 1 217 ? -21.234 23.875 1.101 1 93.88 217 ILE B C 1
ATOM 7162 O O . ILE B 1 217 ? -22.25 24.562 1.238 1 93.88 217 ILE B O 1
ATOM 7166 N N . VAL B 1 218 ? -21.25 22.688 0.618 1 92.94 218 VAL B N 1
ATOM 7167 C CA . VAL B 1 218 ? -22.484 22.125 0.08 1 92.94 218 VAL B CA 1
ATOM 7168 C C . VAL B 1 218 ? -23.5 21.906 1.207 1 92.94 218 VAL B C 1
ATOM 7170 O O . VAL B 1 218 ? -24.688 22.141 1.031 1 92.94 218 VAL B O 1
ATOM 7173 N N . SER B 1 219 ? -23 21.547 2.312 1 89.62 219 SER B N 1
ATOM 7174 C CA . SER B 1 219 ? -23.859 21.281 3.451 1 89.62 219 SER B CA 1
ATOM 7175 C C . SER B 1 219 ? -24.531 22.562 3.949 1 89.62 219 SER B C 1
ATOM 7177 O O . SER B 1 219 ? -25.594 22.531 4.555 1 89.62 219 SER B O 1
ATOM 7179 N N . GLN B 1 220 ? -23.906 23.688 3.688 1 92.12 220 GLN B N 1
ATOM 7180 C CA . GLN B 1 220 ? -24.422 24.969 4.191 1 92.12 220 GLN B CA 1
ATOM 7181 C C . GLN B 1 220 ? -25.375 25.609 3.197 1 92.12 220 GLN B C 1
ATOM 7183 O O . GLN B 1 220 ? -26.094 26.547 3.535 1 92.12 220 GLN B O 1
ATOM 7188 N N . LEU B 1 221 ? -25.531 25.062 2.061 1 94.38 221 LEU B N 1
ATOM 7189 C CA . LEU B 1 221 ? -26.391 25.641 1.035 1 94.38 221 LEU B CA 1
ATOM 7190 C C . LEU B 1 221 ? -27.844 25.625 1.476 1 94.38 221 LEU B C 1
ATOM 7192 O O . LEU B 1 221 ? -28.609 26.531 1.131 1 94.38 221 LEU B O 1
ATOM 7196 N N . LYS B 1 222 ? -28.266 24.703 2.223 1 92.81 222 LYS B N 1
ATOM 7197 C CA . LYS B 1 222 ? -29.641 24.625 2.686 1 92.81 222 LYS B CA 1
ATOM 7198 C C . LYS B 1 222 ? -30 25.812 3.578 1 92.81 222 LYS B C 1
ATOM 7200 O O . LYS B 1 222 ? -31.109 26.344 3.521 1 92.81 222 LYS B O 1
ATOM 7205 N N . TYR B 1 223 ? -29.047 26.312 4.336 1 93.19 223 TYR B N 1
ATOM 7206 C CA . TYR B 1 223 ? -29.266 27.453 5.219 1 93.19 223 TYR B CA 1
ATOM 7207 C C . TYR B 1 223 ? -29.156 28.766 4.453 1 93.19 223 TYR B C 1
ATOM 7209 O O . TYR B 1 223 ? -29.828 29.75 4.797 1 93.19 223 TYR B O 1
ATOM 7217 N N . THR B 1 224 ? -28.344 28.734 3.418 1 95.25 224 THR B N 1
ATOM 7218 C CA . THR B 1 224 ? -28.141 29.938 2.613 1 95.25 224 THR B CA 1
ATOM 7219 C C . THR B 1 224 ? -29.375 30.25 1.784 1 95.25 224 THR B C 1
ATOM 7221 O O . THR B 1 224 ? -29.75 31.422 1.644 1 95.25 224 THR B O 1
ATOM 7224 N N . PHE B 1 225 ? -30.047 29.219 1.34 1 95.75 225 PHE B N 1
ATOM 7225 C CA . PHE B 1 225 ? -31.188 29.406 0.455 1 95.75 225 PHE B CA 1
ATOM 7226 C C . PHE B 1 225 ? -32.5 29.172 1.205 1 95.75 225 PHE B C 1
ATOM 7228 O O . PHE B 1 225 ? -33.562 29.484 0.701 1 95.75 225 PHE B O 1
ATOM 7235 N N . GLY B 1 226 ? -32.375 28.719 2.4 1 94.69 226 GLY B N 1
ATOM 7236 C CA . GLY B 1 226 ? -33.594 28.422 3.166 1 94.69 226 GLY B CA 1
ATOM 7237 C C . GLY B 1 226 ? -34.406 27.297 2.578 1 94.69 226 GLY B C 1
ATOM 7238 O O . GLY B 1 226 ? -35.625 27.406 2.463 1 94.69 226 GLY B O 1
ATOM 7239 N N . ILE B 1 227 ? -33.688 26.281 2.068 1 92.81 227 ILE B N 1
ATOM 7240 C CA . ILE B 1 227 ? -34.344 25.125 1.463 1 92.81 227 ILE B CA 1
ATOM 7241 C C . ILE B 1 227 ? -34.062 23.875 2.283 1 92.81 227 ILE B C 1
ATOM 7243 O O . ILE B 1 227 ? -33.188 23.891 3.156 1 92.81 227 ILE B O 1
ATOM 7247 N N . SER B 1 228 ? -34.906 22.828 2.049 1 87.81 228 SER B N 1
ATOM 7248 C CA . SER B 1 228 ? -34.719 21.562 2.764 1 87.81 228 SER B CA 1
ATOM 7249 C C . SER B 1 228 ? -34.531 20.406 1.795 1 87.81 228 SER B C 1
ATOM 7251 O O . SER B 1 228 ? -35.469 19.656 1.52 1 87.81 228 SER B O 1
ATOM 7253 N N . PRO B 1 229 ? -33.281 20.219 1.347 1 88.12 229 PRO B N 1
ATOM 7254 C CA . PRO B 1 229 ? -33.031 19.109 0.429 1 88.12 229 PRO B CA 1
ATOM 7255 C C . PRO B 1 229 ? -33.094 17.75 1.122 1 88.12 229 PRO B C 1
ATOM 7257 O O . PRO B 1 229 ? -32.906 17.656 2.338 1 88.12 229 PRO B O 1
ATOM 7260 N N . ASP B 1 230 ? -33.375 16.703 0.259 1 82.19 230 ASP B N 1
ATOM 7261 C CA . ASP B 1 230 ? -33.344 15.344 0.78 1 82.19 230 ASP B CA 1
ATOM 7262 C C . ASP B 1 230 ? -31.906 14.898 1.081 1 82.19 230 ASP B C 1
ATOM 7264 O O . ASP B 1 230 ? -30.953 15.352 0.432 1 82.19 230 ASP B O 1
ATOM 7268 N N . ARG B 1 231 ? -31.797 14.102 2.025 1 76.62 231 ARG B N 1
ATOM 7269 C CA . ARG B 1 231 ? -30.453 13.68 2.432 1 76.62 231 ARG B CA 1
ATOM 7270 C C . ARG B 1 231 ? -30.047 12.391 1.722 1 76.62 231 ARG B C 1
ATOM 7272 O O . ARG B 1 231 ? -30.859 11.484 1.563 1 76.62 231 ARG B O 1
ATOM 7279 N N . HIS B 1 232 ? -28.859 12.422 1.209 1 80.25 232 HIS B N 1
ATOM 7280 C CA . HIS B 1 232 ? -28.281 11.258 0.549 1 80.25 232 HIS B CA 1
ATOM 7281 C C . HIS B 1 232 ? -27.062 10.75 1.299 1 80.2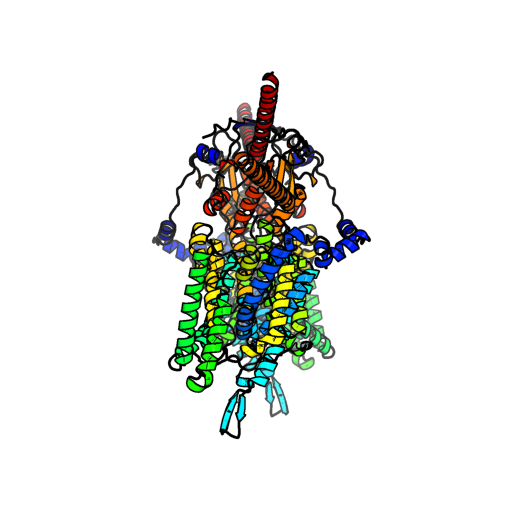5 232 HIS B C 1
ATOM 7283 O O . HIS B 1 232 ? -26.297 11.539 1.863 1 80.25 232 HIS B O 1
ATOM 7289 N N . SER B 1 233 ? -27.094 9.422 1.557 1 77.38 233 SER B N 1
ATOM 7290 C CA . SER B 1 233 ? -25.938 8.828 2.201 1 77.38 233 SER B CA 1
ATOM 7291 C C . SER B 1 233 ? -25.188 7.902 1.246 1 77.38 233 SER B C 1
ATOM 7293 O O . SER B 1 233 ? -25.75 7.469 0.234 1 77.38 233 SER B O 1
ATOM 7295 N N . GLY B 1 234 ? -23.859 7.707 1.466 1 76.81 234 GLY B N 1
ATOM 7296 C CA . GLY B 1 234 ? -23.094 6.785 0.649 1 76.81 234 GLY B CA 1
ATOM 7297 C C . GLY B 1 234 ? -22.156 7.484 -0.311 1 76.81 234 GLY B C 1
ATOM 7298 O O . GLY B 1 234 ? -21.969 8.703 -0.232 1 76.81 234 GLY B O 1
ATOM 7299 N N . PRO B 1 235 ? -21.609 6.633 -1.177 1 85.12 235 PRO B N 1
ATOM 7300 C CA . PRO B 1 235 ? -20.703 7.2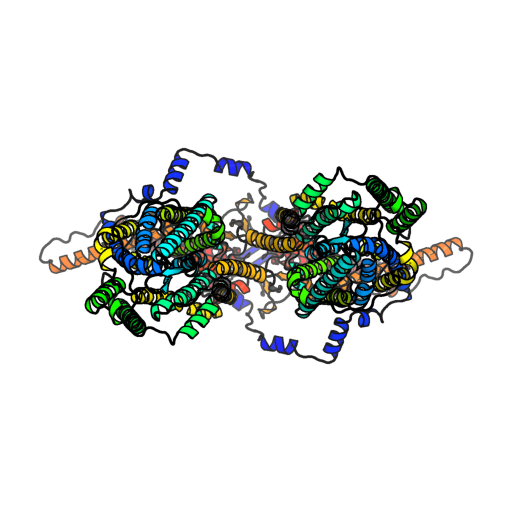15 -2.172 1 85.12 235 PRO B CA 1
ATOM 7301 C C . PRO B 1 235 ? -21.422 8.117 -3.17 1 85.12 235 PRO B C 1
ATOM 7303 O O . PRO B 1 235 ? -22.562 7.832 -3.555 1 85.12 235 PRO B O 1
ATOM 7306 N N . PHE B 1 236 ? -20.938 9.273 -3.553 1 90.56 236 PHE B N 1
ATOM 7307 C CA . PHE B 1 236 ? -21.438 10.25 -4.516 1 90.56 236 PHE B CA 1
ATOM 7308 C C . PHE B 1 236 ? -22.578 11.07 -3.918 1 90.56 236 PHE B C 1
ATOM 7310 O O . PHE B 1 236 ? -23.344 11.703 -4.648 1 90.56 236 PHE B O 1
ATOM 7317 N N . SER B 1 237 ? -22.75 10.977 -2.662 1 89.75 237 SER B N 1
ATOM 7318 C CA . SER B 1 237 ? -23.828 11.688 -1.981 1 89.75 237 SER B CA 1
ATOM 7319 C C . SER B 1 237 ? -23.719 13.195 -2.219 1 89.75 237 SER B C 1
ATOM 7321 O O . SER B 1 237 ? -24.734 13.883 -2.32 1 89.75 237 SER B O 1
ATOM 7323 N N . LEU B 1 238 ? -22.516 13.68 -2.275 1 92.5 238 LEU B N 1
ATOM 7324 C CA . LEU B 1 238 ? -22.328 15.109 -2.486 1 92.5 238 LEU B CA 1
ATOM 7325 C C . LEU B 1 238 ? -22.906 15.547 -3.824 1 92.5 238 LEU B C 1
ATOM 7327 O O . LEU B 1 238 ? -23.547 16.594 -3.912 1 92.5 238 LEU B O 1
ATOM 7331 N N . ILE B 1 239 ? -22.703 14.773 -4.844 1 92.62 239 ILE B N 1
ATOM 7332 C CA . ILE B 1 239 ? -23.188 15.094 -6.18 1 92.62 239 ILE B CA 1
ATOM 7333 C C . ILE B 1 239 ? -24.719 15.078 -6.191 1 92.62 239 ILE B C 1
ATOM 7335 O O . ILE B 1 239 ? -25.359 15.984 -6.742 1 92.62 239 ILE B O 1
ATOM 7339 N N . PHE B 1 240 ? -25.297 14.109 -5.555 1 91.88 240 PHE B N 1
ATOM 7340 C CA . PHE B 1 240 ? -26.75 14.023 -5.492 1 91.88 240 PHE B CA 1
ATOM 7341 C C . PHE B 1 240 ? -27.328 15.195 -4.711 1 91.88 240 PHE B C 1
ATOM 7343 O O . PHE B 1 240 ? -28.391 15.719 -5.059 1 91.88 240 PHE B O 1
ATOM 7350 N N . THR B 1 241 ? -26.641 15.602 -3.672 1 91.81 241 THR B N 1
ATOM 7351 C CA . THR B 1 241 ? -27.094 16.734 -2.873 1 91.81 241 THR B CA 1
ATOM 7352 C C . THR B 1 241 ? -27.078 18.016 -3.695 1 91.81 241 THR B C 1
ATOM 7354 O O . THR B 1 241 ? -28 18.828 -3.617 1 91.81 241 THR B O 1
ATOM 7357 N N . VAL B 1 242 ? -26.031 18.156 -4.453 1 94.62 242 VAL B N 1
ATOM 7358 C CA . VAL B 1 242 ? -25.906 19.359 -5.277 1 94.62 242 VAL B CA 1
ATOM 7359 C C . VAL B 1 242 ? -27.016 19.375 -6.324 1 94.62 242 VAL B C 1
ATOM 7361 O O . VAL B 1 242 ? -27.609 20.422 -6.59 1 94.62 242 VAL B O 1
ATOM 7364 N N . ILE B 1 243 ? -27.328 18.219 -6.875 1 93.94 243 ILE B N 1
ATOM 7365 C CA . ILE B 1 243 ? -28.406 18.109 -7.859 1 93.94 243 ILE B CA 1
ATOM 7366 C C . ILE B 1 243 ? -29.734 18.438 -7.203 1 93.94 243 ILE B C 1
ATOM 7368 O O . ILE B 1 243 ? -30.547 19.172 -7.777 1 93.94 243 ILE B O 1
ATOM 7372 N N . GLU B 1 244 ? -29.906 17.969 -6.055 1 93.31 244 GLU B N 1
ATOM 7373 C CA . GLU B 1 244 ? -31.141 18.234 -5.324 1 93.31 244 GLU B CA 1
ATOM 7374 C C . GLU B 1 244 ? -31.266 19.719 -4.98 1 93.31 244 GLU B C 1
ATOM 7376 O O . GLU B 1 244 ? -32.344 20.281 -5.082 1 93.31 244 GLU B O 1
ATOM 7381 N N . VAL B 1 245 ? -30.25 20.312 -4.559 1 94.19 245 VAL B N 1
ATOM 7382 C CA . VAL B 1 245 ? -30.25 21.734 -4.223 1 94.19 245 VAL B CA 1
ATOM 7383 C C . VAL B 1 245 ? -30.578 22.562 -5.469 1 94.19 245 VAL B C 1
ATOM 7385 O O . VAL B 1 245 ? -31.359 23.516 -5.406 1 94.19 245 VAL B O 1
ATOM 7388 N N . CYS B 1 246 ? -30.016 22.172 -6.59 1 94.56 246 CYS B N 1
ATOM 7389 C CA . CYS B 1 246 ? -30.266 22.875 -7.84 1 94.56 246 CYS B CA 1
ATOM 7390 C C . CYS B 1 246 ? -31.734 22.75 -8.242 1 94.56 246 CYS B C 1
ATOM 7392 O O . CYS B 1 246 ? -32.312 23.703 -8.758 1 94.56 246 CYS B O 1
ATOM 7394 N N . ASN B 1 247 ? -32.312 21.641 -7.918 1 94.31 247 ASN B N 1
ATOM 7395 C CA . ASN B 1 247 ? -33.719 21.438 -8.219 1 94.31 247 ASN B CA 1
ATOM 7396 C C . ASN B 1 247 ? -34.625 22.234 -7.293 1 94.31 247 ASN B C 1
ATOM 7398 O O . ASN B 1 247 ? -35.719 22.609 -7.672 1 94.31 247 ASN B O 1
ATOM 7402 N N . LEU B 1 248 ? -34.125 22.562 -6.168 1 94.75 248 LEU B N 1
ATOM 7403 C CA . LEU B 1 248 ? -34.938 23.25 -5.164 1 94.75 248 LEU B CA 1
ATOM 7404 C C . LEU B 1 248 ? -34.688 24.75 -5.195 1 94.75 248 LEU B C 1
ATOM 7406 O O . LEU B 1 248 ? -35.344 25.5 -4.473 1 94.75 248 LEU B O 1
ATOM 7410 N N . LEU B 1 249 ? -33.875 25.25 -6.043 1 93.88 249 LEU B N 1
ATOM 7411 C CA . LEU B 1 249 ? -33.469 26.656 -6.082 1 93.88 249 LEU B CA 1
ATOM 7412 C C . LEU B 1 249 ? -34.656 27.562 -6.293 1 93.88 249 LEU B C 1
ATOM 7414 O O . LEU B 1 249 ? -34.719 28.656 -5.727 1 93.88 249 LEU B O 1
ATOM 7418 N N . PRO B 1 250 ? -35.688 27.047 -7.062 1 94.31 250 PRO B N 1
ATOM 7419 C CA . PRO B 1 250 ? -36.875 27.891 -7.25 1 94.31 250 PRO B CA 1
ATOM 7420 C C . PRO B 1 250 ? -37.688 28.062 -5.969 1 94.31 250 PRO B C 1
ATOM 7422 O O . PRO B 1 250 ? -38.438 29.016 -5.84 1 94.31 250 PRO B O 1
ATOM 7425 N N . LYS B 1 251 ? -37.469 27.25 -5.008 1 94.25 251 LYS B N 1
ATOM 7426 C CA . LYS B 1 251 ? -38.188 27.312 -3.742 1 94.25 251 LYS B CA 1
ATOM 7427 C C . LYS B 1 251 ? -37.375 28.078 -2.691 1 94.25 251 LYS B C 1
ATOM 7429 O O . LYS B 1 251 ? -37.688 28 -1.497 1 94.25 251 LYS B O 1
ATOM 7434 N N . THR B 1 252 ? -36.469 28.891 -3.123 1 95.81 252 THR B N 1
ATOM 7435 C CA . THR B 1 252 ? -35.594 29.641 -2.232 1 95.81 252 THR B CA 1
ATOM 7436 C C . THR B 1 252 ? -36.375 30.703 -1.46 1 95.81 252 THR B C 1
ATOM 7438 O O . THR B 1 252 ? -37.25 31.359 -2.021 1 95.81 252 THR B O 1
ATOM 7441 N N . ASN B 1 253 ? -36.094 30.781 -0.127 1 96.5 253 ASN B N 1
ATOM 7442 C CA . ASN B 1 253 ? -36.625 31.875 0.684 1 96.5 253 ASN B CA 1
ATOM 7443 C C . ASN B 1 253 ? -35.844 33.156 0.48 1 96.5 253 ASN B C 1
ATOM 7445 O O . ASN B 1 253 ? -34.688 33.281 0.905 1 96.5 253 ASN B O 1
ATOM 7449 N N . VAL B 1 254 ? -36.438 34.125 -0.02 1 95.62 254 VAL B N 1
ATOM 7450 C CA . VAL B 1 254 ? -35.781 35.375 -0.409 1 95.62 254 VAL B CA 1
ATOM 7451 C C . VAL B 1 254 ? -35.25 36.062 0.831 1 95.62 254 VAL B C 1
ATOM 7453 O O . VAL B 1 254 ? -34.156 36.656 0.793 1 95.62 254 VAL B O 1
ATOM 7456 N N . GLY B 1 255 ? -36.062 36.062 1.88 1 95.25 255 GLY B N 1
ATOM 7457 C CA . GLY B 1 255 ? -35.562 36.656 3.121 1 95.25 255 GLY B CA 1
ATOM 7458 C C . GLY B 1 255 ? -34.25 36.031 3.602 1 95.25 255 GLY B C 1
ATOM 7459 O O . GLY B 1 255 ? -33.344 36.75 3.971 1 95.25 255 GLY B O 1
ATOM 7460 N N . THR B 1 256 ? -34.219 34.75 3.568 1 96.81 256 THR B N 1
ATOM 7461 C CA . THR B 1 256 ? -33.031 34.031 3.996 1 96.81 256 THR B CA 1
ATOM 7462 C C . THR B 1 256 ? -31.859 34.312 3.078 1 96.81 256 THR B C 1
ATOM 7464 O O . THR B 1 256 ? -30.734 34.469 3.543 1 96.81 256 THR B O 1
ATOM 7467 N N . LEU B 1 257 ? -32.094 34.406 1.832 1 97.12 257 LEU B N 1
ATOM 7468 C CA . LEU B 1 257 ? -31.031 34.688 0.853 1 97.12 257 LEU B CA 1
ATOM 7469 C C . LEU B 1 257 ? -30.438 36.062 1.066 1 97.12 257 LEU B C 1
ATOM 7471 O O . LEU B 1 257 ? -29.219 36.25 0.979 1 97.12 257 LEU B O 1
ATOM 7475 N N . VAL B 1 258 ? -31.297 37 1.324 1 96.38 258 VAL B N 1
ATOM 7476 C CA . VAL B 1 258 ? -30.844 38.375 1.542 1 96.38 258 VAL B CA 1
ATOM 7477 C C . VAL B 1 258 ? -29.984 38.438 2.805 1 96.38 258 VAL B C 1
ATOM 7479 O O . VAL B 1 258 ? -28.922 39.062 2.811 1 96.38 258 VAL B O 1
ATOM 7482 N N . VAL B 1 259 ? -30.5 37.812 3.83 1 96.56 259 VAL B N 1
ATOM 7483 C CA . VAL B 1 259 ? -29.75 37.781 5.082 1 96.56 259 VAL B CA 1
ATOM 7484 C C . VAL B 1 259 ? -28.375 37.156 4.848 1 96.56 259 VAL B C 1
ATOM 7486 O O . VAL B 1 259 ? -27.375 37.656 5.344 1 96.56 259 VAL B O 1
ATOM 7489 N N . SER B 1 260 ? -28.297 36.125 4.125 1 97.31 260 SER B N 1
ATOM 7490 C CA . SER B 1 260 ? -27.062 35.406 3.838 1 97.31 260 SER B CA 1
ATOM 7491 C C . SER B 1 260 ? -26.094 36.281 3.047 1 97.31 260 SER B C 1
ATOM 7493 O O . SER B 1 260 ? -24.922 36.406 3.41 1 97.31 260 SER B O 1
ATOM 7495 N N . LEU B 1 261 ? -26.547 36.906 2.004 1 97.25 261 LEU B N 1
ATOM 7496 C CA . LEU B 1 261 ? -25.703 37.688 1.129 1 97.25 261 LEU B CA 1
ATOM 7497 C C . LEU B 1 261 ? -25.156 38.906 1.872 1 97.25 261 LEU B C 1
ATOM 7499 O O . LEU B 1 261 ? -23.969 39.25 1.752 1 97.25 261 LEU B O 1
ATOM 7503 N N . VAL B 1 262 ? -26.031 39.531 2.615 1 96.31 262 VAL B N 1
ATOM 7504 C CA . VAL B 1 262 ? -25.625 40.719 3.363 1 96.31 262 VAL B CA 1
ATOM 7505 C C . VAL B 1 262 ? -24.578 40.312 4.414 1 96.31 262 VAL B C 1
ATOM 7507 O O . VAL B 1 262 ? -23.594 41.031 4.602 1 96.31 262 VAL B O 1
ATOM 7510 N N . THR B 1 263 ? -24.859 39.25 5.062 1 96.81 263 THR B N 1
ATOM 7511 C CA . THR B 1 263 ? -23.938 38.812 6.098 1 96.81 263 THR B CA 1
ATOM 7512 C C . THR B 1 263 ? -22.594 38.406 5.492 1 96.81 263 THR B C 1
ATOM 7514 O O . THR B 1 263 ? -21.547 38.781 6.02 1 96.81 263 THR B O 1
ATOM 7517 N N . ILE B 1 264 ? -22.547 37.688 4.438 1 96.19 264 ILE B N 1
ATOM 7518 C CA . ILE B 1 264 ? -21.328 37.219 3.789 1 96.19 264 ILE B CA 1
ATOM 7519 C C . ILE B 1 264 ? -20.5 38.438 3.348 1 96.19 264 ILE B C 1
ATOM 7521 O O . ILE B 1 264 ? -19.297 38.531 3.637 1 96.19 264 ILE B O 1
ATOM 7525 N N . VAL B 1 265 ? -21.109 39.375 2.697 1 95.75 265 VAL B N 1
ATOM 7526 C CA . VAL B 1 265 ? -20.422 40.562 2.186 1 95.75 265 VAL B CA 1
ATOM 7527 C C . VAL B 1 265 ? -19.875 41.375 3.348 1 95.75 265 VAL B C 1
ATOM 7529 O O . VAL B 1 265 ? -18.734 41.844 3.307 1 95.75 265 VAL B O 1
ATOM 7532 N N . SER B 1 266 ? -20.719 41.562 4.355 1 95.12 266 SER B N 1
ATOM 7533 C CA . SER B 1 266 ? -20.297 42.344 5.516 1 95.12 266 SER B CA 1
ATOM 7534 C C . SER B 1 266 ? -19.094 41.688 6.207 1 95.12 266 SER B C 1
ATOM 7536 O O . SER B 1 266 ? -18.156 42.375 6.586 1 95.12 266 SER B O 1
ATOM 7538 N N . LEU B 1 267 ? -19.141 40.406 6.434 1 94.12 267 LEU B N 1
ATOM 7539 C CA . LEU B 1 267 ? -18.047 39.688 7.094 1 94.12 267 LEU B CA 1
ATOM 7540 C C . LEU B 1 267 ? -16.766 39.781 6.277 1 94.12 267 LEU B C 1
ATOM 7542 O O . LEU B 1 267 ? -15.688 40 6.832 1 94.12 267 LEU B O 1
ATOM 7546 N N . ILE B 1 268 ? -16.828 39.625 4.98 1 93 268 ILE B N 1
ATOM 7547 C CA . ILE B 1 268 ? -15.664 39.688 4.109 1 93 268 ILE B CA 1
ATOM 7548 C C . ILE B 1 268 ? -15.055 41.094 4.16 1 93 268 ILE B C 1
ATOM 7550 O O . ILE B 1 268 ? -13.828 41.25 4.254 1 93 268 ILE B O 1
ATOM 7554 N N . VAL B 1 269 ? -15.859 42.094 4.094 1 92.06 269 VAL B N 1
ATOM 7555 C CA . VAL B 1 269 ? -15.406 43.469 4.09 1 92.06 269 VAL B CA 1
ATOM 7556 C C . VAL B 1 269 ? -14.703 43.781 5.406 1 92.06 269 VAL B C 1
ATOM 7558 O O . VAL B 1 269 ? -13.625 44.406 5.41 1 92.06 269 VAL B O 1
ATOM 7561 N N . VAL B 1 270 ? -15.281 43.406 6.465 1 89.12 270 VAL B N 1
ATOM 7562 C CA . VAL B 1 270 ? -14.703 43.719 7.766 1 89.12 270 VAL B CA 1
ATOM 7563 C C . VAL B 1 270 ? -13.406 42.938 7.953 1 89.12 270 VAL B C 1
ATOM 7565 O O . VAL B 1 270 ? -12.453 43.438 8.555 1 89.12 270 VAL B O 1
ATOM 7568 N N . LYS B 1 271 ? -13.406 41.719 7.555 1 86.94 271 LYS B N 1
ATOM 7569 C CA . LYS B 1 271 ? -12.188 40.938 7.645 1 86.94 271 LYS B CA 1
ATOM 7570 C C . LYS B 1 271 ? -11.055 41.562 6.844 1 86.94 271 LYS B C 1
ATOM 7572 O O . LYS B 1 271 ? -9.898 41.562 7.281 1 86.94 271 LYS B O 1
ATOM 7577 N N . GLU B 1 272 ? -11.352 42.125 5.672 1 86.44 272 GLU B N 1
ATOM 7578 C CA . GLU B 1 272 ? -10.359 42.812 4.859 1 86.44 272 GLU B CA 1
ATOM 7579 C C . GLU B 1 272 ? -9.898 44.125 5.531 1 86.44 272 GLU B C 1
ATOM 7581 O O . GLU B 1 272 ? -8.727 44.5 5.438 1 86.44 272 GLU B O 1
ATOM 7586 N N . LEU B 1 273 ? -10.789 44.719 6.141 1 85.56 273 LEU B N 1
ATOM 7587 C CA . LEU B 1 273 ? -10.453 45.906 6.883 1 85.56 273 LEU B CA 1
ATOM 7588 C C . LEU B 1 273 ? -9.523 45.594 8.047 1 85.56 273 LEU B C 1
ATOM 7590 O O . LEU B 1 273 ? -8.609 46.375 8.352 1 85.56 273 LEU B O 1
ATOM 7594 N N . ASN B 1 274 ? -9.828 44.531 8.695 1 84.75 274 ASN B N 1
ATOM 7595 C CA . ASN B 1 274 ? -8.961 44.062 9.773 1 84.75 274 ASN B CA 1
ATOM 7596 C C . ASN B 1 274 ? -7.539 43.812 9.273 1 84.75 274 ASN B C 1
ATOM 7598 O O . ASN B 1 274 ? -6.57 44.094 9.977 1 84.75 274 ASN B O 1
ATOM 7602 N N . THR B 1 275 ? -7.422 43.188 8.164 1 78.88 275 THR B N 1
ATOM 7603 C CA . THR B 1 275 ? -6.113 42.906 7.594 1 78.88 275 THR B CA 1
ATOM 7604 C C . THR B 1 275 ? -5.379 44.188 7.219 1 78.88 275 THR B C 1
ATOM 7606 O O . THR B 1 275 ? -4.16 44.281 7.375 1 78.88 275 THR B O 1
ATOM 7609 N N . TYR B 1 276 ? -6.141 45.094 6.77 1 80.19 276 TYR B N 1
ATOM 7610 C CA . TYR B 1 276 ? -5.559 46.344 6.371 1 80.19 276 TYR B CA 1
ATOM 7611 C C . TYR B 1 276 ? -5.148 47.188 7.59 1 80.19 276 TYR B C 1
ATOM 7613 O O . TYR B 1 276 ? -4.098 47.812 7.586 1 80.19 276 TYR B O 1
ATOM 7621 N N . LEU B 1 277 ? -5.969 47.094 8.555 1 76.06 277 LEU B N 1
ATOM 7622 C CA . LEU B 1 277 ? -5.719 47.906 9.742 1 76.06 277 LEU B CA 1
ATOM 7623 C C . LEU B 1 277 ? -4.852 47.156 10.742 1 76.06 277 LEU B C 1
ATOM 7625 O O . LEU B 1 277 ? -4.445 47.719 11.766 1 76.06 277 LEU B O 1
ATOM 7629 N N . GLY B 1 278 ? -4.77 45.875 10.578 1 68.44 278 GLY B N 1
ATOM 7630 C CA . GLY B 1 278 ? -4.094 44.969 11.484 1 68.44 278 GLY B CA 1
ATOM 7631 C C . GLY B 1 278 ? -2.721 45.438 11.914 1 68.44 278 GLY B C 1
ATOM 7632 O O . GLY B 1 278 ? -2.307 45.219 13.047 1 68.44 278 GLY B O 1
ATOM 7633 N N . LYS B 1 279 ? -2.012 46.125 11.078 1 62.53 279 LYS B N 1
ATOM 7634 C CA . LYS B 1 279 ? -0.696 46.625 11.461 1 62.53 279 LYS B CA 1
ATOM 7635 C C . LYS B 1 279 ? -0.809 47.688 12.578 1 62.53 279 LYS B C 1
ATOM 7637 O O . LYS B 1 279 ? 0.117 47.844 13.375 1 62.53 279 LYS B O 1
ATOM 7642 N N . LYS B 1 280 ? -2.074 48.156 12.711 1 66.06 280 LYS B N 1
ATOM 7643 C CA . LYS B 1 280 ? -2.195 49.25 13.641 1 66.06 280 LYS B CA 1
ATOM 7644 C C . LYS B 1 280 ? -3.02 48.875 14.867 1 66.06 280 LYS B C 1
ATOM 7646 O O . LYS B 1 280 ? -2.984 49.562 15.891 1 66.06 280 LYS B O 1
ATOM 7651 N N . LEU B 1 281 ? -3.758 47.781 14.82 1 69.31 281 LEU B N 1
ATOM 7652 C CA . LEU B 1 281 ? -4.637 47.406 15.922 1 69.31 281 LEU B CA 1
ATOM 7653 C C . LEU B 1 281 ? -4 46.312 16.766 1 69.31 281 LEU B C 1
ATOM 7655 O O . LEU B 1 281 ? -3.553 45.281 16.234 1 69.31 281 LEU B O 1
ATOM 7659 N N . PRO B 1 282 ? -3.828 46.594 18.047 1 65.75 282 PRO B N 1
ATOM 7660 C CA . PRO B 1 282 ? -3.23 45.562 18.922 1 65.75 282 PRO B CA 1
ATOM 7661 C C . PRO B 1 282 ? -4.051 44.281 18.984 1 65.75 282 PRO B C 1
ATOM 7663 O O . PRO B 1 282 ? -3.49 43.188 19.172 1 65.75 282 PRO B O 1
ATOM 7666 N N . VAL B 1 283 ? -5.461 44.406 19 1 75.12 283 VAL B N 1
ATOM 7667 C CA . VAL B 1 283 ? -6.336 43.25 19.047 1 75.12 283 VAL B CA 1
ATOM 7668 C C . VAL B 1 283 ? -7.242 43.219 17.828 1 75.12 283 VAL B C 1
ATOM 7670 O O . VAL B 1 283 ? -7.84 44.25 17.469 1 75.12 283 VAL B O 1
ATOM 7673 N N . PRO B 1 284 ? -7.234 42.062 17.172 1 77.12 284 PRO B N 1
ATOM 7674 C CA . PRO B 1 284 ? -8.109 42 16 1 77.12 284 PRO B CA 1
ATOM 7675 C C . PRO B 1 284 ? -9.586 42.188 16.359 1 77.12 284 PRO B C 1
ATOM 7677 O O . PRO B 1 284 ? -10.023 41.781 17.438 1 77.12 284 PRO B O 1
ATOM 7680 N N . ILE B 1 285 ? -10.297 42.938 15.586 1 78.75 285 ILE B N 1
ATOM 7681 C CA . ILE B 1 285 ? -11.727 43.156 15.766 1 78.75 285 ILE B CA 1
ATOM 7682 C C . ILE B 1 285 ? -12.477 41.812 15.633 1 78.75 285 ILE B C 1
ATOM 7684 O O . ILE B 1 285 ? -12.289 41.094 14.656 1 78.75 285 ILE B O 1
ATOM 7688 N N . PRO B 1 286 ? -13.203 41.469 16.672 1 85.5 286 PRO B N 1
ATOM 7689 C CA . PRO B 1 286 ? -13.984 40.219 16.562 1 85.5 286 PRO B CA 1
ATOM 7690 C C . PRO B 1 286 ? -15.164 40.344 15.609 1 85.5 286 PRO B C 1
ATOM 7692 O O . PRO B 1 286 ? -16.312 40.469 16.047 1 85.5 286 PRO B O 1
ATOM 7695 N N . VAL B 1 287 ? -14.922 40.25 14.375 1 87.12 287 VAL B N 1
ATOM 7696 C CA . VAL B 1 287 ? -15.875 40.5 13.297 1 87.12 287 VAL B CA 1
ATOM 7697 C C . VAL B 1 287 ? -17.047 39.531 13.414 1 87.12 287 VAL B C 1
ATOM 7699 O O . VAL B 1 287 ? -18.203 39.906 13.234 1 87.12 287 VAL B O 1
ATOM 7702 N N . GLU B 1 288 ? -16.875 38.312 13.734 1 90.31 288 GLU B N 1
ATOM 7703 C CA . GLU B 1 288 ? -17.922 37.312 13.812 1 90.31 288 GLU B CA 1
ATOM 7704 C C . GLU B 1 288 ? -18.875 37.594 14.977 1 90.31 288 GLU B C 1
ATOM 7706 O O . GLU B 1 288 ? -20.094 37.438 14.836 1 90.31 288 GLU B O 1
ATOM 7711 N N . LEU B 1 289 ? -18.297 38 16.078 1 88.5 289 LEU B N 1
ATOM 7712 C CA . LEU B 1 289 ? -19.125 38.312 17.234 1 88.5 289 LEU B CA 1
ATOM 7713 C C . LEU B 1 289 ? -20.016 39.5 16.938 1 88.5 289 LEU B C 1
ATOM 7715 O O . LEU B 1 289 ? -21.219 39.469 17.234 1 88.5 289 LEU B O 1
ATOM 7719 N N . LEU B 1 290 ? -19.438 40.469 16.422 1 89.69 290 LEU B N 1
ATOM 7720 C CA . LEU B 1 290 ? -20.219 41.656 16.047 1 89.69 290 LEU B CA 1
ATOM 7721 C C . LEU B 1 290 ? -21.312 41.281 15.047 1 89.69 290 LEU B C 1
ATOM 7723 O O . LEU B 1 290 ? -22.438 41.781 15.141 1 89.69 290 LEU B O 1
ATOM 7727 N N . GLY B 1 291 ? -20.938 40.5 14.133 1 91.56 291 GLY B N 1
ATOM 7728 C CA . GLY B 1 291 ? -21.891 40.062 13.133 1 91.56 291 GLY B CA 1
ATOM 7729 C C . GLY B 1 291 ? -23.094 39.375 13.734 1 91.56 291 GLY B C 1
ATOM 7730 O O . GLY B 1 291 ? -24.234 39.656 13.375 1 91.56 291 GLY B O 1
ATOM 7731 N N . ILE B 1 292 ? -22.891 38.438 14.656 1 92.44 292 ILE B N 1
ATOM 7732 C CA . ILE B 1 292 ? -24.016 37.688 15.211 1 92.44 292 ILE B CA 1
ATOM 7733 C C . ILE B 1 292 ? -24.844 38.594 16.125 1 92.44 292 ILE B C 1
ATOM 7735 O O . ILE B 1 292 ? -26.062 38.469 16.172 1 92.44 292 ILE B O 1
ATOM 7739 N N . ILE B 1 293 ? -24.266 39.5 16.828 1 92.06 293 ILE B N 1
ATOM 7740 C CA . ILE B 1 293 ? -25 40.406 17.703 1 92.06 293 ILE B CA 1
ATOM 7741 C C . ILE B 1 293 ? -25.906 41.312 16.875 1 92.06 293 ILE B C 1
ATOM 7743 O O . ILE B 1 293 ? -27.109 41.438 17.156 1 92.06 293 ILE B O 1
ATOM 7747 N N . ILE B 1 294 ? -25.328 41.906 15.867 1 94.88 294 ILE B N 1
ATOM 7748 C CA . ILE B 1 294 ? -26.078 42.812 15.023 1 94.88 294 ILE B CA 1
ATOM 7749 C C . ILE B 1 294 ? -27.219 42.062 14.336 1 94.88 294 ILE B C 1
ATOM 7751 O O . ILE B 1 294 ? -28.344 42.531 14.281 1 94.88 294 ILE B O 1
ATOM 7755 N N . ALA B 1 295 ? -26.891 40.938 13.82 1 95.69 295 ALA B N 1
ATOM 7756 C CA . ALA B 1 295 ? -27.891 40.156 13.125 1 95.69 295 ALA B CA 1
ATOM 7757 C C . ALA B 1 295 ? -29.016 39.719 14.078 1 95.69 295 ALA B C 1
ATOM 7759 O O . ALA B 1 295 ? -30.188 39.719 13.688 1 95.69 295 ALA B O 1
ATOM 7760 N N . THR B 1 296 ? -28.656 39.344 15.281 1 94.75 296 THR B N 1
ATOM 7761 C CA . THR B 1 296 ? -29.656 38.969 16.266 1 94.75 296 THR B CA 1
ATOM 7762 C C . THR B 1 296 ? -30.578 40.125 16.609 1 94.75 296 THR B C 1
ATOM 7764 O O . THR B 1 296 ? -31.797 39.938 16.688 1 94.75 296 THR B O 1
ATOM 7767 N N . VAL B 1 297 ? -30.016 41.281 16.781 1 95.12 297 VAL B N 1
ATOM 7768 C CA . VAL B 1 297 ? -30.797 42.438 17.125 1 95.12 297 VAL B CA 1
ATOM 7769 C C . VAL B 1 297 ? -31.734 42.812 15.969 1 95.12 297 VAL B C 1
ATOM 7771 O O . VAL B 1 297 ? -32.906 43.094 16.188 1 95.12 297 VAL B O 1
ATOM 7774 N N . ILE B 1 298 ? -31.234 42.75 14.797 1 95.56 298 ILE B N 1
ATOM 7775 C CA . ILE B 1 298 ? -32.062 43.062 13.625 1 95.56 298 ILE B CA 1
ATOM 7776 C C . ILE B 1 298 ? -33.188 42.031 13.5 1 95.56 298 ILE B C 1
ATOM 7778 O O . ILE B 1 298 ? -34.344 42.406 13.234 1 95.56 298 ILE B O 1
ATOM 7782 N N . SER B 1 299 ? -32.812 40.812 13.625 1 95.75 299 SER B N 1
ATOM 7783 C CA . SER B 1 299 ? -33.812 39.719 13.516 1 95.75 299 SER B CA 1
ATOM 7784 C C . SER B 1 299 ? -34.906 39.875 14.57 1 95.75 299 SER B C 1
ATOM 7786 O O . SER B 1 299 ? -36.062 39.625 14.289 1 95.75 299 SER B O 1
ATOM 7788 N N . TRP B 1 300 ? -34.469 40.312 15.742 1 93.25 300 TRP B N 1
ATOM 7789 C CA . TRP B 1 300 ? -35.406 40.5 16.844 1 93.25 300 TRP B CA 1
ATOM 7790 C C . TRP B 1 300 ? -36.312 41.688 16.562 1 93.25 300 TRP B C 1
ATOM 7792 O O . TRP B 1 300 ? -37.531 41.625 16.75 1 93.25 300 TRP B O 1
ATOM 7802 N N . GLN B 1 301 ? -35.812 42.781 16.094 1 94.94 301 GLN B N 1
ATOM 7803 C CA . GLN B 1 301 ? -36.562 44.031 15.883 1 94.94 301 GLN B CA 1
ATOM 7804 C C . GLN B 1 301 ? -37.5 43.906 14.703 1 94.94 301 GLN B C 1
ATOM 7806 O O . GLN B 1 301 ? -38.625 44.438 14.734 1 94.94 301 GLN B O 1
ATOM 7811 N N . VAL B 1 302 ? -37.062 43.25 13.68 1 94.06 302 VAL B N 1
ATOM 7812 C CA . VAL B 1 302 ? -37.844 43.188 12.453 1 94.06 302 VAL B CA 1
ATOM 7813 C C . VAL B 1 302 ? -38.656 41.875 12.422 1 94.06 302 VAL B C 1
ATOM 7815 O O . VAL B 1 302 ? -39.562 41.719 11.594 1 94.06 302 VAL B O 1
ATOM 7818 N N . ASN B 1 303 ? -38.469 41 13.312 1 93.75 303 ASN B N 1
ATOM 7819 C CA . ASN B 1 303 ? -39.156 39.688 13.352 1 93.75 303 ASN B CA 1
ATOM 7820 C C . ASN B 1 303 ? -38.969 38.938 12.031 1 93.75 303 ASN B C 1
ATOM 7822 O O . ASN B 1 303 ? -39.969 38.531 11.422 1 93.75 303 ASN B O 1
ATOM 7826 N N . LEU B 1 304 ? -37.812 38.688 11.695 1 93.5 304 LEU B N 1
ATOM 7827 C CA . LEU B 1 304 ? -37.5 38.062 10.422 1 93.5 304 LEU B CA 1
ATOM 7828 C C . LEU B 1 304 ? -38.125 36.656 10.344 1 93.5 304 LEU B C 1
ATOM 7830 O O . LEU B 1 304 ? -38.469 36.219 9.258 1 93.5 304 LEU B O 1
ATOM 7834 N N . HIS B 1 305 ? -38.188 35.969 11.43 1 92.38 305 HIS B N 1
ATOM 7835 C CA . HIS B 1 305 ? -38.75 34.625 11.461 1 92.38 305 HIS B CA 1
ATOM 7836 C C . HIS B 1 305 ? -40.219 34.656 11.109 1 92.38 305 HIS B C 1
ATOM 7838 O O . HIS B 1 305 ? -40.688 33.875 10.273 1 92.38 305 HIS B O 1
ATOM 7844 N N . GLY B 1 306 ? -41 35.469 11.695 1 90.44 306 GLY B N 1
ATOM 7845 C CA . GLY B 1 306 ? -42.438 35.531 11.516 1 90.44 306 GLY B CA 1
ATOM 7846 C C . GLY B 1 306 ? -42.844 36.188 10.203 1 90.44 306 GLY B C 1
ATOM 7847 O O . GLY B 1 306 ? -43.75 35.688 9.531 1 90.44 306 GLY B O 1
ATOM 7848 N N . LYS B 1 307 ? -42.125 37.188 9.836 1 93.69 307 LYS B N 1
ATOM 7849 C CA . LYS B 1 307 ? -42.531 37.969 8.688 1 93.69 307 LYS B CA 1
ATOM 7850 C C . LYS B 1 307 ? -42 37.406 7.391 1 93.69 307 LYS B C 1
ATOM 7852 O O . LYS B 1 307 ? -42.656 37.438 6.355 1 93.69 307 LYS B O 1
ATOM 7857 N N . TYR B 1 308 ? -40.844 36.906 7.441 1 93.56 308 TYR B N 1
ATOM 7858 C CA . TYR B 1 308 ? -40.188 36.531 6.188 1 93.56 308 TYR B CA 1
ATOM 7859 C C . TYR B 1 308 ? -39.844 35.031 6.168 1 93.56 308 TYR B C 1
ATOM 7861 O O . TYR B 1 308 ? -39.281 34.531 5.195 1 93.56 308 TYR B O 1
ATOM 7869 N N . GLY B 1 309 ? -40.062 34.375 7.219 1 92.38 309 GLY B N 1
ATOM 7870 C CA . GLY B 1 309 ? -39.844 32.938 7.258 1 92.38 309 GLY B CA 1
ATOM 7871 C C . GLY B 1 309 ? -38.375 32.562 7.379 1 92.38 309 GLY B C 1
ATOM 7872 O O . GLY B 1 309 ? -38 31.469 6.957 1 92.38 309 GLY B O 1
ATOM 7873 N N . VAL B 1 310 ? -37.625 33.438 7.844 1 94.5 310 VAL B N 1
ATOM 7874 C CA . VAL B 1 310 ? -36.219 33.156 8.047 1 94.5 310 VAL B CA 1
ATOM 7875 C C . VAL B 1 310 ? -36.031 32.25 9.266 1 94.5 310 VAL B C 1
ATOM 7877 O O . VAL B 1 310 ? -36.531 32.531 10.352 1 94.5 310 VAL B O 1
ATOM 7880 N N . GLU B 1 311 ? -35.344 31.141 9.016 1 93.38 311 GLU B N 1
ATOM 7881 C CA . GLU B 1 311 ? -35.125 30.203 10.109 1 93.38 311 GLU B CA 1
ATOM 7882 C C . GLU B 1 311 ? -34.125 30.75 11.125 1 93.38 311 GLU B C 1
ATOM 7884 O O . GLU B 1 311 ? -33.062 31.234 10.758 1 93.38 311 GLU B O 1
ATOM 7889 N N . VAL B 1 312 ? -34.469 30.641 12.398 1 93.56 312 VAL B N 1
ATOM 7890 C CA . VAL B 1 312 ? -33.625 31.109 13.477 1 93.56 312 VAL B CA 1
ATOM 7891 C C . VAL B 1 312 ? -33.156 29.938 14.344 1 93.56 312 VAL B C 1
ATOM 7893 O O . VAL B 1 312 ? -33.688 28.828 14.211 1 93.56 312 VAL B O 1
ATOM 7896 N N . VAL B 1 313 ? -32.219 30.094 15.234 1 90.94 313 VAL B N 1
ATOM 7897 C CA . VAL B 1 313 ? -31.594 29.078 16.062 1 90.94 313 VAL B CA 1
ATOM 7898 C C . VAL B 1 313 ? -32.625 28.516 17.047 1 90.94 313 VAL B C 1
ATOM 7900 O O . VAL B 1 313 ? -32.688 27.297 17.266 1 90.94 313 VAL B O 1
ATOM 7903 N N . GLY B 1 314 ? -33.406 29.328 17.594 1 84.88 314 GLY B N 1
ATOM 7904 C CA . GLY B 1 314 ? -34.438 28.875 18.531 1 84.88 314 GLY B CA 1
ATOM 7905 C C . GLY B 1 314 ? -33.969 28.906 19.969 1 84.88 314 GLY B C 1
ATOM 7906 O O . GLY B 1 314 ? -33 29.562 20.297 1 84.88 314 GLY B O 1
ATOM 7907 N N . GLU B 1 315 ? -34.594 28.094 20.797 1 83.38 315 GLU B N 1
ATOM 7908 C CA . GLU B 1 315 ? -34.375 28.172 22.234 1 83.38 315 GLU B CA 1
ATOM 7909 C C . GLU B 1 315 ? -33.031 27.562 22.609 1 83.38 315 GLU B C 1
ATOM 7911 O O . GLU B 1 315 ? -32.719 26.453 22.203 1 83.38 315 GLU B O 1
ATOM 7916 N N . ILE B 1 316 ? -32.25 28.344 23.266 1 84.88 316 ILE B N 1
ATOM 7917 C CA . ILE B 1 316 ? -30.969 27.875 23.828 1 84.88 316 ILE B CA 1
ATOM 7918 C C . ILE B 1 316 ? -31.078 27.781 25.344 1 84.88 316 ILE B C 1
ATOM 7920 O O . ILE B 1 316 ? -31.062 28.797 26.047 1 84.88 316 ILE B O 1
ATOM 7924 N N . PRO B 1 317 ? -31.141 26.562 25.828 1 82.75 317 PRO B N 1
ATOM 7925 C CA . PRO B 1 317 ? -31.25 26.422 27.281 1 82.75 317 PRO B CA 1
ATOM 7926 C C . PRO B 1 317 ? -30.016 26.969 28.016 1 82.75 317 PRO B C 1
ATOM 7928 O O . PRO B 1 317 ? -28.891 26.828 27.531 1 82.75 317 PRO B O 1
ATOM 7931 N N . SER B 1 318 ? -30.281 27.641 29.141 1 85.25 318 SER B N 1
ATOM 7932 C CA . SER B 1 318 ? -29.188 28.141 29.969 1 85.25 318 SER B CA 1
ATOM 7933 C C . SER B 1 318 ? -28.703 27.094 30.953 1 85.25 318 SER B C 1
ATOM 7935 O O . SER B 1 318 ? -29.5 26.266 31.422 1 85.25 318 SER B O 1
ATOM 7937 N N . GLY B 1 319 ? -27.422 27.078 31.172 1 85.75 319 GLY B N 1
ATOM 7938 C CA . GLY B 1 319 ? -26.859 26.172 32.156 1 85.75 319 GLY B CA 1
ATOM 7939 C C . GLY B 1 319 ? -26.062 25.031 31.531 1 85.75 319 GLY B C 1
ATOM 7940 O O . GLY B 1 319 ? -25.938 24.969 30.297 1 85.75 319 GLY B O 1
ATOM 7941 N N . LEU B 1 320 ? -25.5 24.219 32.406 1 89.19 320 LEU B N 1
ATOM 7942 C CA . LEU B 1 320 ? -24.688 23.078 31.984 1 89.19 320 LEU B CA 1
ATOM 7943 C C . LEU B 1 320 ? -25.5 21.781 32.031 1 89.19 320 LEU B C 1
ATOM 7945 O O . LEU B 1 320 ? -26.438 21.656 32.812 1 89.19 320 LEU B O 1
ATOM 7949 N N . GLN B 1 321 ? -25.297 20.984 31.141 1 89 321 GLN B N 1
ATOM 7950 C CA . GLN B 1 321 ? -25.984 19.703 31.094 1 89 321 GLN B CA 1
ATOM 7951 C C . GLN B 1 321 ? -25.172 18.609 31.812 1 89 321 GLN B C 1
ATOM 7953 O O . GLN B 1 321 ? -23.938 18.594 31.734 1 89 321 GLN B O 1
ATOM 7958 N N . PRO B 1 322 ? -25.891 17.797 32.5 1 91.62 322 PRO B N 1
ATOM 7959 C CA . PRO B 1 322 ? -25.188 16.703 33.188 1 91.62 322 PRO B CA 1
ATOM 7960 C C . PRO B 1 322 ? -24.594 15.688 32.219 1 91.62 322 PRO B C 1
ATOM 7962 O O . PRO B 1 322 ? -25.078 15.547 31.109 1 91.62 322 PRO B O 1
ATOM 7965 N N . PRO B 1 323 ? -23.578 15.008 32.688 1 95.25 323 PRO B N 1
ATOM 7966 C CA . PRO B 1 323 ? -22.969 13.977 31.844 1 95.25 323 PRO B CA 1
ATOM 7967 C C . PRO B 1 323 ? -23.891 12.773 31.625 1 95.25 323 PRO B C 1
ATOM 7969 O O . PRO B 1 323 ? -24.672 12.414 32.5 1 95.25 323 PRO B O 1
ATOM 7972 N N . VAL B 1 324 ? -23.922 12.281 30.453 1 95.25 324 VAL B N 1
ATOM 7973 C CA . VAL B 1 324 ? -24.672 11.094 30.062 1 95.25 324 VAL B CA 1
ATOM 7974 C C . VAL B 1 324 ? -23.766 10.133 29.312 1 95.25 324 VAL B C 1
ATOM 7976 O O . VAL B 1 324 ? -23.109 10.516 28.344 1 95.25 324 VAL B O 1
ATOM 7979 N N . LEU B 1 325 ? -23.766 8.898 29.797 1 95.38 325 LEU B N 1
ATOM 7980 C CA . LEU B 1 325 ? -22.969 7.902 29.094 1 95.38 325 LEU B CA 1
ATOM 7981 C C . LEU B 1 325 ? -23.594 7.535 27.766 1 95.38 325 LEU B C 1
ATOM 7983 O O . LEU B 1 325 ? -24.781 7.215 27.703 1 95.38 325 LEU B O 1
ATOM 7987 N N . PRO B 1 326 ? -22.812 7.66 26.734 1 95.12 326 PRO B N 1
ATOM 7988 C CA . PRO B 1 326 ? -23.359 7.316 25.422 1 95.12 326 PRO B CA 1
ATOM 7989 C C . PRO B 1 326 ? -23.812 5.859 25.344 1 95.12 326 PRO B C 1
ATOM 7991 O O . PRO B 1 326 ? -23.203 4.98 25.938 1 95.12 326 PRO B O 1
ATOM 7994 N N . GLU B 1 327 ? -24.812 5.594 24.531 1 93.06 327 GLU B N 1
ATOM 7995 C CA . GLU B 1 327 ? -25.391 4.266 24.391 1 93.06 327 GLU B CA 1
ATOM 7996 C C . GLU B 1 327 ? -24.484 3.346 23.578 1 93.06 327 GLU B C 1
ATOM 7998 O O . GLU B 1 327 ? -24.156 3.643 22.422 1 93.06 327 GLU B O 1
ATOM 8003 N N . ALA B 1 328 ? -24.234 2.193 24.094 1 92.25 328 ALA B N 1
ATOM 8004 C CA . ALA B 1 328 ? -23.312 1.243 23.484 1 92.25 328 ALA B CA 1
ATOM 8005 C C . ALA B 1 328 ? -23.906 0.587 22.25 1 92.25 328 ALA B C 1
ATOM 8007 O O . ALA B 1 328 ? -23.188 0.106 21.375 1 92.25 328 ALA B O 1
ATOM 8008 N N . SER B 1 329 ? -25.234 0.607 22.141 1 92.44 329 SER B N 1
ATOM 8009 C CA . SER B 1 329 ? -25.922 -0.038 21.031 1 92.44 329 SER B CA 1
ATOM 8010 C C . SER B 1 329 ? -25.609 0.66 19.703 1 92.44 329 SER B C 1
ATOM 8012 O O . SER B 1 329 ? -25.703 0.053 18.641 1 92.44 329 SER B O 1
ATOM 8014 N N . ILE B 1 330 ? -25.188 1.913 19.875 1 93.88 330 ILE B N 1
ATOM 8015 C CA . ILE B 1 330 ? -24.938 2.719 18.688 1 93.88 330 ILE B CA 1
ATOM 8016 C C . ILE B 1 330 ? -23.5 2.514 18.219 1 93.88 330 ILE B C 1
ATOM 8018 O O . ILE B 1 330 ? -23.156 2.805 17.078 1 93.88 330 ILE B O 1
ATOM 8022 N N . PHE B 1 331 ? -22.672 1.912 18.984 1 94.38 331 PHE B N 1
ATOM 8023 C CA . PHE B 1 331 ? -21.234 1.831 18.734 1 94.38 331 PHE B CA 1
ATOM 8024 C C . PHE B 1 331 ? -20.953 1.012 17.484 1 94.38 331 PHE B C 1
ATOM 8026 O O . PHE B 1 331 ? -20.078 1.37 16.688 1 94.38 331 PHE B O 1
ATOM 8033 N N . GLY B 1 332 ? -21.688 -0.042 17.312 1 92.06 332 GLY B N 1
ATOM 8034 C CA . GLY B 1 332 ? -21.484 -0.9 16.156 1 92.06 332 GLY B CA 1
ATOM 8035 C C . GLY B 1 332 ? -21.766 -0.204 14.836 1 92.06 332 GLY B C 1
ATOM 8036 O O . GLY B 1 332 ? -21.078 -0.456 13.836 1 92.06 332 GLY B O 1
ATOM 8037 N N . GLN B 1 333 ? -22.625 0.729 14.852 1 91.62 333 GLN B N 1
ATOM 8038 C CA . GLN B 1 333 ? -23.047 1.407 13.633 1 91.62 333 GLN B CA 1
ATOM 8039 C C . GLN B 1 333 ? -22.109 2.557 13.289 1 91.62 333 GLN B C 1
ATOM 8041 O O . GLN B 1 333 ? -22.062 3.004 12.141 1 91.62 333 GLN B O 1
ATOM 8046 N N . VAL B 1 334 ? -21.375 2.986 14.32 1 94 334 VAL B N 1
ATOM 8047 C CA . VAL B 1 334 ? -20.594 4.195 14.062 1 94 334 VAL B CA 1
ATOM 8048 C C . VAL B 1 334 ? -19.109 3.896 14.203 1 94 334 VAL B C 1
ATOM 8050 O O . VAL B 1 334 ? -18.281 4.812 14.18 1 94 334 VAL B O 1
ATOM 8053 N N . ILE B 1 335 ? -18.656 2.705 14.273 1 92.62 335 ILE B N 1
ATOM 8054 C CA . ILE B 1 335 ? -17.281 2.322 14.562 1 92.62 335 ILE B CA 1
ATOM 8055 C C . ILE B 1 335 ? -16.359 2.826 13.445 1 92.62 335 ILE B C 1
ATOM 8057 O O . ILE B 1 335 ? -15.273 3.332 13.719 1 92.62 335 ILE B O 1
ATOM 8061 N N . GLY B 1 336 ? -16.797 2.652 12.203 1 85.62 336 GLY B N 1
ATOM 8062 C CA . GLY B 1 336 ? -16 3.131 11.086 1 85.62 336 GLY B CA 1
ATOM 8063 C C . GLY B 1 336 ? -15.859 4.641 11.055 1 85.62 336 GLY B C 1
ATOM 8064 O O . GLY B 1 336 ? -14.773 5.168 10.797 1 85.62 336 GLY B O 1
ATOM 8065 N N . ASP B 1 337 ? -16.906 5.32 11.352 1 90.38 337 ASP B N 1
ATOM 8066 C CA . ASP B 1 337 ? -16.891 6.781 11.398 1 90.38 337 ASP B CA 1
ATOM 8067 C C . ASP B 1 337 ? -16 7.293 12.523 1 90.38 337 ASP B C 1
ATOM 8069 O O . ASP B 1 337 ? -15.25 8.25 12.344 1 90.38 337 ASP B O 1
ATOM 8073 N N . ALA B 1 338 ? -16.156 6.562 13.594 1 95.38 338 ALA B N 1
ATOM 8074 C CA . ALA B 1 338 ? -15.383 6.969 14.766 1 95.38 338 ALA B CA 1
ATOM 8075 C C . ALA B 1 338 ? -13.883 6.84 14.516 1 95.38 338 ALA B C 1
ATOM 8077 O O . ALA B 1 338 ? -13.102 7.691 14.945 1 95.38 338 ALA B O 1
ATOM 8078 N N . PHE B 1 339 ? -13.477 5.898 13.867 1 90.25 339 PHE B N 1
ATOM 8079 C CA . PHE B 1 339 ? -12.062 5.699 13.555 1 90.25 339 PHE B CA 1
ATOM 8080 C C . PHE B 1 339 ? -11.562 6.789 12.617 1 90.25 339 PHE B C 1
ATOM 8082 O O . PHE B 1 339 ? -10.477 7.34 12.82 1 90.25 339 PHE B O 1
ATOM 8089 N N . ALA B 1 340 ? -12.359 7.039 11.633 1 85.94 340 ALA B N 1
ATOM 8090 C CA . ALA B 1 340 ? -11.984 8.086 10.68 1 85.94 340 ALA B CA 1
ATOM 8091 C C . ALA B 1 340 ? -11.852 9.438 11.375 1 85.94 340 ALA B C 1
ATOM 8093 O O . ALA B 1 340 ? -10.898 10.172 11.125 1 85.94 340 ALA B O 1
ATOM 8094 N N . LEU B 1 341 ? -12.758 9.742 12.234 1 92.69 341 LEU B N 1
ATOM 8095 C CA . LEU B 1 341 ? -12.734 10.984 13 1 92.69 341 LEU B CA 1
ATOM 8096 C C . LEU B 1 341 ? -11.484 11.062 13.875 1 92.69 341 LEU B C 1
ATOM 8098 O O . LEU B 1 341 ? -10.891 12.133 14.008 1 92.69 341 LEU B O 1
ATOM 8102 N N . SER B 1 342 ? -11.164 9.914 14.438 1 93.5 342 SER B N 1
ATOM 8103 C CA . SER B 1 342 ? -10 9.867 15.312 1 93.5 342 SER B CA 1
ATOM 8104 C C . SER B 1 342 ? -8.719 10.203 14.562 1 93.5 342 SER B C 1
ATOM 8106 O O . SER B 1 342 ? -7.895 10.984 15.039 1 93.5 342 SER B O 1
ATOM 8108 N N . VAL B 1 343 ? -8.586 9.742 13.406 1 87.94 343 VAL B N 1
ATOM 8109 C CA . VAL B 1 343 ? -7.363 9.906 12.625 1 87.94 343 VAL B CA 1
ATOM 8110 C C . VAL B 1 343 ? -7.297 11.32 12.055 1 87.94 343 VAL B C 1
ATOM 8112 O O . VAL B 1 343 ? -6.254 11.977 12.125 1 87.94 343 VAL B O 1
ATOM 8115 N N . VAL B 1 344 ? -8.383 11.797 11.578 1 85.75 344 VAL B N 1
ATOM 8116 C CA . VAL B 1 344 ? -8.43 13.117 10.953 1 85.75 344 VAL B CA 1
ATOM 8117 C C . VAL B 1 344 ? -8.203 14.195 12.008 1 85.75 344 VAL B C 1
ATOM 8119 O O . VAL B 1 344 ? -7.395 15.109 11.812 1 85.75 344 VAL B O 1
ATOM 8122 N N . GLY B 1 345 ? -8.945 14.023 13.023 1 91.12 345 GLY B N 1
ATOM 8123 C CA . GLY B 1 345 ? -8.797 15 14.094 1 91.12 345 GLY B CA 1
ATOM 8124 C C . GLY B 1 345 ? -7.379 15.086 14.625 1 91.12 345 GLY B C 1
ATOM 8125 O O . GLY B 1 345 ? -6.844 16.172 14.805 1 91.12 345 GLY B O 1
ATOM 8126 N N . TYR B 1 346 ? -6.77 13.93 14.781 1 91.69 346 TYR B N 1
ATOM 8127 C CA . TYR B 1 346 ? -5.398 13.875 15.281 1 91.69 346 TYR B CA 1
ATOM 8128 C C . TYR B 1 346 ? -4.426 14.461 14.266 1 91.69 346 TYR B C 1
ATOM 8130 O O . TYR B 1 346 ? -3.523 15.227 14.625 1 91.69 346 TYR B O 1
ATOM 8138 N N . GLY B 1 347 ? -4.613 14.117 13.086 1 84.69 347 GLY B N 1
ATOM 8139 C CA . GLY B 1 347 ? -3.721 14.586 12.039 1 84.69 347 GLY B CA 1
ATOM 8140 C C . GLY B 1 347 ? -3.654 16.094 11.945 1 84.69 347 GLY B C 1
ATOM 8141 O O . GLY B 1 347 ? -2.568 16.672 11.828 1 84.69 347 GLY B O 1
ATOM 8142 N N . ILE B 1 348 ? -4.742 16.734 12.062 1 84.69 348 ILE B N 1
ATOM 8143 C CA . ILE B 1 348 ? -4.805 18.188 11.984 1 84.69 348 ILE B CA 1
ATOM 8144 C C . ILE B 1 348 ? -4.145 18.797 13.219 1 84.69 348 ILE B C 1
ATOM 8146 O O . ILE B 1 348 ? -3.336 19.719 13.109 1 84.69 348 ILE B O 1
ATOM 8150 N N . ALA B 1 349 ? -4.441 18.219 14.297 1 91.25 349 ALA B N 1
ATOM 8151 C CA . ALA B 1 349 ? -3.932 18.766 15.555 1 91.25 349 ALA B CA 1
ATOM 8152 C C . ALA B 1 349 ? -2.412 18.641 15.625 1 91.25 349 ALA B C 1
ATOM 8154 O O . ALA B 1 349 ? -1.725 19.594 15.992 1 91.25 349 ALA B O 1
ATOM 8155 N N . ILE B 1 350 ? -1.879 17.516 15.273 1 87.12 350 ILE B N 1
ATOM 8156 C CA . ILE B 1 350 ? -0.444 17.281 15.406 1 87.12 350 ILE B CA 1
ATOM 8157 C C . ILE B 1 350 ? 0.307 18.109 14.359 1 87.12 350 ILE B C 1
ATOM 8159 O O . ILE B 1 350 ? 1.415 18.578 14.617 1 87.12 350 ILE B O 1
ATOM 8163 N N . SER B 1 351 ? -0.247 18.25 13.242 1 81.06 351 SER B N 1
ATOM 8164 C CA . SER B 1 351 ? 0.368 19.062 12.195 1 81.06 351 SER B CA 1
ATOM 8165 C C . SER B 1 351 ? 0.518 20.516 12.633 1 81.06 351 SER B C 1
ATOM 8167 O O . SER B 1 351 ? 1.587 21.109 12.484 1 81.06 351 SER B O 1
ATOM 8169 N N . LEU B 1 352 ? -0.498 21.031 13.18 1 86.44 352 LEU B N 1
ATOM 8170 C CA . LEU B 1 352 ? -0.463 22.406 13.672 1 86.44 352 LEU B CA 1
ATOM 8171 C C . LEU B 1 352 ? 0.465 22.531 14.875 1 86.44 352 LEU B C 1
ATOM 8173 O O . LEU B 1 352 ? 1.203 23.516 14.992 1 86.44 352 LEU B O 1
ATOM 8177 N N . GLY B 1 353 ? 0.374 21.578 15.711 1 88.56 353 GLY B N 1
ATOM 8178 C CA . GLY B 1 353 ? 1.267 21.578 16.859 1 88.56 353 GLY B CA 1
ATOM 8179 C C . GLY B 1 353 ? 2.732 21.609 16.469 1 88.56 353 GLY B C 1
ATOM 8180 O O . GLY B 1 353 ? 3.518 22.359 17.062 1 88.56 353 GLY B O 1
ATOM 8181 N N . ARG B 1 354 ? 3.078 20.969 15.555 1 78.38 354 ARG B N 1
ATOM 8182 C CA . ARG B 1 354 ? 4.469 20.891 15.125 1 78.38 354 ARG B CA 1
ATOM 8183 C C . ARG B 1 354 ? 4.91 22.188 14.453 1 78.38 354 ARG B C 1
ATOM 8185 O O . ARG B 1 354 ? 6.07 22.594 14.578 1 78.38 354 ARG B O 1
ATOM 8192 N N . ILE B 1 355 ? 4.082 22.797 13.766 1 76.38 355 ILE B N 1
ATOM 8193 C CA . ILE B 1 355 ? 4.387 24.062 13.117 1 76.38 355 ILE B CA 1
ATOM 8194 C C . ILE B 1 355 ? 4.785 25.094 14.164 1 76.38 355 ILE B C 1
ATOM 8196 O O . ILE B 1 355 ? 5.816 25.766 14.031 1 76.38 355 ILE B O 1
ATOM 8200 N N . PHE B 1 356 ? 4.039 25.156 15.164 1 85.81 356 PHE B N 1
ATOM 8201 C CA . PHE B 1 356 ? 4.316 26.156 16.203 1 85.81 356 PHE B CA 1
ATOM 8202 C C . PHE B 1 356 ? 5.492 25.719 17.062 1 85.81 356 PHE B C 1
ATOM 8204 O O . PHE B 1 356 ? 6.262 26.562 17.547 1 85.81 356 PHE B O 1
ATOM 8211 N N . ALA B 1 357 ? 5.59 24.422 17.234 1 83.25 357 ALA B N 1
ATOM 8212 C CA . ALA B 1 357 ? 6.73 23.906 18 1 83.25 357 ALA B CA 1
ATOM 8213 C C . ALA B 1 357 ? 8.047 24.25 17.312 1 83.25 357 ALA B C 1
ATOM 8215 O O . ALA B 1 357 ? 9.016 24.641 17.953 1 83.25 357 ALA B O 1
ATOM 8216 N N . LEU B 1 358 ? 8.039 24.141 16.141 1 69.62 358 LEU B N 1
ATOM 8217 C CA . LEU B 1 358 ? 9.219 24.469 15.359 1 69.62 358 LEU B CA 1
ATOM 8218 C C . LEU B 1 358 ? 9.492 25.969 15.406 1 69.62 358 LEU B C 1
ATOM 8220 O O . LEU B 1 358 ? 10.648 26.391 15.547 1 69.62 358 LEU B O 1
ATOM 8224 N N . LYS B 1 359 ? 8.516 26.734 15.297 1 73.5 359 LYS B N 1
ATOM 8225 C CA . LYS B 1 359 ? 8.633 28.188 15.289 1 73.5 359 LYS B CA 1
ATOM 8226 C C . LYS B 1 359 ? 9.156 28.703 16.625 1 73.5 359 LYS B C 1
ATOM 8228 O O . LYS B 1 359 ? 9.953 29.656 16.672 1 73.5 359 LYS B O 1
ATOM 8233 N N . TYR B 1 360 ? 8.719 28.094 17.672 1 80.62 360 TYR B N 1
ATOM 8234 C CA . TYR B 1 360 ? 9.031 28.641 18.984 1 80.62 360 TYR B CA 1
ATOM 8235 C C . TYR B 1 360 ? 10.047 27.766 19.703 1 80.62 360 TYR B C 1
ATOM 8237 O O . TYR B 1 360 ? 10.344 28 20.891 1 80.62 360 TYR B O 1
ATOM 8245 N N . GLY B 1 361 ? 10.469 26.719 19.062 1 73.12 361 GLY B N 1
ATOM 8246 C CA . GLY B 1 361 ? 11.617 25.953 19.531 1 73.12 361 GLY B CA 1
ATOM 8247 C C . GLY B 1 361 ? 11.273 25.016 20.672 1 73.12 361 GLY B C 1
ATOM 8248 O O . GLY B 1 361 ? 11.961 25 21.703 1 73.12 361 GLY B O 1
ATOM 8249 N N . TYR B 1 362 ? 10.195 24.375 20.656 1 79.75 362 TYR B N 1
ATOM 8250 C CA . TYR B 1 362 ? 9.883 23.328 21.609 1 79.75 362 TYR B CA 1
ATOM 8251 C C . TYR B 1 362 ? 9.445 22.062 20.906 1 79.75 362 TYR B C 1
ATOM 8253 O O . TYR B 1 362 ? 9.453 21.984 19.672 1 79.75 362 TYR B O 1
ATOM 8261 N N . LYS B 1 363 ? 9.258 20.984 21.688 1 79.19 363 LYS B N 1
ATOM 8262 C CA . LYS B 1 363 ? 8.875 19.703 21.094 1 79.19 363 LYS B CA 1
ATOM 8263 C C . LYS B 1 363 ? 7.48 19.281 21.547 1 79.19 363 LYS B C 1
ATOM 8265 O O . LYS B 1 363 ? 7.07 19.562 22.672 1 79.19 363 LYS B O 1
ATOM 8270 N N . VAL B 1 364 ? 6.758 18.75 20.641 1 86.88 364 VAL B N 1
ATOM 8271 C CA . VAL B 1 364 ? 5.438 18.203 20.922 1 86.88 364 VAL B CA 1
ATOM 8272 C C . VAL B 1 364 ? 5.496 16.672 20.859 1 86.88 364 VAL B C 1
ATOM 8274 O O . VAL B 1 364 ? 6.078 16.094 19.938 1 86.88 364 VAL B O 1
ATOM 8277 N N . ASP B 1 365 ? 5.012 16.047 21.859 1 87.31 365 ASP B N 1
ATOM 8278 C CA . ASP B 1 365 ? 4.957 14.586 21.875 1 87.31 365 ASP B CA 1
ATOM 8279 C C . ASP B 1 365 ? 3.734 14.07 21.125 1 87.31 365 ASP B C 1
ATOM 8281 O O . ASP B 1 365 ? 2.6 14.242 21.578 1 87.31 365 ASP B O 1
ATOM 8285 N N . SER B 1 366 ? 3.973 13.375 20.109 1 86.25 366 SER B N 1
ATOM 8286 C CA . SER B 1 366 ? 2.902 12.93 19.219 1 86.25 366 SER B CA 1
ATOM 8287 C C . SER B 1 366 ? 1.954 11.977 19.938 1 86.25 366 SER B C 1
ATOM 8289 O O . SER B 1 366 ? 0.736 12.055 19.766 1 86.25 366 SER B O 1
ATOM 8291 N N . ASN B 1 367 ? 2.455 11.023 20.75 1 89.31 367 ASN B N 1
ATOM 8292 C CA . ASN B 1 367 ? 1.608 10.055 21.438 1 89.31 367 ASN B CA 1
ATOM 8293 C C . ASN B 1 367 ? 0.79 10.719 22.547 1 89.31 367 ASN B C 1
ATOM 8295 O O . ASN B 1 367 ? -0.379 10.383 22.734 1 89.31 367 ASN B O 1
ATOM 8299 N N . GLN B 1 368 ? 1.404 11.633 23.219 1 91.75 368 GLN B N 1
ATOM 8300 C CA . GLN B 1 368 ? 0.691 12.352 24.266 1 91.75 368 GLN B CA 1
ATOM 8301 C C . GLN B 1 368 ? -0.402 13.242 23.688 1 91.75 368 GLN B C 1
ATOM 8303 O O . GLN B 1 368 ? -1.461 13.414 24.297 1 91.75 368 GLN B O 1
ATOM 8308 N N . GLU B 1 369 ? -0.077 13.812 22.562 1 93.12 369 GLU B N 1
ATOM 8309 C CA . GLU B 1 369 ? -1.095 14.625 21.891 1 93.12 369 GLU B CA 1
ATOM 8310 C C . GLU B 1 369 ? -2.303 13.773 21.5 1 93.12 369 GLU B C 1
ATOM 8312 O O . GLU B 1 369 ? -3.441 14.242 21.578 1 93.12 369 GLU B O 1
ATOM 8317 N N . LEU B 1 370 ? -1.985 12.594 21.062 1 93.06 370 LEU B N 1
ATOM 8318 C CA . LEU B 1 370 ? -3.051 11.664 20.703 1 93.06 370 LEU B CA 1
ATOM 8319 C C . LEU B 1 370 ? -3.904 11.32 21.922 1 93.06 370 LEU B C 1
ATOM 8321 O O . LEU B 1 370 ? -5.137 11.32 21.844 1 93.06 370 LEU B O 1
ATOM 8325 N N . ILE B 1 371 ? -3.326 11.102 23.047 1 95.06 371 ILE B N 1
ATOM 8326 C CA . ILE B 1 371 ? -4.027 10.781 24.281 1 95.06 371 ILE B CA 1
ATOM 8327 C C . ILE B 1 371 ? -4.805 12.008 24.766 1 95.06 371 ILE B C 1
ATOM 8329 O O . ILE B 1 371 ? -5.949 11.891 25.203 1 95.06 371 ILE B O 1
ATOM 8333 N N . ALA B 1 372 ? -4.164 13.148 24.672 1 96.44 372 ALA B N 1
ATOM 8334 C CA . ALA B 1 372 ? -4.805 14.383 25.109 1 96.44 372 ALA B CA 1
ATOM 8335 C C . ALA B 1 372 ? -6.07 14.656 24.312 1 96.44 372 ALA B C 1
ATOM 8337 O O . ALA B 1 372 ? -7.121 14.961 24.891 1 96.44 372 ALA B O 1
ATOM 8338 N N . LEU B 1 373 ? -5.961 14.539 23.031 1 96.5 373 LEU B N 1
ATOM 8339 C CA . LEU B 1 373 ? -7.129 14.75 22.188 1 96.5 373 LEU B CA 1
ATOM 8340 C C . LEU B 1 373 ? -8.172 13.656 22.406 1 96.5 373 LEU B C 1
ATOM 8342 O O . LEU B 1 373 ? -9.375 13.93 22.375 1 96.5 373 LEU B O 1
ATOM 8346 N N . GLY B 1 374 ? -7.68 12.422 22.547 1 97.5 374 GLY B N 1
ATOM 8347 C CA . GLY B 1 374 ? -8.578 11.305 22.828 1 97.5 374 GLY B CA 1
ATOM 8348 C C . GLY B 1 374 ? -9.375 11.484 24.109 1 97.5 374 GLY B C 1
ATOM 8349 O O . GLY B 1 374 ? -10.586 11.242 24.125 1 97.5 374 GLY B O 1
ATOM 8350 N N . LEU B 1 375 ? -8.703 11.93 25.125 1 97.62 375 LEU B N 1
ATOM 8351 C CA . LEU B 1 375 ? -9.383 12.18 26.391 1 97.62 375 LEU B CA 1
ATOM 8352 C C . LEU B 1 375 ? -10.344 13.352 26.266 1 97.62 375 LEU B C 1
ATOM 8354 O O . LEU B 1 375 ? -11.43 13.336 26.844 1 97.62 375 LEU B O 1
ATOM 8358 N N . SER B 1 376 ? -9.938 14.352 25.562 1 98.06 376 SER B N 1
ATOM 8359 C CA . SER B 1 376 ? -10.82 15.492 25.312 1 98.06 376 SER B CA 1
ATOM 8360 C C . SER B 1 376 ? -12.117 15.055 24.641 1 98.06 376 SER B C 1
ATOM 8362 O O . SER B 1 376 ? -13.203 15.461 25.062 1 98.06 376 SER B O 1
ATOM 8364 N N . ASN B 1 377 ? -11.984 14.203 23.641 1 98.38 377 ASN B N 1
ATOM 8365 C CA . ASN B 1 377 ? -13.164 13.766 22.906 1 98.38 377 ASN B CA 1
ATOM 8366 C C . ASN B 1 377 ? -13.961 12.719 23.688 1 98.38 377 ASN B C 1
ATOM 8368 O O . ASN B 1 377 ? -15.188 12.734 23.672 1 98.38 377 ASN B O 1
ATOM 8372 N N . SER B 1 378 ? -13.297 11.797 24.391 1 97.88 378 SER B N 1
ATOM 8373 C CA . SER B 1 378 ? -14 10.773 25.141 1 97.88 378 SER B CA 1
ATOM 8374 C C . SER B 1 378 ? -14.781 11.375 26.297 1 97.88 378 SER B C 1
ATOM 8376 O O . SER B 1 378 ? -15.969 11.078 26.484 1 97.88 378 SER B O 1
ATOM 8378 N N . ILE B 1 379 ? -14.125 12.227 27.016 1 97.44 379 ILE B N 1
ATOM 8379 C CA . ILE B 1 379 ? -14.812 12.883 28.125 1 97.44 379 ILE B CA 1
ATOM 8380 C C . ILE B 1 379 ? -15.844 13.875 27.594 1 97.44 379 ILE B C 1
ATOM 8382 O O . ILE B 1 379 ? -16.922 14.016 28.156 1 97.44 379 ILE B O 1
ATOM 8386 N N . GLY B 1 380 ? -15.484 14.555 26.562 1 97 380 GLY B N 1
ATOM 8387 C CA . GLY B 1 380 ? -16.469 15.406 25.906 1 97 380 GLY B CA 1
ATOM 8388 C C . GLY B 1 380 ? -17.719 14.664 25.484 1 97 380 GLY B C 1
ATOM 8389 O O . GLY B 1 380 ? -18.828 15.172 25.641 1 97 380 GLY B O 1
ATOM 8390 N N . GLY B 1 381 ? -17.484 13.453 24.938 1 97.25 381 GLY B N 1
ATOM 8391 C CA . GLY B 1 381 ? -18.625 12.633 24.547 1 97.25 381 GLY B CA 1
ATOM 8392 C C . GLY B 1 381 ? -19.547 12.312 25.703 1 97.25 381 GLY B C 1
ATOM 8393 O O . GLY B 1 381 ? -20.766 12.258 25.531 1 97.25 381 GLY B O 1
ATOM 8394 N N . ILE B 1 382 ? -19.031 12.195 26.859 1 97.38 382 ILE B N 1
ATOM 8395 C CA . ILE B 1 382 ? -19.828 11.922 28.047 1 97.38 382 ILE B CA 1
ATOM 8396 C C . ILE B 1 382 ? -20.656 13.148 28.422 1 97.38 382 ILE B C 1
ATOM 8398 O O . ILE B 1 382 ? -21.781 13.023 28.891 1 97.38 382 ILE B O 1
ATOM 8402 N N . PHE B 1 383 ? -20.172 14.328 28.078 1 96.75 383 PHE B N 1
ATOM 8403 C CA . PHE B 1 383 ? -20.891 15.57 28.344 1 96.75 383 PHE B CA 1
ATOM 8404 C C . PHE B 1 383 ? -21.703 15.992 27.109 1 96.75 383 PHE B C 1
ATOM 8406 O O . PHE B 1 383 ? -22.062 17.156 26.984 1 96.75 383 PHE B O 1
ATOM 8413 N N . GLN B 1 384 ? -21.828 15.078 26.188 1 95.88 384 GLN B N 1
ATOM 8414 C CA . GLN B 1 384 ? -22.688 15.227 25 1 95.88 384 GLN B CA 1
ATOM 8415 C C . GLN B 1 384 ? -22.125 16.266 24.047 1 95.88 384 GLN B C 1
ATOM 8417 O O . GLN B 1 384 ? -22.875 17.031 23.438 1 95.88 384 GLN B O 1
ATOM 8422 N N . CYS B 1 385 ? -20.844 16.406 24.094 1 97 385 CYS B N 1
ATOM 8423 C CA . CYS B 1 385 ? -20.141 17.25 23.125 1 97 385 CYS B CA 1
ATOM 8424 C C . CYS B 1 385 ? -19.844 16.469 21.844 1 97 385 CYS B C 1
ATOM 8426 O O . CYS B 1 385 ? -19.984 15.242 21.812 1 97 385 CYS B O 1
ATOM 8428 N N . PHE B 1 386 ? -19.625 17.156 20.781 1 97.06 386 PHE B N 1
ATOM 8429 C CA . PHE B 1 386 ? -19.156 16.484 19.578 1 97.06 386 PHE B CA 1
ATOM 8430 C C . PHE B 1 386 ? -17.656 16.734 19.375 1 97.06 386 PHE B C 1
ATOM 8432 O O . PHE B 1 386 ? -17.094 17.656 19.984 1 97.06 386 PHE B O 1
ATOM 8439 N N . ALA B 1 387 ? -17.109 15.875 18.594 1 97 387 ALA B N 1
ATOM 8440 C CA . ALA B 1 387 ? -15.656 15.766 18.5 1 97 387 ALA B CA 1
ATOM 8441 C C . ALA B 1 387 ? -15.023 17.078 18.062 1 97 387 ALA B C 1
ATOM 8443 O O . ALA B 1 387 ? -15.57 17.781 17.203 1 97 387 ALA B O 1
ATOM 8444 N N . ILE B 1 388 ? -13.875 17.359 18.703 1 96.5 388 ILE B N 1
ATOM 8445 C CA . ILE B 1 388 ? -13.188 18.609 18.422 1 96.5 388 ILE B CA 1
ATOM 8446 C C . ILE B 1 388 ? -11.781 18.328 17.906 1 96.5 388 ILE B C 1
ATOM 8448 O O . ILE B 1 388 ? -11.312 17.188 17.953 1 96.5 388 ILE B O 1
ATOM 8452 N N . SER B 1 389 ? -11.203 19.281 17.328 1 95 389 SER B N 1
ATOM 8453 C CA . SER B 1 389 ? -9.797 19.297 16.922 1 95 389 SER B CA 1
ATOM 8454 C C . SER B 1 389 ? -9.211 20.703 17.031 1 95 389 SER B C 1
ATOM 8456 O O . SER B 1 389 ? -9.523 21.438 17.969 1 95 389 SER B O 1
ATOM 8458 N N . CYS B 1 390 ? -8.305 21.031 16.188 1 92.56 390 CYS B N 1
ATOM 8459 C CA . CYS B 1 390 ? -7.66 22.344 16.219 1 92.56 390 CYS B CA 1
ATOM 8460 C C . CYS B 1 390 ? -7.953 23.125 14.953 1 92.56 390 CYS B C 1
ATOM 8462 O O . CYS B 1 390 ? -8.312 22.547 13.922 1 92.56 390 CYS B O 1
ATOM 8464 N N . SER B 1 391 ? -7.914 24.422 15.133 1 89.62 391 SER B N 1
ATOM 8465 C CA . SER B 1 391 ? -8.125 25.328 14.016 1 89.62 391 SER B CA 1
ATOM 8466 C C . SER B 1 391 ? -6.926 26.25 13.82 1 89.62 391 SER B C 1
ATOM 8468 O O . SER B 1 391 ? -6.383 26.797 14.789 1 89.62 391 SER B O 1
ATOM 8470 N N . MET B 1 392 ? -6.527 26.422 12.586 1 84.75 392 MET B N 1
ATOM 8471 C CA . MET B 1 392 ? -5.41 27.312 12.273 1 84.75 392 MET B CA 1
ATOM 8472 C C . MET B 1 392 ? -5.777 28.766 12.555 1 84.75 392 MET B C 1
ATOM 8474 O O . MET B 1 392 ? -4.961 29.516 13.086 1 84.75 392 MET B O 1
ATOM 8478 N N . SER B 1 393 ? -6.977 29.141 12.18 1 83.88 393 SER B N 1
ATOM 8479 C CA . SER B 1 393 ? -7.41 30.531 12.359 1 83.88 393 SER B CA 1
ATOM 8480 C C . SER B 1 393 ? -7.391 30.922 13.828 1 83.88 393 SER B C 1
ATOM 8482 O O . SER B 1 393 ? -6.809 31.953 14.188 1 83.88 393 SER B O 1
ATOM 8484 N N . ARG B 1 394 ? -7.949 30.094 14.68 1 91.31 394 ARG B N 1
ATOM 8485 C CA . ARG B 1 394 ? -7.969 30.391 16.109 1 91.31 394 ARG B CA 1
ATOM 8486 C C . ARG B 1 394 ? -6.566 30.328 16.703 1 91.31 394 ARG B C 1
ATOM 8488 O O . ARG B 1 394 ? -6.215 31.125 17.578 1 91.31 394 ARG B O 1
ATOM 8495 N N . SER B 1 395 ? -5.77 29.391 16.234 1 93.31 395 SER B N 1
ATOM 8496 C CA . SER B 1 395 ? -4.406 29.25 16.734 1 93.31 395 SER B CA 1
ATOM 8497 C C . SER B 1 395 ? -3.553 30.469 16.359 1 93.31 395 SER B C 1
ATOM 8499 O O . SER B 1 395 ? -2.723 30.906 17.156 1 93.31 395 SER B O 1
ATOM 8501 N N . MET B 1 396 ? -3.803 31.016 15.219 1 87.56 396 MET B N 1
ATOM 8502 C CA . MET B 1 396 ? -3.061 32.188 14.781 1 87.56 396 MET B CA 1
ATOM 8503 C C . MET B 1 396 ? -3.441 33.406 15.609 1 87.56 396 MET B C 1
ATOM 8505 O O . MET B 1 396 ? -2.588 34.25 15.93 1 87.56 396 MET B O 1
ATOM 8509 N N . VAL B 1 397 ? -4.672 33.531 15.891 1 88.06 397 VAL B N 1
ATOM 8510 C CA . VAL B 1 397 ? -5.121 34.625 16.75 1 88.06 397 VAL B CA 1
ATOM 8511 C C . VAL B 1 397 ? -4.512 34.469 18.141 1 88.06 397 VAL B C 1
ATOM 8513 O O . VAL B 1 397 ? -4.074 35.438 18.75 1 88.06 397 VAL B O 1
ATOM 8516 N N . GLN B 1 398 ? -4.516 33.25 18.609 1 93.44 398 GLN B N 1
ATOM 8517 C CA . GLN B 1 398 ? -3.902 33 19.906 1 93.44 398 GLN B CA 1
ATOM 8518 C C . GLN B 1 398 ? -2.432 33.406 19.906 1 93.44 398 GLN B C 1
ATOM 8520 O O . GLN B 1 398 ? -1.967 34.031 20.859 1 93.44 398 GLN B O 1
ATOM 8525 N N . GLU B 1 399 ? -1.758 33.094 18.906 1 90.5 399 GLU B N 1
ATOM 8526 C CA . GLU B 1 399 ? -0.337 33.406 18.781 1 90.5 399 GLU B CA 1
ATOM 8527 C C . GLU B 1 399 ? -0.114 34.906 18.594 1 90.5 399 GLU B C 1
ATOM 8529 O O . GLU B 1 399 ? 0.754 35.5 19.25 1 90.5 399 GLU B O 1
ATOM 8534 N N . SER B 1 400 ? -0.903 35.531 17.75 1 85.94 400 SER B N 1
ATOM 8535 C CA . SER B 1 400 ? -0.702 36.938 17.406 1 85.94 400 SER B CA 1
ATOM 8536 C C . SER B 1 400 ? -1.061 37.875 18.562 1 85.94 400 SER B C 1
ATOM 8538 O O . SER B 1 400 ? -0.527 38.969 18.672 1 85.94 400 SER B O 1
ATOM 8540 N N . THR B 1 401 ? -1.881 37.406 19.422 1 89.75 401 THR B N 1
ATOM 8541 C CA . THR B 1 401 ? -2.309 38.219 20.547 1 89.75 401 THR B CA 1
ATOM 8542 C C . THR B 1 401 ? -1.425 37.969 21.766 1 89.75 401 THR B C 1
ATOM 8544 O O . THR B 1 401 ? -1.666 38.531 22.844 1 89.75 401 THR B O 1
ATOM 8547 N N . GLY B 1 402 ? -0.524 37.031 21.594 1 89.06 402 GLY B N 1
ATOM 8548 C CA . GLY B 1 402 ? 0.505 36.906 22.609 1 89.06 402 GLY B CA 1
ATOM 8549 C C . GLY B 1 402 ? 0.37 35.625 23.438 1 89.06 402 GLY B C 1
ATOM 8550 O O . GLY B 1 402 ? 1.076 35.469 24.438 1 89.06 402 GLY B O 1
ATOM 8551 N N . GLY B 1 403 ? -0.518 34.812 23.109 1 92.94 403 GLY B N 1
ATOM 8552 C CA . GLY B 1 403 ? -0.657 33.594 23.859 1 92.94 403 GLY B CA 1
ATOM 8553 C C . GLY B 1 403 ? 0.578 32.688 23.781 1 92.94 403 GLY B C 1
ATOM 8554 O O . GLY B 1 403 ? 1.147 32.5 22.703 1 92.94 403 GLY B O 1
ATOM 8555 N N . LYS B 1 404 ? 0.996 32.188 25 1 92 404 LYS B N 1
ATOM 8556 C CA . LYS B 1 404 ? 2.242 31.422 25.016 1 92 404 LYS B CA 1
ATOM 8557 C C . LYS B 1 404 ? 2.035 30.047 25.641 1 92 404 LYS B C 1
ATOM 8559 O O . LYS B 1 404 ? 2.885 29.172 25.5 1 92 404 LYS B O 1
ATOM 8564 N N . THR B 1 405 ? 0.94 29.938 26.297 1 93.31 405 THR B N 1
ATOM 8565 C CA . THR B 1 405 ? 0.679 28.656 26.953 1 93.31 405 THR B CA 1
ATOM 8566 C C . THR B 1 405 ? -0.787 28.266 26.797 1 93.31 405 THR B C 1
ATOM 8568 O O . THR B 1 405 ? -1.585 29.016 26.234 1 93.31 405 THR B O 1
ATOM 8571 N N . GLN B 1 406 ? -1.166 27.062 27.312 1 94.56 406 GLN B N 1
ATOM 8572 C CA . GLN B 1 406 ? -2.533 26.562 27.219 1 94.56 406 GLN B CA 1
ATOM 8573 C C . GLN B 1 406 ? -3.432 27.203 28.266 1 94.56 406 GLN B C 1
ATOM 8575 O O . GLN B 1 406 ? -4.637 26.953 28.312 1 94.56 406 GLN B O 1
ATOM 8580 N N . VAL B 1 407 ? -2.816 28.094 29.031 1 95.5 407 VAL B N 1
ATOM 8581 C CA . VAL B 1 407 ? -3.646 28.891 29.922 1 95.5 407 VAL B CA 1
ATOM 8582 C C . VAL B 1 407 ? -4.613 29.75 29.094 1 95.5 407 VAL B C 1
ATOM 8584 O O . VAL B 1 407 ? -5.75 29.984 29.516 1 95.5 407 VAL B O 1
ATOM 8587 N N . ALA B 1 408 ? -4.137 30.172 27.984 1 95.56 408 ALA B N 1
ATOM 8588 C CA . ALA B 1 408 ? -5.012 30.891 27.062 1 95.56 408 ALA B CA 1
ATOM 8589 C C . ALA B 1 408 ? -6.227 30.047 26.688 1 95.56 408 ALA B C 1
ATOM 8591 O O . ALA B 1 408 ? -7.344 30.547 26.594 1 95.56 408 ALA B O 1
ATOM 8592 N N . GLY B 1 409 ? -6.02 28.781 26.469 1 95.31 409 GLY B N 1
ATOM 8593 C CA . GLY B 1 409 ? -7.109 27.859 26.172 1 95.31 409 GLY B CA 1
ATOM 8594 C C . GLY B 1 409 ? -8.094 27.703 27.312 1 95.31 409 GLY B C 1
ATOM 8595 O O . GLY B 1 409 ? -9.305 27.688 27.094 1 95.31 409 GLY B O 1
ATOM 8596 N N . ALA B 1 410 ? -7.574 27.594 28.484 1 96.31 410 ALA B N 1
ATOM 8597 C CA . ALA B 1 410 ? -8.43 27.469 29.672 1 96.31 410 ALA B CA 1
ATOM 8598 C C . ALA B 1 410 ? -9.258 28.734 29.875 1 96.31 410 ALA B C 1
ATOM 8600 O O . ALA B 1 410 ? -10.43 28.656 30.25 1 96.31 410 ALA B O 1
ATOM 8601 N N . LEU B 1 411 ? -8.68 29.797 29.641 1 96.44 411 LEU B N 1
ATOM 8602 C CA . LEU B 1 411 ? -9.391 31.078 29.766 1 96.44 411 LEU B CA 1
ATOM 8603 C C . LEU B 1 411 ? -10.477 31.203 28.703 1 96.44 411 LEU B C 1
ATOM 8605 O O . LEU B 1 411 ? -11.547 31.75 28.969 1 96.44 411 LEU B O 1
ATOM 8609 N N . SER B 1 412 ? -10.133 30.797 27.531 1 96.62 412 SER B N 1
ATOM 8610 C CA . SER B 1 412 ? -11.148 30.797 26.484 1 96.62 412 SER B CA 1
ATOM 8611 C C . SER B 1 412 ? -12.352 29.953 26.891 1 96.62 412 SER B C 1
ATOM 8613 O O . SER B 1 412 ? -13.492 30.312 26.625 1 96.62 412 SER B O 1
ATOM 8615 N N . ALA B 1 413 ? -12.07 28.797 27.453 1 96.75 413 ALA B N 1
ATOM 8616 C CA . ALA B 1 413 ? -13.141 27.922 27.938 1 96.75 413 ALA B CA 1
ATOM 8617 C C . ALA B 1 413 ? -13.969 28.609 29.016 1 96.75 413 ALA B C 1
ATOM 8619 O O . ALA B 1 413 ? -15.188 28.453 29.078 1 96.75 413 ALA B O 1
ATOM 8620 N N . MET B 1 414 ? -13.375 29.391 29.844 1 96.12 414 MET B N 1
ATOM 8621 C CA . MET B 1 414 ? -14.078 30.109 30.891 1 96.12 414 MET B CA 1
ATOM 8622 C C . MET B 1 414 ? -14.984 31.188 30.312 1 96.12 414 MET B C 1
ATOM 8624 O O . MET B 1 414 ? -16.078 31.438 30.828 1 96.12 414 MET B O 1
ATOM 8628 N N . VAL B 1 415 ? -14.5 31.781 29.328 1 95 415 VAL B N 1
ATOM 8629 C CA . VAL B 1 415 ? -15.32 32.781 28.641 1 95 415 VAL B CA 1
ATOM 8630 C C . VAL B 1 415 ? -16.594 32.125 28.109 1 95 415 VAL B C 1
ATOM 8632 O O . VAL B 1 415 ? -17.688 32.656 28.25 1 95 415 VAL B O 1
ATOM 8635 N N . ILE B 1 416 ? -16.438 31 27.516 1 94.88 416 ILE B N 1
ATOM 8636 C CA . ILE B 1 416 ? -17.578 30.266 26.984 1 94.88 416 ILE B CA 1
ATOM 8637 C C . ILE B 1 416 ? -18.5 29.828 28.109 1 94.88 416 ILE B C 1
ATOM 8639 O O . ILE B 1 416 ? -19.734 29.812 27.953 1 94.88 416 ILE B O 1
ATOM 8643 N N . LEU B 1 417 ? -17.922 29.453 29.219 1 94.81 417 LEU B N 1
ATOM 8644 C CA . LEU B 1 417 ? -18.734 29.109 30.375 1 94.81 417 LEU B CA 1
ATOM 8645 C C . LEU B 1 417 ? -19.625 30.266 30.781 1 94.81 417 LEU B C 1
ATOM 8647 O O . LEU B 1 417 ? -20.812 30.094 31.047 1 94.81 417 LEU B O 1
ATOM 8651 N N . ILE B 1 418 ? -19.078 31.438 30.797 1 93.31 418 ILE B N 1
ATOM 8652 C CA . ILE B 1 418 ? -19.812 32.625 31.172 1 93.31 418 ILE B CA 1
ATOM 8653 C C . ILE B 1 418 ? -20.906 32.906 30.141 1 93.31 418 ILE B C 1
ATOM 8655 O O . ILE B 1 418 ? -22.047 33.219 30.5 1 93.31 418 ILE B O 1
ATOM 8659 N N . ILE B 1 419 ? -20.562 32.719 28.984 1 89.19 419 ILE B N 1
ATOM 8660 C CA . ILE B 1 419 ? -21.5 32.969 27.906 1 89.19 419 ILE B CA 1
ATOM 8661 C C . ILE B 1 419 ? -22.641 31.953 27.984 1 89.19 419 ILE B C 1
ATOM 8663 O O . ILE B 1 419 ? -23.812 32.312 27.875 1 89.19 419 ILE B O 1
ATOM 8667 N N . THR B 1 420 ? -22.359 30.75 28.141 1 89.94 420 THR B N 1
ATOM 8668 C CA . THR B 1 420 ? -23.359 29.672 28.172 1 89.94 420 THR B CA 1
ATOM 8669 C C . THR B 1 420 ? -24.281 29.844 29.375 1 89.94 420 THR B C 1
ATOM 8671 O O . THR B 1 420 ? -25.469 29.531 29.297 1 89.94 420 THR B O 1
ATOM 8674 N N . MET B 1 421 ? -23.812 30.375 30.453 1 90.94 421 MET B N 1
ATOM 8675 C CA . MET B 1 421 ? -24.578 30.484 31.672 1 90.94 421 MET B CA 1
ATOM 8676 C C . MET B 1 421 ? -25.5 31.719 31.641 1 90.94 421 MET B C 1
ATOM 8678 O O . MET B 1 421 ? -26.625 31.656 32.125 1 90.94 421 MET B O 1
ATOM 8682 N N . TRP B 1 422 ? -25.062 32.844 30.953 1 88.19 422 TRP B N 1
ATOM 8683 C CA . TRP B 1 422 ? -25.797 34.062 31.156 1 88.19 422 TRP B CA 1
ATOM 8684 C C . TRP B 1 422 ? -26.188 34.719 29.828 1 88.19 422 TRP B C 1
ATOM 8686 O O . TRP B 1 422 ? -27.156 35.469 29.766 1 88.19 422 TRP B O 1
ATOM 8696 N N . ILE B 1 423 ? -25.531 34.406 28.781 1 84.06 423 ILE B N 1
ATOM 8697 C CA . ILE B 1 423 ? -25.656 35.188 27.562 1 84.06 423 ILE B CA 1
ATOM 8698 C C . ILE B 1 423 ? -26.281 34.344 26.469 1 84.06 423 ILE B C 1
ATOM 8700 O O . ILE B 1 423 ? -26.891 34.875 25.516 1 84.06 423 ILE B O 1
ATOM 8704 N N . GLY B 1 424 ? -26.25 33.125 26.578 1 81.5 424 GLY B N 1
ATOM 8705 C CA . GLY B 1 424 ? -26.688 32.188 25.516 1 81.5 424 GLY B CA 1
ATOM 8706 C C . GLY B 1 424 ? -28.109 32.438 25.062 1 81.5 424 GLY B C 1
ATOM 8707 O O . GLY B 1 424 ? -28.406 32.375 23.875 1 81.5 424 GLY B O 1
ATOM 8708 N N . SER B 1 425 ? -29 32.812 25.906 1 84.5 425 SER B N 1
ATOM 8709 C CA . SER B 1 425 ? -30.422 33 25.609 1 84.5 425 SER B CA 1
ATOM 8710 C C . SER B 1 425 ? -30.656 34.219 24.734 1 84.5 425 SER B C 1
ATOM 8712 O O . SER B 1 425 ? -31.703 34.312 24.062 1 84.5 425 SER B O 1
ATOM 8714 N N . LEU B 1 426 ? -29.672 34.969 24.656 1 87.25 426 LEU B N 1
ATOM 8715 C CA . LEU B 1 426 ? -29.797 36.219 23.875 1 87.25 426 LEU B CA 1
ATOM 8716 C C . LEU B 1 426 ? -29.688 35.906 22.375 1 87.25 426 LEU B C 1
ATOM 8718 O O . L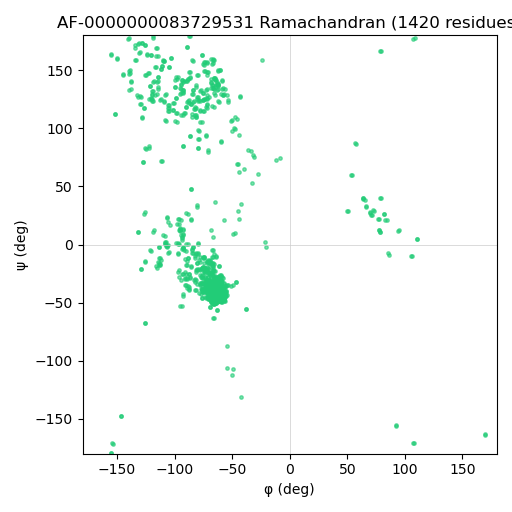EU B 1 426 ? -30.078 36.75 21.547 1 87.25 426 LEU B O 1
ATOM 8722 N N . PHE B 1 427 ? -29.234 34.781 22.016 1 89.88 427 PHE B N 1
ATOM 8723 C CA . PHE B 1 427 ? -28.953 34.469 20.609 1 89.88 427 PHE B CA 1
ATOM 8724 C C . PHE B 1 427 ? -30.016 33.562 20.016 1 89.88 427 PHE B C 1
ATOM 8726 O O . PHE B 1 427 ? -29.812 32.969 18.969 1 89.88 427 PHE B O 1
ATOM 8733 N N . GLU B 1 428 ? -31.141 33.438 20.625 1 90.38 428 GLU B N 1
ATOM 8734 C CA . GLU B 1 428 ? -32.25 32.594 20.172 1 90.38 428 GLU B CA 1
ATOM 8735 C C . GLU B 1 428 ? -32.781 33.062 18.828 1 90.38 428 GLU B C 1
ATOM 8737 O O . GLU B 1 428 ? -33.25 32.25 18.031 1 90.38 428 GLU B O 1
ATOM 8742 N N . GLU B 1 429 ? -32.688 34.375 18.609 1 93.38 429 GLU B N 1
ATOM 8743 C CA . GLU B 1 429 ? -33.281 34.938 17.391 1 93.38 429 GLU B CA 1
ATOM 8744 C C . GLU B 1 429 ? -32.219 35.062 16.297 1 93.38 429 GLU B C 1
ATOM 8746 O O . GLU B 1 429 ? -32.5 35.656 15.242 1 93.38 429 GLU B O 1
ATOM 8751 N N . LEU B 1 430 ? -31.141 34.469 16.5 1 94.94 430 LEU B N 1
ATOM 8752 C CA . LEU B 1 430 ? -30.078 34.5 15.516 1 94.94 430 LEU B CA 1
ATOM 8753 C C . LEU B 1 430 ? -30.438 33.656 14.297 1 94.94 430 LEU B C 1
ATOM 8755 O O . LEU B 1 430 ? -30.719 32.469 14.422 1 94.94 430 LEU B O 1
ATOM 8759 N N . PRO B 1 431 ? -30.469 34.281 13.102 1 96.06 431 PRO B N 1
ATOM 8760 C CA . PRO B 1 431 ? -30.766 33.5 11.898 1 96.06 431 PRO B CA 1
ATOM 8761 C C . PRO B 1 431 ? -29.703 32.469 11.602 1 96.06 431 PRO B C 1
ATOM 8763 O O . PRO B 1 431 ? -28.5 32.75 11.695 1 96.06 431 PRO B O 1
ATOM 8766 N N . LYS B 1 432 ? -30.094 31.266 11.258 1 95.44 432 LYS B N 1
ATOM 8767 C CA . LYS B 1 432 ? -29.172 30.188 10.891 1 95.44 432 LYS B CA 1
ATOM 8768 C C . LYS B 1 432 ? -28.344 30.562 9.664 1 95.44 432 LYS B C 1
ATOM 8770 O O . LYS B 1 432 ? -27.203 30.125 9.516 1 95.44 432 LYS B O 1
ATOM 8775 N N . ALA B 1 433 ? -28.875 31.391 8.844 1 96.62 433 ALA B N 1
ATOM 8776 C CA . ALA B 1 433 ? -28.203 31.859 7.648 1 96.62 433 ALA B CA 1
ATOM 8777 C C . ALA B 1 433 ? -26.922 32.625 8.008 1 96.62 433 ALA B C 1
ATOM 8779 O O . ALA B 1 433 ? -25.938 32.562 7.273 1 96.62 433 ALA B O 1
ATOM 8780 N N . VAL B 1 434 ? -26.984 33.312 9.109 1 96.38 434 VAL B N 1
ATOM 8781 C CA . VAL B 1 434 ? -25.828 34.062 9.57 1 96.38 434 VAL B CA 1
ATOM 8782 C C . VAL B 1 434 ? -24.703 33.125 9.969 1 96.38 434 VAL B C 1
ATOM 8784 O O . VAL B 1 434 ? -23.531 33.344 9.656 1 96.38 434 VAL B O 1
ATOM 8787 N N . LEU B 1 435 ? -25.031 32.094 10.609 1 93.31 435 LEU B N 1
ATOM 8788 C CA . LEU B 1 435 ? -24.062 31.062 11.016 1 93.31 435 LEU B CA 1
ATOM 8789 C C . LEU B 1 435 ? -23.453 30.391 9.789 1 93.31 435 LEU B C 1
ATOM 8791 O O . LEU B 1 435 ? -22.234 30.141 9.766 1 93.31 435 LEU B O 1
ATOM 8795 N N . ALA B 1 436 ? -24.219 30.109 8.828 1 95.25 436 ALA B N 1
ATOM 8796 C CA . ALA B 1 436 ? -23.703 29.531 7.582 1 95.25 436 ALA B CA 1
ATOM 8797 C C . ALA B 1 436 ? -22.719 30.469 6.906 1 95.25 436 ALA B C 1
ATOM 8799 O O . ALA B 1 436 ? -21.703 30.031 6.367 1 95.25 436 ALA B O 1
ATOM 8800 N N . ALA B 1 437 ? -23.047 31.734 6.945 1 95.81 437 ALA B N 1
ATOM 8801 C CA . ALA B 1 437 ? -22.172 32.75 6.355 1 95.81 437 ALA B CA 1
ATOM 8802 C C . ALA B 1 437 ? -20.812 32.75 7.051 1 95.81 437 ALA B C 1
ATOM 8804 O O . ALA B 1 437 ? -19.781 32.906 6.398 1 95.81 437 ALA B O 1
ATOM 8805 N N . ILE B 1 438 ? -20.859 32.625 8.305 1 92 438 ILE B N 1
ATOM 8806 C CA . ILE B 1 438 ? -19.625 32.594 9.078 1 92 438 ILE B CA 1
ATOM 8807 C C . ILE B 1 438 ? -18.781 31.391 8.633 1 92 438 ILE B C 1
ATOM 8809 O O . ILE B 1 438 ? -17.562 31.531 8.461 1 92 438 ILE B O 1
ATOM 8813 N N . ILE B 1 439 ? -19.344 30.266 8.414 1 91.44 439 ILE B N 1
ATOM 8814 C CA . ILE B 1 439 ? -18.641 29.078 7.969 1 91.44 439 ILE B CA 1
ATOM 8815 C C . ILE B 1 439 ? -18 29.328 6.609 1 91.44 439 ILE B C 1
ATOM 8817 O O . ILE B 1 439 ? -16.828 29 6.398 1 91.44 439 ILE B O 1
ATOM 8821 N N . TYR B 1 440 ? -18.781 29.969 5.719 1 93.44 440 TYR B N 1
ATOM 8822 C CA . TYR B 1 440 ? -18.281 30.25 4.379 1 93.44 440 TYR B CA 1
ATOM 8823 C C . TYR B 1 440 ? -17.016 31.125 4.434 1 93.44 440 TYR B C 1
ATOM 8825 O O . TYR B 1 440 ? -16.031 30.828 3.773 1 93.44 440 TYR B O 1
ATOM 8833 N N . VAL B 1 441 ? -17.109 32.125 5.188 1 91.06 441 VAL B N 1
ATOM 8834 C CA . VAL B 1 441 ? -16.016 33.094 5.238 1 91.06 441 VAL B CA 1
ATOM 8835 C C . VAL B 1 441 ? -14.781 32.438 5.863 1 91.06 441 VAL B C 1
ATOM 8837 O O . VAL B 1 441 ? -13.648 32.75 5.465 1 91.06 441 VAL B O 1
ATOM 8840 N N . ASN B 1 442 ? -14.984 31.562 6.766 1 86.69 442 ASN B N 1
ATOM 8841 C CA . ASN B 1 442 ? -13.867 30.891 7.43 1 86.69 442 ASN B CA 1
ATOM 8842 C C . ASN B 1 442 ? -13.219 29.859 6.523 1 86.69 442 ASN B C 1
ATOM 8844 O O . ASN B 1 442 ? -12.07 29.469 6.746 1 86.69 442 ASN B O 1
ATOM 8848 N N . LEU B 1 443 ? -13.914 29.406 5.539 1 89.62 443 LEU B N 1
ATOM 8849 C CA . LEU B 1 443 ? -13.406 28.375 4.645 1 89.62 443 LEU B CA 1
ATOM 8850 C C . LEU B 1 443 ? -12.562 28.984 3.533 1 89.62 443 LEU B C 1
ATOM 8852 O O . LEU B 1 443 ? -11.938 28.266 2.746 1 89.62 443 LEU B O 1
ATOM 8856 N N . HIS B 1 444 ? -12.492 30.281 3.475 1 88.25 444 HIS B N 1
ATOM 8857 C CA . HIS B 1 444 ? -11.773 30.984 2.412 1 88.25 444 HIS B CA 1
ATOM 8858 C C . HIS B 1 444 ? -10.312 30.562 2.365 1 88.25 444 HIS B C 1
ATOM 8860 O O . HIS B 1 444 ? -9.758 30.359 1.283 1 88.25 444 HIS B O 1
ATOM 8866 N N . GLY B 1 445 ? -9.688 30.422 3.479 1 83.06 445 GLY B N 1
ATOM 8867 C CA . GLY B 1 445 ? -8.289 30.016 3.537 1 83.06 445 GLY B CA 1
ATOM 8868 C C . GLY B 1 445 ? -8.062 28.625 2.984 1 83.06 445 GLY B C 1
ATOM 8869 O O . GLY B 1 445 ? -7.051 28.359 2.326 1 83.06 445 GLY B O 1
ATOM 8870 N N . MET B 1 446 ? -8.992 27.766 3.217 1 85.88 446 MET B N 1
ATOM 8871 C CA . MET B 1 446 ? -8.883 26.391 2.744 1 85.88 446 MET B CA 1
ATOM 8872 C C . MET B 1 446 ? -9.062 26.312 1.232 1 85.88 446 MET B C 1
ATOM 8874 O O . MET B 1 446 ? -8.406 25.5 0.563 1 85.88 446 MET B O 1
ATOM 8878 N N . MET B 1 447 ? -9.891 27.188 0.693 1 90.88 447 MET B N 1
ATOM 8879 C CA . MET B 1 447 ? -10.141 27.188 -0.745 1 90.88 447 MET B CA 1
ATOM 8880 C C . MET B 1 447 ? -8.93 27.719 -1.507 1 90.88 447 MET B C 1
ATOM 8882 O O . MET B 1 447 ? -8.719 27.375 -2.672 1 90.88 447 MET B O 1
ATOM 8886 N N . LYS B 1 448 ? -8.109 28.469 -0.811 1 92.12 448 LYS B N 1
ATOM 8887 C CA . LYS B 1 448 ? -6.895 29 -1.424 1 92.12 448 LYS B CA 1
ATOM 8888 C C . LYS B 1 448 ? -5.867 27.891 -1.643 1 92.12 448 LYS B C 1
ATOM 8890 O O . LYS B 1 448 ? -4.926 28.047 -2.418 1 92.12 448 LYS B O 1
ATOM 8895 N N . GLN B 1 449 ? -6.082 26.812 -1.034 1 92.69 449 GLN B N 1
ATOM 8896 C CA . GLN B 1 449 ? -5.164 25.688 -1.159 1 92.69 449 GLN B CA 1
ATOM 8897 C C . GLN B 1 449 ? -5.188 25.109 -2.572 1 92.69 449 GLN B C 1
ATOM 8899 O O . GLN B 1 449 ? -4.293 24.359 -2.955 1 92.69 449 GLN B O 1
ATOM 8904 N N . PHE B 1 450 ? -6.172 25.516 -3.441 1 94.81 450 PHE B N 1
ATOM 8905 C CA . PHE B 1 450 ? -6.188 25.109 -4.84 1 94.81 450 PHE B CA 1
ATOM 8906 C C . PHE B 1 450 ? -4.941 25.594 -5.566 1 94.81 450 PHE B C 1
ATOM 8908 O O . PHE B 1 450 ? -4.559 25.047 -6.598 1 94.81 450 PHE B O 1
ATOM 8915 N N . MET B 1 451 ? -4.309 26.562 -4.965 1 94.75 451 MET B N 1
ATOM 8916 C CA . MET B 1 451 ? -3.098 27.125 -5.562 1 94.75 451 MET B CA 1
ATOM 8917 C C . MET B 1 451 ? -1.919 26.172 -5.395 1 94.75 451 MET B C 1
ATOM 8919 O O . MET B 1 451 ? -0.88 26.344 -6.031 1 94.75 451 MET B O 1
ATOM 8923 N N . ASP B 1 452 ? -2.133 25.172 -4.598 1 94.06 452 ASP B N 1
ATOM 8924 C CA . ASP B 1 452 ? -1.098 24.156 -4.43 1 94.06 452 ASP B CA 1
ATOM 8925 C C . ASP B 1 452 ? -0.89 23.359 -5.723 1 94.06 452 ASP B C 1
ATOM 8927 O O . ASP B 1 452 ? 0.204 22.859 -5.977 1 94.06 452 ASP B O 1
ATOM 8931 N N . ILE B 1 453 ? -1.938 23.266 -6.578 1 95.69 453 ILE B N 1
ATOM 8932 C CA . ILE B 1 453 ? -1.894 22.406 -7.766 1 95.69 453 ILE B CA 1
ATOM 8933 C C . ILE B 1 453 ? -0.824 22.922 -8.727 1 95.69 453 ILE B C 1
ATOM 8935 O O . ILE B 1 453 ? 0.089 22.188 -9.102 1 95.69 453 ILE B O 1
ATOM 8939 N N . PRO B 1 454 ? -0.823 24.234 -9.055 1 95.25 454 PRO B N 1
ATOM 8940 C CA . PRO B 1 454 ? 0.24 24.719 -9.945 1 95.25 454 PRO B CA 1
ATOM 8941 C C . PRO B 1 454 ? 1.616 24.688 -9.281 1 95.25 454 PRO B C 1
ATOM 8943 O O . PRO B 1 454 ? 2.625 24.469 -9.961 1 95.25 454 PRO B O 1
ATOM 8946 N N . THR B 1 455 ? 1.658 24.891 -8.008 1 93.44 455 THR B N 1
ATOM 8947 C CA . THR B 1 455 ? 2.924 24.859 -7.285 1 93.44 455 THR B CA 1
ATOM 8948 C C . THR B 1 455 ? 3.51 23.438 -7.297 1 93.44 455 THR B C 1
ATOM 8950 O O . THR B 1 455 ? 4.699 23.266 -7.559 1 93.44 455 THR B O 1
ATOM 8953 N N . LEU B 1 456 ? 2.688 22.5 -7.051 1 94.56 456 LEU B N 1
ATOM 8954 C CA . LEU B 1 456 ? 3.143 21.109 -7.02 1 94.56 456 LEU B CA 1
ATOM 8955 C C . LEU B 1 456 ? 3.459 20.609 -8.422 1 94.56 456 LEU B C 1
ATOM 8957 O O . LEU B 1 456 ? 4.34 19.766 -8.602 1 94.56 456 LEU B O 1
ATOM 8961 N N . TRP B 1 457 ? 2.709 21.172 -9.422 1 93.75 457 TRP B N 1
ATOM 8962 C CA . TRP B 1 457 ? 2.979 20.812 -10.812 1 93.75 457 TRP B CA 1
ATOM 8963 C C . TRP B 1 457 ? 4.414 21.156 -11.195 1 93.75 457 TRP B C 1
ATOM 8965 O O . TRP B 1 457 ? 5.066 20.406 -11.922 1 93.75 457 TRP B O 1
ATOM 8975 N N . ARG B 1 458 ? 4.938 22.188 -10.609 1 91.88 458 ARG B N 1
ATOM 8976 C CA . ARG B 1 458 ? 6.289 22.641 -10.922 1 91.88 458 ARG B CA 1
ATOM 8977 C C . ARG B 1 458 ? 7.316 21.953 -10.031 1 91.88 458 ARG B C 1
ATOM 8979 O O . ARG B 1 458 ? 8.461 21.734 -10.445 1 91.88 458 ARG B O 1
ATOM 8986 N N . SER B 1 459 ? 6.93 21.594 -8.906 1 92 459 SER B N 1
ATOM 8987 C CA . SER B 1 459 ? 7.887 21.062 -7.938 1 92 459 SER B CA 1
ATOM 8988 C C . SER B 1 459 ? 7.934 19.547 -7.984 1 92 459 SER B C 1
ATOM 8990 O O . SER B 1 459 ? 9.008 18.953 -8.102 1 92 459 SER B O 1
ATOM 8992 N N . ASN B 1 460 ? 6.742 18.891 -7.855 1 94.69 460 ASN B N 1
ATOM 8993 C CA . ASN B 1 460 ? 6.68 17.422 -7.797 1 94.69 460 ASN B CA 1
ATOM 8994 C C . ASN B 1 460 ? 5.352 16.906 -8.344 1 94.69 460 ASN B C 1
ATOM 8996 O O . ASN B 1 460 ? 4.336 16.922 -7.648 1 94.69 460 ASN B O 1
ATOM 9000 N N . LYS B 1 461 ? 5.367 16.266 -9.398 1 94 461 LYS B N 1
ATOM 9001 C CA . LYS B 1 461 ? 4.168 15.828 -10.102 1 94 461 LYS B CA 1
ATOM 9002 C C . LYS B 1 461 ? 3.469 14.695 -9.359 1 94 461 LYS B C 1
ATOM 9004 O O . LYS B 1 461 ? 2.24 14.594 -9.391 1 94 461 LYS B O 1
ATOM 9009 N N . VAL B 1 462 ? 4.203 13.867 -8.758 1 93.56 462 VAL B N 1
ATOM 9010 C CA . VAL B 1 462 ? 3.602 12.766 -8.016 1 93.56 462 VAL B CA 1
ATOM 9011 C C . VAL B 1 462 ? 2.809 13.312 -6.832 1 93.56 462 VAL B C 1
ATOM 9013 O O . VAL B 1 462 ? 1.694 12.859 -6.559 1 93.56 462 VAL B O 1
ATOM 9016 N N . ASP B 1 463 ? 3.355 14.258 -6.129 1 94.56 463 ASP B N 1
ATOM 9017 C CA . ASP B 1 463 ? 2.652 14.875 -5.012 1 94.56 463 ASP B CA 1
ATOM 9018 C C . ASP B 1 463 ? 1.416 15.633 -5.492 1 94.56 463 ASP B C 1
ATOM 9020 O O . ASP B 1 463 ? 0.42 15.727 -4.773 1 94.56 463 ASP B O 1
ATOM 9024 N N . MET B 1 464 ? 1.526 16.219 -6.707 1 96.25 464 MET B N 1
ATOM 9025 C CA . MET B 1 464 ? 0.345 16.844 -7.297 1 96.25 464 MET B CA 1
ATOM 9026 C C . MET B 1 464 ? -0.767 15.82 -7.5 1 96.25 464 MET B C 1
ATOM 9028 O O . MET B 1 464 ? -1.933 16.094 -7.211 1 96.25 464 MET B O 1
ATOM 9032 N N . LEU B 1 465 ? -0.383 14.68 -7.977 1 96.44 465 LEU B N 1
ATOM 9033 C CA . LEU B 1 465 ? -1.354 13.617 -8.195 1 96.44 465 LEU B CA 1
ATOM 9034 C C . LEU B 1 465 ? -1.99 13.18 -6.883 1 96.44 465 LEU B C 1
ATOM 9036 O O . LEU B 1 465 ? -3.184 12.867 -6.836 1 96.44 465 LEU B O 1
ATOM 9040 N N . VAL B 1 466 ? -1.183 13.086 -5.855 1 95.81 466 VAL B N 1
ATOM 9041 C CA . VAL B 1 466 ? -1.7 12.727 -4.539 1 95.81 466 VAL B CA 1
ATOM 9042 C C . VAL B 1 466 ? -2.709 13.773 -4.074 1 95.81 466 VAL B C 1
ATOM 9044 O O . VAL B 1 466 ? -3.781 13.438 -3.57 1 95.81 466 VAL B O 1
ATOM 9047 N N . TRP B 1 467 ? -2.338 15.047 -4.238 1 96.06 467 TRP B N 1
ATOM 9048 C CA . TRP B 1 467 ? -3.232 16.141 -3.877 1 96.06 467 TRP B CA 1
ATOM 9049 C C . TRP B 1 467 ? -4.551 16.047 -4.637 1 96.06 467 TRP B C 1
ATOM 9051 O O . TRP B 1 467 ? -5.625 16.078 -4.035 1 96.06 467 TRP B O 1
ATOM 9061 N N . LEU B 1 468 ? -4.504 15.805 -5.922 1 97.44 468 LEU B N 1
ATOM 9062 C CA . LEU B 1 468 ? -5.676 15.758 -6.789 1 97.44 468 LEU B CA 1
ATOM 9063 C C . LEU B 1 468 ? -6.523 14.523 -6.496 1 97.44 468 LEU B C 1
ATOM 9065 O O . LEU B 1 468 ? -7.75 14.609 -6.43 1 97.44 468 LEU B O 1
ATOM 9069 N N . ALA B 1 469 ? -5.875 13.422 -6.398 1 96.94 469 ALA B N 1
ATOM 9070 C CA . ALA B 1 469 ? -6.594 12.188 -6.105 1 96.94 469 ALA B CA 1
ATOM 9071 C C . ALA B 1 469 ? -7.316 12.273 -4.762 1 96.94 469 ALA B C 1
ATOM 9073 O O . ALA B 1 469 ? -8.445 11.805 -4.629 1 96.94 469 ALA B O 1
ATOM 9074 N N . THR B 1 470 ? -6.629 12.836 -3.756 1 95.06 470 THR B N 1
ATOM 9075 C CA . THR B 1 470 ? -7.242 13 -2.443 1 95.06 470 THR B CA 1
ATOM 9076 C C . THR B 1 470 ? -8.484 13.883 -2.535 1 95.06 470 THR B C 1
ATOM 9078 O O . THR B 1 470 ? -9.523 13.562 -1.943 1 95.06 470 THR B O 1
ATOM 9081 N N . LEU B 1 471 ? -8.398 14.969 -3.281 1 96.31 471 LEU B N 1
ATOM 9082 C CA . LEU B 1 471 ? -9.539 15.852 -3.49 1 96.31 471 LEU B CA 1
ATOM 9083 C C . LEU B 1 471 ? -10.695 15.102 -4.133 1 96.31 471 LEU B C 1
ATOM 9085 O O . LEU B 1 471 ? -11.828 15.156 -3.639 1 96.31 471 LEU B O 1
ATOM 9089 N N . ILE B 1 472 ? -10.43 14.391 -5.168 1 97.06 472 ILE B N 1
ATOM 9090 C CA . ILE B 1 472 ? -11.445 13.703 -5.949 1 97.06 472 ILE B CA 1
ATOM 9091 C C . ILE B 1 472 ? -12.07 12.586 -5.113 1 97.06 472 ILE B C 1
ATOM 9093 O O . ILE B 1 472 ? -13.297 12.438 -5.074 1 97.06 472 ILE B O 1
ATOM 9097 N N . LEU B 1 473 ? -11.234 11.812 -4.457 1 95.81 473 LEU B N 1
ATOM 9098 C CA . LEU B 1 473 ? -11.719 10.688 -3.664 1 95.81 473 LEU B CA 1
ATOM 9099 C C . LEU B 1 473 ? -12.562 11.18 -2.492 1 95.81 473 LEU B C 1
ATOM 9101 O O . LEU B 1 473 ? -13.562 10.555 -2.139 1 95.81 473 LEU B O 1
ATOM 9105 N N . THR B 1 474 ? -12.148 12.273 -1.844 1 92.12 474 THR B N 1
ATOM 9106 C CA . THR B 1 474 ? -12.906 12.836 -0.73 1 92.12 474 THR B CA 1
ATOM 9107 C C . THR B 1 474 ? -14.258 13.352 -1.205 1 92.12 474 THR B C 1
ATOM 9109 O O . THR B 1 474 ? -15.281 13.117 -0.559 1 92.12 474 THR B O 1
ATOM 9112 N N . VAL B 1 475 ? -14.281 13.992 -2.355 1 94.31 475 VAL B N 1
ATOM 9113 C CA . VAL B 1 475 ? -15.508 14.57 -2.896 1 94.31 475 VAL B CA 1
ATOM 9114 C C . VAL B 1 475 ? -16.453 13.461 -3.346 1 94.31 475 VAL B C 1
ATOM 9116 O O . VAL B 1 475 ? -17.656 13.531 -3.113 1 94.31 475 VAL B O 1
ATOM 9119 N N . LEU B 1 476 ? -15.914 12.383 -3.832 1 94.44 476 LEU B N 1
ATOM 9120 C CA . LEU B 1 476 ? -16.734 11.328 -4.418 1 94.44 476 LEU B CA 1
ATOM 9121 C C . LEU B 1 476 ? -17.203 10.344 -3.348 1 94.44 476 LEU B C 1
ATOM 9123 O O . LEU B 1 476 ? -18.328 9.852 -3.395 1 94.44 476 LEU B O 1
ATOM 9127 N N . PHE B 1 477 ? -16.359 10.008 -2.342 1 90.69 477 PHE B N 1
ATOM 9128 C CA . PHE B 1 477 ? -16.672 8.922 -1.417 1 90.69 477 PHE B CA 1
ATOM 9129 C C . PHE B 1 477 ? -16.984 9.461 -0.029 1 90.69 477 PHE B C 1
ATOM 9131 O O . PHE B 1 477 ? -17.109 8.695 0.931 1 90.69 477 PHE B O 1
ATOM 9138 N N . ASN B 1 478 ? -17.109 10.703 0.184 1 85.31 478 ASN B N 1
ATOM 9139 C CA . ASN B 1 478 ? -17.312 11.305 1.501 1 85.31 478 ASN B CA 1
ATOM 9140 C C . ASN B 1 478 ? -16 11.383 2.281 1 85.31 478 ASN B C 1
ATOM 9142 O O . ASN B 1 478 ? -15.047 10.656 1.978 1 85.31 478 ASN B O 1
ATOM 9146 N N . PRO B 1 479 ? -15.977 12.086 3.285 1 82.12 479 PRO B N 1
ATOM 9147 C CA . PRO B 1 479 ? -14.719 12.344 3.99 1 82.12 479 PRO B CA 1
ATOM 9148 C C . PRO B 1 479 ? -14.156 11.102 4.672 1 82.12 479 PRO B C 1
ATOM 9150 O O . PRO B 1 479 ? -12.938 10.914 4.711 1 82.12 479 PRO B O 1
ATOM 9153 N N . ASP B 1 480 ? -14.93 10.242 5.234 1 81.06 480 ASP B N 1
ATOM 9154 C CA . ASP B 1 480 ? -14.414 9.086 5.953 1 81.06 480 ASP B CA 1
ATOM 9155 C C . ASP B 1 480 ? -13.781 8.086 4.992 1 81.06 480 ASP B C 1
ATOM 9157 O O . ASP B 1 480 ? -12.594 7.762 5.121 1 81.06 480 ASP B O 1
ATOM 9161 N N . MET B 1 481 ? -14.523 7.695 4.016 1 84.75 481 MET B N 1
ATOM 9162 C CA . MET B 1 481 ? -14 6.75 3.039 1 84.75 481 MET B CA 1
ATOM 9163 C C . MET B 1 481 ? -12.961 7.414 2.141 1 84.75 481 MET B C 1
ATOM 9165 O O . MET B 1 481 ? -12.023 6.762 1.686 1 84.75 481 MET B O 1
ATOM 9169 N N . GLY B 1 482 ? -13.188 8.641 1.919 1 88.5 482 GLY B N 1
ATOM 9170 C CA . GLY B 1 482 ? -12.219 9.383 1.12 1 88.5 482 GLY B CA 1
ATOM 9171 C C . GLY B 1 482 ? -10.836 9.422 1.739 1 88.5 482 GLY B C 1
ATOM 9172 O O . GLY B 1 482 ? -9.836 9.297 1.035 1 88.5 482 GLY B O 1
ATOM 9173 N N . LEU B 1 483 ? -10.82 9.555 2.996 1 84.94 483 LEU B N 1
ATOM 9174 C CA . LEU B 1 483 ? -9.531 9.578 3.674 1 84.94 483 LEU B CA 1
ATOM 9175 C C . LEU B 1 483 ? -8.82 8.234 3.543 1 84.94 483 LEU B C 1
ATOM 9177 O O . LEU B 1 483 ? -7.637 8.18 3.203 1 84.94 483 LEU B O 1
ATOM 9181 N N . ALA B 1 484 ? -9.539 7.203 3.857 1 84.94 484 ALA B N 1
ATOM 9182 C CA . ALA B 1 484 ? -8.969 5.859 3.758 1 84.94 484 ALA B CA 1
ATOM 9183 C C . ALA B 1 484 ? -8.438 5.594 2.352 1 84.94 484 ALA B C 1
ATOM 9185 O O . ALA B 1 484 ? -7.336 5.07 2.188 1 84.94 484 ALA B O 1
ATOM 9186 N N . ALA B 1 485 ? -9.219 5.977 1.406 1 90.38 485 ALA B N 1
ATOM 9187 C CA . ALA B 1 485 ? -8.836 5.777 0.013 1 90.38 485 ALA B CA 1
ATOM 9188 C C . ALA B 1 485 ? -7.609 6.621 -0.341 1 90.38 485 ALA B C 1
ATOM 9190 O O . ALA B 1 485 ? -6.758 6.191 -1.123 1 90.38 485 ALA B O 1
ATOM 9191 N N . SER B 1 486 ? -7.598 7.797 0.172 1 92.31 486 SER B N 1
ATOM 9192 C CA . SER B 1 486 ? -6.477 8.695 -0.099 1 92.31 486 SER B CA 1
ATOM 9193 C C . SER B 1 486 ? -5.18 8.148 0.493 1 92.31 486 SER B C 1
ATOM 9195 O O . SER B 1 486 ? -4.117 8.25 -0.126 1 92.31 486 SER B O 1
ATOM 9197 N N . ILE B 1 487 ? -5.238 7.613 1.68 1 88 487 ILE B N 1
ATOM 9198 C CA . ILE B 1 487 ? -4.062 7.016 2.307 1 88 487 ILE B CA 1
ATOM 9199 C C . ILE B 1 487 ? -3.572 5.84 1.471 1 88 487 ILE B C 1
ATOM 9201 O O . ILE B 1 487 ? -2.375 5.719 1.196 1 88 487 ILE B O 1
ATOM 9205 N N . ALA B 1 488 ? -4.504 5.035 1.065 1 88.5 488 ALA B N 1
ATOM 9206 C CA . ALA B 1 488 ? -4.164 3.891 0.225 1 88.5 488 ALA B CA 1
ATOM 9207 C C . ALA B 1 488 ? -3.496 4.344 -1.071 1 88.5 488 ALA B C 1
ATOM 9209 O O . ALA B 1 488 ? -2.512 3.744 -1.512 1 88.5 488 ALA B O 1
ATOM 9210 N N . PHE B 1 489 ? -3.982 5.332 -1.655 1 92.5 489 PHE B N 1
ATOM 9211 C CA . PHE B 1 489 ? -3.434 5.855 -2.9 1 92.5 489 PHE B CA 1
ATOM 9212 C C . PHE B 1 489 ? -2.027 6.402 -2.688 1 92.5 489 PHE B C 1
ATOM 9214 O O . PHE B 1 489 ? -1.14 6.188 -3.514 1 92.5 489 PHE B O 1
ATOM 9221 N N . SER B 1 490 ? -1.963 7.156 -1.644 1 92 490 SER B N 1
ATOM 9222 C CA . SER B 1 490 ? -0.649 7.707 -1.324 1 92 490 SER B CA 1
ATOM 9223 C C . SER B 1 490 ? 0.389 6.602 -1.164 1 92 490 SER B C 1
ATOM 9225 O O . SER B 1 490 ? 1.516 6.727 -1.649 1 92 490 SER B O 1
ATOM 9227 N N . MET B 1 491 ? 0.055 5.566 -0.516 1 88.12 491 MET B N 1
ATOM 9228 C CA . MET B 1 491 ? 0.955 4.434 -0.337 1 88.12 491 MET B CA 1
ATOM 9229 C C . MET B 1 491 ? 1.265 3.768 -1.675 1 88.12 491 MET B C 1
ATOM 9231 O O . MET B 1 491 ? 2.395 3.334 -1.91 1 88.12 491 MET B O 1
ATOM 9235 N N . LEU B 1 492 ? 0.277 3.684 -2.504 1 88 492 LEU B N 1
ATOM 9236 C CA . LEU B 1 492 ? 0.459 3.078 -3.82 1 88 492 LEU B CA 1
ATOM 9237 C C . LEU B 1 492 ? 1.447 3.885 -4.656 1 88 492 LEU B C 1
ATOM 9239 O O . LEU B 1 492 ? 2.203 3.318 -5.449 1 88 492 LEU B O 1
ATOM 9243 N N . THR B 1 493 ? 1.41 5.176 -4.527 1 90.38 493 THR B N 1
ATOM 9244 C CA . THR B 1 493 ? 2.324 6.016 -5.293 1 90.38 493 THR B CA 1
ATOM 9245 C C . THR B 1 493 ? 3.771 5.746 -4.887 1 90.38 493 THR B C 1
ATOM 9247 O O . THR B 1 493 ? 4.68 5.84 -5.715 1 90.38 493 THR B O 1
ATOM 9250 N N . VAL B 1 494 ? 4.004 5.414 -3.652 1 88.75 494 VAL B N 1
ATOM 9251 C CA . VAL B 1 494 ? 5.352 5.094 -3.189 1 88.75 494 VAL B CA 1
ATOM 9252 C C . VAL B 1 494 ? 5.828 3.801 -3.846 1 88.75 494 VAL B C 1
ATOM 9254 O O . VAL B 1 494 ? 6.977 3.707 -4.285 1 88.75 494 VAL B O 1
ATOM 9257 N N . ILE B 1 495 ? 4.949 2.877 -3.922 1 87.06 495 ILE B N 1
ATOM 9258 C CA . ILE B 1 495 ? 5.27 1.594 -4.539 1 87.06 495 ILE B CA 1
ATOM 9259 C C . ILE B 1 495 ? 5.52 1.787 -6.031 1 87.06 495 ILE B C 1
ATOM 9261 O O . ILE B 1 495 ? 6.461 1.215 -6.59 1 87.06 495 ILE B O 1
ATOM 9265 N N . PHE B 1 496 ? 4.789 2.613 -6.664 1 85.88 496 PHE B N 1
ATOM 9266 C CA . PHE B 1 496 ? 4.926 2.838 -8.094 1 85.88 496 PHE B CA 1
ATOM 9267 C C . PHE B 1 496 ? 6.246 3.529 -8.414 1 85.88 496 PHE B C 1
ATOM 9269 O O . PHE B 1 496 ? 6.875 3.242 -9.43 1 85.88 496 PHE B O 1
ATOM 9276 N N . ARG B 1 497 ? 6.648 4.379 -7.555 1 86.5 497 ARG B N 1
ATOM 9277 C CA . ARG B 1 497 ? 7.906 5.086 -7.762 1 86.5 497 ARG B CA 1
ATOM 9278 C C . ARG B 1 497 ? 9.094 4.141 -7.637 1 86.5 497 ARG B C 1
ATOM 9280 O O . ARG B 1 497 ? 10.109 4.32 -8.312 1 86.5 497 ARG B O 1
ATOM 9287 N N . THR B 1 498 ? 8.969 3.227 -6.863 1 87.06 498 THR B N 1
ATOM 9288 C CA . THR B 1 498 ? 10.078 2.301 -6.641 1 87.06 498 THR B CA 1
ATOM 9289 C C . THR B 1 498 ? 10.039 1.159 -7.652 1 87.06 498 THR B C 1
ATOM 9291 O O . THR B 1 498 ? 11.062 0.547 -7.945 1 87.06 498 THR B O 1
ATOM 9294 N N . GLN B 1 499 ? 8.867 0.886 -8.148 1 85.5 499 GLN B N 1
ATOM 9295 C CA . GLN B 1 499 ? 8.711 -0.188 -9.125 1 85.5 499 GLN B CA 1
ATOM 9296 C C . GLN B 1 499 ? 9.258 0.228 -10.484 1 85.5 499 GLN B C 1
ATOM 9298 O O . GLN B 1 499 ? 9.727 -0.614 -11.258 1 85.5 499 GLN B O 1
ATOM 9303 N N . LEU B 1 500 ? 9.133 1.537 -10.789 1 86.56 500 LEU B N 1
ATOM 9304 C CA . LEU B 1 500 ? 9.586 2.021 -12.086 1 86.56 500 LEU B CA 1
ATOM 9305 C C . LEU B 1 500 ? 10.812 2.91 -11.938 1 86.56 500 LEU B C 1
ATOM 9307 O O . LEU B 1 500 ? 10.758 4.105 -12.234 1 86.56 500 LEU B O 1
ATOM 9311 N N . PRO B 1 501 ? 11.906 2.205 -11.609 1 90.5 501 PRO B N 1
ATOM 9312 C CA . PRO B 1 501 ? 13.141 2.98 -11.469 1 90.5 501 PRO B CA 1
ATOM 9313 C C . PRO B 1 501 ? 13.75 3.375 -12.812 1 90.5 501 PRO B C 1
ATOM 9315 O O . PRO B 1 501 ? 13.297 2.902 -13.859 1 90.5 501 PRO B O 1
ATOM 9318 N N . LYS B 1 502 ? 14.609 4.293 -12.852 1 91.75 502 LYS B N 1
ATOM 9319 C CA . LYS B 1 502 ? 15.445 4.602 -14.008 1 91.75 502 LYS B CA 1
ATOM 9320 C C . LYS B 1 502 ? 16.703 3.734 -14.023 1 91.75 502 LYS B C 1
ATOM 9322 O O . LYS B 1 502 ? 17.438 3.678 -13.031 1 91.75 502 LYS B O 1
ATOM 9327 N N . TYR B 1 503 ? 16.844 3.002 -15.055 1 94.62 503 TYR B N 1
ATOM 9328 C CA . TYR B 1 503 ? 18.031 2.186 -15.234 1 94.62 503 TYR B CA 1
ATOM 9329 C C . TYR B 1 503 ? 19.078 2.91 -16.078 1 94.62 503 TYR B C 1
ATOM 9331 O O . TYR B 1 503 ? 18.734 3.537 -17.078 1 94.62 503 TYR B O 1
ATOM 9339 N N . SER B 1 504 ? 20.375 2.904 -15.633 1 95.25 504 SER B N 1
ATOM 9340 C CA . SER B 1 504 ? 21.391 3.652 -16.344 1 95.25 504 SER B CA 1
ATOM 9341 C C . SER B 1 504 ? 22.703 2.863 -16.438 1 95.25 504 SER B C 1
ATOM 9343 O O . SER B 1 504 ? 22.969 2.014 -15.578 1 95.25 504 SER B O 1
ATOM 9345 N N . LEU B 1 505 ? 23.391 3.131 -17.5 1 96.75 505 LEU B N 1
ATOM 9346 C CA . LEU B 1 505 ? 24.781 2.717 -17.609 1 96.75 505 LEU B CA 1
ATOM 9347 C C . LEU B 1 505 ? 25.719 3.822 -17.141 1 96.75 505 LEU B C 1
ATOM 9349 O O . LEU B 1 505 ? 25.531 4.992 -17.484 1 96.75 505 LEU B O 1
ATOM 9353 N N . LEU B 1 506 ? 26.625 3.412 -16.312 1 96.81 506 LEU B N 1
ATOM 9354 C CA . LEU B 1 506 ? 27.516 4.414 -15.742 1 96.81 506 LEU B CA 1
ATOM 9355 C C . LEU B 1 506 ? 28.844 4.445 -16.5 1 96.81 506 LEU B C 1
ATOM 9357 O O . LEU B 1 506 ? 29.281 3.426 -17.047 1 96.81 506 LEU B O 1
ATOM 9361 N N . GLY B 1 507 ? 29.391 5.582 -16.641 1 95.94 507 GLY B N 1
ATOM 9362 C CA . GLY B 1 507 ? 30.719 5.828 -17.156 1 95.94 507 GLY B CA 1
ATOM 9363 C C . GLY B 1 507 ? 31.578 6.66 -16.234 1 95.94 507 GLY B C 1
ATOM 9364 O O . GLY B 1 507 ? 31.109 7.141 -15.203 1 95.94 507 GLY B O 1
ATOM 9365 N N . GLN B 1 508 ? 32.812 6.754 -16.578 1 95.19 508 GLN B N 1
ATOM 9366 C CA . GLN B 1 508 ? 33.75 7.453 -15.719 1 95.19 508 GLN B CA 1
ATOM 9367 C C . GLN B 1 508 ? 33.906 8.914 -16.141 1 95.19 508 GLN B C 1
ATOM 9369 O O . GLN B 1 508 ? 34 9.219 -17.328 1 95.19 508 GLN B O 1
ATOM 9374 N N . VAL B 1 509 ? 33.781 9.812 -15.117 1 92.25 509 VAL B N 1
ATOM 9375 C CA . VAL B 1 509 ? 34.125 11.211 -15.336 1 92.25 509 VAL B CA 1
ATOM 9376 C C . VAL B 1 509 ? 35.625 11.312 -15.586 1 92.25 509 VAL B C 1
ATOM 9378 O O . VAL B 1 509 ? 36.438 10.734 -14.852 1 92.25 509 VAL B O 1
ATOM 9381 N N . PRO B 1 510 ? 36.062 12.047 -16.562 1 88.12 510 PRO B N 1
ATOM 9382 C CA . PRO B 1 510 ? 37.469 12.07 -16.953 1 88.12 510 PRO B CA 1
ATOM 9383 C C . PRO B 1 510 ? 38.406 12.383 -15.773 1 88.12 510 PRO B C 1
ATOM 9385 O O . PRO B 1 510 ? 38.188 13.359 -15.055 1 88.12 510 PRO B O 1
ATOM 9388 N N . GLU B 1 511 ? 39.344 11.531 -15.469 1 85.5 511 GLU B N 1
ATOM 9389 C CA . GLU B 1 511 ? 40.469 11.711 -14.539 1 85.5 511 GLU B CA 1
ATOM 9390 C C . GLU B 1 511 ? 39.969 11.727 -13.094 1 85.5 511 GLU B C 1
ATOM 9392 O O . GLU B 1 511 ? 40.5 12.461 -12.258 1 85.5 511 GLU B O 1
ATOM 9397 N N . THR B 1 512 ? 38.812 11.062 -12.898 1 90.25 512 THR B N 1
ATOM 9398 C CA . THR B 1 512 ? 38.312 10.977 -11.531 1 90.25 512 THR B CA 1
ATOM 9399 C C . THR B 1 512 ? 37.875 9.555 -11.219 1 90.25 512 THR B C 1
ATOM 9401 O O . THR B 1 512 ? 37.938 8.672 -12.078 1 90.25 512 THR B O 1
ATOM 9404 N N . ASP B 1 513 ? 37.562 9.273 -9.961 1 91.81 513 ASP B N 1
ATOM 9405 C CA . ASP B 1 513 ? 37.031 7.984 -9.523 1 91.81 513 ASP B CA 1
ATOM 9406 C C . ASP B 1 513 ? 35.5 8.039 -9.406 1 91.81 513 ASP B C 1
ATOM 9408 O O . ASP B 1 513 ? 34.906 7.223 -8.711 1 91.81 513 ASP B O 1
ATOM 9412 N N . ILE B 1 514 ? 34.969 9.094 -10.086 1 92.69 514 ILE B N 1
ATOM 9413 C CA . ILE B 1 514 ? 33.531 9.32 -10.016 1 92.69 514 ILE B CA 1
ATOM 9414 C C . ILE B 1 514 ? 32.844 8.773 -11.273 1 92.69 514 ILE B C 1
ATOM 9416 O O . ILE B 1 514 ? 33.344 8.969 -12.383 1 92.69 514 ILE B O 1
ATOM 9420 N N . TYR B 1 515 ? 31.766 8.094 -11.086 1 94.38 515 TYR B N 1
ATOM 9421 C CA . TYR B 1 515 ? 31.031 7.488 -12.18 1 94.38 515 TYR B CA 1
ATOM 9422 C C . TYR B 1 515 ? 29.609 8.055 -12.266 1 94.38 515 TYR B C 1
ATOM 9424 O O . TYR B 1 515 ? 28.938 8.203 -11.242 1 94.38 515 TYR B O 1
ATOM 9432 N N . ARG B 1 516 ? 29.188 8.445 -13.453 1 93.75 516 ARG B N 1
ATOM 9433 C CA . ARG B 1 516 ? 27.891 9.055 -13.695 1 93.75 516 ARG B CA 1
ATOM 9434 C C . ARG B 1 516 ? 27.219 8.43 -14.914 1 93.75 516 ARG B C 1
ATOM 9436 O O . ARG B 1 516 ? 27.875 7.773 -15.727 1 93.75 516 ARG B O 1
ATOM 9443 N N . PRO B 1 517 ? 25.859 8.555 -15 1 93.25 517 PRO B N 1
ATOM 9444 C CA . PRO B 1 517 ? 25.156 8.008 -16.156 1 93.25 517 PRO B CA 1
ATOM 9445 C C . PRO B 1 517 ? 25.641 8.594 -17.484 1 93.25 517 PRO B C 1
ATOM 9447 O O . PRO B 1 517 ? 25.781 9.82 -17.594 1 93.25 517 PRO B O 1
ATOM 9450 N N . VAL B 1 518 ? 25.844 7.75 -18.391 1 93.38 518 VAL B N 1
ATOM 9451 C CA . VAL B 1 518 ? 26.391 8.148 -19.672 1 93.38 518 VAL B CA 1
ATOM 9452 C C . VAL B 1 518 ? 25.359 8.992 -20.438 1 93.38 518 VAL B C 1
ATOM 9454 O O . VAL B 1 518 ? 25.734 9.922 -21.156 1 93.38 518 VAL B O 1
ATOM 9457 N N . GLU B 1 519 ? 24.109 8.719 -20.344 1 88.38 519 GLU B N 1
ATOM 9458 C CA . GLU B 1 519 ? 23.031 9.391 -21.078 1 88.38 519 GLU B CA 1
ATOM 9459 C C . GLU B 1 519 ? 22.891 10.844 -20.625 1 88.38 519 GLU B C 1
ATOM 9461 O O . GLU B 1 519 ? 22.469 11.703 -21.391 1 88.38 519 GLU B O 1
ATOM 9466 N N . GLY B 1 520 ? 23.375 11.25 -19.516 1 85.56 520 GLY B N 1
ATOM 9467 C CA . GLY B 1 520 ? 23.125 12.578 -18.984 1 85.56 520 GLY B CA 1
ATOM 9468 C C . GLY B 1 520 ? 24.328 13.492 -19.078 1 85.56 520 GLY B C 1
ATOM 9469 O O . GLY B 1 520 ? 24.266 14.672 -18.734 1 85.56 520 GLY B O 1
ATOM 9470 N N . TYR B 1 521 ? 25.438 12.977 -19.578 1 89.5 521 TYR B N 1
ATOM 9471 C CA . TYR B 1 521 ? 26.672 13.75 -19.625 1 89.5 521 TYR B CA 1
ATOM 9472 C C . TYR B 1 521 ? 27.406 13.531 -20.938 1 89.5 521 TYR B C 1
ATOM 9474 O O . TYR B 1 521 ? 27.438 12.414 -21.453 1 89.5 521 TYR B O 1
ATOM 9482 N N . ASN B 1 522 ? 28.078 14.5 -21.406 1 89.75 522 ASN B N 1
ATOM 9483 C CA . ASN B 1 522 ? 28.766 14.43 -22.703 1 89.75 522 ASN B CA 1
ATOM 9484 C C . ASN B 1 522 ? 30.188 13.922 -22.547 1 89.75 522 ASN B C 1
ATOM 9486 O O . ASN B 1 522 ? 30.75 13.344 -23.484 1 89.75 522 ASN B O 1
ATOM 9490 N N . LYS B 1 523 ? 30.797 14.086 -21.422 1 91.12 523 LYS B N 1
ATOM 9491 C CA . LYS B 1 523 ? 32.219 13.766 -21.281 1 91.12 523 LYS B CA 1
ATOM 9492 C C . LYS B 1 523 ? 32.406 12.469 -20.5 1 91.12 523 LYS B C 1
ATOM 9494 O O . LYS B 1 523 ? 33.531 12 -20.344 1 91.12 523 LYS B O 1
ATOM 9499 N N . VAL B 1 524 ? 31.359 11.922 -20.125 1 93.31 524 VAL B N 1
ATOM 9500 C CA . VAL B 1 524 ? 31.422 10.648 -19.406 1 93.31 524 VAL B CA 1
ATOM 9501 C C . VAL B 1 524 ? 31.609 9.508 -20.406 1 93.31 524 VAL B C 1
ATOM 9503 O O . VAL B 1 524 ? 30.859 9.398 -21.375 1 93.31 524 VAL B O 1
ATOM 9506 N N . LYS B 1 525 ? 32.625 8.703 -20.156 1 93 525 LYS B N 1
ATOM 9507 C CA . LYS B 1 525 ? 32.938 7.641 -21.109 1 93 525 LYS B CA 1
ATOM 9508 C C . LYS B 1 525 ? 32.812 6.266 -20.469 1 93 525 LYS B C 1
ATOM 9510 O O . LYS B 1 525 ? 33.156 6.07 -19.297 1 93 525 LYS B O 1
ATOM 9515 N N . GLU B 1 526 ? 32.312 5.469 -21.203 1 93.69 526 GLU B N 1
ATOM 9516 C CA . GLU B 1 526 ? 32.219 4.074 -20.766 1 93.69 526 GLU B CA 1
ATOM 9517 C C . GLU B 1 526 ? 33.594 3.391 -20.812 1 93.69 526 GLU B C 1
ATOM 9519 O O . GLU B 1 526 ? 34.469 3.766 -21.609 1 93.69 526 GLU B O 1
ATOM 9524 N N . ILE B 1 527 ? 33.812 2.518 -20 1 93.38 527 ILE B N 1
ATOM 9525 C CA . ILE B 1 527 ? 35.062 1.754 -19.984 1 93.38 527 ILE B CA 1
ATOM 9526 C C . ILE B 1 527 ? 34.938 0.554 -20.922 1 93.38 527 ILE B C 1
ATOM 9528 O O . ILE B 1 527 ? 34.062 -0.274 -20.766 1 93.38 527 ILE B O 1
ATOM 9532 N N . PRO B 1 528 ? 35.844 0.491 -21.828 1 91.75 528 PRO B N 1
ATOM 9533 C CA . PRO B 1 528 ? 35.75 -0.624 -22.766 1 91.75 528 PRO B CA 1
ATOM 9534 C C . PRO B 1 528 ? 35.812 -1.986 -22.078 1 91.75 528 PRO B C 1
ATOM 9536 O O . PRO B 1 528 ? 36.656 -2.215 -21.219 1 91.75 528 PRO B O 1
ATOM 9539 N N . GLY B 1 529 ? 34.875 -2.881 -22.375 1 92.31 529 GLY B N 1
ATOM 9540 C CA . GLY B 1 529 ? 34.844 -4.25 -21.875 1 92.31 529 GLY B CA 1
ATOM 9541 C C . GLY B 1 529 ? 34.188 -4.391 -20.531 1 92.31 529 GLY B C 1
ATOM 9542 O O . GLY B 1 529 ? 34.031 -5.504 -20.016 1 92.31 529 GLY B O 1
ATOM 9543 N N . ILE B 1 530 ? 33.875 -3.254 -19.922 1 95.56 530 ILE B N 1
ATOM 9544 C CA . ILE B 1 530 ? 33.25 -3.295 -18.625 1 95.56 530 ILE B CA 1
ATOM 9545 C C . ILE B 1 530 ? 31.906 -2.551 -18.688 1 95.56 530 ILE B C 1
ATOM 9547 O O . ILE B 1 530 ? 31.844 -1.403 -19.125 1 95.56 530 ILE B O 1
ATOM 9551 N N . VAL B 1 531 ? 30.859 -3.229 -18.297 1 96.75 531 VAL B N 1
ATOM 9552 C CA . VAL B 1 531 ? 29.547 -2.611 -18.219 1 96.75 531 VAL B CA 1
ATOM 9553 C C . VAL B 1 531 ? 29.172 -2.338 -16.766 1 96.75 531 VAL B C 1
ATOM 9555 O O . VAL B 1 531 ? 29.188 -3.248 -15.938 1 96.75 531 VAL B O 1
ATOM 9558 N N . ILE B 1 532 ? 28.938 -1.097 -16.422 1 97.88 532 ILE B N 1
ATOM 9559 C CA . ILE B 1 532 ? 28.5 -0.719 -15.086 1 97.88 532 ILE B CA 1
ATOM 9560 C C . ILE B 1 532 ? 27.016 -0.359 -15.117 1 97.88 532 ILE B C 1
ATOM 9562 O O . ILE B 1 532 ? 26.609 0.614 -15.766 1 97.88 532 ILE B O 1
ATOM 9566 N N . PHE B 1 533 ? 26.188 -1.151 -14.43 1 97.69 533 PHE B N 1
ATOM 9567 C CA . PHE B 1 533 ? 24.734 -1.033 -14.477 1 97.69 533 PHE B CA 1
ATOM 9568 C C . PHE B 1 533 ? 24.188 -0.613 -13.117 1 97.69 533 PHE B C 1
ATOM 9570 O O . PHE B 1 533 ? 24.594 -1.149 -12.086 1 97.69 533 PHE B O 1
ATOM 9577 N N . ARG B 1 534 ? 23.25 0.354 -13.133 1 96.75 534 ARG B N 1
ATOM 9578 C CA . ARG B 1 534 ? 22.688 0.829 -11.875 1 96.75 534 ARG B CA 1
ATOM 9579 C C . ARG B 1 534 ? 21.188 1.059 -12.008 1 96.75 534 ARG B C 1
ATOM 9581 O O . ARG B 1 534 ? 20.719 1.584 -13.023 1 96.75 534 ARG B O 1
ATOM 9588 N N . SER B 1 535 ? 20.469 0.531 -11 1 95.81 535 SER B N 1
ATOM 9589 C CA . SER B 1 535 ? 19.062 0.885 -10.812 1 95.81 535 SER B CA 1
ATOM 9590 C C . SER B 1 535 ? 18.922 2.033 -9.82 1 95.81 535 SER B C 1
ATOM 9592 O O . SER B 1 535 ? 19.609 2.08 -8.805 1 95.81 535 SER B O 1
ATOM 9594 N N . SER B 1 536 ? 18.062 3.02 -10.07 1 94.88 536 SER B N 1
ATOM 9595 C CA . SER B 1 536 ? 17.891 4.176 -9.203 1 94.88 536 SER B CA 1
ATOM 9596 C C . SER B 1 536 ? 17.109 3.811 -7.941 1 94.88 536 SER B C 1
ATOM 9598 O O . SER B 1 536 ? 17.078 4.586 -6.984 1 94.88 536 SER B O 1
ATOM 9600 N N . ALA B 1 537 ? 16.562 2.633 -7.98 1 94.12 537 ALA B N 1
ATOM 9601 C CA . ALA B 1 537 ? 15.75 2.238 -6.832 1 94.12 537 ALA B CA 1
ATOM 9602 C C . ALA B 1 537 ? 16.125 0.842 -6.344 1 94.12 537 ALA B C 1
ATOM 9604 O O . ALA B 1 537 ? 16.969 0.173 -6.953 1 94.12 537 ALA B O 1
ATOM 9605 N N . THR B 1 538 ? 15.531 0.491 -5.207 1 94.69 538 THR B N 1
ATOM 9606 C CA . THR B 1 538 ? 15.773 -0.789 -4.551 1 94.69 538 THR B CA 1
ATOM 9607 C C . THR B 1 538 ? 15.289 -1.944 -5.426 1 94.69 538 THR B C 1
ATOM 9609 O O . THR B 1 538 ? 14.312 -1.806 -6.164 1 94.69 538 THR B O 1
ATOM 9612 N N . LEU B 1 539 ? 16.062 -3.049 -5.43 1 94.69 539 LEU B N 1
ATOM 9613 C CA . LEU B 1 539 ? 15.695 -4.277 -6.129 1 94.69 539 LEU B CA 1
ATOM 9614 C C . LEU B 1 539 ? 14.898 -5.203 -5.215 1 94.69 539 LEU B C 1
ATOM 9616 O O . LEU B 1 539 ? 15.383 -5.605 -4.156 1 94.69 539 LEU B O 1
ATOM 9620 N N . TYR B 1 540 ? 13.711 -5.5 -5.555 1 92.69 540 TYR B N 1
ATOM 9621 C CA . TYR B 1 540 ? 12.859 -6.41 -4.805 1 92.69 540 TYR B CA 1
ATOM 9622 C C . TYR B 1 540 ? 11.828 -7.066 -5.715 1 92.69 540 TYR B C 1
ATOM 9624 O O . TYR B 1 540 ? 11.922 -6.977 -6.938 1 92.69 540 TYR B O 1
ATOM 9632 N N . PHE B 1 541 ? 10.914 -7.746 -5.23 1 89.44 541 PHE B N 1
ATOM 9633 C CA . PHE B 1 541 ? 10.047 -8.609 -6.02 1 89.44 541 PHE B CA 1
ATOM 9634 C C . PHE B 1 541 ? 9.273 -7.809 -7.059 1 89.44 541 PHE B C 1
ATOM 9636 O O . PHE B 1 541 ? 8.977 -8.305 -8.141 1 89.44 541 PHE B O 1
ATOM 9643 N N . ALA B 1 542 ? 8.938 -6.559 -6.801 1 88.25 542 ALA B N 1
ATOM 9644 C CA . ALA B 1 542 ? 8.047 -5.777 -7.652 1 88.25 542 ALA B CA 1
ATOM 9645 C C . ALA B 1 542 ? 8.758 -5.328 -8.922 1 88.25 542 ALA B C 1
ATOM 9647 O O . ALA B 1 542 ? 8.109 -4.957 -9.906 1 88.25 542 ALA B O 1
ATOM 9648 N N . ASN B 1 543 ? 10.117 -5.309 -8.961 1 90.44 543 ASN B N 1
ATOM 9649 C CA . ASN B 1 543 ? 10.812 -4.844 -10.148 1 90.44 543 ASN B CA 1
ATOM 9650 C C . ASN B 1 543 ? 11.914 -5.816 -10.562 1 90.44 543 ASN B C 1
ATOM 9652 O O . ASN B 1 543 ? 12.789 -5.469 -11.367 1 90.44 543 ASN B O 1
ATOM 9656 N N . ALA B 1 544 ? 11.961 -6.969 -9.992 1 89.38 544 ALA B N 1
ATOM 9657 C CA . ALA B 1 544 ? 13.008 -7.949 -10.25 1 89.38 544 ALA B CA 1
ATOM 9658 C C . ALA B 1 544 ? 13.055 -8.32 -11.734 1 89.38 544 ALA B C 1
ATOM 9660 O O . ALA B 1 544 ? 14.133 -8.375 -12.336 1 89.38 544 ALA B O 1
ATOM 9661 N N . GLU B 1 545 ? 11.945 -8.531 -12.32 1 83.25 545 GLU B N 1
ATOM 9662 C CA . GLU B 1 545 ? 11.883 -8.898 -13.727 1 83.25 545 GLU B CA 1
ATOM 9663 C C . GLU B 1 545 ? 12.32 -7.746 -14.625 1 83.25 545 GLU B C 1
ATOM 9665 O O . GLU B 1 545 ? 13.055 -7.945 -15.594 1 83.25 545 GLU B O 1
ATOM 9670 N N . MET B 1 546 ? 11.875 -6.645 -14.297 1 86.94 546 MET B N 1
ATOM 9671 C CA . MET B 1 546 ? 12.242 -5.465 -15.07 1 86.94 546 MET B CA 1
ATOM 9672 C C . MET B 1 546 ? 13.742 -5.191 -14.961 1 86.94 546 MET B C 1
ATOM 9674 O O . MET B 1 546 ? 14.359 -4.715 -15.914 1 86.94 546 MET B O 1
ATOM 9678 N N . TYR B 1 547 ? 14.281 -5.465 -13.82 1 92.5 547 TYR B N 1
ATOM 9679 C CA . TYR B 1 547 ? 15.711 -5.301 -13.602 1 92.5 547 TYR B CA 1
ATOM 9680 C C . TYR B 1 547 ? 16.516 -6.184 -14.555 1 92.5 547 TYR B C 1
ATOM 9682 O O . TYR B 1 547 ? 17.469 -5.723 -15.18 1 92.5 547 TYR B O 1
ATOM 9690 N N . GLN B 1 548 ? 16.109 -7.418 -14.68 1 89.25 548 GLN B N 1
ATOM 9691 C CA . GLN B 1 548 ? 16.781 -8.359 -15.562 1 89.25 548 GLN B CA 1
ATOM 9692 C C . GLN B 1 548 ? 16.641 -7.953 -17.016 1 89.25 548 GLN B C 1
ATOM 9694 O O . GLN B 1 548 ? 17.594 -8.016 -17.797 1 89.25 548 GLN B O 1
ATOM 9699 N N . ASP B 1 549 ? 15.438 -7.52 -17.359 1 86.31 549 ASP B N 1
ATOM 9700 C CA . ASP B 1 549 ? 15.18 -7.09 -18.719 1 86.31 549 ASP B CA 1
ATOM 9701 C C . ASP B 1 549 ? 15.984 -5.84 -19.062 1 86.31 549 ASP B C 1
ATOM 9703 O O . ASP B 1 549 ? 16.531 -5.73 -20.172 1 86.31 549 ASP B O 1
ATOM 9707 N N . ALA B 1 550 ? 16.031 -4.957 -18.141 1 92.75 550 ALA B N 1
ATOM 9708 C CA . ALA B 1 550 ? 16.766 -3.713 -18.359 1 92.75 550 ALA B CA 1
ATOM 9709 C C . ALA B 1 550 ? 18.266 -3.977 -18.5 1 92.75 550 ALA B C 1
ATOM 9711 O O . ALA B 1 550 ? 18.953 -3.342 -19.312 1 92.75 550 ALA B O 1
ATOM 9712 N N . LEU B 1 551 ? 18.766 -4.859 -17.641 1 94.75 551 LEU B N 1
ATOM 9713 C CA . LEU B 1 551 ? 20.172 -5.223 -17.734 1 94.75 551 LEU B CA 1
ATOM 9714 C C . LEU B 1 551 ? 20.5 -5.809 -19.109 1 94.75 551 LEU B C 1
ATOM 9716 O O . LEU B 1 551 ? 21.5 -5.441 -19.719 1 94.75 551 LEU B O 1
ATOM 9720 N N . ALA B 1 552 ? 19.672 -6.68 -19.594 1 90.56 552 ALA B N 1
ATOM 9721 C CA . ALA B 1 552 ? 19.875 -7.301 -20.891 1 90.56 552 ALA B CA 1
ATOM 9722 C C . ALA B 1 552 ? 19.812 -6.266 -22.016 1 90.56 552 ALA B C 1
ATOM 9724 O O . ALA B 1 552 ? 20.641 -6.27 -22.922 1 90.56 552 ALA B O 1
ATOM 9725 N N . ASP B 1 553 ? 18.891 -5.402 -21.891 1 91 553 ASP B N 1
ATOM 9726 C CA . ASP B 1 553 ? 18.672 -4.383 -22.906 1 91 553 ASP B CA 1
ATOM 9727 C C . ASP B 1 553 ? 19.844 -3.395 -22.953 1 91 553 ASP B C 1
ATOM 9729 O O . ASP B 1 553 ? 20.328 -3.051 -24.031 1 91 553 ASP B O 1
ATOM 9733 N N . LYS B 1 554 ? 20.266 -2.982 -21.797 1 92.94 554 LYS B N 1
ATOM 9734 C CA . LYS B 1 554 ? 21.312 -1.957 -21.719 1 92.94 554 LYS B CA 1
ATOM 9735 C C . LYS B 1 554 ? 22.688 -2.545 -22.016 1 92.94 554 LYS B C 1
ATOM 9737 O O . LYS B 1 554 ? 23.531 -1.875 -22.609 1 92.94 554 LYS B O 1
ATOM 9742 N N . SER B 1 555 ? 22.906 -3.729 -21.625 1 91.56 555 SER B N 1
ATOM 9743 C CA . SER B 1 555 ? 24.188 -4.375 -21.891 1 91.56 555 SER B CA 1
ATOM 9744 C C . SER B 1 555 ? 24.25 -4.887 -23.328 1 91.56 555 SER B C 1
ATOM 9746 O O . SER B 1 555 ? 25.328 -5.148 -23.859 1 91.56 555 SER B O 1
ATOM 9748 N N . GLY B 1 556 ? 23.094 -5.094 -23.969 1 88.25 556 GLY B N 1
ATOM 9749 C CA . GLY B 1 556 ? 23.031 -5.617 -25.328 1 88.25 556 GLY B CA 1
ATOM 9750 C C . GLY B 1 556 ? 23.25 -7.117 -25.391 1 88.25 556 GLY B C 1
ATOM 9751 O O . GLY B 1 556 ? 23.5 -7.66 -26.469 1 88.25 556 GLY B O 1
ATOM 9752 N N . ILE B 1 557 ? 23.25 -7.727 -24.297 1 87.56 557 ILE B N 1
ATOM 9753 C CA . ILE B 1 557 ? 23.516 -9.156 -24.234 1 87.56 557 ILE B CA 1
ATOM 9754 C C . ILE B 1 557 ? 22.188 -9.914 -24.078 1 87.56 557 ILE B C 1
ATOM 9756 O O . ILE B 1 557 ? 21.469 -9.719 -23.109 1 87.56 557 ILE B O 1
ATOM 9760 N N . ASP B 1 558 ? 21.875 -10.664 -25.016 1 82.06 558 ASP B N 1
ATOM 9761 C CA . ASP B 1 558 ? 20.734 -11.57 -24.875 1 82.06 558 ASP B CA 1
ATOM 9762 C C . ASP B 1 558 ? 21.172 -12.891 -24.219 1 82.06 558 ASP B C 1
ATOM 9764 O O . ASP B 1 558 ? 21.516 -13.844 -24.922 1 82.06 558 ASP B O 1
ATOM 9768 N N . ILE B 1 559 ? 21.047 -12.945 -22.969 1 80.88 559 ILE B N 1
ATOM 9769 C CA . ILE B 1 559 ? 21.594 -14.047 -22.172 1 80.88 559 ILE B CA 1
ATOM 9770 C C . ILE B 1 559 ? 20.859 -15.344 -22.516 1 80.88 559 ILE B C 1
ATOM 9772 O O . ILE B 1 559 ? 21.484 -16.406 -22.578 1 80.88 559 ILE B O 1
ATOM 9776 N N . THR B 1 560 ? 19.641 -15.344 -22.734 1 74.75 560 THR B N 1
ATOM 9777 C CA . THR B 1 560 ? 18.859 -16.547 -23.016 1 74.75 560 THR B CA 1
ATOM 9778 C C . THR B 1 560 ? 19.297 -17.172 -24.344 1 74.75 560 THR B C 1
ATOM 9780 O O . THR B 1 560 ? 19.438 -18.391 -24.438 1 74.75 560 THR B O 1
ATOM 9783 N N . LYS B 1 561 ? 19.5 -16.391 -25.312 1 77.31 561 LYS B N 1
ATOM 9784 C CA . LYS B 1 561 ? 19.938 -16.875 -26.609 1 77.31 561 LYS B CA 1
ATOM 9785 C C . LYS B 1 561 ? 21.344 -17.453 -26.547 1 77.31 561 LYS B C 1
ATOM 9787 O O . LYS B 1 561 ? 21.625 -18.484 -27.156 1 77.31 561 LYS B O 1
ATOM 9792 N N . LEU B 1 562 ? 22.172 -16.766 -25.844 1 84 562 LEU B N 1
ATOM 9793 C CA . LEU B 1 562 ? 23.562 -17.188 -25.781 1 84 562 LEU B CA 1
ATOM 9794 C C . LEU B 1 562 ? 23.703 -18.484 -25 1 84 562 LEU B C 1
ATOM 9796 O O . LEU B 1 562 ? 24.547 -19.328 -25.344 1 84 562 LEU B O 1
ATOM 9800 N N . ILE B 1 563 ? 22.906 -18.625 -23.969 1 81.5 563 ILE B N 1
ATOM 9801 C CA . ILE B 1 563 ? 22.938 -19.859 -23.188 1 81.5 563 ILE B CA 1
ATOM 9802 C C . ILE B 1 563 ? 22.438 -21.016 -24.031 1 81.5 563 ILE B C 1
ATOM 9804 O O . ILE B 1 563 ? 23 -22.109 -24 1 81.5 563 ILE B O 1
ATOM 9808 N N . SER B 1 564 ? 21.375 -20.812 -24.766 1 76.88 564 SER B N 1
ATOM 9809 C CA . SER B 1 564 ? 20.812 -21.844 -25.641 1 76.88 564 SER B CA 1
ATOM 9810 C C . SER B 1 564 ? 21.812 -22.281 -26.703 1 76.88 564 SER B C 1
ATOM 9812 O O . SER B 1 564 ? 21.922 -23.469 -27.016 1 76.88 564 SER B O 1
ATOM 9814 N N . GLN B 1 565 ? 22.453 -21.344 -27.266 1 81.06 565 GLN B N 1
ATOM 9815 C CA . GLN B 1 565 ? 23.453 -21.625 -28.281 1 81.06 565 GLN B CA 1
ATOM 9816 C C . GLN B 1 565 ? 24.609 -22.453 -27.719 1 81.06 565 GLN B C 1
ATOM 9818 O O . GLN B 1 565 ? 25.094 -23.375 -28.359 1 81.06 565 GLN B O 1
ATOM 9823 N N . LYS B 1 566 ? 25 -22.016 -26.547 1 82.06 566 LYS B N 1
ATOM 9824 C CA . LYS B 1 566 ? 26.094 -22.734 -25.906 1 82.06 566 LYS B CA 1
ATOM 9825 C C . LYS B 1 566 ? 25.672 -24.172 -25.578 1 82.06 566 LYS B C 1
ATOM 9827 O O . LYS B 1 566 ? 26.469 -25.109 -25.75 1 82.06 566 LYS B O 1
ATOM 9832 N N . ARG B 1 567 ? 24.516 -24.328 -25.094 1 77.44 567 ARG B N 1
ATOM 9833 C CA . ARG B 1 567 ? 24.016 -25.656 -24.75 1 77.44 567 ARG B CA 1
ATOM 9834 C C . ARG B 1 567 ? 23.875 -26.531 -26 1 77.44 567 ARG B C 1
ATOM 9836 O O . ARG B 1 567 ? 24.172 -27.719 -25.969 1 77.44 567 ARG B O 1
ATOM 9843 N N . LYS B 1 568 ? 23.391 -25.953 -27.078 1 78.38 568 LYS B N 1
ATOM 9844 C CA . LYS B 1 568 ? 23.281 -26.672 -28.344 1 78.38 568 LYS B CA 1
ATOM 9845 C C . LYS B 1 568 ? 24.641 -27.109 -28.859 1 78.38 568 LYS B C 1
ATOM 9847 O O . LYS B 1 568 ? 24.797 -28.219 -29.375 1 78.38 568 LYS B O 1
ATOM 9852 N N . ALA B 1 569 ? 25.516 -26.188 -28.734 1 82.25 569 ALA B N 1
ATOM 9853 C CA . ALA B 1 569 ? 26.875 -26.5 -29.172 1 82.25 569 ALA B CA 1
ATOM 9854 C C . ALA B 1 569 ? 27.484 -27.625 -28.344 1 82.25 569 ALA B C 1
ATOM 9856 O O . ALA B 1 569 ? 28.188 -28.484 -28.859 1 82.25 569 ALA B O 1
ATOM 9857 N N . GLU B 1 570 ? 27.219 -27.516 -27.094 1 83.12 570 GLU B N 1
ATOM 9858 C CA . GLU B 1 570 ? 27.719 -28.562 -26.203 1 83.12 570 GLU B CA 1
ATOM 9859 C C . GLU B 1 570 ? 27.062 -29.906 -26.5 1 83.12 570 GLU B C 1
ATOM 9861 O O . GLU B 1 570 ? 27.719 -30.938 -26.438 1 83.12 570 GLU B O 1
ATOM 9866 N N . ALA B 1 571 ? 25.828 -29.906 -26.781 1 79.94 571 ALA B N 1
ATOM 9867 C CA . ALA B 1 571 ? 25.094 -31.125 -27.125 1 79.94 571 ALA B CA 1
ATOM 9868 C C . ALA B 1 571 ? 25.625 -31.734 -28.422 1 79.94 571 ALA B C 1
ATOM 9870 O O . ALA B 1 571 ? 25.75 -32.938 -28.531 1 79.94 571 ALA B O 1
ATOM 9871 N N . LYS B 1 572 ? 25.844 -30.891 -29.328 1 81.94 572 LYS B N 1
ATOM 9872 C CA . LYS B 1 572 ? 26.406 -31.344 -30.609 1 81.94 572 LYS B CA 1
ATOM 9873 C C . LYS B 1 572 ? 27.781 -31.953 -30.406 1 81.94 572 LYS B C 1
ATOM 9875 O O . LYS B 1 572 ? 28.109 -32.969 -31.031 1 81.94 572 LYS B O 1
ATOM 9880 N N . ARG B 1 573 ? 28.531 -31.25 -29.578 1 85.19 573 ARG B N 1
ATOM 9881 C CA . ARG B 1 573 ? 29.875 -31.75 -29.281 1 85.19 573 ARG B CA 1
ATOM 9882 C C . ARG B 1 573 ? 29.812 -33.125 -28.594 1 85.19 573 ARG B C 1
ATOM 9884 O O . ARG B 1 573 ? 30.562 -34.031 -28.953 1 85.19 573 ARG B O 1
ATOM 9891 N N . LEU B 1 574 ? 28.906 -33.188 -27.703 1 84.94 574 LEU B N 1
ATOM 9892 C CA . LEU B 1 574 ? 28.75 -34.438 -26.984 1 84.94 574 LEU B CA 1
ATOM 9893 C C . LEU B 1 574 ? 28.266 -35.562 -27.906 1 84.94 574 LEU B C 1
ATOM 9895 O O . LEU B 1 574 ? 28.703 -36.719 -27.781 1 84.94 574 LEU B O 1
ATOM 9899 N N . ARG B 1 575 ? 27.469 -35.312 -28.859 1 83.5 575 ARG B N 1
ATOM 9900 C CA . ARG B 1 575 ? 26.984 -36.281 -29.828 1 83.5 575 ARG B CA 1
ATOM 9901 C C . ARG B 1 575 ? 28.109 -36.719 -30.766 1 83.5 575 ARG B C 1
ATOM 9903 O O . ARG B 1 575 ? 28.203 -37.906 -31.094 1 83.5 575 ARG B O 1
ATOM 9910 N N . ARG B 1 576 ? 28.781 -35.781 -31.156 1 83.69 576 ARG B N 1
ATOM 9911 C CA . ARG B 1 576 ? 29.922 -36.094 -32.031 1 83.69 576 ARG B CA 1
ATOM 9912 C C . ARG B 1 576 ? 30.938 -36.969 -31.297 1 83.69 576 ARG B C 1
ATOM 9914 O O . ARG B 1 576 ? 31.469 -37.938 -31.891 1 83.69 576 ARG B O 1
ATOM 9921 N N . GLU B 1 577 ? 31.156 -36.562 -30.094 1 86.12 577 GLU B N 1
ATOM 9922 C CA . GLU B 1 577 ? 32.094 -37.344 -29.281 1 86.12 577 GLU B CA 1
ATOM 9923 C C . GLU B 1 577 ? 31.594 -38.75 -29.078 1 86.12 577 GLU B C 1
ATOM 9925 O O . GLU B 1 577 ? 32.375 -39.719 -29.125 1 86.12 577 GLU B O 1
ATOM 9930 N N . LYS B 1 578 ? 30.359 -38.875 -28.859 1 84.69 578 LYS B N 1
ATOM 9931 C CA . LYS B 1 578 ? 29.766 -40.219 -28.688 1 84.69 578 LYS B CA 1
ATOM 9932 C C . LYS B 1 578 ? 29.812 -41.031 -29.969 1 84.69 578 LYS B C 1
ATOM 9934 O O . LYS B 1 578 ? 30.062 -42.219 -29.953 1 84.69 578 LYS B O 1
ATOM 9939 N N . LYS B 1 579 ? 29.578 -40.344 -31.047 1 85.31 579 LYS B N 1
ATOM 9940 C CA . LYS B 1 579 ? 29.672 -41 -32.344 1 85.31 579 LYS B CA 1
ATOM 9941 C C . LYS B 1 579 ? 31.094 -41.469 -32.656 1 85.31 579 LYS B C 1
ATOM 9943 O O . LYS B 1 579 ? 31.312 -42.562 -33.156 1 85.31 579 LYS B O 1
ATOM 9948 N N . GLU B 1 580 ? 31.969 -40.594 -32.375 1 83.5 580 GLU B N 1
ATOM 9949 C CA . GLU B 1 580 ? 33.375 -40.938 -32.594 1 83.5 580 GLU B CA 1
ATOM 9950 C C . GLU B 1 580 ? 33.812 -42.094 -31.688 1 83.5 580 GLU B C 1
ATOM 9952 O O . GLU B 1 580 ? 34.594 -42.969 -32.125 1 83.5 580 GLU B O 1
ATOM 9957 N N . ALA B 1 581 ? 33.312 -42.062 -30.5 1 84.88 581 ALA B N 1
ATOM 9958 C CA . ALA B 1 581 ? 33.625 -43.125 -29.578 1 84.88 581 ALA B CA 1
ATOM 9959 C C . ALA B 1 581 ? 33.031 -44.469 -30.031 1 84.88 581 ALA B C 1
ATOM 9961 O O . ALA B 1 581 ? 33.656 -45.5 -29.922 1 84.88 581 ALA B O 1
ATOM 9962 N N . ARG B 1 582 ? 31.875 -44.438 -30.562 1 82.69 582 ARG B N 1
ATOM 9963 C CA . ARG B 1 582 ? 31.234 -45.625 -31.078 1 82.69 582 ARG B CA 1
ATOM 9964 C C . ARG B 1 582 ? 31.969 -46.156 -32.312 1 82.69 582 ARG B C 1
ATOM 9966 O O . ARG B 1 582 ? 32.125 -47.344 -32.469 1 82.69 582 ARG B O 1
ATOM 9973 N N . ASN B 1 583 ? 32.312 -45.219 -33.156 1 81.31 583 ASN B N 1
ATOM 9974 C CA . ASN B 1 583 ? 33.094 -45.594 -34.344 1 81.31 583 ASN B CA 1
ATOM 9975 C C . ASN B 1 583 ? 34.438 -46.219 -33.969 1 81.31 583 ASN B C 1
ATOM 9977 O O . ASN B 1 583 ? 34.875 -47.188 -34.562 1 81.31 583 ASN B O 1
ATOM 9981 N N . ALA B 1 584 ? 35.062 -45.625 -33 1 74.19 584 ALA B N 1
ATOM 9982 C CA . ALA B 1 584 ? 36.344 -46.125 -32.562 1 74.19 584 ALA B CA 1
ATOM 9983 C C . ALA B 1 584 ? 36.219 -47.531 -31.953 1 74.19 584 ALA B C 1
ATOM 9985 O O . ALA B 1 584 ? 37.062 -48.375 -32.156 1 74.19 584 ALA B O 1
ATOM 9986 N N . LYS B 1 585 ? 35.188 -47.812 -31.234 1 79.31 585 LYS B N 1
ATOM 9987 C CA . LYS B 1 585 ? 34.938 -49.125 -30.656 1 79.31 585 LYS B CA 1
ATOM 9988 C C . LYS B 1 585 ? 34.625 -50.156 -31.734 1 79.31 585 LYS B C 1
ATOM 9990 O O . LYS B 1 585 ? 35.062 -51.312 -31.641 1 79.31 585 LYS B O 1
ATOM 9995 N N . LYS B 1 586 ? 33.969 -49.844 -32.781 1 73.5 586 LYS B N 1
ATOM 9996 C CA . LYS B 1 586 ? 33.688 -50.719 -33.906 1 73.5 586 LYS B CA 1
ATOM 9997 C C . LYS B 1 586 ? 34.969 -51.062 -34.656 1 73.5 586 LYS B C 1
ATOM 9999 O O . LYS B 1 586 ? 35.156 -52.219 -35.094 1 73.5 586 LYS B O 1
ATOM 10004 N N . ILE B 1 587 ? 35.781 -50.062 -34.875 1 67.88 587 ILE B N 1
ATOM 10005 C CA . ILE B 1 587 ? 37.031 -50.312 -35.562 1 67.88 587 ILE B CA 1
ATOM 10006 C C . ILE B 1 587 ? 37.906 -51.219 -34.719 1 67.88 587 ILE B C 1
ATOM 10008 O O . ILE B 1 587 ? 38.594 -52.125 -35.25 1 67.88 587 ILE B O 1
ATOM 10012 N N . LYS B 1 588 ? 37.938 -50.969 -33.406 1 60.66 588 LYS B N 1
ATOM 10013 C CA . LYS B 1 588 ? 38.75 -51.844 -32.531 1 60.66 588 LYS B CA 1
ATOM 10014 C C . LYS B 1 588 ? 38.25 -53.281 -32.625 1 60.66 588 LYS B C 1
ATOM 10016 O O . LYS B 1 588 ? 39.031 -54.219 -32.562 1 60.66 588 LYS B O 1
ATOM 10021 N N . ASN B 1 589 ? 36.938 -53.5 -32.594 1 60.47 589 ASN B N 1
ATOM 10022 C CA . ASN B 1 589 ? 36.406 -54.875 -32.688 1 60.47 589 ASN B CA 1
ATOM 10023 C C . ASN B 1 589 ? 36.594 -55.438 -34.062 1 60.47 589 ASN B C 1
ATOM 10025 O O . ASN B 1 589 ? 36.594 -56.656 -34.25 1 60.47 589 ASN B O 1
ATOM 10029 N N . ASN B 1 590 ? 36.531 -54.656 -35.031 1 54.72 590 ASN B N 1
ATOM 10030 C CA . ASN B 1 590 ? 36.75 -55.125 -36.375 1 54.72 590 ASN B CA 1
ATOM 10031 C C . ASN B 1 590 ? 38.219 -54.938 -36.812 1 54.72 590 ASN B C 1
ATOM 10033 O O . ASN B 1 590 ? 38.531 -54.875 -38 1 54.72 590 ASN B O 1
ATOM 10037 N N . THR B 1 591 ? 39.188 -54.812 -36.062 1 44.94 591 THR B N 1
ATOM 10038 C CA . THR B 1 591 ? 40.5 -54.438 -36.531 1 44.94 591 THR B CA 1
ATOM 10039 C C . THR B 1 591 ? 41.094 -55.594 -37.375 1 44.94 591 THR B C 1
ATOM 10041 O O . THR B 1 591 ? 41.969 -56.312 -36.875 1 44.94 591 THR B O 1
ATOM 10044 N N . ALA B 1 592 ? 40.469 -56.594 -37.812 1 36 592 ALA B N 1
ATOM 10045 C CA . ALA B 1 592 ? 41.562 -57.031 -38.688 1 36 592 ALA B CA 1
ATOM 10046 C C . ALA B 1 592 ? 42.062 -55.875 -39.531 1 36 592 ALA B C 1
ATOM 10048 O O . ALA B 1 592 ? 43.281 -55.594 -39.594 1 36 592 ALA B O 1
ATOM 10049 N N . LYS B 1 593 ? 41.844 -55.875 -41.062 1 36.34 593 LYS B N 1
ATOM 10050 C CA . LYS B 1 593 ? 42.75 -55.344 -42.062 1 36.34 593 LYS B CA 1
ATOM 10051 C C . LYS B 1 593 ? 42.594 -53.844 -42.25 1 36.34 593 LYS B C 1
ATOM 10053 O O . LYS B 1 593 ? 43.094 -53.25 -43.188 1 36.34 593 LYS B O 1
ATOM 10058 N N . SER B 1 594 ? 41.344 -53.375 -42.031 1 33.38 594 SER B N 1
ATOM 10059 C CA . SER B 1 594 ? 41.188 -52.219 -42.938 1 33.38 594 SER B CA 1
ATOM 10060 C C . SER B 1 594 ? 42 -51.031 -42.469 1 33.38 594 SER B C 1
ATOM 10062 O O . SER B 1 594 ? 42.281 -50.906 -41.281 1 33.38 594 SER B O 1
ATOM 10064 N N . PRO B 1 595 ? 42.594 -50.125 -43.5 1 36.38 595 PRO B N 1
ATOM 10065 C CA . PRO B 1 595 ? 43.531 -49 -43.469 1 36.38 595 PRO B CA 1
ATOM 10066 C C . PRO B 1 595 ? 43.062 -47.875 -42.531 1 36.38 595 PRO B C 1
ATOM 10068 O O . PRO B 1 595 ? 41.844 -47.75 -42.312 1 36.38 595 PRO B O 1
ATOM 10071 N N . GLU B 1 596 ? 43.875 -47.312 -41.688 1 36.41 596 GLU B N 1
ATOM 10072 C CA . GLU B 1 596 ? 43.938 -46.188 -40.75 1 36.41 596 GLU B CA 1
ATOM 10073 C C . GLU B 1 596 ? 43.344 -44.938 -41.406 1 36.41 596 GLU B C 1
ATOM 10075 O O . GLU B 1 596 ? 43.875 -44.406 -42.375 1 36.41 596 GLU B O 1
ATOM 10080 N N . VAL B 1 597 ? 42.031 -44.875 -41.812 1 36.25 597 VAL B N 1
ATOM 10081 C CA . VAL B 1 597 ? 41.562 -43.562 -42.25 1 36.25 597 VAL B CA 1
ATOM 10082 C C . VAL B 1 597 ? 42.031 -42.5 -41.219 1 36.25 597 VAL B C 1
ATOM 10084 O O . VAL B 1 597 ? 41.875 -42.719 -40.031 1 36.25 597 VAL B O 1
ATOM 10087 N N . GLU B 1 598 ? 43 -41.656 -41.562 1 33.31 598 GLU B N 1
ATOM 10088 C CA . GLU B 1 598 ? 43.562 -40.469 -40.906 1 33.31 598 GLU B CA 1
ATOM 10089 C C . GLU B 1 598 ? 42.469 -39.562 -40.344 1 33.31 598 GLU B C 1
ATOM 10091 O O . GLU B 1 598 ? 41.531 -39.219 -41.062 1 33.31 598 GLU B O 1
ATOM 10096 N N . PRO B 1 599 ? 42.094 -39.656 -39.125 1 40.09 599 PRO B N 1
ATOM 10097 C CA . PRO B 1 599 ? 41.219 -38.688 -38.469 1 40.09 599 PRO B CA 1
ATOM 10098 C C . PRO B 1 599 ? 41.562 -37.25 -38.812 1 40.09 599 PRO B C 1
ATOM 10100 O O . PRO B 1 599 ? 42.406 -36.625 -38.156 1 40.09 599 PRO B O 1
ATOM 10103 N N . ASP B 1 600 ? 42.031 -36.938 -40.125 1 32.81 600 ASP B N 1
ATOM 10104 C CA . ASP B 1 600 ? 42.594 -35.656 -40.406 1 32.81 600 ASP B CA 1
ATOM 10105 C C . ASP B 1 600 ? 41.719 -34.531 -39.906 1 32.81 600 ASP B C 1
ATOM 10107 O O . ASP B 1 600 ? 42.156 -33.656 -39.156 1 32.81 600 ASP B O 1
ATOM 10111 N N . GLN B 1 601 ? 41 -33.781 -40.969 1 32.84 601 GLN B N 1
ATOM 10112 C CA . GLN B 1 601 ? 40.812 -32.375 -41.25 1 32.84 601 GLN B CA 1
ATOM 10113 C C . GLN B 1 601 ? 39.688 -31.781 -40.406 1 32.84 601 GLN B C 1
ATOM 10115 O O . GLN B 1 601 ? 39.406 -30.578 -40.5 1 32.84 601 GLN B O 1
ATOM 10120 N N . LEU B 1 602 ? 38.781 -32.5 -39.906 1 33.84 602 LEU B N 1
ATOM 10121 C CA . LEU B 1 602 ? 37.562 -31.781 -39.531 1 33.84 602 LEU B CA 1
ATOM 10122 C C . LEU B 1 602 ? 37.781 -30.984 -38.25 1 33.84 602 LEU B C 1
ATOM 10124 O O . LEU B 1 602 ? 36.906 -30.234 -37.812 1 33.84 602 LEU B O 1
ATOM 10128 N N . ASN B 1 603 ? 38.938 -31.328 -37.656 1 33.12 603 ASN B N 1
ATOM 10129 C CA . ASN B 1 603 ? 39.031 -30.531 -36.438 1 33.12 603 ASN B CA 1
ATOM 10130 C C . ASN B 1 603 ? 39.312 -29.062 -36.75 1 33.12 603 ASN B C 1
ATOM 10132 O O . ASN B 1 603 ? 39.531 -28.281 -35.812 1 33.12 603 ASN B O 1
ATOM 10136 N N . LYS B 1 604 ? 39.812 -28.828 -37.969 1 33.81 604 LYS B N 1
ATOM 10137 C CA . LYS B 1 604 ? 40.25 -27.453 -38.094 1 33.81 604 LYS B CA 1
ATOM 10138 C C . LYS B 1 604 ? 39.094 -26.469 -38 1 33.81 604 LYS B C 1
ATOM 10140 O O . LYS B 1 604 ? 39.281 -25.266 -37.938 1 33.81 604 LYS B O 1
ATOM 10145 N N . ASP B 1 605 ? 38.094 -26.969 -38.562 1 31.55 605 ASP B N 1
ATOM 10146 C CA . ASP B 1 605 ? 37.156 -25.859 -38.688 1 31.55 605 ASP B CA 1
ATOM 10147 C C . ASP B 1 605 ? 36.656 -25.391 -37.344 1 31.55 605 ASP B C 1
ATOM 10149 O O . ASP B 1 605 ? 35.688 -24.641 -37.25 1 31.55 605 ASP B O 1
ATOM 10153 N N . VAL B 1 606 ? 36.781 -26.219 -36.406 1 35.88 606 VAL B N 1
ATOM 10154 C CA . VAL B 1 606 ? 36.375 -25.5 -35.188 1 35.88 606 VAL B CA 1
ATOM 10155 C C . VAL B 1 606 ? 37.25 -24.25 -35.062 1 35.88 606 VAL B C 1
ATOM 10157 O O . VAL B 1 606 ? 38.344 -24.312 -34.531 1 35.88 606 VAL B O 1
ATOM 10160 N N . GLU B 1 607 ? 37.844 -23.812 -36.188 1 31.88 607 GLU B N 1
ATOM 10161 C CA . GLU B 1 607 ? 38.531 -22.516 -36.219 1 31.88 607 GLU B CA 1
ATOM 10162 C C . GLU B 1 607 ? 37.969 -21.578 -35.125 1 31.88 607 GLU B C 1
ATOM 10164 O O . GLU B 1 607 ? 36.844 -21.766 -34.656 1 31.88 607 GLU B O 1
ATOM 10169 N N . LYS B 1 608 ? 39.031 -20.625 -34.938 1 36.25 608 LYS B N 1
ATOM 10170 C CA . LYS B 1 608 ? 38.969 -19.297 -34.312 1 36.25 608 LYS B CA 1
ATOM 10171 C C . LYS B 1 608 ? 37.75 -18.516 -34.781 1 36.25 608 LYS B C 1
ATOM 10173 O O . LYS B 1 608 ? 37.812 -17.844 -35.812 1 36.25 608 LYS B O 1
ATOM 10178 N N . ASP B 1 609 ? 36.75 -19.156 -35.25 1 33.66 609 ASP B N 1
ATOM 10179 C CA . ASP B 1 609 ? 35.844 -18.016 -35.344 1 33.66 609 ASP B CA 1
ATOM 10180 C C . ASP B 1 609 ? 36.188 -16.938 -34.312 1 33.66 609 ASP B C 1
ATOM 10182 O O . ASP B 1 609 ? 36.031 -17.125 -33.125 1 33.66 609 ASP B O 1
ATOM 10186 N N . GLY B 1 610 ? 37.219 -16.438 -34.344 1 35.91 610 GLY B N 1
ATOM 10187 C CA . GLY B 1 610 ? 37.688 -15.18 -33.812 1 35.91 610 GLY B CA 1
ATOM 10188 C C . GLY B 1 610 ? 36.562 -14.195 -33.531 1 35.91 610 GLY B C 1
ATOM 10189 O O . GLY B 1 610 ? 36.625 -13.031 -33.938 1 35.91 610 GLY B O 1
ATOM 10190 N N . ALA B 1 611 ? 35.406 -14.617 -33.844 1 36.94 611 ALA B N 1
ATOM 10191 C CA . ALA B 1 611 ? 34.406 -13.609 -33.469 1 36.94 611 ALA B CA 1
ATOM 10192 C C . ALA B 1 611 ? 34.844 -12.867 -32.188 1 36.94 611 ALA B C 1
ATOM 10194 O O . ALA B 1 611 ? 35.031 -13.477 -31.141 1 36.94 611 ALA B O 1
ATOM 10195 N N . VAL B 1 612 ? 35.719 -11.898 -32.281 1 42.78 612 VAL B N 1
ATOM 10196 C CA . VAL B 1 612 ? 35.906 -10.812 -31.328 1 42.78 612 VAL B CA 1
ATOM 10197 C C . VAL B 1 612 ? 34.75 -10.766 -30.344 1 42.78 612 VAL B C 1
ATOM 10199 O O . VAL B 1 612 ? 33.594 -10.531 -30.75 1 42.78 612 VAL B O 1
ATOM 10202 N N . SER B 1 613 ? 34.656 -11.602 -29.484 1 55.5 613 SER B N 1
ATOM 10203 C CA . SER B 1 613 ? 33.656 -11.711 -28.422 1 55.5 613 SER B CA 1
ATOM 10204 C C . SER B 1 613 ? 33.156 -10.336 -28 1 55.5 613 SER B C 1
ATOM 10206 O O . SER B 1 613 ? 33.906 -9.523 -27.469 1 55.5 613 SER B O 1
ATOM 10208 N N . THR B 1 614 ? 32.344 -9.703 -28.75 1 73.19 614 THR B N 1
ATOM 10209 C CA . THR B 1 614 ? 31.656 -8.438 -28.547 1 73.19 614 THR B CA 1
ATOM 10210 C C . THR B 1 614 ? 31.016 -8.391 -27.156 1 73.19 614 THR B C 1
ATOM 10212 O O . THR B 1 614 ? 30.391 -7.395 -26.797 1 73.19 614 THR B O 1
ATOM 10215 N N . LEU B 1 615 ? 31.453 -9.469 -26.406 1 86.5 615 LEU B N 1
ATOM 10216 C CA . LEU B 1 615 ? 30.844 -9.461 -25.078 1 86.5 615 LEU B CA 1
ATOM 10217 C C . LEU B 1 615 ? 31.75 -8.758 -24.078 1 86.5 615 LEU B C 1
ATOM 10219 O O . LEU B 1 615 ? 32.969 -8.867 -24.156 1 86.5 615 LEU B O 1
ATOM 10223 N N . PRO B 1 616 ? 31.172 -8.07 -23.25 1 92.06 616 PRO B N 1
ATOM 10224 C CA . PRO B 1 616 ? 31.984 -7.492 -22.172 1 92.06 616 PRO B CA 1
ATOM 10225 C C . PRO B 1 616 ? 32.594 -8.555 -21.25 1 92.06 616 PRO B C 1
ATOM 10227 O O . PRO B 1 616 ? 32.031 -9.633 -21.094 1 92.06 616 PRO B O 1
ATOM 10230 N N . HIS B 1 617 ? 33.781 -8.336 -20.812 1 91.12 617 HIS B N 1
ATOM 10231 C CA . HIS B 1 617 ? 34.438 -9.328 -19.969 1 91.12 617 HIS B CA 1
ATOM 10232 C C . HIS B 1 617 ? 33.875 -9.289 -18.547 1 91.12 617 HIS B C 1
ATOM 10234 O O . HIS B 1 617 ? 34 -10.266 -17.812 1 91.12 617 HIS B O 1
ATOM 10240 N N . ALA B 1 618 ? 33.344 -8.055 -18.141 1 95 618 ALA B N 1
ATOM 10241 C CA . ALA B 1 618 ? 32.812 -7.961 -16.781 1 95 618 ALA B CA 1
ATOM 10242 C C . ALA B 1 618 ? 31.594 -7.043 -16.734 1 95 618 ALA B C 1
ATOM 10244 O O . ALA B 1 618 ? 31.5 -6.09 -17.5 1 95 618 ALA B O 1
ATOM 10245 N N . ILE B 1 619 ? 30.688 -7.383 -15.859 1 96.75 619 ILE B N 1
ATOM 10246 C CA . ILE B 1 619 ? 29.547 -6.543 -15.539 1 96.75 619 ILE B CA 1
ATOM 10247 C C . ILE B 1 619 ? 29.562 -6.18 -14.055 1 96.75 619 ILE B C 1
ATOM 10249 O O . ILE B 1 619 ? 29.688 -7.059 -13.195 1 96.75 619 ILE B O 1
ATOM 10253 N N . ILE B 1 620 ? 29.5 -4.902 -13.781 1 97.44 620 ILE B N 1
ATOM 10254 C CA . ILE B 1 620 ? 29.453 -4.414 -12.406 1 97.44 620 ILE B CA 1
ATOM 10255 C C . ILE B 1 620 ? 28.047 -3.941 -12.07 1 97.44 620 ILE B C 1
ATOM 10257 O O . ILE B 1 620 ? 27.516 -3.043 -12.727 1 97.44 620 ILE B O 1
ATOM 10261 N N . LEU B 1 621 ? 27.391 -4.586 -11.102 1 98 621 LEU B N 1
ATOM 10262 C CA . LEU B 1 621 ? 26.094 -4.16 -10.617 1 98 621 LEU B CA 1
ATOM 10263 C C . LEU B 1 621 ? 26.234 -3.234 -9.414 1 98 621 LEU B C 1
ATOM 10265 O O . LEU B 1 621 ? 26.672 -3.664 -8.344 1 98 621 LEU B O 1
ATOM 10269 N N . ASP B 1 622 ? 25.891 -1.963 -9.609 1 97.38 622 ASP B N 1
ATOM 10270 C CA . ASP B 1 622 ? 25.938 -1 -8.516 1 97.38 622 ASP B CA 1
ATOM 10271 C C . ASP B 1 622 ? 24.672 -1.092 -7.652 1 97.38 622 ASP B C 1
ATOM 10273 O O . ASP B 1 622 ? 23.594 -0.681 -8.078 1 97.38 622 ASP B O 1
ATOM 10277 N N . LEU B 1 623 ? 24.797 -1.557 -6.438 1 96.81 623 LEU B N 1
ATOM 10278 C CA . LEU B 1 623 ? 23.656 -1.751 -5.539 1 96.81 623 LEU B CA 1
ATOM 10279 C C . LEU B 1 623 ? 23.641 -0.683 -4.453 1 96.81 623 LEU B C 1
ATOM 10281 O O . LEU B 1 623 ? 23.047 -0.885 -3.391 1 96.81 623 LEU B O 1
ATOM 10285 N N . SER B 1 624 ? 24.266 0.48 -4.711 1 94.31 624 SER B N 1
ATOM 10286 C CA . SER B 1 624 ? 24.328 1.577 -3.752 1 94.31 624 SER B CA 1
ATOM 10287 C C . SER B 1 624 ? 22.938 2.086 -3.404 1 94.31 624 SER B C 1
ATOM 10289 O O . SER B 1 624 ? 22.672 2.43 -2.252 1 94.31 624 SER B O 1
ATOM 10291 N N . PRO B 1 625 ? 21.984 2.09 -4.367 1 94.62 625 PRO B N 1
ATOM 10292 C CA . PRO B 1 625 ? 20.656 2.621 -4.051 1 94.62 625 PRO B CA 1
ATOM 10293 C C . PRO B 1 625 ? 19.75 1.591 -3.377 1 94.62 625 PRO B C 1
ATOM 10295 O O . PRO B 1 625 ? 18.625 1.907 -3.006 1 94.62 625 PRO B O 1
ATOM 10298 N N . VAL B 1 626 ? 20.188 0.396 -3.188 1 95.62 626 VAL B N 1
ATOM 10299 C CA . VAL B 1 626 ? 19.344 -0.683 -2.678 1 95.62 626 VAL B CA 1
ATOM 10300 C C . VAL B 1 626 ? 19.188 -0.545 -1.166 1 95.62 626 VAL B C 1
ATOM 10302 O O . VAL B 1 626 ? 20.172 -0.507 -0.434 1 95.62 626 VAL B O 1
ATOM 10305 N N . ASN B 1 627 ? 17.922 -0.478 -0.683 1 94.75 627 ASN B N 1
ATOM 10306 C CA . ASN B 1 627 ? 17.609 -0.275 0.728 1 94.75 627 ASN B CA 1
ATOM 10307 C C . ASN B 1 627 ? 17.469 -1.602 1.47 1 94.75 627 ASN B C 1
ATOM 10309 O O . ASN B 1 627 ? 17.797 -1.688 2.658 1 94.75 627 ASN B O 1
ATOM 10313 N N . PHE B 1 628 ? 16.984 -2.529 0.835 1 93.12 628 PHE B N 1
ATOM 10314 C CA . PHE B 1 628 ? 16.797 -3.877 1.357 1 93.12 628 PHE B CA 1
ATOM 10315 C C . PHE B 1 628 ? 16.766 -4.895 0.225 1 93.12 628 PHE B C 1
ATOM 10317 O O . PHE B 1 628 ? 16.656 -4.527 -0.946 1 93.12 628 PHE B O 1
ATOM 10324 N N . LEU B 1 629 ? 16.938 -6.172 0.603 1 94.12 629 LEU B N 1
ATOM 10325 C CA . LEU B 1 629 ? 16.797 -7.254 -0.367 1 94.12 629 LEU B CA 1
ATOM 10326 C C . LEU B 1 629 ? 15.867 -8.336 0.153 1 94.12 629 LEU B C 1
ATOM 10328 O O . LEU B 1 629 ? 16.062 -8.867 1.251 1 94.12 629 LEU B O 1
ATOM 10332 N N . ASP B 1 630 ? 14.82 -8.586 -0.569 1 92.81 630 ASP B N 1
ATOM 10333 C CA . ASP B 1 630 ? 13.977 -9.727 -0.244 1 92.81 630 ASP B CA 1
ATOM 10334 C C . ASP B 1 630 ? 14.484 -11 -0.918 1 92.81 630 ASP B C 1
ATOM 10336 O O . ASP B 1 630 ? 15.516 -10.984 -1.59 1 92.81 630 ASP B O 1
ATOM 10340 N N . THR B 1 631 ? 13.828 -12.102 -0.709 1 93 631 THR B N 1
ATOM 10341 C CA . THR B 1 631 ? 14.281 -13.383 -1.239 1 93 631 THR B CA 1
ATOM 10342 C C . THR B 1 631 ? 14.266 -13.367 -2.766 1 93 631 THR B C 1
ATOM 10344 O O . THR B 1 631 ? 15.156 -13.93 -3.404 1 93 631 THR B O 1
ATOM 10347 N N . VAL B 1 632 ? 13.289 -12.758 -3.355 1 90.88 632 VAL B N 1
ATOM 10348 C CA . VAL B 1 632 ? 13.18 -12.688 -4.809 1 90.88 632 VAL B CA 1
ATOM 10349 C C . VAL B 1 632 ? 14.328 -11.852 -5.375 1 90.88 632 VAL B C 1
ATOM 10351 O O . VAL B 1 632 ? 14.898 -12.195 -6.41 1 90.88 632 VAL B O 1
ATOM 10354 N N . GLY B 1 633 ? 14.602 -10.766 -4.699 1 93.56 633 GLY B N 1
ATOM 10355 C CA . GLY B 1 633 ? 15.734 -9.945 -5.109 1 93.56 633 GLY B CA 1
ATOM 10356 C C . GLY B 1 633 ? 17.047 -10.695 -5.094 1 93.56 633 GLY B C 1
ATOM 10357 O O . GLY B 1 633 ? 17.828 -10.609 -6.039 1 93.56 633 GLY B O 1
ATOM 10358 N N . VAL B 1 634 ? 17.312 -11.422 -4.059 1 94.44 634 VAL B N 1
ATOM 10359 C CA . VAL B 1 634 ? 18.562 -12.18 -3.928 1 94.44 634 VAL B CA 1
ATOM 10360 C C . VAL B 1 634 ? 18.609 -13.281 -4.988 1 94.44 634 VAL B C 1
ATOM 10362 O O . VAL B 1 634 ? 19.656 -13.516 -5.598 1 94.44 634 VAL B O 1
ATOM 10365 N N . LYS B 1 635 ? 17.531 -13.938 -5.18 1 90.56 635 LYS B N 1
ATOM 10366 C CA . LYS B 1 635 ? 17.453 -14.977 -6.207 1 90.56 635 LYS B CA 1
ATOM 10367 C C . LYS B 1 635 ? 17.75 -14.398 -7.59 1 90.56 635 LYS B C 1
ATOM 10369 O O . LYS B 1 635 ? 18.375 -15.047 -8.422 1 90.56 635 LYS B O 1
ATOM 10374 N N . THR B 1 636 ? 17.234 -13.234 -7.848 1 91.62 636 THR B N 1
ATOM 10375 C CA . THR B 1 636 ? 17.469 -12.555 -9.117 1 91.62 636 THR B CA 1
ATOM 10376 C C . THR B 1 636 ? 18.953 -12.266 -9.312 1 91.62 636 THR B C 1
ATOM 10378 O O . THR B 1 636 ? 19.5 -12.516 -10.383 1 91.62 636 THR B O 1
ATOM 10381 N N . LEU B 1 637 ? 19.578 -11.773 -8.273 1 94.75 637 LEU B N 1
ATOM 10382 C CA . LEU B 1 637 ? 21.016 -11.477 -8.336 1 94.75 637 LEU B CA 1
ATOM 10383 C C . LEU B 1 637 ? 21.828 -12.758 -8.531 1 94.75 637 LEU B C 1
ATOM 10385 O O . LEU B 1 637 ? 22.781 -12.773 -9.297 1 94.75 637 LEU B O 1
ATOM 10389 N N . ARG B 1 638 ? 21.422 -13.766 -7.84 1 91.94 638 ARG B N 1
ATOM 10390 C CA . ARG B 1 638 ? 22.078 -15.062 -7.992 1 91.94 638 ARG B CA 1
ATOM 10391 C C . ARG B 1 638 ? 21.922 -15.602 -9.406 1 91.94 638 ARG B C 1
ATOM 10393 O O . ARG B 1 638 ? 22.859 -16.141 -9.984 1 91.94 638 ARG B O 1
ATOM 10400 N N . GLY B 1 639 ? 20.703 -15.461 -9.922 1 88.75 639 GLY B N 1
ATOM 10401 C CA . GLY B 1 639 ? 20.438 -15.883 -11.289 1 88.75 639 GLY B CA 1
ATOM 10402 C C . GLY B 1 639 ? 21.281 -15.133 -12.312 1 88.75 639 GLY B C 1
ATOM 10403 O O . GLY B 1 639 ? 21.797 -15.727 -13.266 1 88.75 639 GLY B O 1
ATOM 10404 N N . ILE B 1 640 ? 21.438 -13.867 -12.109 1 92.38 640 ILE B N 1
ATOM 10405 C CA . ILE B 1 640 ? 22.25 -13.047 -13 1 92.38 640 ILE B CA 1
ATOM 10406 C C . ILE B 1 640 ? 23.719 -13.508 -12.93 1 92.38 640 ILE B C 1
ATOM 10408 O O . ILE B 1 640 ? 24.359 -13.688 -13.961 1 92.38 640 ILE B O 1
ATOM 10412 N N . GLN B 1 641 ? 24.234 -13.688 -11.758 1 92.12 641 GLN B N 1
ATOM 10413 C CA . GLN B 1 641 ? 25.609 -14.125 -11.57 1 92.12 641 GLN B CA 1
ATOM 10414 C C . GLN B 1 641 ? 25.844 -15.477 -12.234 1 92.12 641 GLN B C 1
ATOM 10416 O O . GLN B 1 641 ? 26.859 -15.664 -12.922 1 92.12 641 GLN B O 1
ATOM 10421 N N . ARG B 1 642 ? 24.969 -16.375 -12.055 1 87.94 642 ARG B N 1
ATOM 10422 C CA . ARG B 1 642 ? 25.094 -17.719 -12.602 1 87.94 642 ARG B CA 1
ATOM 10423 C C . ARG B 1 642 ? 24.984 -17.703 -14.125 1 87.94 642 ARG B C 1
ATOM 10425 O O . ARG B 1 642 ? 25.844 -18.266 -14.82 1 87.94 642 ARG B O 1
ATOM 10432 N N . ASP B 1 643 ? 24 -17.047 -14.672 1 86.62 643 ASP B N 1
ATOM 10433 C CA . ASP B 1 643 ? 23.719 -17.062 -16.094 1 86.62 643 ASP B CA 1
ATOM 10434 C C . ASP B 1 643 ? 24.828 -16.375 -16.891 1 86.62 643 ASP B C 1
ATOM 10436 O O . ASP B 1 643 ? 25.25 -16.859 -17.938 1 86.62 643 ASP B O 1
ATOM 10440 N N . TYR B 1 644 ? 25.297 -15.289 -16.406 1 90.38 644 TYR B N 1
ATOM 10441 C CA . TYR B 1 644 ? 26.328 -14.562 -17.125 1 90.38 644 TYR B CA 1
ATOM 10442 C C . TYR B 1 644 ? 27.688 -15.258 -16.969 1 90.38 644 TYR B C 1
ATOM 10444 O O . TYR B 1 644 ? 28.531 -15.18 -17.859 1 90.38 644 TYR B O 1
ATOM 10452 N N . SER B 1 645 ? 27.875 -15.93 -15.875 1 87.94 645 SER B N 1
ATOM 10453 C CA . SER B 1 645 ? 29.109 -16.688 -15.688 1 87.94 645 SER B CA 1
ATOM 10454 C C . SER B 1 645 ? 29.219 -17.828 -16.688 1 87.94 645 SER B C 1
ATOM 10456 O O . SER B 1 645 ? 30.328 -18.188 -17.109 1 87.94 645 SER B O 1
ATOM 10458 N N . VAL B 1 646 ? 28.141 -18.422 -17.062 1 85.06 646 VAL B N 1
ATOM 10459 C CA . VAL B 1 646 ? 28.094 -19.547 -18 1 85.06 646 VAL B CA 1
ATOM 10460 C C . VAL B 1 646 ? 28.594 -19.094 -19.375 1 85.06 646 VAL B C 1
ATOM 10462 O O . VAL B 1 646 ? 29.219 -19.859 -20.094 1 85.06 646 VAL B O 1
ATOM 10465 N N . ILE B 1 647 ? 28.422 -17.844 -19.688 1 86.38 647 ILE B N 1
ATOM 10466 C CA . ILE B 1 647 ? 28.828 -17.344 -20.984 1 86.38 647 ILE B CA 1
ATOM 10467 C C . ILE B 1 647 ? 30.203 -16.688 -20.875 1 86.38 647 ILE B C 1
ATOM 10469 O O . ILE B 1 647 ? 30.656 -16.016 -21.812 1 86.38 647 ILE B O 1
ATOM 10473 N N . GLY B 1 648 ? 30.797 -16.688 -19.719 1 87.44 648 GLY B N 1
ATOM 10474 C CA . GLY B 1 648 ? 32.156 -16.203 -19.547 1 87.44 648 GLY B CA 1
ATOM 10475 C C . GLY B 1 648 ? 32.25 -14.75 -19.125 1 87.44 648 GLY B C 1
ATOM 10476 O O . GLY B 1 648 ? 33.281 -14.117 -19.25 1 87.44 648 GLY B O 1
ATOM 10477 N N . VAL B 1 649 ? 31.188 -14.172 -18.75 1 92.44 649 VAL B N 1
ATOM 10478 C CA . VAL B 1 649 ? 31.172 -12.797 -18.281 1 92.44 649 VAL B CA 1
ATOM 10479 C C . VAL B 1 649 ? 31.172 -12.773 -16.75 1 92.44 649 VAL B C 1
ATOM 10481 O O . VAL B 1 649 ? 30.328 -13.406 -16.109 1 92.44 649 VAL B O 1
ATOM 10484 N N . GLU B 1 650 ? 32.062 -12.094 -16.141 1 93.06 650 GLU B N 1
ATOM 10485 C CA . GLU B 1 650 ? 32.156 -11.992 -14.695 1 93.06 650 GLU B CA 1
ATOM 10486 C C . GLU B 1 650 ? 31.219 -10.914 -14.156 1 93.06 650 GLU B C 1
ATOM 10488 O O . GLU B 1 650 ? 31.188 -9.797 -14.68 1 93.06 650 GLU B O 1
ATOM 10493 N N . VAL B 1 651 ? 30.453 -11.289 -13.188 1 95 651 VAL B N 1
ATOM 10494 C CA . VAL B 1 651 ? 29.531 -10.336 -12.578 1 95 651 VAL B CA 1
ATOM 10495 C C . VAL B 1 651 ? 30.016 -9.992 -11.164 1 95 651 VAL B C 1
ATOM 10497 O O . VAL B 1 651 ? 30.219 -10.891 -10.344 1 95 651 VAL B O 1
ATOM 10500 N N . VAL B 1 652 ? 30.234 -8.75 -10.898 1 95.25 652 VAL B N 1
ATOM 10501 C CA . VAL B 1 652 ? 30.656 -8.297 -9.57 1 95.25 652 VAL B CA 1
ATOM 10502 C C . VAL B 1 652 ? 29.672 -7.266 -9.039 1 95.25 652 VAL B C 1
ATOM 10504 O O . VAL B 1 652 ? 29.016 -6.57 -9.812 1 95.25 652 VAL B O 1
ATOM 10507 N N . LEU B 1 653 ? 29.5 -7.262 -7.738 1 96.38 653 LEU B N 1
ATOM 10508 C CA . LEU B 1 653 ? 28.625 -6.309 -7.062 1 96.38 653 LEU B CA 1
ATOM 10509 C C . LEU B 1 653 ? 29.422 -5.23 -6.355 1 96.38 653 LEU B C 1
ATOM 10511 O O . LEU B 1 653 ? 30.594 -5.445 -6.016 1 96.38 653 LEU B O 1
ATOM 10515 N N . CYS B 1 654 ? 28.844 -4.055 -6.18 1 94.94 654 CYS B N 1
ATOM 10516 C CA . CYS B 1 654 ? 29.547 -3.012 -5.445 1 94.94 654 CYS B CA 1
ATOM 10517 C C . CYS B 1 654 ? 28.578 -2.088 -4.734 1 94.94 654 CYS B C 1
ATOM 10519 O O . CYS B 1 654 ? 27.375 -2.094 -5.039 1 94.94 654 CYS B O 1
ATOM 10521 N N . GLY B 1 655 ? 29.031 -1.376 -3.746 1 93.31 655 GLY B N 1
ATOM 10522 C CA . GLY B 1 655 ? 28.281 -0.321 -3.074 1 93.31 655 GLY B CA 1
ATOM 10523 C C . GLY B 1 655 ? 27.188 -0.846 -2.174 1 93.31 655 GLY B C 1
ATOM 10524 O O . GLY B 1 655 ? 26.156 -0.189 -1.994 1 93.31 655 GLY B O 1
ATOM 10525 N N . CYS B 1 656 ? 27.328 -2.006 -1.627 1 93.12 656 CYS B N 1
ATOM 10526 C CA . CYS B 1 656 ? 26.297 -2.604 -0.78 1 93.12 656 CYS B CA 1
ATOM 10527 C C . CYS B 1 656 ? 26.406 -2.098 0.654 1 93.12 656 CYS B C 1
ATOM 10529 O O . CYS B 1 656 ? 27.516 -2.008 1.199 1 93.12 656 CYS B O 1
ATOM 10531 N N . GLN B 1 657 ? 25.281 -1.725 1.18 1 92.31 657 GLN B N 1
ATOM 10532 C CA . GLN B 1 657 ? 25.234 -1.438 2.609 1 92.31 657 GLN B CA 1
ATOM 10533 C C . GLN B 1 657 ? 25.453 -2.705 3.432 1 92.31 657 GLN B C 1
ATOM 10535 O O . GLN B 1 657 ? 25.234 -3.814 2.936 1 92.31 657 GLN B O 1
ATOM 10540 N N . THR B 1 658 ? 25.844 -2.533 4.672 1 89.12 658 THR B N 1
ATOM 10541 C CA . THR B 1 658 ? 26.109 -3.668 5.547 1 89.12 658 THR B CA 1
ATOM 10542 C C . THR B 1 658 ? 24.875 -4.555 5.684 1 89.12 658 THR B C 1
ATOM 10544 O O . THR B 1 658 ? 24.984 -5.781 5.691 1 89.12 658 THR B O 1
ATOM 10547 N N . ALA B 1 659 ? 23.781 -3.924 5.773 1 89.38 659 ALA B N 1
ATOM 10548 C CA . ALA B 1 659 ? 22.531 -4.672 5.922 1 89.38 659 ALA B CA 1
ATOM 10549 C C . ALA B 1 659 ? 22.25 -5.508 4.68 1 89.38 659 ALA B C 1
ATOM 10551 O O . ALA B 1 659 ? 21.688 -6.602 4.781 1 89.38 659 ALA B O 1
ATOM 10552 N N . ILE B 1 660 ? 22.594 -5.059 3.525 1 94.06 660 ILE B N 1
ATOM 10553 C CA . ILE B 1 660 ? 22.375 -5.754 2.262 1 94.06 660 ILE B CA 1
ATOM 10554 C C . ILE B 1 660 ? 23.281 -6.973 2.176 1 94.06 660 ILE B C 1
ATOM 10556 O O . ILE B 1 660 ? 22.875 -8.031 1.704 1 94.06 660 ILE B O 1
ATOM 10560 N N . ILE B 1 661 ? 24.531 -6.797 2.664 1 92.25 661 ILE B N 1
ATOM 10561 C CA . ILE B 1 661 ? 25.469 -7.906 2.678 1 92.25 661 ILE B CA 1
ATOM 10562 C C . ILE B 1 661 ? 24.953 -9.016 3.588 1 92.25 661 ILE B C 1
ATOM 10564 O O . ILE B 1 661 ? 25.078 -10.203 3.262 1 92.25 661 ILE B O 1
ATOM 10568 N N . GLU B 1 662 ? 24.391 -8.578 4.66 1 90 662 GLU B N 1
ATOM 10569 C CA . GLU B 1 662 ? 23.812 -9.555 5.578 1 90 662 GLU B CA 1
ATOM 10570 C C . GLU B 1 662 ? 22.625 -10.281 4.938 1 90 662 GLU B C 1
ATOM 10572 O O . GLU B 1 662 ? 22.453 -11.484 5.133 1 90 662 GLU B O 1
ATOM 10577 N N . ASN B 1 663 ? 21.828 -9.586 4.203 1 93.06 663 ASN B N 1
ATOM 10578 C CA . ASN B 1 663 ? 20.703 -10.203 3.492 1 93.06 663 ASN B CA 1
ATOM 10579 C C . ASN B 1 663 ? 21.188 -11.219 2.459 1 93.06 663 ASN B C 1
ATOM 10581 O O . ASN B 1 663 ? 20.594 -12.281 2.303 1 93.06 663 ASN B O 1
ATOM 10585 N N . LEU B 1 664 ? 22.25 -10.836 1.744 1 94.06 664 LEU B N 1
ATOM 10586 C CA . LEU B 1 664 ? 22.828 -11.727 0.747 1 94.06 664 LEU B CA 1
ATOM 10587 C C . LEU B 1 664 ? 23.359 -13 1.399 1 94.06 664 LEU B C 1
ATOM 10589 O O . LEU B 1 664 ? 23.156 -14.102 0.876 1 94.06 664 LEU B O 1
ATOM 10593 N N . GLU B 1 665 ? 23.953 -12.805 2.533 1 91.06 665 GLU B N 1
ATOM 10594 C CA . GLU B 1 665 ? 24.516 -13.945 3.264 1 91.06 665 GLU B CA 1
ATOM 10595 C C . GLU B 1 665 ? 23.406 -14.859 3.785 1 91.06 665 GLU B C 1
ATOM 10597 O O . GLU B 1 665 ? 23.469 -16.078 3.605 1 91.06 665 GLU B O 1
ATOM 10602 N N . ASN B 1 666 ? 22.406 -14.305 4.359 1 91.69 666 ASN B N 1
ATOM 10603 C CA . ASN B 1 666 ? 21.328 -15.062 4.965 1 91.69 666 ASN B CA 1
ATOM 10604 C C . ASN B 1 666 ? 20.484 -15.797 3.914 1 91.69 666 ASN B C 1
ATOM 10606 O O . ASN B 1 666 ? 19.953 -16.875 4.18 1 91.69 666 ASN B O 1
ATOM 10610 N N . CYS B 1 667 ? 20.422 -15.219 2.713 1 91.31 667 CYS B N 1
ATOM 10611 C CA . CYS B 1 667 ? 19.594 -15.797 1.666 1 91.31 667 CYS B CA 1
ATOM 10612 C C . CYS B 1 667 ? 20.391 -16.734 0.78 1 91.31 667 CYS B C 1
ATOM 10614 O O . CYS B 1 667 ? 19.922 -17.156 -0.282 1 91.31 667 CYS B O 1
ATOM 10616 N N . GLY B 1 668 ? 21.625 -17 1.099 1 87.88 668 GLY B N 1
ATOM 10617 C CA . GLY B 1 668 ? 22.406 -18.031 0.439 1 87.88 668 GLY B CA 1
ATOM 10618 C C . GLY B 1 668 ? 23.016 -17.578 -0.868 1 87.88 668 GLY B C 1
ATOM 10619 O O . GLY B 1 668 ? 23.219 -18.375 -1.789 1 87.88 668 GLY B O 1
ATOM 10620 N N . PHE B 1 669 ? 23.25 -16.328 -1.004 1 90.06 669 PHE B N 1
ATOM 10621 C CA . PHE B 1 669 ? 23.906 -15.82 -2.203 1 90.06 669 PHE B CA 1
ATOM 10622 C C . PHE B 1 669 ? 25.328 -16.359 -2.32 1 90.06 669 PHE B C 1
ATOM 10624 O O . PHE B 1 669 ? 25.781 -16.672 -3.422 1 90.06 669 PHE B O 1
ATOM 10631 N N . PHE B 1 670 ? 26.062 -16.469 -1.202 1 88.19 670 PHE B N 1
ATOM 10632 C CA . PHE B 1 670 ? 27.453 -16.891 -1.183 1 88.19 670 PHE B CA 1
ATOM 10633 C C . PHE B 1 670 ? 27.547 -18.406 -1.141 1 88.19 670 PHE B C 1
ATOM 10635 O O . PHE B 1 670 ? 28.109 -18.969 -0.193 1 88.19 670 PHE B O 1
ATOM 10642 N N . SER B 1 671 ? 26.797 -19.062 -2.004 1 80.88 671 SER B N 1
ATOM 10643 C CA . SER B 1 671 ? 26.844 -20.516 -2.123 1 80.88 671 SER B CA 1
ATOM 10644 C C . SER B 1 671 ? 27.5 -20.938 -3.434 1 80.88 671 SER B C 1
ATOM 10646 O O . SER B 1 671 ? 27.656 -20.125 -4.348 1 80.88 671 SER B O 1
ATOM 10648 N N . ASP B 1 672 ? 28.016 -22.094 -3.586 1 75.94 672 ASP B N 1
ATOM 10649 C CA . ASP B 1 672 ? 28.516 -22.734 -4.805 1 75.94 672 ASP B CA 1
ATOM 10650 C C . ASP B 1 672 ? 29.75 -22.016 -5.34 1 75.94 672 ASP B C 1
ATOM 10652 O O . ASP B 1 672 ? 29.797 -21.656 -6.52 1 75.94 672 ASP B O 1
ATOM 10656 N N . GLY B 1 673 ? 30.625 -21.422 -4.461 1 74.31 673 GLY B N 1
ATOM 10657 C CA . GLY B 1 673 ? 31.891 -20.859 -4.898 1 74.31 673 GLY B CA 1
ATOM 10658 C C . GLY B 1 673 ? 31.875 -19.344 -4.918 1 74.31 673 GLY B C 1
ATOM 10659 O O . GLY B 1 673 ? 32.938 -18.719 -5.141 1 74.31 673 GLY B O 1
ATOM 10660 N N . VAL B 1 674 ? 30.766 -18.781 -4.754 1 82.88 674 VAL B N 1
ATOM 10661 C CA . VAL B 1 674 ? 30.688 -17.328 -4.699 1 82.88 674 VAL B CA 1
ATOM 10662 C C . VAL B 1 674 ? 31 -16.859 -3.279 1 82.88 674 VAL B C 1
ATOM 10664 O O . VAL B 1 674 ? 30.406 -17.344 -2.314 1 82.88 674 VAL B O 1
ATOM 10667 N N . THR B 1 675 ? 31.969 -16.031 -3.119 1 84.12 675 THR B N 1
ATOM 10668 C CA . THR B 1 675 ? 32.344 -15.5 -1.817 1 84.12 675 THR B CA 1
ATOM 10669 C C . THR B 1 675 ? 32.188 -13.984 -1.783 1 84.12 675 THR B C 1
ATOM 10671 O O . THR B 1 675 ? 31.812 -13.367 -2.785 1 84.12 675 THR B O 1
ATOM 10674 N N . LYS B 1 676 ? 32.469 -13.445 -0.706 1 86.69 676 LYS B N 1
ATOM 10675 C CA . LYS B 1 676 ? 32.344 -12 -0.505 1 86.69 676 LYS B CA 1
ATOM 10676 C C . LYS B 1 676 ? 33.375 -11.242 -1.347 1 86.69 676 LYS B C 1
ATOM 10678 O O . LYS B 1 676 ? 33.281 -10.023 -1.489 1 86.69 676 LYS B O 1
ATOM 10683 N N . ALA B 1 677 ? 34.219 -11.961 -2.006 1 83.19 677 ALA B N 1
ATOM 10684 C CA . ALA B 1 677 ? 35.25 -11.367 -2.844 1 83.19 677 ALA B CA 1
ATOM 10685 C C . ALA B 1 677 ? 34.656 -10.742 -4.102 1 83.19 677 ALA B C 1
ATOM 10687 O O . ALA B 1 677 ? 35.281 -9.922 -4.758 1 83.19 677 ALA B O 1
ATOM 10688 N N . CYS B 1 678 ? 33.438 -11.102 -4.348 1 89.94 678 CYS B N 1
ATOM 10689 C CA . CYS B 1 678 ? 32.812 -10.57 -5.547 1 89.94 678 CYS B CA 1
ATOM 10690 C C . CYS B 1 678 ? 32.094 -9.25 -5.25 1 89.94 678 CYS B C 1
ATOM 10692 O O . CYS B 1 678 ? 31.578 -8.609 -6.16 1 89.94 678 CYS B O 1
ATOM 10694 N N . ILE B 1 679 ? 32.156 -8.789 -3.99 1 93.69 679 ILE B N 1
ATOM 10695 C CA . ILE B 1 679 ? 31.531 -7.539 -3.604 1 93.69 679 ILE B CA 1
ATOM 10696 C C . ILE B 1 679 ? 32.594 -6.496 -3.256 1 93.69 679 ILE B C 1
ATOM 10698 O O . ILE B 1 679 ? 33.438 -6.727 -2.389 1 93.69 679 ILE B O 1
ATOM 10702 N N . PHE B 1 680 ? 32.5 -5.387 -3.914 1 92.69 680 PHE B N 1
ATOM 10703 C CA . PHE B 1 680 ? 33.469 -4.34 -3.691 1 92.69 680 PHE B CA 1
ATOM 10704 C C . PHE B 1 680 ? 32.844 -3.148 -2.975 1 92.69 680 PHE B C 1
ATOM 10706 O O . PHE B 1 680 ? 31.625 -2.969 -3.012 1 92.69 680 PHE B O 1
ATOM 10713 N N . SER B 1 681 ? 33.625 -2.402 -2.377 1 90.44 681 SER B N 1
ATOM 10714 C CA . SER B 1 681 ? 33.125 -1.29 -1.56 1 90.44 681 SER B CA 1
ATOM 10715 C C . SER B 1 681 ? 32.656 -0.13 -2.428 1 90.44 681 SER B C 1
ATOM 10717 O O . SER B 1 681 ? 31.688 0.543 -2.09 1 90.44 681 SER B O 1
ATOM 10719 N N . SER B 1 682 ? 33.438 0.142 -3.49 1 92.19 682 SER B N 1
ATOM 10720 C CA . SER B 1 682 ? 33.062 1.233 -4.391 1 92.19 682 SER B CA 1
ATOM 10721 C C . SER B 1 682 ? 33.094 0.778 -5.848 1 92.19 682 SER B C 1
ATOM 10723 O O . SER B 1 682 ? 33.656 -0.28 -6.164 1 92.19 682 SER B O 1
ATOM 10725 N N . ILE B 1 683 ? 32.5 1.557 -6.707 1 94.5 683 ILE B N 1
ATOM 10726 C CA . ILE B 1 683 ? 32.5 1.262 -8.133 1 94.5 683 ILE B CA 1
ATOM 10727 C C . ILE B 1 683 ? 33.906 1.235 -8.664 1 94.5 683 ILE B C 1
ATOM 10729 O O . ILE B 1 683 ? 34.281 0.359 -9.461 1 94.5 683 ILE B O 1
ATOM 10733 N N . HIS B 1 684 ? 34.688 2.188 -8.219 1 92.94 684 HIS B N 1
ATOM 10734 C CA . HIS B 1 684 ? 36.062 2.312 -8.711 1 92.94 684 HIS B CA 1
ATOM 10735 C C . HIS B 1 684 ? 36.906 1.117 -8.297 1 92.94 684 HIS B C 1
ATOM 10737 O O . HIS B 1 684 ? 37.75 0.659 -9.055 1 92.94 684 HIS B O 1
ATOM 10743 N N . ASP B 1 685 ? 36.75 0.603 -7.09 1 92.25 685 ASP B N 1
ATOM 10744 C CA . ASP B 1 685 ? 37.438 -0.624 -6.668 1 92.25 685 ASP B CA 1
ATOM 10745 C C . ASP B 1 685 ? 37.094 -1.777 -7.617 1 92.25 685 ASP B C 1
ATOM 10747 O O . ASP B 1 685 ? 38 -2.543 -7.996 1 92.25 685 ASP B O 1
ATOM 10751 N N . ALA B 1 686 ? 35.875 -1.901 -7.949 1 93.44 686 ALA B N 1
ATOM 10752 C CA . ALA B 1 686 ? 35.406 -2.977 -8.828 1 93.44 686 ALA B CA 1
ATOM 10753 C C . ALA B 1 686 ? 36 -2.826 -10.227 1 93.44 686 ALA B C 1
ATOM 10755 O O . ALA B 1 686 ? 36.406 -3.812 -10.844 1 93.44 686 ALA B O 1
ATOM 10756 N N . VAL B 1 687 ? 36 -1.611 -10.734 1 94.19 687 VAL B N 1
ATOM 10757 C CA . VAL B 1 687 ? 36.531 -1.343 -12.07 1 94.19 687 VAL B CA 1
ATOM 10758 C C . VAL B 1 687 ? 38 -1.711 -12.133 1 94.19 687 VAL B C 1
ATOM 10760 O O . VAL B 1 687 ? 38.438 -2.365 -13.078 1 94.19 687 VAL B O 1
ATOM 10763 N N . LEU B 1 688 ? 38.781 -1.256 -11.109 1 91.56 688 LEU B N 1
ATOM 10764 C CA . LEU B 1 688 ? 40.219 -1.538 -11.07 1 91.56 688 LEU B CA 1
ATOM 10765 C C . LEU B 1 688 ? 40.469 -3.039 -11.008 1 91.56 688 LEU B C 1
ATOM 10767 O O . LEU B 1 688 ? 41.406 -3.541 -11.656 1 91.56 688 LEU B O 1
ATOM 10771 N N . TYR B 1 689 ? 39.688 -3.666 -10.281 1 89.88 689 TYR B N 1
ATOM 10772 C CA . TYR B 1 689 ? 39.781 -5.117 -10.188 1 89.88 689 TYR B CA 1
ATOM 10773 C C . TYR B 1 689 ? 39.531 -5.773 -11.539 1 89.88 689 TYR B C 1
ATOM 10775 O O . TYR B 1 689 ? 40.312 -6.637 -11.969 1 89.88 689 TYR B O 1
ATOM 10783 N N . CYS B 1 690 ? 38.5 -5.398 -12.219 1 91 690 CYS B N 1
ATOM 10784 C CA . CYS B 1 690 ? 38.125 -6.004 -13.484 1 91 690 CYS B CA 1
ATOM 10785 C C . CYS B 1 690 ? 39.156 -5.684 -14.578 1 91 690 CYS B C 1
ATOM 10787 O O . CYS B 1 690 ? 39.375 -6.5 -15.469 1 91 690 CYS B O 1
ATOM 10789 N N . GLN B 1 691 ? 39.75 -4.504 -14.531 1 89.94 691 GLN B N 1
ATOM 10790 C CA . GLN B 1 691 ? 40.75 -4.117 -15.516 1 89.94 691 GLN B CA 1
ATOM 10791 C C . GLN B 1 691 ? 42.031 -4.938 -15.352 1 89.94 691 GLN B C 1
ATOM 10793 O O . GLN B 1 691 ? 42.688 -5.305 -16.328 1 89.94 691 GLN B O 1
ATOM 10798 N N . THR B 1 692 ? 42.375 -5.18 -14.141 1 84.19 692 THR B N 1
ATOM 10799 C CA . THR B 1 692 ? 43.594 -5.949 -13.867 1 84.19 692 THR B CA 1
ATOM 10800 C C . THR B 1 692 ? 43.375 -7.422 -14.211 1 84.19 692 THR B C 1
ATOM 10802 O O . THR B 1 692 ? 44.281 -8.086 -14.711 1 84.19 692 THR B O 1
ATOM 10805 N N . ASP B 1 693 ? 42.312 -7.922 -13.906 1 75.06 693 ASP B N 1
ATOM 10806 C CA . ASP B 1 693 ? 42 -9.312 -14.195 1 75.06 693 ASP B CA 1
ATOM 10807 C C . ASP B 1 693 ? 42.031 -9.586 -15.695 1 75.06 693 ASP B C 1
ATOM 10809 O O . ASP B 1 693 ? 42.5 -10.641 -16.125 1 75.06 693 ASP B O 1
ATOM 10813 N N . LYS B 1 694 ? 41.562 -8.711 -16.453 1 74.94 694 LYS B N 1
ATOM 10814 C CA . LYS B 1 694 ? 41.625 -8.844 -17.906 1 74.94 694 LYS B CA 1
ATOM 10815 C C . LYS B 1 694 ? 43.062 -8.812 -18.406 1 74.94 694 LYS B C 1
ATOM 10817 O O . LYS B 1 694 ? 43.438 -9.578 -19.297 1 74.94 694 LYS B O 1
ATOM 10822 N N . ALA B 1 695 ? 43.781 -7.891 -17.859 1 69.44 695 ALA B N 1
ATOM 10823 C CA . ALA B 1 695 ? 45.156 -7.773 -18.281 1 69.44 695 ALA B CA 1
ATOM 10824 C C . ALA B 1 695 ? 45.938 -9.062 -18 1 69.44 695 ALA B C 1
ATOM 10826 O O . ALA B 1 695 ? 46.75 -9.477 -18.812 1 69.44 695 ALA B O 1
ATOM 10827 N N . GLN B 1 696 ? 45.531 -9.648 -17.016 1 68.31 696 GLN B N 1
ATOM 10828 C CA . GLN B 1 696 ? 46.188 -10.914 -16.672 1 68.31 696 GLN B CA 1
ATOM 10829 C C . GLN B 1 696 ? 45.719 -12.023 -17.609 1 68.31 696 GLN B C 1
ATOM 10831 O O . GLN B 1 696 ? 46.531 -12.859 -18.016 1 68.31 696 GLN B O 1
ATOM 10836 N N . MET B 1 697 ? 44.5 -12.023 -17.906 1 68 697 MET B N 1
ATOM 10837 C CA . MET B 1 697 ? 43.969 -13.031 -18.812 1 68 697 MET B CA 1
ATOM 10838 C C . MET B 1 697 ? 44.594 -12.898 -20.203 1 68 697 MET B C 1
ATOM 10840 O O . MET B 1 697 ? 44.906 -13.898 -20.844 1 68 697 MET B O 1
ATOM 10844 N N . ASP B 1 698 ? 44.812 -11.656 -20.594 1 68.5 698 ASP B N 1
ATOM 10845 C CA . ASP B 1 698 ? 45.438 -11.398 -21.875 1 68.5 698 ASP B CA 1
ATOM 10846 C C . ASP B 1 698 ? 46.906 -11.812 -21.859 1 68.5 698 ASP B C 1
ATOM 10848 O O . ASP B 1 698 ? 47.438 -12.328 -22.844 1 68.5 698 ASP B O 1
ATOM 10852 N N . ASN B 1 699 ? 47.5 -11.562 -20.672 1 63.28 699 ASN B N 1
ATOM 10853 C CA . ASN B 1 699 ? 48.906 -11.953 -20.547 1 63.28 699 ASN B CA 1
ATOM 10854 C C . ASN B 1 699 ? 49.062 -13.469 -20.484 1 63.28 699 ASN B C 1
ATOM 10856 O O . ASN B 1 699 ? 50 -14.016 -21.047 1 63.28 699 ASN B O 1
ATOM 10860 N N . ASP B 1 700 ? 48.094 -14.016 -19.859 1 61.94 700 ASP B N 1
ATOM 10861 C CA . ASP B 1 700 ? 48.125 -15.477 -19.797 1 61.94 700 ASP B CA 1
ATOM 10862 C C . ASP B 1 700 ? 47.875 -16.094 -21.172 1 61.94 700 ASP B C 1
ATOM 10864 O O . ASP B 1 700 ? 48.5 -17.094 -21.547 1 61.94 700 ASP B O 1
ATOM 10868 N N . ASP B 1 701 ? 47 -15.547 -21.891 1 57.84 701 ASP B N 1
ATOM 10869 C CA . ASP B 1 701 ? 46.719 -16.016 -23.234 1 57.84 701 ASP B CA 1
ATOM 10870 C C . ASP B 1 701 ? 47.906 -15.688 -24.172 1 57.84 701 ASP B C 1
ATOM 10872 O O . ASP B 1 701 ? 48.219 -16.453 -25.078 1 57.84 701 ASP B O 1
ATOM 10876 N N . GLY B 1 702 ? 48.562 -14.539 -23.906 1 51.34 702 GLY B N 1
ATOM 10877 C CA . GLY B 1 702 ? 49.75 -14.188 -24.672 1 51.34 702 GLY B CA 1
ATOM 10878 C C . GLY B 1 702 ? 50.906 -15.094 -24.391 1 51.34 702 GLY B C 1
ATOM 10879 O O . GLY B 1 702 ? 51.656 -15.461 -25.312 1 51.34 702 GLY B O 1
ATOM 10880 N N . VAL B 1 703 ? 51.062 -15.414 -23.172 1 52.56 703 VAL B N 1
ATOM 10881 C CA . VAL B 1 703 ? 52.188 -16.297 -22.812 1 52.56 703 VAL B CA 1
ATOM 10882 C C . VAL B 1 703 ? 51.938 -17.688 -23.391 1 52.56 703 VAL B C 1
ATOM 10884 O O . VAL B 1 703 ? 52.875 -18.375 -23.812 1 52.56 703 VAL B O 1
ATOM 10887 N N . LYS B 1 704 ? 50.719 -17.938 -23.422 1 50.16 704 LYS B N 1
ATOM 10888 C CA . LYS B 1 704 ? 50.438 -19.25 -23.969 1 50.16 704 LYS B CA 1
ATOM 10889 C C . LYS B 1 704 ? 50.688 -19.297 -25.469 1 50.16 704 LYS B C 1
ATOM 10891 O O . LYS B 1 704 ? 51.125 -20.312 -26 1 50.16 704 LYS B O 1
ATOM 10896 N N . HIS B 1 705 ? 50.281 -18.219 -25.969 1 49.12 705 HIS B N 1
ATOM 10897 C CA . HIS B 1 705 ? 50.562 -18.141 -27.406 1 49.12 705 HIS B CA 1
ATOM 10898 C C . HIS B 1 705 ? 52.062 -18.125 -27.688 1 49.12 705 HIS B C 1
ATOM 10900 O O . HIS B 1 705 ? 52.531 -18.688 -28.688 1 49.12 705 HIS B O 1
ATOM 10906 N N . THR B 1 706 ? 52.75 -17.516 -26.797 1 48.09 706 THR B N 1
ATOM 10907 C CA . THR B 1 706 ? 54.219 -17.5 -27 1 48.09 706 THR B CA 1
ATOM 10908 C C . THR B 1 706 ? 54.812 -18.875 -26.719 1 48.09 706 THR B C 1
ATOM 10910 O O . THR B 1 706 ? 55.75 -19.297 -27.406 1 48.09 706 THR B O 1
ATOM 10913 N N . LEU B 1 707 ? 54.219 -19.516 -25.766 1 44.56 707 LEU B N 1
ATOM 10914 C CA . LEU B 1 707 ? 54.75 -20.828 -25.469 1 44.56 707 LEU B CA 1
ATOM 10915 C C . LEU B 1 707 ? 54.438 -21.828 -26.578 1 44.56 707 LEU B C 1
ATOM 10917 O O . LEU B 1 707 ? 55.219 -22.75 -26.828 1 44.56 707 LEU B O 1
ATOM 10921 N N . THR B 1 708 ? 53.281 -21.672 -27.203 1 42.22 708 THR B N 1
ATOM 10922 C CA . THR B 1 708 ? 52.969 -22.609 -28.281 1 42.22 708 THR B CA 1
ATOM 10923 C C . THR B 1 708 ? 53.875 -22.359 -29.5 1 42.22 708 THR B C 1
ATOM 10925 O O . THR B 1 708 ? 54 -23.219 -30.359 1 42.22 708 THR B O 1
ATOM 10928 N N . ILE B 1 709 ? 54.375 -21.141 -29.609 1 39.75 709 ILE B N 1
ATOM 10929 C CA . ILE B 1 709 ? 55.219 -20.875 -30.766 1 39.75 709 ILE B CA 1
ATOM 10930 C C . ILE B 1 709 ? 56.625 -21.469 -30.516 1 39.75 709 ILE B C 1
ATOM 10932 O O . ILE B 1 709 ? 57.375 -21.672 -31.469 1 39.75 709 ILE B O 1
ATOM 10936 N N . THR B 1 710 ? 57.031 -21.609 -29.25 1 35.84 710 THR B N 1
ATOM 10937 C CA . THR B 1 710 ? 58.438 -21.984 -29.094 1 35.84 710 THR B CA 1
ATOM 10938 C C . THR B 1 710 ? 58.625 -23.484 -29.25 1 35.84 710 THR B C 1
ATOM 10940 O O . THR B 1 710 ? 59.719 -24.016 -29.094 1 35.84 710 THR B O 1
ATOM 10943 N N . HIS B 1 711 ? 57.562 -24.266 -29.266 1 33.28 711 HIS B N 1
ATOM 10944 C CA . HIS B 1 711 ? 57.875 -25.688 -29.406 1 33.28 711 HIS B CA 1
ATOM 10945 C C . HIS B 1 711 ? 58.156 -26.047 -30.875 1 33.28 711 HIS B C 1
ATOM 10947 O O . HIS B 1 711 ? 58.25 -27.219 -31.219 1 33.28 711 HIS B O 1
ATOM 10953 N N . TYR B 1 712 ? 58.75 -25.109 -31.719 1 28.02 712 TYR B N 1
ATOM 10954 C CA . TYR B 1 712 ? 59.406 -25.766 -32.844 1 28.02 712 TYR B CA 1
ATOM 10955 C C . TYR B 1 712 ? 60.719 -26.375 -32.406 1 28.02 712 TYR B C 1
ATOM 10957 O O . TYR B 1 712 ? 61.5 -25.766 -31.656 1 28.02 712 TYR B O 1
#

Secondary structure (DSSP, 8-state):
-------EEEEEEE--BHHHHHHHHTB------HHHHHHHHH---HHHHHHHHHHH-THHHHSTT--HHHHHHHHHHHHHHHHHHHHHHHHHHHHHTTS-THHHHHHTTHHHHHHHHH---SS--EE--HHHHHHHHHHHHHHS-GGGGEEEETTTTEEEE-HHHHHHHHHHHHHHHHHHHHHHHHHHHHTTGGGGGGGS-HHHHHHHHHHHHHHHHHHHHHHHHT--PPP--STTHHHHHHHHHHHHGGG--HHHHHHHHHHHHHHHHHHHHHHHHTTT-SS---HHHHHHHHHHHHHHHHTHHHHH---B------SPPPP-PPPGGGHHHHHHHHHHHHHHHHHHHHHHHHHHHHHHT----HHHHHHHHHHHHHHHHHTTPPP-EE-HHHHHHHHHTT--STHHHHHHHHHHHHIIIIIGGGGTT-BHHHHHHHHHHHTHHHHGGGGHHHHHHHH-HHHHHHHHHHHHHHHHHHHHHHHHHHHHHHHHHHHHHHHSPPEEEEEEPTTSS-EEEGGGBSS-BPPTTEEEEEESS--STTTHHHHHHHHHHHHT--HHHHHHHHHHHHHHHHHHHHHHHHHHHHHHHT-SS-------GGGGTTS-------S-SEEEEE-TT-----HHHHHHHHHHHHHHHHTT-EEEEE---HHHHHHHHHTT-S-TT--GGGEESSHHHHHHHHHHHHHHHHHHHHHHHHHHHTT-/-------EEEEEEE--BHHHHHHHHTB------HHHHHHHHH---HHHHHHHHHHH-THHHHSTT--HHHHHHHHHHHHHHHHHHHHHHHHHHHHHTTS-THHHHHHTTHHHHHHHHH---SS--EE--HHHHHHHHHHHHHHS-GGGGEEEETTTTEEEE-HHHHHHHHHHHHHHHHHHHHHHHHHHHHTTGGGGGGGS-HHHHHHHHHHHHHHHHHHHHHHHHT--PPP--STTHHHHHHHHHHHHGGG--HHHHHHHHHHHHHHHHHHHHHHHHTTT-SS---HHHHHHHHHHHHHHHHTHHHHH---B------SPPPP-PPPGGGHHHHHHHHHHHHHHHHHHHHHHHHHHHHHHT----HHHHHHHHHHHHHHHHHTTPPP-EE-HHHHHHHHHTT--STHHHHHHHHHHHHIIIIIGGGGTT-BHHHHHHHHHHHTHHHHGGGGHHHHHHHH-HHHHHHHHHHHHHHHHHHHHHHHHHHHHHHHHHHHHHHHSPPEEEEEEPTTSS-EEEGGGBSS-BPPTTEEEEEESS--STTTHHHHHHHHHHHHT--HHHHHHHHHHHHHHHHHHHHHHHHHHHHHHHT-SS-------GGGGGS--------S-SEEEEE-TT-----HHHHHHHHHHHHHHHHTT-EEEEE---HHHHHHHHHTT-S-TT--GGGEESSHHHHHHHHHHHHHHHHHHHHHHHHHHHTT-

pLDDT: mean 86.24, std 13.84, range [27.17, 98.38]

Foldseek 3Di:
DPPPPDDDDDDDDALDFPVRVCVVVVDDPDDDDPVVVVVVVPPDDPVNVVVVVCLQWVCVPCVVVDDCVQFVQLLLLLLLQLLLVQQLQLQLLCVLLVAFSLLSLLQLFQLLVLLQGQFDFFQFFWGADNLLSNLNNLQLCVVQPQVVQFDQDPVVRDTDGPSPVSNVSSLLSQLLLLQLLLVLLQVCLVVVVLCVLVLCDPLLLLLLLLLSLLSSLLSLLCQLFVHDFDADHWFQRSVVSVVRSVVCNVVGQPLSNVLLVVLLVQLLVLVVVQVVCVVPDLAGDPSLSVSLLVQLVVCVVVVCCVPRVFAASAAQDADADDFADRDPVSCVVNVLSSNLSNSSQLSVQVVVSVVVCVVVVHDGDSSSNSNSQSCSSNVSSRSSHGRMHTDPVSSVSSVSSRRGGSSSSNSSSVSSSVCRNPPVRSSNSGGSSSSSSVSVNSCVVSNVSVVVLVVCVVVPVLSSVLSVQLSVLCNRGPSSRSSVVSSVVSVVSVVVDQQDWDKFWWFDQPPDLDIDGPVVDPRGDHDPLETEIETLHAFEDSNLVVSVVVCCVVQVPDLVVLLVVVVVVVVVVVVVVVVVVVVVVVCVVVPPPDDDPDPPDPVPVVPCCVVVPSHRQEYEYERQRHPEYDLSRLVSVLVVQVSCVSNNYHYAYENDDPRRVVVNVVSCSCPDPRDSSRYGHDPSSNVVVSVVVVVVVVVVVVVVVVVVVPPD/DPPPPDDDDDDDDALDFPVRVCVVVVDDPDDDDPVVVVVVVPPDDPVNVVVVVCLQWVCVPCVVVDDCVQFVQLLQLLLAQLLLVQQLQLQLLCVLLVAFSLLSLLQLFQLLVLLQGQFDFFQFFWGADNLQSNLNNLQLCVVQPQVVQFDQDPVVRDTDGPSVVSNVSSLLSQLLLLQLLLVLLQVCLVVVVLCVLVLCDPLLLLLLVLLSLLSSLLSLLCQLFVHDFDADHWFQRSVVSVVRSVVCNVVGQPLSNVLLVVLLVQLLVLVVVQVVCVVPDLAGDPSLSVSLLVQLVVCVVVVCCVPRVFAASAAQDADADDFADRDPVSCVVNVLSSNLSNSSQLSVQVVVSVVVCVVVVHDGDSSSNSNSQSCSSNVSSRSSHGRMHTDPVSSVSSVSSRRGGSSSSNSSSVSSSVCRNPPVRSSNSGGSSSSSSVSVNSCVVSNVSVVVLVVCVVVPVLSSVLSVQLSVLCNRGPSSRSSVVSSVVSVVSVVVDQQDWDKFWWFDQPPDLDIDGPVVDDRGDHDPLETEIETLHAFEDSNLVVSVVVCCVVQVPDLVVLVVVVVVVVVVVVVVVVVVVVVVVVCVVVPDDDDDPPPDDPVPVVDCPVPVPSHRQEYEYENQRHPEYDLSRLVSVLVVQVSCVSNNYHYAYENDDPRRVVVNVVSCSCPDPRDSSRYGHHPSSNVVVSVVVVVVVVVVVVVVVVVVVPPD

InterPro domains:
  IPR001902 SLC26A/SulP transporter [PTHR11814] (39-693)
  IPR001902 SLC26A/SulP transporter [TIGR00815] (58-686)
  IPR002645 STAS domain [PF01740] (523-686)
  IPR002645 STAS domain [PS50801] (520-690)
  IPR011547 SLC26A/SulP transporter domain [PF00916] (74-470)
  IPR036513 STAS domain superfamily [G3DSA:3.30.750.24] (500-694)
  IPR036513 STAS domain superfamily [SSF52091] (523-690)

Solvent-accessible surface area (backbone atoms only — not comparable to full-atom values): 71377 Å² total; per-residue (Å²): 129,82,77,72,76,83,49,78,37,75,48,75,42,63,53,43,28,46,54,53,45,40,62,71,23,37,62,50,82,82,73,80,58,68,65,56,56,50,52,62,67,65,59,77,44,70,71,54,47,52,52,48,50,39,61,63,33,31,37,74,56,53,57,81,65,54,54,64,85,78,44,44,66,23,14,50,53,10,3,51,55,43,17,51,53,40,52,53,50,13,30,30,34,14,51,45,27,51,29,62,40,61,38,14,47,46,21,37,23,56,22,30,48,43,26,42,40,27,34,58,50,36,50,63,34,62,22,63,29,62,61,55,15,37,56,38,14,54,52,16,44,67,77,45,40,70,80,80,33,60,39,80,37,80,88,74,75,40,79,39,74,42,60,68,63,41,38,52,50,17,37,48,44,33,7,29,34,13,22,49,12,7,47,50,22,33,53,36,19,73,70,57,46,45,61,61,49,30,64,58,32,68,48,39,50,54,17,36,52,36,20,35,47,50,52,46,54,61,66,35,44,36,40,35,31,49,44,83,65,76,86,61,78,61,70,40,21,58,59,53,40,52,54,43,44,62,70,43,52,86,63,45,31,63,51,21,33,49,51,18,54,53,43,38,52,51,52,53,52,49,54,51,47,42,64,69,42,43,88,73,44,84,64,83,74,62,60,62,48,53,50,52,52,52,46,16,51,49,27,57,75,67,34,36,47,82,74,49,62,28,60,47,66,39,89,40,78,67,56,83,72,75,70,45,79,54,61,70,84,52,46,79,80,32,48,70,55,11,51,38,50,28,52,53,33,43,44,51,35,53,54,53,32,46,55,52,20,63,74,65,25,49,80,62,53,57,30,44,38,29,30,13,53,7,48,13,17,28,54,19,6,26,52,49,8,48,49,51,27,44,37,68,70,50,15,49,50,21,45,73,42,44,22,67,39,41,62,13,47,40,42,13,18,50,46,36,50,51,35,38,55,73,46,41,59,72,49,24,47,22,43,46,17,48,34,38,27,52,54,53,63,66,44,50,70,49,61,54,52,63,58,47,49,66,52,24,59,63,34,38,57,68,52,29,48,38,19,50,48,14,23,51,36,16,47,39,38,34,61,58,55,7,48,56,51,32,45,54,48,50,52,46,52,56,51,52,56,43,43,61,48,59,74,40,49,42,9,37,29,78,86,53,82,46,70,42,49,34,89,47,22,71,50,28,40,70,53,87,52,47,46,36,41,34,48,43,23,45,49,25,50,60,29,40,66,58,49,56,52,47,50,30,63,74,69,67,47,62,62,38,58,53,52,36,50,50,50,50,50,49,50,50,50,52,49,49,50,51,49,50,50,51,50,51,52,49,45,66,74,54,56,77,78,76,78,82,77,75,85,65,74,73,67,59,74,73,56,70,79,61,64,71,69,87,59,48,54,30,39,37,41,43,37,40,20,36,51,54,59,45,71,56,22,46,50,50,53,46,49,50,42,52,58,37,43,75,76,62,22,45,61,34,40,18,28,61,47,72,69,43,53,49,37,35,53,42,59,53,54,61,46,95,85,42,54,53,74,44,28,17,58,36,65,51,37,43,50,54,50,55,54,51,53,48,52,48,52,52,48,52,52,49,49,47,53,51,53,68,61,60,73,113,129,82,78,72,75,84,49,78,38,76,48,76,41,64,53,44,28,46,54,53,45,39,61,71,21,36,63,50,82,81,71,80,58,68,64,58,56,51,50,62,66,64,59,77,44,70,70,54,47,52,51,48,49,39,62,63,33,31,36,73,56,52,57,81,66,55,52,64,85,79,43,44,66,23,14,49,52,10,4,50,55,42,17,52,53,42,52,53,49,13,31,31,33,14,52,44,26,52,29,61,38,62,38,14,48,46,22,37,21,55,23,29,48,43,25,43,39,27,34,59,51,36,48,62,34,61,22,61,30,62,62,56,14,38,55,39,15,54,50,17,44,66,77,45,39,69,80,80,32,59,40,79,36,79,88,75,75,40,77,40,74,42,60,68,63,42,39,53,50,16,38,48,44,33,7,29,34,14,23,48,12,8,48,49,21,33,53,36,20,74,70,57,46,44,62,61,50,30,64,57,32,67,48,38,49,54,17,35,52,36,20,36,48,51,53,46,53,59,66,35,46,36,41,35,30,50,44,84,64,77,86,61,79,61,71,40,22,58,58,53,39,53,53,44,44,63,69,42,53,86,62,45,31,63,51,20,33,51,50,17,52,55,43,36,52,50,52,53,52,50,53,51,47,43,63,68,43,41,90,74,44,85,64,80,75,62,60,63,49,53,49,51,52,52,46,17,51,50,28,57,75,66,34,36,46,81,75,48,63,28,59,49,64,38,88,40,81,68,56,85,73,75,71,44,79,54,61,70,85,54,44,77,81,32,49,69,57,12,51,39,50,29,51,52,33,44,45,51,35,53,54,53,32,47,54,51,19,62,74,65,26,50,80,62,54,57,30,44,38,30,30,13,52,8,48,12,17,27,55,19,7,27,52,50,10,49,49,50,26,46,36,69,70,51,16,48,50,21,44,72,41,43,23,66,38,40,61,13,46,39,42,13,19,50,48,36,50,51,35,40,55,74,48,42,59,71,49,24,46,22,41,45,18,49,34,41,27,52,53,54,62,66,43,50,69,48,61,55,52,64,58,46,48,66,53,23,58,64,33,38,56,69,53,28,49,38,20,49,50,12,23,50,37,17,46,39,38,34,62,58,55,6,47,56,52,32,44,53,47,49,54,48,52,55,51,52,56,43,43,62,48,59,75,41,50,42,10,38,29,78,86,54,81,47,70,43,49,34,91,47,22,72,49,30,39,67,51,88,52,47,45,36,40,33,47,42,24,45,49,25,48,60,28,39,67,56,50,54,52,49,50,30,63,73,69,67,46,62,61,39,57,53,50,35,50,50,51,50,51,49,49,51,50,51,48,49,50,49,49,50,51,51,50,51,53,50,46,64,74,53,56,76,78,76,80,81,76,72,89,65,70,75,70,55,69,70,50,75,72,62,67,71,68,86,60,48,55,31,37,35,42,44,38,41,20,36,52,55,57,47,73,56,22,45,49,48,52,46,47,50,42,53,58,38,43,73,74,64,24,45,61,34,40,18,28,62,47,71,68,43,52,50,38,37,54,43,60,53,55,60,46,96,84,40,55,53,73,45,29,16,59,36,65,50,37,44,49,54,49,54,54,50,53,47,53,46,51,51,47,52,52,46,50,45,53,51,55,65,62,60,73,112

Nearest PDB structures (foldseek):
  7s9a-assembly1_B  TM=8.947E-01  e=2.365E-53  Tursiops truncatus
  7s9d-assembly1_A  TM=8.881E-01  e=3.706E-49  Tursiops truncatus
  6rtc-assembly1_A  TM=9.401E-01  e=4.049E-46  Mus musculus
  7s9b-assembly1_A  TM=8.875E-01  e=2.154E-47  Tursiops truncatus
  7xlm-assembly1_B  TM=9.208E-01  e=9.516E-40  Homo sapiens